Protein AF-0000000066052455 (afdb_homodimer)

Radius of gyration: 35.92 Å; Cα contacts (8 Å, |Δi|>4): 1579; chains: 2; bounding box: 99×124×115 Å

pLDDT: mean 79.37, std 21.45, range [21.72, 98.75]

Foldseek 3Di:
DDDPPPPDDPPPPPPPPPFAFPVCVVVVHDFPNDPQATPVCVVVVHTGHTDPPPPPVPVPPCPVPPPPCLPDFDWFFLQPPDWDWDDALVDIDTQASQALVSLLRLFLLSLLLVVVLVVLVVVLQVPQDCVVQPPQQLDDPLVSSQVSLFPDPPPCVAPLVVLRNLVRCLVPDDQDDQAADDPVCLVPPQVVCCVPFPCQLQVLDDSVVLVVLLVVLVVVCVVPPPDADPVSPNVLNSLLSLLSNLLRCCQPPQSDSSNSNSVSVVVVVVVVDPLVVDDDSSNLSSLLSVLLSQLLHQPNHCASLNPSCVVSLLSSVVNCVVVVLEPCCVPPNPDPSSVSSNVSSLVSQLLSCLNRLDDGPDLDDDPDPVCNLSVLSSVLSCQCNVRVRTHRLSSNLVSLVPDADVPGDPLVRLLSQLSSLLSQLSSQSSVCSRVVDRVQSNLVSVLSNLVSLQCCVVPNDPPNSNSVSSNLSSLVSCLSNLLSVLVQDDPPLSVVSLVVSVQSLQCNCQVSVNNPNSSSCLVSSLSSSVLSVDPCSVLVSQVCCVLPPVVSCVVVVLDDPPDDDDSVSSVVSCCVVNRRPDDDHDNPDDHDHDDDVVGNNVSGSPSSVVVSVVVVVVCVPPDPSPPVNVVVVPPPPVVRDDDPPPPPPPDPPPSPD/DDDPPPPDDPDPPDPPPPFAFPVCVVVVHDFPNDPQATPVCVVVVHTGHTDPPPPPPPVPPCPVPCPPPPPDFDWFFLQPPDWDWFDDLVDIDTQASQALVSLLRLFLLSLLLVVVLVVLVVVLQVPQPCVVQPPQQLDDPLVSSQVSLFPVPPDCPAPLVVLRNLVRCLVPDDQDDQAADDPVCLVPPQVVCCVPFPCQLQVLDDPVVLVVLLVVLVVVCVVPPPDADPVSPSVLNSLLSLLSNLLRCCQVPQSDSSNSNSVSVVVVVVVVDPLVPDDDSSNLSSLLSVLLSQLLHQPNHCASLNPSCVVSLLSSVVNCVVVVLEPCCVPPNPDPSSVSSNVSSLVSQLLSCLNRLDDGPDLDDDCDPVCNLSVLSSVLSCQCNVRVRTHRLSSNLVSLVPDADPPGDPLVRLLSLLSSLLSQLSSQSSVCSRVVDRVLSNLVSVLSNLVSLQCCVVPNDPPNSNSVSSNLSSLVSCLSNLLSVLVQDDPPLSVVSLVVSVQSLQCNCQVSVNNPNSSSCLVSSLSSSVQSVDPCSVLVSQVCCVLQPVVSCVVVVLDDPPDDDDSVSSVVSCCVVNRHPDDRHDNPDDHDHDDDVVGNNVSGSPSSVVVSCVVVVVCVPPDPSPPVSVPVVVPPPVVRDDTPPVPPPPDVPPSPD

Secondary structure (DSSP, 8-state):
--------------------BHHHHHTT------SSS-HHHHHTT----B-----TT--------------S--EE-S-TT---EEE-SS-EEE--TTSHHHHHHH-HHHHHHHHHHHHHHHHHHHTS-TTS--TT----HHHHHHHHHT--TT-TTSHHHHHHHHHHHHHTPPPPPP-PPPHHHIIIIIHHHIIIIIGGGS--S-HHHHHHHHHHHHHHHHHSTT---GGGTHHHHHHHHHHHHHHHHHHH-TT-HHHHHHHHHHHHHHHHS-TTT---HHHHHHHHHHHHHHHH-SSSS-TTTT-TTHHHHHHHHHHHHHTT-SGGGGTT---HHHHHHHHHHHHHHHHHHHHH-PPPS-------TT-TTHHHHHHHHHHHHS-TTSEEHHHHHHHHHH---TTS-HHHHHHHHHHHHHHHHHHHHHHHHHHS--HHHHHHHHHHHHHHHHHHHHSPPSPHHHHHHHHHHHHHHHHHHHHHHHHH--TTHHHHHHHHHHHHHHHHHHHSTTSHHHHHHHHHHHHHHHHHTSTTHHHHHHHHHHHH-HHHHHHTTS--TT----HHHHHHHHHHHH-----------PPP----SS-HHHHSSHHHHHHHHHHHHHHHHH--HHHHHHHHHHH--TTTTS---SSS---TTTT--/--------------------BHHHHHTT------SSS-HHHHHTT----B-----TT----------S---S--EE-S-TT---EEE-SS-EEE--TTSHHHHHHH-HHHHHHHHHHHHHHHHHHHTS-GGG--SS----HHHHHHHHHTTTSS-TT-HHHHHHHHHHHHHTPPPPPP-PPPHHHIIIIIHHHIIIIIGGGS--S-HHHHHHHHHHHHHHHHHSTT---GGGTHHHHHHHHHHHHHHHHHHH-TT-HHHHHHHHHHHHHHHHS-TTT---HHHHHHHHHHHHHHHH-SSSS-TTTT-TTHHHHHHHHHHHHHTT-SGGGGTT---HHHHHHHHHHHHHHHHHHHHH-PPPS-------TT-TTHHHHHHHHHHHHS-TTSEEHHHHHHHHHH---TTS-HHHHHHHHHHHHHHHHHHHHHHHHHHS--HHHHHHHHHHHHHHHHHHHHSPPSPHHHHHHHHHHHHHHHHHHHHHHHHH--TTHHHHHHHHHHHHHHHHHHHSTTSHHHHHHHHHHHHHHHHHTSTTHHHHHHHHHHHH-HHHHHHTTSS-TT----HHHHHHHHHHHH-----------PPP----SS-HHHHSSHHHHHHHHHHHHHHHHH--HHHHHHHHHHH--TTTTS---TTS---TTTT--

Nearest PDB structures (foldseek):
  6hcl-assembly2_B  TM=1.679E-01  e=6.441E-01  Syntrophobacter fumaroxidans MPOB
  6hcl-assembly2_B  TM=1.680E-01  e=6.287E-01  Syntrophobacter fumaroxidans MPOB

Solvent-accessible surface area (backbone atoms only — not comparable to full-atom values): 73962 Å² total; per-residue (Å²): 131,84,78,77,75,74,74,73,73,79,70,75,75,73,80,69,77,82,72,48,26,50,57,33,60,72,64,72,45,90,59,74,59,37,81,74,33,16,65,69,30,49,75,71,71,40,76,38,44,57,66,73,76,71,67,75,76,69,70,53,73,70,62,75,61,81,54,70,78,63,58,80,80,42,68,29,39,50,30,78,75,45,51,50,60,47,71,54,86,78,29,39,37,35,43,24,67,52,23,73,64,31,53,32,63,46,30,70,59,35,41,55,49,52,51,48,48,50,52,51,50,52,56,56,53,71,69,49,65,67,87,69,52,72,85,80,53,69,47,58,70,73,51,48,57,55,53,57,41,51,62,52,97,80,54,76,82,34,68,65,50,51,54,50,50,52,54,17,51,61,68,68,54,76,72,59,79,91,79,81,76,61,63,68,56,40,64,70,52,24,48,53,48,32,61,70,55,44,33,78,78,58,58,55,67,60,64,69,32,50,48,53,46,50,53,52,47,54,50,47,41,69,76,42,66,93,64,72,49,65,81,65,42,37,57,60,50,50,47,45,50,45,50,38,44,33,56,47,32,47,64,79,39,67,80,46,65,62,49,56,42,43,48,46,40,42,53,54,50,57,47,74,45,65,56,40,43,47,47,33,68,67,53,52,44,46,51,54,50,48,54,52,45,23,54,37,42,54,81,69,27,35,67,86,70,60,42,28,46,28,20,48,49,13,29,53,51,16,43,26,40,41,37,50,40,48,81,40,36,83,69,49,31,80,45,70,64,49,48,36,44,35,52,53,54,46,47,53,40,52,53,47,20,66,58,24,30,40,68,54,64,62,62,65,75,68,95,39,86,93,41,73,49,53,56,52,54,50,49,42,45,51,42,42,52,59,36,37,56,58,18,39,50,58,59,45,55,50,47,56,69,63,62,70,50,77,90,51,57,67,68,58,29,52,50,49,51,52,52,46,30,48,47,47,27,52,53,31,46,29,39,21,59,54,70,67,48,49,64,66,56,28,49,51,25,46,40,52,43,40,54,52,49,41,45,45,75,75,60,55,62,79,53,50,36,55,54,47,44,59,50,54,51,46,51,48,55,48,62,69,48,44,61,42,52,41,74,51,43,54,82,68,41,24,54,55,50,49,52,48,51,51,42,51,48,43,45,52,43,60,75,40,49,67,29,60,63,52,51,67,40,47,63,60,52,50,53,48,52,60,47,62,69,38,90,58,26,67,60,48,50,51,48,50,31,60,75,74,43,43,63,64,39,34,76,69,65,57,45,50,96,85,53,91,69,54,66,67,51,46,50,51,46,43,44,72,71,62,62,51,81,76,76,92,65,82,84,88,64,81,73,81,62,81,88,60,88,81,41,51,53,80,68,47,42,55,65,42,50,51,52,52,49,52,52,52,53,50,39,70,76,66,50,62,72,67,68,61,57,58,61,55,62,70,69,53,75,62,82,74,76,71,77,69,62,57,75,68,59,77,56,55,57,71,68,47,128,134,84,78,80,72,74,73,74,72,78,71,76,74,76,79,70,77,82,70,48,25,50,58,33,60,73,63,72,44,89,60,74,59,36,79,75,34,16,67,69,30,50,77,71,71,40,75,40,44,58,67,72,77,72,70,79,76,67,71,58,74,70,62,75,60,80,56,67,80,61,57,80,82,42,68,30,40,52,31,78,75,46,52,52,59,45,67,55,88,79,31,39,37,36,44,25,69,52,23,73,64,31,51,32,62,46,30,70,59,36,42,54,51,50,53,49,49,51,52,51,51,51,56,56,54,71,69,50,68,67,86,68,54,73,83,77,58,67,49,60,70,72,52,48,56,55,51,56,41,46,51,82,52,85,55,81,78,36,66,64,53,51,53,51,49,49,52,18,51,62,67,67,51,75,74,57,78,90,77,82,76,63,63,67,56,40,64,71,52,26,49,52,48,34,60,71,52,45,33,78,79,58,59,55,68,59,64,69,34,49,50,53,45,51,51,52,48,54,51,47,40,69,75,40,66,91,63,73,50,64,80,66,44,37,58,60,49,50,48,48,50,44,51,39,43,33,56,46,33,46,66,77,39,65,81,46,65,62,48,56,41,43,49,45,40,44,52,53,49,57,47,73,45,64,54,42,44,48,46,32,68,67,54,53,45,46,50,54,52,48,54,52,47,22,53,36,42,54,80,67,29,33,66,87,69,60,43,28,46,26,19,49,50,13,28,51,52,16,42,26,40,42,36,50,37,49,81,40,36,83,67,48,30,80,45,70,64,49,47,36,43,35,52,54,54,47,49,53,40,52,54,48,21,67,57,23,30,42,68,54,63,62,63,66,75,67,94,37,87,93,41,74,50,52,55,53,54,50,51,42,46,50,42,41,51,60,37,36,58,57,18,39,49,58,58,46,55,50,46,56,70,63,60,70,50,76,90,50,56,68,68,59,30,53,51,48,52,51,53,46,32,47,47,47,28,51,53,31,44,29,39,22,59,55,71,65,49,48,64,65,55,28,51,52,26,47,42,52,43,40,53,52,49,41,44,45,75,74,62,56,62,79,53,50,35,55,55,47,44,60,50,52,53,46,52,48,54,48,62,69,48,45,62,41,52,40,73,52,43,54,84,67,42,22,56,54,49,49,50,49,51,51,43,49,48,44,45,51,44,60,76,40,49,67,30,61,60,52,51,67,40,47,63,62,52,51,53,47,53,60,48,62,69,39,90,58,28,67,62,49,50,52,47,51,30,61,74,75,43,44,63,63,40,36,75,70,66,57,44,50,99,84,55,89,70,53,66,68,52,47,51,50,46,44,45,73,71,63,62,50,86,74,76,90,66,80,82,88,63,80,72,79,62,82,89,63,86,80,40,52,53,78,69,47,44,54,65,43,51,51,52,50,48,50,55,52,53,52,40,65,75,70,48,61,74,68,67,61,56,55,61,55,61,69,70,54,74,59,79,74,72,68,70,67,62,56,76,69,59,75,55,56,57,69,69,46,130

Structure (mmCIF, N/CA/C/O backbone):
data_AF-0000000066052455-model_v1
#
loop_
_entity.id
_entity.type
_entity.pdbx_description
1 polymer 'Oleate activated transcription factor 3'
#
loop_
_atom_site.group_PDB
_atom_site.id
_atom_site.type_symbol
_atom_site.label_atom_id
_atom_site.label_alt_id
_atom_site.label_comp_id
_atom_site.label_asym_id
_atom_site.label_entity_id
_atom_site.label_seq_id
_atom_site.pdbx_PDB_ins_code
_atom_site.Cartn_x
_atom_site.Cartn_y
_atom_site.Cartn_z
_atom_site.occupancy
_atom_site.B_iso_or_equiv
_atom_site.auth_seq_id
_atom_site.auth_comp_id
_atom_site.auth_asym_id
_atom_site.auth_atom_id
_atom_site.pdbx_PDB_model_num
ATOM 1 N N . MET A 1 1 ? -17.438 26.766 73.875 1 21.72 1 MET A N 1
ATOM 2 C CA . MET A 1 1 ? -17.453 25.312 74 1 21.72 1 MET A CA 1
ATOM 3 C C . MET A 1 1 ? -18.031 24.625 72.812 1 21.72 1 MET A C 1
ATOM 5 O O . MET A 1 1 ? -18.5 23.484 72.875 1 21.72 1 MET A O 1
ATOM 9 N N . VAL A 1 2 ? -18.141 25.266 71.688 1 26.22 2 VAL A N 1
ATOM 10 C CA . VAL A 1 2 ? -19 25.031 70.562 1 26.22 2 VAL A CA 1
ATOM 11 C C . VAL A 1 2 ? -18.688 23.672 69.938 1 26.22 2 VAL A C 1
ATOM 13 O O . VAL A 1 2 ? -17.531 23.328 69.688 1 26.22 2 VAL A O 1
ATOM 16 N N . TYR A 1 3 ? -19.625 22.75 70 1 24.22 3 TYR A N 1
ATOM 17 C CA . TYR A 1 3 ? -19.766 21.312 69.812 1 24.22 3 TYR A CA 1
ATOM 18 C C . TYR A 1 3 ? -19.406 20.938 68.375 1 24.22 3 TYR A C 1
ATOM 20 O O . TYR A 1 3 ? -19.781 21.625 67.438 1 24.22 3 TYR A O 1
ATOM 28 N N . GLU A 1 4 ? -18.328 20.25 68.062 1 24.47 4 GLU A N 1
ATOM 29 C CA . GLU A 1 4 ? -17.453 19.734 67 1 24.47 4 GLU A CA 1
ATOM 30 C C . GLU A 1 4 ? -18.188 18.75 66.125 1 24.47 4 GLU A C 1
ATOM 32 O O . GLU A 1 4 ? -18.266 17.562 66.438 1 24.47 4 GLU A O 1
ATOM 37 N N . MET A 1 5 ? -19.422 19.125 65.688 1 26.66 5 MET A N 1
ATOM 38 C CA . MET A 1 5 ? -20.359 18.078 65.312 1 26.66 5 MET A CA 1
ATOM 39 C C . MET A 1 5 ? -19.766 17.234 64.188 1 26.66 5 MET A C 1
ATOM 41 O O . MET A 1 5 ? -19.172 17.781 63.25 1 26.66 5 MET A O 1
ATOM 45 N N . LEU A 1 6 ? -19.516 16 64.438 1 28.81 6 LEU A N 1
ATOM 46 C CA . LEU A 1 6 ? -18.828 14.883 63.781 1 28.81 6 LEU A CA 1
ATOM 47 C C . LEU A 1 6 ? -19.469 14.523 62.438 1 28.81 6 LEU A C 1
ATOM 49 O O . LEU A 1 6 ? -20.656 14.211 62.375 1 28.81 6 LEU A O 1
ATOM 53 N N . SER A 1 7 ? -19.219 15.297 61.469 1 28.56 7 SER A N 1
ATOM 54 C CA . SER A 1 7 ? -19.984 15.219 60.219 1 28.56 7 SER A CA 1
ATOM 55 C C . SER A 1 7 ? -20.109 13.773 59.75 1 28.56 7 SER A C 1
ATOM 57 O O . SER A 1 7 ? -19.141 13.008 59.812 1 28.56 7 SER A O 1
ATOM 59 N N . PRO A 1 8 ? -21.266 13.25 59.781 1 29.72 8 PRO A N 1
ATOM 60 C CA . PRO A 1 8 ? -21.562 11.82 59.625 1 29.72 8 PRO A CA 1
ATOM 61 C C . PRO A 1 8 ? -20.906 11.203 58.406 1 29.72 8 PRO A C 1
ATOM 63 O O . PRO A 1 8 ? -20.594 11.914 57.438 1 29.72 8 PRO A O 1
ATOM 66 N N . VAL A 1 9 ? -20.297 10.102 58.562 1 30.98 9 VAL A N 1
ATOM 67 C CA . VAL A 1 9 ? -19.5 9.25 57.719 1 30.98 9 VAL A CA 1
ATOM 68 C C . VAL A 1 9 ? -20.312 8.828 56.5 1 30.98 9 VAL A C 1
ATOM 70 O O . VAL A 1 9 ? -21.406 8.273 56.625 1 30.98 9 VAL A O 1
ATOM 73 N N . PRO A 1 10 ? -20.328 9.656 55.469 1 30.3 10 PRO A N 1
ATOM 74 C CA . PRO A 1 10 ? -21.328 9.258 54.469 1 30.3 10 PRO A CA 1
ATOM 75 C C . PRO A 1 10 ? -21.297 7.766 54.156 1 30.3 10 PRO A C 1
ATOM 77 O O . PRO A 1 10 ? -20.203 7.184 54.031 1 30.3 10 PRO A O 1
ATOM 80 N N . VAL A 1 11 ? -22.156 7.062 54.594 1 28.7 11 VAL A N 1
ATOM 81 C CA . VAL A 1 11 ? -22.359 5.625 54.438 1 28.7 11 VAL A CA 1
ATOM 82 C C . VAL A 1 11 ? -22.219 5.23 52.969 1 28.7 11 VAL A C 1
ATOM 84 O O . VAL A 1 11 ? -22.672 5.957 52.094 1 28.7 11 VAL A O 1
ATOM 87 N N . LYS A 1 12 ? -21.375 4.305 52.75 1 30.28 12 LYS A N 1
ATOM 88 C CA . LYS A 1 12 ? -20.969 3.652 51.5 1 30.28 12 LYS A CA 1
ATOM 89 C C . LYS A 1 12 ? -22.188 3.16 50.75 1 30.28 12 LYS A C 1
ATOM 91 O O . LYS A 1 12 ? -22.922 2.285 51.219 1 30.28 12 LYS A O 1
ATOM 96 N N . LYS A 1 13 ? -22.922 3.986 50.188 1 27.28 13 LYS A N 1
ATOM 97 C CA . LYS A 1 13 ? -24.109 3.396 49.594 1 27.28 13 LYS A CA 1
ATOM 98 C C . LYS A 1 13 ? -23.781 2.119 48.812 1 27.28 13 LYS A C 1
ATOM 100 O O . LYS A 1 13 ? -22.875 2.109 48 1 27.28 13 LYS A O 1
ATOM 105 N N . ARG A 1 14 ? -24.109 0.976 49.344 1 29.7 14 ARG A N 1
ATOM 106 C CA . ARG A 1 14 ? -24 -0.375 48.812 1 29.7 14 ARG A CA 1
ATOM 107 C C . ARG A 1 14 ? -24.547 -0.442 47.406 1 29.7 14 ARG A C 1
ATOM 109 O O . ARG A 1 14 ? -25.688 -0.021 47.125 1 29.7 14 ARG A O 1
ATOM 116 N N . HIS A 1 15 ? -23.859 -0.205 46.5 1 30.75 15 HIS A N 1
ATOM 117 C CA . HIS A 1 15 ? -24.297 -0.359 45.125 1 30.75 15 HIS A CA 1
ATOM 118 C C . HIS A 1 15 ? -24.891 -1.738 44.875 1 30.75 15 HIS A C 1
ATOM 120 O O . HIS A 1 15 ? -24.188 -2.744 44.875 1 30.75 15 HIS A O 1
ATOM 126 N N . ARG A 1 16 ? -26.156 -2.006 45.375 1 33.91 16 ARG A N 1
ATOM 127 C CA . ARG A 1 16 ? -26.875 -3.252 45.125 1 33.91 16 ARG A CA 1
ATOM 128 C C . ARG A 1 16 ? -26.938 -3.582 43.656 1 33.91 16 ARG A C 1
ATOM 130 O O . ARG A 1 16 ? -27.234 -2.713 42.812 1 33.91 16 ARG A O 1
ATOM 137 N N . PRO A 1 17 ? -26.391 -4.598 43.312 1 40.69 17 PRO A N 1
ATOM 138 C CA . PRO A 1 17 ? -26.469 -5.133 41.969 1 40.69 17 PRO A CA 1
ATOM 139 C C . PRO A 1 17 ? -27.891 -5.184 41.406 1 40.69 17 PRO A C 1
ATOM 141 O O . PRO A 1 17 ? -28.781 -5.754 42.062 1 40.69 17 PRO A O 1
ATOM 144 N N . THR A 1 18 ? -28.625 -4.234 41.031 1 45.81 18 THR A N 1
ATOM 145 C CA . THR A 1 18 ? -30.047 -4.273 40.656 1 45.81 18 THR A CA 1
ATOM 146 C C . THR A 1 18 ? -30.328 -5.453 39.719 1 45.81 18 THR A C 1
ATOM 148 O O . THR A 1 18 ? -29.828 -5.504 38.594 1 45.81 18 THR A O 1
ATOM 151 N N . LEU A 1 19 ? -30.672 -6.676 40.25 1 53.91 19 LEU A N 1
ATOM 152 C CA . LEU A 1 19 ? -31.188 -7.875 39.594 1 53.91 19 LEU A CA 1
ATOM 153 C C . LEU A 1 19 ? -32.562 -7.617 38.969 1 53.91 19 LEU A C 1
ATOM 155 O O . LEU A 1 19 ? -33.562 -7.66 39.688 1 53.91 19 LEU A O 1
ATOM 159 N N . VAL A 1 20 ? -32.75 -6.902 38 1 66.06 20 VAL A N 1
ATOM 160 C CA . VAL A 1 20 ? -34 -6.734 37.281 1 66.06 20 VAL A CA 1
ATOM 161 C C . VAL A 1 20 ? -34.094 -7.781 36.156 1 66.06 20 VAL A C 1
ATOM 163 O O . VAL A 1 20 ? -33.125 -8.07 35.469 1 66.06 20 VAL A O 1
ATOM 166 N N . CYS A 1 21 ? -35.062 -8.547 36.094 1 66.25 21 CYS A N 1
ATOM 167 C CA . CYS A 1 21 ? -35.219 -9.562 35.062 1 66.25 21 CYS A CA 1
ATOM 168 C C . CYS A 1 21 ? -35.156 -8.945 33.688 1 66.25 21 CYS A C 1
ATOM 170 O O . CYS A 1 21 ? -35.594 -7.805 33.5 1 66.25 21 CYS A O 1
ATOM 172 N N . LEU A 1 22 ? -34.594 -9.516 32.75 1 68.94 22 LEU A N 1
ATOM 173 C CA . LEU A 1 22 ? -34.344 -9.008 31.422 1 68.94 22 LEU A CA 1
ATOM 174 C C . LEU A 1 22 ? -35.625 -8.609 30.734 1 68.94 22 LEU A C 1
ATOM 176 O O . LEU A 1 22 ? -35.656 -7.68 29.922 1 68.94 22 LEU A O 1
ATOM 180 N N . ASN A 1 23 ? -36.625 -9.148 31.125 1 72.88 23 ASN A N 1
ATOM 181 C CA . ASN A 1 23 ? -37.938 -8.867 30.531 1 72.88 23 ASN A CA 1
ATOM 182 C C . ASN A 1 23 ? -38.5 -7.535 31.031 1 72.88 23 ASN A C 1
ATOM 184 O O . ASN A 1 23 ? -39 -6.734 30.234 1 72.88 23 ASN A O 1
ATOM 188 N N . CYS A 1 24 ? -38.5 -7.387 32.25 1 71.19 24 CYS A N 1
ATOM 189 C CA . CYS A 1 24 ? -39 -6.137 32.812 1 71.19 24 CYS A CA 1
ATOM 190 C C . CYS A 1 24 ? -38.094 -4.973 32.438 1 71.19 24 CYS A C 1
ATOM 192 O O . CYS A 1 24 ? -38.562 -3.848 32.25 1 71.19 24 CYS A O 1
ATOM 194 N N . ARG A 1 25 ? -36.781 -5.254 32.281 1 68.62 25 ARG A N 1
ATOM 195 C CA . ARG A 1 25 ? -35.812 -4.27 31.844 1 68.62 25 ARG A CA 1
ATOM 196 C C . ARG A 1 25 ? -36.094 -3.799 30.422 1 68.62 25 ARG A C 1
ATOM 198 O O . ARG A 1 25 ? -36.031 -2.604 30.125 1 68.62 25 ARG A O 1
ATOM 205 N N . ARG A 1 26 ? -36.562 -4.652 29.625 1 67.5 26 ARG A N 1
ATOM 206 C CA . ARG A 1 26 ? -36.938 -4.355 28.25 1 67.5 26 ARG A CA 1
ATOM 207 C C . ARG A 1 26 ? -38.219 -3.518 28.203 1 67.5 26 ARG A C 1
ATOM 209 O O . ARG A 1 26 ? -38.344 -2.605 27.391 1 67.5 26 ARG A O 1
ATOM 216 N N . ARG A 1 27 ? -38.906 -3.736 29.094 1 69.75 27 ARG A N 1
ATOM 217 C CA . ARG A 1 27 ? -40.219 -3.074 29.078 1 69.75 27 ARG A CA 1
ATOM 218 C C . ARG A 1 27 ? -40.188 -1.822 29.953 1 69.75 27 ARG A C 1
ATOM 220 O O . ARG A 1 27 ? -41.188 -1.108 30.047 1 69.75 27 ARG A O 1
ATOM 227 N N . LYS A 1 28 ? -39.094 -1.609 30.547 1 64.31 28 LYS A N 1
ATOM 228 C CA . LYS A 1 28 ? -38.906 -0.471 31.438 1 64.31 28 LYS A CA 1
ATOM 229 C C . LYS A 1 28 ? -40 -0.4 32.5 1 64.31 28 LYS A C 1
ATOM 231 O O . LYS A 1 28 ? -40.5 0.685 32.812 1 64.31 28 LYS A O 1
ATOM 236 N N . THR A 1 29 ? -40.438 -1.577 32.812 1 75 29 THR A N 1
ATOM 237 C CA . THR A 1 29 ? -41.406 -1.618 33.906 1 75 29 THR A CA 1
ATOM 238 C C . THR A 1 29 ? -40.719 -1.985 35.219 1 75 29 THR A C 1
ATOM 240 O O . THR A 1 29 ? -39.719 -2.67 35.219 1 75 29 THR A O 1
ATOM 243 N N . LYS A 1 30 ? -41.312 -1.58 36.281 1 72.19 30 LYS A N 1
ATOM 244 C CA . LYS A 1 30 ? -40.75 -1.789 37.594 1 72.19 30 LYS A CA 1
ATOM 245 C C . LYS A 1 30 ? -40.844 -3.256 38.031 1 72.19 30 LYS A C 1
ATOM 247 O O . LYS A 1 30 ? -41.938 -3.779 38.219 1 72.19 30 LYS A O 1
ATOM 252 N N . CYS A 1 31 ? -39.625 -3.938 37.969 1 68.38 31 CYS A N 1
ATOM 253 C CA . CYS A 1 31 ? -39.594 -5.363 38.281 1 68.38 31 CYS A CA 1
ATOM 254 C C . CYS A 1 31 ? -39.594 -5.598 39.781 1 68.38 31 CYS A C 1
ATOM 256 O O . CYS A 1 31 ? -38.875 -4.926 40.531 1 68.38 31 CYS A O 1
ATOM 258 N N . ASP A 1 32 ? -40.344 -6.34 40.344 1 74.44 32 ASP A N 1
ATOM 259 C CA . ASP A 1 32 ? -40.438 -6.586 41.75 1 74.44 32 ASP A CA 1
ATOM 260 C C . ASP A 1 32 ? -39.5 -7.727 42.188 1 74.44 32 ASP A C 1
ATOM 262 O O . ASP A 1 32 ? -39.5 -8.156 43.344 1 74.44 32 ASP A O 1
ATOM 266 N N . ARG A 1 33 ? -38.625 -8.328 41.281 1 67.62 33 ARG A N 1
ATOM 267 C CA . ARG A 1 33 ? -37.531 -9.297 41.469 1 67.62 33 ARG A CA 1
ATOM 268 C C . ARG A 1 33 ? -38.062 -10.602 42.062 1 67.62 33 ARG A C 1
ATOM 270 O O . ARG A 1 33 ? -37.312 -11.344 42.688 1 67.62 33 ARG A O 1
ATOM 277 N N . GLY A 1 34 ? -39.312 -10.836 41.844 1 71.81 34 GLY A N 1
ATOM 278 C CA . GLY A 1 34 ? -39.844 -12.094 42.344 1 71.81 34 GLY A CA 1
ATOM 279 C C . GLY A 1 34 ? -39.25 -13.305 41.625 1 71.81 34 GLY A C 1
ATOM 280 O O . GLY A 1 34 ? -38.906 -13.227 40.438 1 71.81 34 GLY A O 1
ATOM 281 N N . LYS A 1 35 ? -38.75 -14.398 42.281 1 69.56 35 LYS A N 1
ATOM 282 C CA . LYS A 1 35 ? -38.344 -15.672 41.719 1 69.56 35 LYS A CA 1
ATOM 283 C C . LYS A 1 35 ? -39.438 -16.719 41.844 1 69.56 35 LYS A C 1
ATOM 285 O O . LYS A 1 35 ? -40.188 -16.734 42.812 1 69.56 35 LYS A O 1
ATOM 290 N N . PRO A 1 36 ? -39.5 -17.359 40.875 1 69.94 36 PRO A N 1
ATOM 291 C CA . PRO A 1 36 ? -38.719 -17.453 39.656 1 69.94 36 PRO A CA 1
ATOM 292 C C . PRO A 1 36 ? -39.094 -16.391 38.625 1 69.94 36 PRO A C 1
ATOM 294 O O . PRO A 1 36 ? -38.312 -16.156 37.688 1 69.94 36 PRO A O 1
ATOM 297 N N . SER A 1 37 ? -40.219 -15.906 38.812 1 74.94 37 SER A N 1
ATOM 298 C CA . SER A 1 37 ? -40.688 -14.852 37.906 1 74.94 37 SER A CA 1
ATOM 299 C C . SER A 1 37 ? -41.25 -13.672 38.688 1 74.94 37 SER A C 1
ATOM 301 O O . SER A 1 37 ? -41.875 -13.852 39.75 1 74.94 37 SER A O 1
ATOM 303 N N . CYS A 1 38 ? -40.938 -12.5 38.219 1 75.12 38 CYS A N 1
ATOM 304 C CA . CYS A 1 38 ? -41.5 -11.312 38.906 1 75.12 38 CYS A CA 1
ATOM 305 C C . CYS A 1 38 ? -42.969 -11.164 38.625 1 75.12 38 CYS A C 1
ATOM 307 O O . CYS A 1 38 ? -43.5 -11.789 37.719 1 75.12 38 CYS A O 1
ATOM 309 N N . SER A 1 39 ? -43.688 -10.461 39.469 1 79.62 39 SER A N 1
ATOM 310 C CA . SER A 1 39 ? -45.125 -10.328 39.375 1 79.62 39 SER A CA 1
ATOM 311 C C . SER A 1 39 ? -45.562 -9.828 38 1 79.62 39 SER A C 1
ATOM 313 O O . SER A 1 39 ? -46.625 -10.234 37.5 1 79.62 39 SER A O 1
ATOM 315 N N . ASN A 1 40 ? -44.75 -8.953 37.438 1 76.62 40 ASN A N 1
ATOM 316 C CA . ASN A 1 40 ? -45.094 -8.43 36.094 1 76.62 40 ASN A CA 1
ATOM 317 C C . ASN A 1 40 ? -44.969 -9.516 35.031 1 76.62 40 ASN A C 1
ATOM 319 O O . ASN A 1 40 ? -45.844 -9.617 34.156 1 76.62 40 ASN A O 1
ATOM 323 N N . CYS A 1 41 ? -44 -10.266 35.125 1 74.81 41 CYS A N 1
ATOM 324 C CA . CYS A 1 41 ? -43.812 -11.344 34.156 1 74.81 41 CYS A CA 1
ATOM 325 C C . CYS A 1 41 ? -44.844 -12.453 34.375 1 74.81 41 CYS A C 1
ATOM 327 O O . CYS A 1 41 ? -45.312 -13.047 33.406 1 74.81 41 CYS A O 1
ATOM 329 N N . LEU A 1 42 ? -45.125 -12.695 35.562 1 77.38 42 LEU A N 1
ATOM 330 C CA . LEU A 1 42 ? -46.156 -13.695 35.875 1 77.38 42 LEU A CA 1
ATOM 331 C C . LEU A 1 42 ? -47.5 -13.305 35.25 1 77.38 42 LEU A C 1
ATOM 333 O O . LEU A 1 42 ? -48.188 -14.156 34.688 1 77.38 42 LEU A O 1
ATOM 337 N N . LYS A 1 43 ? -47.875 -12.086 35.406 1 77.31 43 LYS A N 1
ATOM 338 C CA . LYS A 1 43 ? -49.156 -11.625 34.844 1 77.31 43 LYS A CA 1
ATOM 339 C C . LYS A 1 43 ? -49.188 -11.789 33.344 1 77.31 43 LYS A C 1
ATOM 341 O O . LYS A 1 43 ? -50.25 -12.016 32.75 1 77.31 43 LYS A O 1
ATOM 346 N N . LEU A 1 44 ? -48.062 -11.641 32.781 1 73.56 44 LEU A N 1
ATOM 347 C CA . LEU A 1 44 ? -48 -11.695 31.328 1 73.56 44 LEU A CA 1
ATOM 348 C C . LEU A 1 44 ? -47.625 -13.094 30.844 1 73.56 44 LEU A C 1
ATOM 350 O O . LEU A 1 44 ? -47.5 -13.328 29.641 1 73.56 44 LEU A O 1
ATOM 354 N N . GLY A 1 45 ? -47.438 -14.039 31.766 1 75 45 GLY A N 1
ATOM 355 C CA . GLY A 1 45 ? -47.156 -15.438 31.484 1 75 45 GLY A CA 1
ATOM 356 C C . GLY A 1 45 ? -45.719 -15.672 31.062 1 75 45 GLY A C 1
ATOM 357 O O . GLY A 1 45 ? -45.438 -16.625 30.328 1 75 45 GLY A O 1
ATOM 358 N N . GLU A 1 46 ? -44.906 -14.773 31.344 1 69.69 46 GLU A N 1
ATOM 359 C CA . GLU A 1 46 ? -43.5 -14.914 30.953 1 69.69 46 GLU A CA 1
ATOM 360 C C . GLU A 1 46 ? -42.625 -15.281 32.156 1 69.69 46 GLU A C 1
ATOM 362 O O . GLU A 1 46 ? -43 -15.008 33.312 1 69.69 46 GLU A O 1
ATOM 367 N N . THR A 1 47 ? -41.562 -16.031 31.984 1 72.75 47 THR A N 1
ATOM 368 C CA . THR A 1 47 ? -40.594 -16.359 33.031 1 72.75 47 THR A CA 1
ATOM 369 C C . THR A 1 47 ? -39.469 -15.305 33.062 1 72.75 47 THR A C 1
ATOM 371 O O . THR A 1 47 ? -38.969 -14.875 32 1 72.75 47 THR A O 1
ATOM 374 N N . CYS A 1 48 ? -39.219 -14.82 34.219 1 63.59 48 CYS A N 1
ATOM 375 C CA . CYS A 1 48 ? -38.188 -13.805 34.344 1 63.59 48 CYS A CA 1
ATOM 376 C C . CYS A 1 48 ? -36.844 -14.352 33.906 1 63.59 48 CYS A C 1
ATOM 378 O O . CYS A 1 48 ? -36.5 -15.5 34.219 1 63.59 48 CYS A O 1
ATOM 380 N N . VAL A 1 49 ? -36.219 -13.93 33.031 1 66.56 49 VAL A N 1
ATOM 381 C CA . VAL A 1 49 ? -34.812 -14.242 32.75 1 66.56 49 VAL A CA 1
ATOM 382 C C . VAL A 1 49 ? -33.906 -13.172 33.344 1 66.56 49 VAL A C 1
ATOM 384 O O . VAL A 1 49 ? -34.125 -11.977 33.156 1 66.56 49 VAL A O 1
ATOM 387 N N . TYR A 1 50 ? -33.312 -13.484 34.281 1 57.41 50 TYR A N 1
ATOM 388 C CA . TYR A 1 50 ? -32.438 -12.547 34.938 1 57.41 50 TYR A CA 1
ATOM 389 C C . TYR A 1 50 ? -31.031 -12.602 34.344 1 57.41 50 TYR A C 1
ATOM 391 O O . TYR A 1 50 ? -30.578 -13.656 33.875 1 57.41 50 TYR A O 1
ATOM 399 N N . SER A 1 51 ? -30.531 -11.445 34.094 1 46.31 51 SER A N 1
ATOM 400 C CA . SER A 1 51 ? -29.141 -11.445 33.688 1 46.31 51 SER A CA 1
ATOM 401 C C . SER A 1 51 ? -28.234 -12.07 34.75 1 46.31 51 SER A C 1
ATOM 403 O O . SER A 1 51 ? -28.359 -11.75 35.938 1 46.31 51 SER A O 1
ATOM 405 N N . GLU A 1 52 ? -27.812 -13.234 34.562 1 39.16 52 GLU A N 1
ATOM 406 C CA . GLU A 1 52 ? -26.812 -13.758 35.5 1 39.16 52 GLU A CA 1
ATOM 407 C C . GLU A 1 52 ? -25.859 -12.656 35.938 1 39.16 52 GLU A C 1
ATOM 409 O O . GLU A 1 52 ? -25.469 -11.789 35.156 1 39.16 52 GLU A O 1
ATOM 414 N N . ASP A 1 53 ? -25.828 -12.266 37.125 1 35.47 53 ASP A N 1
ATOM 415 C CA . ASP A 1 53 ? -24.75 -11.5 37.719 1 35.47 53 ASP A CA 1
ATOM 416 C C . ASP A 1 53 ? -23.391 -11.914 37.125 1 35.47 53 ASP A C 1
ATOM 418 O O . ASP A 1 53 ? -22.906 -13.016 37.406 1 35.47 53 ASP A O 1
ATOM 422 N N . THR A 1 54 ? -23.094 -11.773 36 1 31.8 54 THR A N 1
ATOM 423 C CA . THR A 1 54 ? -21.719 -12.156 35.688 1 31.8 54 THR A CA 1
ATOM 424 C C . THR A 1 54 ? -20.75 -11.539 36.688 1 31.8 54 THR A C 1
ATOM 426 O O . THR A 1 54 ? -20.797 -10.328 36.938 1 31.8 54 THR A O 1
ATOM 429 N N . ASP A 1 55 ? -20.422 -12.156 37.719 1 28.69 55 ASP A N 1
ATOM 430 C CA . ASP A 1 55 ? -19.344 -11.852 38.656 1 28.69 55 ASP A CA 1
ATOM 431 C C . ASP A 1 55 ? -18.25 -11.023 38 1 28.69 55 ASP A C 1
ATOM 433 O O . ASP A 1 55 ? -17.797 -11.359 36.906 1 28.69 55 ASP A O 1
ATOM 437 N N . GLU A 1 56 ? -18.125 -9.805 38.219 1 29.72 56 GLU A N 1
ATOM 438 C CA . GLU A 1 56 ? -17.172 -8.742 37.875 1 29.72 56 GLU A CA 1
ATOM 439 C C . GLU A 1 56 ? -15.734 -9.242 37.938 1 29.72 56 GLU A C 1
ATOM 441 O O . GLU A 1 56 ? -14.805 -8.539 37.562 1 29.72 56 GLU A O 1
ATOM 446 N N . ASN A 1 57 ? -15.43 -10.039 38.906 1 26.62 57 ASN A N 1
ATOM 447 C CA . ASN A 1 57 ? -14.109 -10.609 39.156 1 26.62 57 ASN A CA 1
ATOM 448 C C . ASN A 1 57 ? -13.539 -11.266 37.906 1 26.62 57 ASN A C 1
ATOM 450 O O . ASN A 1 57 ? -12.336 -11.516 37.812 1 26.62 57 ASN A O 1
ATOM 454 N N . ALA A 1 58 ? -14.383 -11.961 37.25 1 26.33 58 ALA A N 1
ATOM 455 C CA . ALA A 1 58 ? -13.758 -12.781 36.219 1 26.33 58 ALA A CA 1
ATOM 456 C C . ALA A 1 58 ? -13.352 -11.938 35.031 1 26.33 58 ALA A C 1
ATOM 458 O O . ALA A 1 58 ? -13.867 -12.125 33.906 1 26.33 58 ALA A O 1
ATOM 459 N N . SER A 1 59 ? -13.492 -10.688 35.062 1 25.78 59 SER A N 1
ATOM 460 C CA . SER A 1 59 ? -12.742 -9.961 34.031 1 25.78 59 SER A CA 1
ATOM 461 C C . SER A 1 59 ? -11.305 -10.469 33.938 1 25.78 59 SER A C 1
ATOM 463 O O . SER A 1 59 ? -10.375 -9.781 34.375 1 25.78 59 SER A O 1
ATOM 465 N N . LYS A 1 60 ? -11.211 -11.539 34.344 1 26 60 LYS A N 1
ATOM 466 C CA . LYS A 1 60 ? -9.969 -12.289 34.219 1 26 60 LYS A CA 1
ATOM 467 C C . LYS A 1 60 ? -9.312 -12.023 32.844 1 26 60 LYS A C 1
ATOM 469 O O . LYS A 1 60 ? -9.969 -12.078 31.812 1 26 60 LYS A O 1
ATOM 474 N N . LYS A 1 61 ? -8.336 -11.305 32.875 1 27.17 61 LYS A N 1
ATOM 475 C CA . LYS A 1 61 ? -7.254 -11.273 31.906 1 27.17 61 LYS A CA 1
ATOM 476 C C . LYS A 1 61 ? -7.219 -12.562 31.094 1 27.17 61 LYS A C 1
ATOM 478 O O . LYS A 1 61 ? -6.84 -13.617 31.609 1 27.17 61 LYS A O 1
ATOM 483 N N . VAL A 1 62 ? -8.258 -12.82 30.531 1 22.8 62 VAL A N 1
ATOM 484 C CA . VAL A 1 62 ? -8.148 -14.016 29.703 1 22.8 62 VAL A CA 1
ATOM 485 C C . VAL A 1 62 ? -6.758 -14.078 29.062 1 22.8 62 VAL A C 1
ATOM 487 O O . VAL A 1 62 ? -6.434 -13.281 28.188 1 22.8 62 VAL A O 1
ATOM 490 N N . ARG A 1 63 ? -5.824 -14.102 29.891 1 25.31 63 ARG A N 1
ATOM 491 C CA . ARG A 1 63 ? -4.578 -14.703 29.422 1 25.31 63 ARG A CA 1
ATOM 492 C C . ARG A 1 63 ? -4.852 -15.797 28.391 1 25.31 63 ARG A C 1
ATOM 494 O O . ARG A 1 63 ? -5.379 -16.859 28.734 1 25.31 63 ARG A O 1
ATOM 501 N N . TYR A 1 64 ? -5.355 -15.359 27.344 1 24.67 64 TYR A N 1
ATOM 502 C CA . TYR A 1 64 ? -5.422 -16.391 26.312 1 24.67 64 TYR A CA 1
ATOM 503 C C . TYR A 1 64 ? -4.289 -17.406 26.469 1 24.67 64 TYR A C 1
ATOM 505 O O . TYR A 1 64 ? -3.115 -17.047 26.344 1 24.67 64 TYR A O 1
ATOM 513 N N . GLU A 1 65 ? -4.309 -18.016 27.594 1 28.62 65 GLU A N 1
ATOM 514 C CA . GLU A 1 65 ? -3.594 -19.281 27.734 1 28.62 65 GLU A CA 1
ATOM 515 C C . GLU A 1 65 ? -3.826 -20.172 26.516 1 28.62 65 GLU A C 1
ATOM 517 O O . GLU A 1 65 ? -4.961 -20.562 26.234 1 28.62 65 GLU A O 1
ATOM 522 N N . TYR A 1 66 ? -3.361 -19.859 25.484 1 27.66 66 TYR A N 1
ATOM 523 C CA . TYR A 1 66 ? -3.232 -20.906 24.469 1 27.66 66 TYR A CA 1
ATOM 524 C C . TYR A 1 66 ? -2.986 -22.25 25.125 1 27.66 66 TYR A C 1
ATOM 526 O O . TYR A 1 66 ? -1.853 -22.578 25.484 1 27.66 66 TYR A O 1
ATOM 534 N N . MET A 1 67 ? -3.631 -22.469 26.266 1 32.06 67 MET A N 1
ATOM 535 C CA . MET A 1 67 ? -3.488 -23.797 26.875 1 32.06 67 MET A CA 1
ATOM 536 C C . MET A 1 67 ? -4.047 -24.875 25.953 1 32.06 67 MET A C 1
ATOM 538 O O . MET A 1 67 ? -4.277 -26 26.391 1 32.06 67 MET A O 1
ATOM 542 N N . ASP A 1 68 ? -4.836 -24.594 24.875 1 34.72 68 ASP A N 1
ATOM 543 C CA . ASP A 1 68 ? -5.363 -25.891 24.453 1 34.72 68 ASP A CA 1
ATOM 544 C C . ASP A 1 68 ? -4.27 -26.953 24.469 1 34.72 68 ASP A C 1
ATOM 546 O O . ASP A 1 68 ? -3.1 -26.656 24.234 1 34.72 68 ASP A O 1
ATOM 550 N N . ASP A 1 69 ? -4.547 -27.891 25.25 1 33.31 69 ASP A N 1
ATOM 551 C CA . ASP A 1 69 ? -3.855 -29.172 25.297 1 33.31 69 ASP A CA 1
ATOM 552 C C . ASP A 1 69 ? -3.363 -29.578 23.922 1 33.31 69 ASP A C 1
ATOM 554 O O . ASP A 1 69 ? -3.965 -30.438 23.266 1 33.31 69 ASP A O 1
ATOM 558 N N . LEU A 1 70 ? -3.197 -28.578 23.109 1 42.16 70 LEU A N 1
ATOM 559 C CA . LEU A 1 70 ? -2.561 -29.078 21.891 1 42.16 70 LEU A CA 1
ATOM 560 C C . LEU A 1 70 ? -1.305 -29.875 22.234 1 42.16 70 LEU A C 1
ATOM 562 O O . LEU A 1 70 ? -0.409 -29.375 22.906 1 42.16 70 LEU A O 1
ATOM 566 N N . GLY A 1 71 ? -1.655 -31.156 22.703 1 49.66 71 GLY A N 1
ATOM 567 C CA . GLY A 1 71 ? -0.496 -32.031 22.875 1 49.66 71 GLY A CA 1
ATOM 568 C C . GLY A 1 71 ? 0.818 -31.312 22.625 1 49.66 71 GLY A C 1
ATOM 569 O O . GLY A 1 71 ? 0.844 -30.094 22.406 1 49.66 71 GLY A O 1
ATOM 570 N N . LEU A 1 72 ? 1.882 -31.875 22.766 1 61.78 72 LEU A N 1
ATOM 571 C CA . LEU A 1 72 ? 3.219 -31.344 22.516 1 61.78 72 LEU A CA 1
ATOM 572 C C . LEU A 1 72 ? 3.336 -30.797 21.109 1 61.78 72 LEU A C 1
ATOM 574 O O . LEU A 1 72 ? 2.883 -31.422 20.156 1 61.78 72 LEU A O 1
ATOM 578 N N . PRO A 1 73 ? 3.523 -29.422 20.969 1 79.44 73 PRO A N 1
ATOM 579 C CA . PRO A 1 73 ? 3.727 -28.875 19.609 1 79.44 73 PRO A CA 1
ATOM 580 C C . PRO A 1 73 ? 4.602 -29.781 18.75 1 79.44 73 PRO A C 1
ATOM 582 O O . PRO A 1 73 ? 5.504 -30.438 19.25 1 79.44 73 PRO A O 1
ATOM 585 N N . GLU A 1 74 ? 4.062 -30.094 17.562 1 89.75 74 GLU A N 1
ATOM 586 C CA . GLU A 1 74 ? 4.871 -30.75 16.547 1 89.75 74 GLU A CA 1
ATOM 587 C C . GLU A 1 74 ? 5.426 -29.75 15.547 1 89.75 74 GLU A C 1
ATOM 589 O O . GLU A 1 74 ? 4.707 -29.281 14.656 1 89.75 74 GLU A O 1
ATOM 594 N N . PHE A 1 75 ? 6.68 -29.469 15.719 1 92.81 75 PHE A N 1
ATOM 595 C CA . PHE A 1 75 ? 7.289 -28.484 14.836 1 92.81 75 PHE A CA 1
ATOM 596 C C . PHE A 1 75 ? 7.863 -29.156 13.594 1 92.81 75 PHE A C 1
ATOM 598 O O . PHE A 1 75 ? 8.484 -30.219 13.68 1 92.81 75 PHE A O 1
ATOM 605 N N . ILE A 1 76 ? 7.504 -28.594 12.453 1 95.12 76 ILE A N 1
ATOM 606 C CA . ILE A 1 76 ? 8.039 -29.094 11.195 1 95.12 76 ILE A CA 1
ATOM 607 C C . ILE A 1 76 ? 8.789 -27.984 10.469 1 95.12 76 ILE A C 1
ATOM 609 O O . ILE A 1 76 ? 8.492 -26.797 10.648 1 95.12 76 ILE A O 1
ATOM 613 N N . ASN A 1 77 ? 9.758 -28.391 9.711 1 93.94 77 ASN A N 1
ATOM 614 C CA . ASN A 1 77 ? 10.5 -27.469 8.859 1 93.94 77 ASN A CA 1
ATOM 615 C C . ASN A 1 77 ? 9.922 -27.422 7.449 1 93.94 77 ASN A C 1
ATOM 617 O O . ASN A 1 77 ? 10.148 -28.344 6.656 1 93.94 77 ASN A O 1
ATOM 621 N N . MET A 1 78 ? 9.273 -26.359 7.113 1 94.56 78 MET A N 1
ATOM 622 C CA . MET A 1 78 ? 8.625 -26.234 5.816 1 94.56 78 MET A CA 1
ATOM 623 C C . MET A 1 78 ? 9.539 -25.547 4.812 1 94.56 78 MET A C 1
ATOM 625 O O . MET A 1 78 ? 9.242 -25.516 3.615 1 94.56 78 MET A O 1
ATOM 629 N N . ALA A 1 79 ? 10.609 -25.047 5.258 1 91.94 79 ALA A N 1
ATOM 630 C CA . ALA A 1 79 ? 11.555 -24.344 4.391 1 91.94 79 ALA A CA 1
ATOM 631 C C . ALA A 1 79 ? 12.992 -24.75 4.715 1 91.94 79 ALA A C 1
ATOM 633 O O . ALA A 1 79 ? 13.812 -23.906 5.094 1 91.94 79 ALA A O 1
ATOM 634 N N . PRO A 1 80 ? 13.266 -25.969 4.453 1 87.81 80 PRO A N 1
ATOM 635 C CA . PRO A 1 80 ? 14.594 -26.453 4.816 1 87.81 80 PRO A CA 1
ATOM 636 C C . PRO A 1 80 ? 15.711 -25.734 4.059 1 87.81 80 PRO A C 1
ATOM 638 O O . PRO A 1 80 ? 16.844 -25.641 4.551 1 87.81 80 PRO A O 1
ATOM 641 N N . LYS A 1 81 ? 15.422 -25.188 2.943 1 83.25 81 LYS A N 1
ATOM 642 C CA . LYS A 1 81 ? 16.422 -24.484 2.154 1 83.25 81 LYS A CA 1
ATOM 643 C C . LYS A 1 81 ? 16.25 -22.969 2.262 1 83.25 81 LYS A C 1
ATOM 645 O O . LYS A 1 81 ? 16.875 -22.203 1.525 1 83.25 81 LYS A O 1
ATOM 650 N N . GLY A 1 82 ? 15.398 -22.641 3.154 1 81.69 82 GLY A N 1
ATOM 651 C CA . GLY A 1 82 ? 15.062 -21.219 3.229 1 81.69 82 GLY A CA 1
ATOM 652 C C . GLY A 1 82 ? 14.172 -20.766 2.092 1 81.69 82 GLY A C 1
ATOM 653 O O . GLY A 1 82 ? 13.836 -21.547 1.202 1 81.69 82 GLY A O 1
ATOM 654 N N . LEU A 1 83 ? 13.734 -19.578 2.197 1 85.31 83 LEU A N 1
ATOM 655 C CA . LEU A 1 83 ? 12.953 -18.953 1.138 1 85.31 83 LEU A CA 1
ATOM 656 C C . LEU A 1 83 ? 13.805 -17.953 0.355 1 85.31 83 LEU A C 1
ATOM 658 O O . LEU A 1 83 ? 14.773 -17.406 0.885 1 85.31 83 LEU A O 1
ATOM 662 N N . HIS A 1 84 ? 13.406 -17.734 -0.84 1 80.88 84 HIS A N 1
ATOM 663 C CA . HIS A 1 84 ? 14.32 -17 -1.709 1 80.88 84 HIS A CA 1
ATOM 664 C C . HIS A 1 84 ? 13.633 -15.797 -2.35 1 80.88 84 HIS A C 1
ATOM 666 O O . HIS A 1 84 ? 12.445 -15.859 -2.682 1 80.88 84 HIS A O 1
ATOM 672 N N . LEU A 1 85 ? 14.422 -14.781 -2.432 1 84.44 85 LEU A N 1
ATOM 673 C CA . LEU A 1 85 ? 14.102 -13.648 -3.293 1 84.44 85 LEU A CA 1
ATOM 674 C C . LEU A 1 85 ? 14.789 -13.781 -4.645 1 84.44 85 LEU A C 1
ATOM 676 O O . LEU A 1 85 ? 16 -14.016 -4.711 1 84.44 85 LEU A O 1
ATOM 680 N N . LEU A 1 86 ? 13.992 -13.758 -5.645 1 83.44 86 LEU A N 1
ATOM 681 C CA . LEU A 1 86 ? 14.523 -13.93 -6.992 1 83.44 86 LEU A CA 1
ATOM 682 C C . LEU A 1 86 ? 14.391 -12.641 -7.797 1 83.44 86 LEU A C 1
ATOM 684 O O . LEU A 1 86 ? 13.531 -11.812 -7.504 1 83.44 86 LEU A O 1
ATOM 688 N N . SER A 1 87 ? 15.289 -12.453 -8.711 1 82.75 87 SER A N 1
ATOM 689 C CA . SER A 1 87 ? 15.273 -11.25 -9.531 1 82.75 87 SER A CA 1
ATOM 690 C C . SER A 1 87 ? 15.602 -11.57 -10.992 1 82.75 87 SER A C 1
ATOM 692 O O . SER A 1 87 ? 16.438 -12.422 -11.266 1 82.75 87 SER A O 1
ATOM 694 N N . LYS A 1 88 ? 14.828 -11.078 -11.812 1 78.31 88 LYS A N 1
ATOM 695 C CA . LYS A 1 88 ? 15.156 -10.969 -13.227 1 78.31 88 LYS A CA 1
ATOM 696 C C . LYS A 1 88 ? 15.312 -9.516 -13.648 1 78.31 88 LYS A C 1
ATOM 698 O O . LYS A 1 88 ? 15.219 -8.609 -12.812 1 78.31 88 LYS A O 1
ATOM 703 N N . ARG A 1 89 ? 15.609 -9.359 -14.789 1 75.88 89 ARG A N 1
ATOM 704 C CA . ARG A 1 89 ? 15.836 -8 -15.281 1 75.88 89 ARG A CA 1
ATOM 705 C C . ARG A 1 89 ? 14.602 -7.133 -15.078 1 75.88 89 ARG A C 1
ATOM 707 O O . ARG A 1 89 ? 14.711 -5.965 -14.695 1 75.88 89 ARG A O 1
ATOM 714 N N . SER A 1 90 ? 13.477 -7.738 -15.312 1 77 90 SER A N 1
ATOM 715 C CA . SER A 1 90 ? 12.266 -6.926 -15.383 1 77 90 SER A CA 1
ATOM 716 C C . SER A 1 90 ? 11.492 -6.973 -14.062 1 77 90 SER A C 1
ATOM 718 O O . SER A 1 90 ? 10.562 -6.188 -13.859 1 77 90 SER A O 1
ATOM 720 N N . ALA A 1 91 ? 11.898 -7.922 -13.195 1 84.06 91 ALA A N 1
ATOM 721 C CA . ALA A 1 91 ? 11.078 -8.039 -11.992 1 84.06 91 ALA A CA 1
ATOM 722 C C . ALA A 1 91 ? 11.82 -8.789 -10.891 1 84.06 91 ALA A C 1
ATOM 724 O O . ALA A 1 91 ? 12.688 -9.617 -11.172 1 84.06 91 ALA A O 1
ATOM 725 N N . SER A 1 92 ? 11.531 -8.375 -9.703 1 84.56 92 SER A N 1
ATOM 726 C CA . SER A 1 92 ? 11.922 -9.133 -8.516 1 84.56 92 SER A CA 1
ATOM 727 C C . SER A 1 92 ? 10.711 -9.664 -7.77 1 84.56 92 SER A C 1
ATOM 729 O O . SER A 1 92 ? 9.633 -9.062 -7.816 1 84.56 92 SER A O 1
ATOM 731 N N . TRP A 1 93 ? 10.891 -10.852 -7.215 1 84.25 93 TRP A N 1
ATOM 732 C CA . TRP A 1 93 ? 9.766 -11.422 -6.48 1 84.25 93 TRP A CA 1
ATOM 733 C C . TRP A 1 93 ? 10.25 -12.352 -5.375 1 84.25 93 TRP A C 1
ATOM 735 O O . TRP A 1 93 ? 11.438 -12.672 -5.305 1 84.25 93 TRP A O 1
ATOM 745 N N . PHE A 1 94 ? 9.352 -12.609 -4.473 1 86.75 94 PHE A N 1
ATOM 746 C CA . PHE A 1 94 ? 9.562 -13.508 -3.35 1 86.75 94 PHE A CA 1
ATOM 747 C C . PHE A 1 94 ? 8.734 -14.781 -3.516 1 86.75 94 PHE A C 1
ATOM 749 O O . PHE A 1 94 ? 7.578 -14.719 -3.943 1 86.75 94 PHE A O 1
ATOM 756 N N . ASN A 1 95 ? 9.383 -15.836 -3.328 1 88.56 95 ASN A N 1
ATOM 757 C CA . ASN A 1 95 ? 8.648 -17.094 -3.291 1 88.56 95 ASN A CA 1
ATOM 758 C C . ASN A 1 95 ? 8.227 -17.453 -1.871 1 88.56 95 ASN A C 1
ATOM 760 O O . ASN A 1 95 ? 8.969 -18.109 -1.146 1 88.56 95 ASN A O 1
ATOM 764 N N . GLY A 1 96 ? 7.016 -17.109 -1.604 1 89.75 96 GLY A N 1
ATOM 765 C CA . GLY A 1 96 ? 6.469 -17.375 -0.281 1 89.75 96 GLY A CA 1
ATOM 766 C C . GLY A 1 96 ? 6.348 -18.859 0.029 1 89.75 96 GLY A C 1
ATOM 767 O O . GLY A 1 96 ? 6.574 -19.703 -0.841 1 89.75 96 GLY A O 1
ATOM 768 N N . LEU A 1 97 ? 6.008 -19.156 1.174 1 92.06 97 LEU A N 1
ATOM 769 C CA . LEU A 1 97 ? 6.016 -20.5 1.743 1 92.06 97 LEU A CA 1
ATOM 770 C C . LEU A 1 97 ? 5.18 -21.453 0.896 1 92.06 97 LEU A C 1
ATOM 772 O O . LEU A 1 97 ? 5.512 -22.625 0.775 1 92.06 97 LEU A O 1
ATOM 776 N N . PHE A 1 98 ? 4.129 -20.906 0.292 1 95.19 98 PHE A N 1
ATOM 777 C CA . PHE A 1 98 ? 3.191 -21.781 -0.407 1 95.19 98 PHE A CA 1
ATOM 778 C C . PHE A 1 98 ? 3.297 -21.578 -1.915 1 95.19 98 PHE A C 1
ATOM 780 O O . PHE A 1 98 ? 2.387 -21.953 -2.658 1 95.19 98 PHE A O 1
ATOM 787 N N . SER A 1 99 ? 4.387 -21.016 -2.359 1 93.56 99 SER A N 1
ATOM 788 C CA . SER A 1 99 ? 4.621 -20.875 -3.793 1 93.56 99 SER A CA 1
ATOM 789 C C . SER A 1 99 ? 5.043 -22.203 -4.414 1 93.56 99 SER A C 1
ATOM 791 O O . SER A 1 99 ? 5.469 -23.125 -3.703 1 93.56 99 SER A O 1
ATOM 793 N N . ASP A 1 100 ? 4.902 -22.328 -5.684 1 94.38 100 ASP A N 1
ATOM 794 C CA . ASP A 1 100 ? 5.316 -23.531 -6.391 1 94.38 100 ASP A CA 1
ATOM 795 C C . ASP A 1 100 ? 6.797 -23.812 -6.168 1 94.38 100 ASP A C 1
ATOM 797 O O . ASP A 1 100 ? 7.188 -24.969 -5.953 1 94.38 100 ASP A O 1
ATOM 801 N N . ILE A 1 101 ? 7.527 -22.812 -6.164 1 92.75 101 ILE A N 1
ATOM 802 C CA . ILE A 1 101 ? 8.977 -22.953 -6.035 1 92.75 101 ILE A CA 1
ATOM 803 C C . ILE A 1 101 ? 9.32 -23.422 -4.621 1 92.75 101 ILE A C 1
ATOM 805 O O . ILE A 1 101 ? 10.203 -24.266 -4.438 1 92.75 101 ILE A O 1
ATOM 809 N N . ALA A 1 102 ? 8.656 -22.875 -3.688 1 92.31 102 ALA A N 1
ATOM 810 C CA . ALA A 1 102 ? 8.906 -23.297 -2.309 1 92.31 102 ALA A CA 1
ATOM 811 C C . ALA A 1 102 ? 8.555 -24.766 -2.105 1 92.31 102 ALA A C 1
ATOM 813 O O . ALA A 1 102 ? 9.242 -25.484 -1.375 1 92.31 102 ALA A O 1
ATOM 814 N N . ILE A 1 103 ? 7.539 -25.188 -2.746 1 94.88 103 ILE A N 1
ATOM 815 C CA . ILE A 1 103 ? 7.133 -26.578 -2.686 1 94.88 103 ILE A CA 1
ATOM 816 C C . ILE A 1 103 ? 8.227 -27.469 -3.285 1 94.88 103 ILE A C 1
ATOM 818 O O . ILE A 1 103 ? 8.609 -28.469 -2.695 1 94.88 103 ILE A O 1
ATOM 822 N N . CYS A 1 104 ? 8.703 -27.062 -4.371 1 94.94 104 CYS A N 1
ATOM 823 C CA . CYS A 1 104 ? 9.742 -27.812 -5.062 1 94.94 104 CYS A CA 1
ATOM 824 C C . CYS A 1 104 ? 11.031 -27.828 -4.262 1 94.94 104 CYS A C 1
ATOM 826 O O . CYS A 1 104 ? 11.727 -28.859 -4.215 1 94.94 104 CYS A O 1
ATOM 828 N N . ASP A 1 105 ? 11.312 -26.781 -3.625 1 91.5 105 ASP A N 1
ATOM 829 C CA . ASP A 1 105 ? 12.562 -26.656 -2.875 1 91.5 105 ASP A CA 1
ATOM 830 C C . ASP A 1 105 ? 12.531 -27.516 -1.616 1 91.5 105 ASP A C 1
ATOM 832 O O . ASP A 1 105 ? 13.57 -28.016 -1.17 1 91.5 105 ASP A O 1
ATOM 836 N N . ARG A 1 106 ? 11.422 -27.703 -1.073 1 92.69 106 ARG A N 1
ATOM 837 C CA . ARG A 1 106 ? 11.328 -28.391 0.205 1 92.69 106 ARG A CA 1
ATOM 838 C C . ARG A 1 106 ? 11.438 -29.906 0.013 1 92.69 106 ARG A C 1
ATOM 840 O O . ARG A 1 106 ? 11.852 -30.625 0.922 1 92.69 106 ARG A O 1
ATOM 847 N N . ASP A 1 107 ? 11.094 -30.406 -1.16 1 94.38 107 ASP A N 1
ATOM 848 C CA . ASP A 1 107 ? 11.031 -31.844 -1.421 1 94.38 107 ASP A CA 1
ATOM 849 C C . ASP A 1 107 ? 12.188 -32.281 -2.314 1 94.38 107 ASP A C 1
ATOM 851 O O . ASP A 1 107 ? 12.266 -31.891 -3.48 1 94.38 107 ASP A O 1
ATOM 855 N N . PRO A 1 108 ? 13.031 -33.156 -1.812 1 92.81 108 PRO A N 1
ATOM 856 C CA . PRO A 1 108 ? 14.18 -33.594 -2.609 1 92.81 108 PRO A CA 1
ATOM 857 C C . PRO A 1 108 ? 13.766 -34.281 -3.916 1 92.81 108 PRO A C 1
ATOM 859 O O . PRO A 1 108 ? 14.477 -34.156 -4.918 1 92.81 108 PRO A O 1
ATOM 862 N N . TYR A 1 109 ? 12.641 -34.969 -3.914 1 93.44 109 TYR A N 1
ATOM 863 C CA . TYR A 1 109 ? 12.172 -35.625 -5.129 1 93.44 109 TYR A CA 1
ATOM 864 C C . TYR A 1 109 ? 11.781 -34.594 -6.188 1 93.44 109 TYR A C 1
ATOM 866 O O . TYR A 1 109 ? 12.023 -34.812 -7.379 1 93.44 109 TYR A O 1
ATOM 874 N N . LEU A 1 110 ? 11.227 -33.562 -5.742 1 96.12 110 LEU A N 1
ATOM 875 C CA . LEU A 1 110 ? 10.844 -32.5 -6.676 1 96.12 110 LEU A CA 1
ATOM 876 C C . LEU A 1 110 ? 12.07 -31.734 -7.148 1 96.12 110 LEU A C 1
ATOM 878 O O . LEU A 1 110 ? 12.117 -31.281 -8.297 1 96.12 110 LEU A O 1
ATOM 882 N N . ARG A 1 111 ? 13.016 -31.609 -6.316 1 94.06 111 ARG A N 1
ATOM 883 C CA . ARG A 1 111 ? 14.242 -30.906 -6.695 1 94.06 111 ARG A CA 1
ATOM 884 C C . ARG A 1 111 ? 14.953 -31.625 -7.84 1 94.06 111 ARG A C 1
ATOM 886 O O . ARG A 1 111 ? 15.367 -31 -8.812 1 94.06 111 ARG A O 1
ATOM 893 N N . ILE A 1 112 ? 15.086 -32.906 -7.695 1 94.06 112 ILE A N 1
ATOM 894 C CA . ILE A 1 112 ? 15.781 -33.656 -8.734 1 94.06 112 ILE A CA 1
ATOM 895 C C . ILE A 1 112 ? 14.938 -33.688 -10.008 1 94.06 112 ILE A C 1
ATOM 897 O O . ILE A 1 112 ? 15.477 -33.594 -11.117 1 94.06 112 ILE A O 1
ATOM 901 N N . THR A 1 113 ? 13.586 -33.781 -9.836 1 94.88 113 THR A N 1
ATOM 902 C CA . THR A 1 113 ? 12.695 -33.812 -10.984 1 94.88 113 THR A CA 1
ATOM 903 C C . THR A 1 113 ? 12.812 -32.5 -11.766 1 94.88 113 THR A C 1
ATOM 905 O O . THR A 1 113 ? 12.984 -32.5 -12.992 1 94.88 113 THR A O 1
ATOM 908 N N . ASN A 1 114 ? 12.758 -31.438 -11.086 1 94.12 114 ASN A N 1
ATOM 909 C CA . ASN A 1 114 ? 12.828 -30.125 -11.719 1 94.12 114 ASN A CA 1
ATOM 910 C C . ASN A 1 114 ? 14.18 -29.891 -12.391 1 94.12 114 ASN A C 1
ATOM 912 O O . ASN A 1 114 ? 14.258 -29.281 -13.453 1 94.12 114 ASN A O 1
ATOM 916 N N . ALA A 1 115 ? 15.195 -30.359 -11.734 1 93.38 115 ALA A N 1
ATOM 917 C CA . ALA A 1 115 ? 16.531 -30.219 -12.305 1 93.38 115 ALA A CA 1
ATOM 918 C C . ALA A 1 115 ? 16.641 -30.969 -13.633 1 93.38 115 ALA A C 1
ATOM 920 O O . ALA A 1 115 ? 17.219 -30.453 -14.594 1 93.38 115 ALA A O 1
ATOM 921 N N . VAL A 1 116 ? 16.141 -32.125 -13.656 1 92.44 116 VAL A N 1
ATOM 922 C CA . VAL A 1 116 ? 16.188 -32.938 -14.875 1 92.44 116 VAL A CA 1
ATOM 923 C C . VAL A 1 116 ? 15.336 -32.281 -15.953 1 92.44 116 VAL A C 1
ATOM 925 O O . VAL A 1 116 ? 15.734 -32.25 -17.125 1 92.44 116 VAL A O 1
ATOM 928 N N . ILE A 1 117 ? 14.18 -31.797 -15.57 1 91.12 117 ILE A N 1
ATOM 929 C CA . ILE A 1 117 ? 13.289 -31.125 -16.516 1 91.12 117 ILE A CA 1
ATOM 930 C C . ILE A 1 117 ? 13.992 -29.906 -17.125 1 91.12 117 ILE A C 1
ATOM 932 O O . ILE A 1 117 ? 13.852 -29.641 -18.312 1 91.12 117 ILE A O 1
ATOM 936 N N . ASP A 1 118 ? 14.664 -29.234 -16.312 1 88 118 ASP A N 1
ATOM 937 C CA . ASP A 1 118 ? 15.406 -28.078 -16.812 1 88 118 ASP A CA 1
ATOM 938 C C . ASP A 1 118 ? 16.453 -28.5 -17.844 1 88 118 ASP A C 1
ATOM 940 O O . ASP A 1 118 ? 16.656 -27.797 -18.844 1 88 118 ASP A O 1
ATOM 944 N N . ILE A 1 119 ? 17.109 -29.562 -17.547 1 86.12 119 ILE A N 1
ATOM 945 C CA . ILE A 1 119 ? 18.109 -30.094 -18.469 1 86.12 119 ILE A CA 1
ATOM 946 C C . ILE A 1 119 ? 17.438 -30.484 -19.797 1 86.12 119 ILE A C 1
ATOM 948 O O . ILE A 1 119 ? 17.938 -30.172 -20.875 1 86.12 119 ILE A O 1
ATOM 952 N N . LEU A 1 120 ? 16.328 -31.125 -19.672 1 83 120 LEU A N 1
ATOM 953 C CA . LEU A 1 120 ? 15.602 -31.578 -20.859 1 83 120 LEU A CA 1
ATOM 954 C C . LEU A 1 120 ? 15.094 -30.391 -21.672 1 83 120 LEU A C 1
ATOM 956 O O . LEU A 1 120 ? 15.141 -30.406 -22.906 1 83 120 LEU A O 1
ATOM 960 N N . ARG A 1 121 ? 14.609 -29.438 -21.031 1 81.38 121 ARG A N 1
ATOM 961 C CA . ARG A 1 121 ? 14.117 -28.25 -21.703 1 81.38 121 ARG A CA 1
ATOM 962 C C . ARG A 1 121 ? 15.234 -27.531 -22.453 1 81.38 121 ARG A C 1
ATOM 964 O O . ARG A 1 121 ? 15.039 -27.078 -23.578 1 81.38 121 ARG A O 1
ATOM 971 N N . LYS A 1 122 ? 16.328 -27.422 -21.812 1 77.19 122 LYS A N 1
ATOM 972 C CA . LYS A 1 122 ? 17.469 -26.781 -22.438 1 77.19 122 LYS A CA 1
ATOM 973 C C . LYS A 1 122 ? 17.938 -27.562 -23.672 1 77.19 122 LYS A C 1
ATOM 975 O O . LYS A 1 122 ? 18.281 -26.969 -24.688 1 77.19 122 LYS A O 1
ATOM 980 N N . SER A 1 123 ? 17.906 -28.781 -23.469 1 74.25 123 SER A N 1
ATOM 981 C CA . SER A 1 123 ? 18.266 -29.656 -24.594 1 74.25 123 SER A CA 1
ATOM 982 C C . SER A 1 123 ? 17.297 -29.5 -25.766 1 74.25 123 SER A C 1
ATOM 984 O O . SER A 1 123 ? 17.719 -29.516 -26.922 1 74.25 123 SER A O 1
ATOM 986 N N . ALA A 1 124 ? 16.109 -29.359 -25.438 1 72.38 124 ALA A N 1
ATOM 987 C CA . ALA A 1 124 ? 15.086 -29.172 -26.469 1 72.38 124 ALA A CA 1
ATOM 988 C C . ALA A 1 124 ? 15.25 -27.828 -27.172 1 72.38 124 ALA A C 1
ATOM 990 O O . ALA A 1 124 ? 15.023 -27.719 -28.375 1 72.38 124 ALA A O 1
ATOM 991 N N . SER A 1 125 ? 15.617 -26.844 -26.484 1 72 125 SER A N 1
ATOM 992 C CA . SER A 1 125 ? 15.758 -25.5 -27.031 1 72 125 SER A CA 1
ATOM 993 C C . SER A 1 125 ? 16.953 -25.391 -27.969 1 72 125 SER A C 1
ATOM 995 O O . SER A 1 125 ? 16.922 -24.641 -28.938 1 72 125 SER A O 1
ATOM 997 N N . LYS A 1 126 ? 18.016 -26 -27.625 1 67.12 126 LYS A N 1
ATOM 998 C CA . LYS A 1 126 ? 19.219 -25.969 -28.438 1 67.12 126 LYS A CA 1
ATOM 999 C C . LYS A 1 126 ? 18.984 -26.594 -29.812 1 67.12 126 LYS A C 1
ATOM 1001 O O . LYS A 1 126 ? 19.625 -26.234 -30.797 1 67.12 126 LYS A O 1
ATOM 1006 N N . GLY A 1 127 ? 18.062 -27.422 -29.828 1 61.78 127 GLY A N 1
ATOM 1007 C CA . GLY A 1 127 ? 17.797 -28.109 -31.094 1 61.78 127 GLY A CA 1
ATOM 1008 C C . GLY A 1 127 ? 16.891 -27.312 -32 1 61.78 127 GLY A C 1
ATOM 1009 O O . GLY A 1 127 ? 16.688 -27.703 -33.156 1 61.78 127 GLY A O 1
ATOM 1010 N N . ILE A 1 128 ? 16.469 -26.25 -31.469 1 61.28 128 ILE A N 1
ATOM 1011 C CA . ILE A 1 128 ? 15.523 -25.484 -32.281 1 61.28 128 ILE A CA 1
ATOM 1012 C C . ILE A 1 128 ? 16.281 -24.469 -33.125 1 61.28 128 ILE A C 1
ATOM 1014 O O . ILE A 1 128 ? 17.125 -23.734 -32.625 1 61.28 128 ILE A O 1
ATOM 1018 N N . ASP A 1 129 ? 16.141 -24.531 -34.406 1 55.22 129 ASP A N 1
ATOM 1019 C CA . ASP A 1 129 ? 16.656 -23.531 -35.344 1 55.22 129 ASP A CA 1
ATOM 1020 C C . ASP A 1 129 ? 15.969 -22.188 -35.125 1 55.22 129 ASP A C 1
ATOM 1022 O O . ASP A 1 129 ? 14.789 -22.031 -35.438 1 55.22 129 ASP A O 1
ATOM 1026 N N . ARG A 1 130 ? 16.531 -21.453 -34.438 1 55.19 130 ARG A N 1
ATOM 1027 C CA . ARG A 1 130 ? 16.031 -20.125 -34.094 1 55.19 130 ARG A CA 1
ATOM 1028 C C . ARG A 1 130 ? 15.695 -19.328 -35.344 1 55.19 130 ARG A C 1
ATOM 1030 O O . ARG A 1 130 ? 15.023 -18.297 -35.281 1 55.19 130 ARG A O 1
ATOM 1037 N N . SER A 1 131 ? 16.469 -19.578 -36.531 1 52.47 131 SER A N 1
ATOM 1038 C CA . SER A 1 131 ? 16.219 -18.875 -37.781 1 52.47 131 SER A CA 1
ATOM 1039 C C . SER A 1 131 ? 14.773 -19.031 -38.219 1 52.47 131 SER A C 1
ATOM 1041 O O . SER A 1 131 ? 14.273 -18.234 -39.031 1 52.47 131 SER A O 1
ATOM 1043 N N . GLU A 1 132 ? 14.211 -20.094 -37.875 1 52.97 132 GLU A N 1
ATOM 1044 C CA . GLU A 1 132 ? 12.828 -20.312 -38.281 1 52.97 132 GLU A CA 1
ATOM 1045 C C . GLU A 1 132 ? 11.852 -19.547 -37.406 1 52.97 132 GLU A C 1
ATOM 1047 O O . GLU A 1 132 ? 10.961 -20.141 -36.781 1 52.97 132 GLU A O 1
ATOM 1052 N N . ARG A 1 133 ? 12.367 -18.547 -36.906 1 50.66 133 ARG A N 1
ATOM 1053 C CA . ARG A 1 133 ? 11.625 -17.703 -35.969 1 50.66 133 ARG A CA 1
ATOM 1054 C C . ARG A 1 133 ? 10.234 -17.406 -36.5 1 50.66 133 ARG A C 1
ATOM 1056 O O . ARG A 1 133 ? 10.078 -16.953 -37.656 1 50.66 133 ARG A O 1
ATOM 1063 N N . ASP A 1 134 ? 9.359 -18.047 -36.062 1 50.94 134 ASP A N 1
ATOM 1064 C CA . ASP A 1 134 ? 7.984 -17.688 -36.406 1 50.94 134 ASP A CA 1
ATOM 1065 C C . ASP A 1 134 ? 7.742 -16.188 -36.219 1 50.94 134 ASP A C 1
ATOM 1067 O O . ASP A 1 134 ? 7.914 -15.664 -35.125 1 50.94 134 ASP A O 1
ATOM 1071 N N . THR A 1 135 ? 8.039 -15.391 -37.188 1 48.81 135 THR A N 1
ATOM 1072 C CA . THR A 1 135 ? 7.801 -13.969 -37.406 1 48.81 135 THR A CA 1
ATOM 1073 C C . THR A 1 135 ? 6.539 -13.523 -36.656 1 48.81 135 THR A C 1
ATOM 1075 O O . THR A 1 135 ? 6.359 -12.336 -36.375 1 48.81 135 THR A O 1
ATOM 1078 N N . VAL A 1 136 ? 5.488 -14.359 -36.562 1 48.41 136 VAL A N 1
ATOM 1079 C CA . VAL A 1 136 ? 4.125 -13.852 -36.406 1 48.41 136 VAL A CA 1
ATOM 1080 C C . VAL A 1 136 ? 3.791 -13.656 -34.938 1 48.41 136 VAL A C 1
ATOM 1082 O O . VAL A 1 136 ? 2.777 -13.039 -34.594 1 48.41 136 VAL A O 1
ATOM 1085 N N . LEU A 1 137 ? 4.535 -14.188 -33.906 1 61.72 137 LEU A N 1
ATOM 1086 C CA . LEU A 1 137 ? 3.846 -14.148 -32.594 1 61.72 137 LEU A CA 1
ATOM 1087 C C . LEU A 1 137 ? 4.496 -13.133 -31.672 1 61.72 137 LEU A C 1
ATOM 1089 O O . LEU A 1 137 ? 5.719 -13.102 -31.531 1 61.72 137 LEU A O 1
ATOM 1093 N N . GLN A 1 138 ? 4 -12 -31.641 1 69.75 138 GLN A N 1
ATOM 1094 C CA . GLN A 1 138 ? 4.395 -11.008 -30.641 1 69.75 138 GLN A CA 1
ATOM 1095 C C . GLN A 1 138 ? 4.301 -11.578 -29.234 1 69.75 138 GLN A C 1
ATOM 1097 O O . GLN A 1 138 ? 3.68 -10.977 -28.359 1 69.75 138 GLN A O 1
ATOM 1102 N N . LEU A 1 139 ? 4.867 -12.797 -29.109 1 72.75 139 LEU A N 1
ATOM 1103 C CA . LEU A 1 139 ? 4.914 -13.445 -27.812 1 72.75 139 LEU A CA 1
ATOM 1104 C C . LEU A 1 139 ? 6.258 -13.203 -27.125 1 72.75 139 LEU A C 1
ATOM 1106 O O . LEU A 1 139 ? 7.254 -12.93 -27.797 1 72.75 139 LEU A O 1
ATOM 1110 N N . PRO A 1 140 ? 6.199 -13.258 -25.812 1 70.25 140 PRO A N 1
ATOM 1111 C CA . PRO A 1 140 ? 7.492 -13.234 -25.125 1 70.25 140 PRO A CA 1
ATOM 1112 C C . PRO A 1 140 ? 8.438 -14.336 -25.609 1 70.25 140 PRO A C 1
ATOM 1114 O O . PRO A 1 140 ? 7.98 -15.406 -26.016 1 70.25 140 PRO A O 1
ATOM 1117 N N . ASN A 1 141 ? 9.695 -14.062 -25.578 1 64.31 141 ASN A N 1
ATOM 1118 C CA . ASN A 1 141 ? 10.711 -14.961 -26.125 1 64.31 141 ASN A CA 1
ATOM 1119 C C . ASN A 1 141 ? 10.578 -16.375 -25.547 1 64.31 141 ASN A C 1
ATOM 1121 O O . ASN A 1 141 ? 10.789 -17.359 -26.266 1 64.31 141 ASN A O 1
ATOM 1125 N N . SER A 1 142 ? 10.164 -16.422 -24.406 1 63.72 142 SER A N 1
ATOM 1126 C CA . SER A 1 142 ? 10.047 -17.734 -23.766 1 63.72 142 SER A CA 1
ATOM 1127 C C . SER A 1 142 ? 8.938 -18.562 -24.391 1 63.72 142 SER A C 1
ATOM 1129 O O . SER A 1 142 ? 9.047 -19.781 -24.469 1 63.72 142 SER A O 1
ATOM 1131 N N . LEU A 1 143 ? 7.977 -17.938 -24.844 1 66.19 143 LEU A N 1
ATOM 1132 C CA . LEU A 1 143 ? 6.844 -18.656 -25.422 1 66.19 143 LEU A CA 1
ATOM 1133 C C . LEU A 1 143 ? 7.098 -18.953 -26.891 1 66.19 143 LEU A C 1
ATOM 1135 O O . LEU A 1 143 ? 6.594 -19.953 -27.422 1 66.19 143 LEU A O 1
ATOM 1139 N N . LYS A 1 144 ? 7.844 -18.031 -27.375 1 65.44 144 LYS A N 1
ATOM 1140 C CA . LYS A 1 144 ? 8.164 -18.281 -28.781 1 65.44 144 LYS A CA 1
ATOM 1141 C C . LYS A 1 144 ? 8.898 -19.609 -28.953 1 65.44 144 LYS A C 1
ATOM 1143 O O . LYS A 1 144 ? 8.578 -20.391 -29.859 1 65.44 144 LYS A O 1
ATOM 1148 N N . THR A 1 145 ? 9.734 -19.828 -27.984 1 64.88 145 THR A N 1
ATOM 1149 C CA . THR A 1 145 ? 10.539 -21.047 -28.047 1 64.88 145 THR A CA 1
ATOM 1150 C C . THR A 1 145 ? 9.664 -22.281 -27.875 1 64.88 145 THR A C 1
ATOM 1152 O O . THR A 1 145 ? 9.828 -23.266 -28.594 1 64.88 145 THR A O 1
ATOM 1155 N N . VAL A 1 146 ? 8.742 -22.156 -27.062 1 65.5 146 VAL A N 1
ATOM 1156 C CA . VAL A 1 146 ? 7.91 -23.312 -26.734 1 65.5 146 VAL A CA 1
ATOM 1157 C C . VAL A 1 146 ? 6.934 -23.578 -27.875 1 65.5 146 VAL A C 1
ATOM 1159 O O . VAL A 1 146 ? 6.629 -24.734 -28.188 1 65.5 146 VAL A O 1
ATOM 1162 N N . THR A 1 147 ? 6.551 -22.531 -28.484 1 66.06 147 THR A N 1
ATOM 1163 C CA . THR A 1 147 ? 5.605 -22.688 -29.578 1 66.06 147 THR A CA 1
ATOM 1164 C C . THR A 1 147 ? 6.285 -23.328 -30.797 1 66.06 147 THR A C 1
ATOM 1166 O O . THR A 1 147 ? 5.637 -24.031 -31.562 1 66.06 147 THR A O 1
ATOM 1169 N N . MET A 1 148 ? 7.5 -23.156 -30.828 1 67.56 148 MET A N 1
ATOM 1170 C CA . MET A 1 148 ? 8.25 -23.688 -31.953 1 67.56 148 MET A CA 1
ATOM 1171 C C . MET A 1 148 ? 8.383 -25.203 -31.844 1 67.56 148 MET A C 1
ATOM 1173 O O . MET A 1 148 ? 8.484 -25.906 -32.844 1 67.56 148 MET A O 1
ATOM 1177 N N . TYR A 1 149 ? 8.211 -25.609 -30.562 1 64.5 149 TYR A N 1
ATOM 1178 C CA . TYR A 1 149 ? 8.312 -27.047 -30.328 1 64.5 149 TYR A CA 1
ATOM 1179 C C . TYR A 1 149 ? 7.121 -27.781 -30.922 1 64.5 149 TYR A C 1
ATOM 1181 O O . TYR A 1 149 ? 7.207 -28.984 -31.219 1 64.5 149 TYR A O 1
ATOM 1189 N N . ASN A 1 150 ? 6.066 -27.094 -30.984 1 62.41 150 ASN A N 1
ATOM 1190 C CA . ASN A 1 150 ? 4.809 -27.719 -31.391 1 62.41 150 ASN A CA 1
ATOM 1191 C C . ASN A 1 150 ? 4.59 -27.625 -32.906 1 62.41 150 ASN A C 1
ATOM 1193 O O . ASN A 1 150 ? 3.586 -28.109 -33.406 1 62.41 150 ASN A O 1
ATOM 1197 N N . ARG A 1 151 ? 5.484 -26.906 -33.656 1 57.56 151 ARG A N 1
ATOM 1198 C CA . ARG A 1 151 ? 5.266 -26.656 -35.062 1 57.56 151 ARG A CA 1
ATOM 1199 C C . ARG A 1 151 ? 5.398 -27.953 -35.875 1 57.56 151 ARG A C 1
ATOM 1201 O O . ARG A 1 151 ? 6.5 -28.484 -36.031 1 57.56 151 ARG A O 1
ATOM 1208 N N . SER A 1 152 ? 4.695 -28.875 -35.594 1 51.59 152 SER A N 1
ATOM 1209 C CA . SER A 1 152 ? 4.719 -29.891 -36.656 1 51.59 152 SER A CA 1
ATOM 1210 C C . SER A 1 152 ? 4.238 -29.328 -37.969 1 51.59 152 SER A C 1
ATOM 1212 O O . SER A 1 152 ? 3.5 -28.344 -38 1 51.59 152 SER A O 1
ATOM 1214 N N . GLU A 1 153 ? 4.902 -29.625 -39.156 1 46.88 153 GLU A N 1
ATOM 1215 C CA . GLU A 1 153 ? 4.594 -29.266 -40.531 1 46.88 153 GLU A CA 1
ATOM 1216 C C . GLU A 1 153 ? 3.109 -28.969 -40.719 1 46.88 153 GLU A C 1
ATOM 1218 O O . GLU A 1 153 ? 2.736 -28.078 -41.5 1 46.88 153 GLU A O 1
ATOM 1223 N N . LYS A 1 154 ? 2.205 -29.766 -40.312 1 47.75 154 LYS A N 1
ATOM 1224 C CA . LYS A 1 154 ? 0.842 -29.75 -40.812 1 47.75 154 LYS A CA 1
ATOM 1225 C C . LYS A 1 154 ? -0.049 -28.828 -40 1 47.75 154 LYS A C 1
ATOM 1227 O O . LYS A 1 154 ? -1.14 -28.453 -40.438 1 47.75 154 LYS A O 1
ATOM 1232 N N . SER A 1 155 ? -0.133 -28.578 -38.562 1 48.81 155 SER A N 1
ATOM 1233 C CA . SER A 1 155 ? -1.427 -28.25 -37.969 1 48.81 155 SER A CA 1
ATOM 1234 C C . SER A 1 155 ? -1.431 -26.844 -37.375 1 48.81 155 SER A C 1
ATOM 1236 O O . SER A 1 155 ? -1.155 -26.656 -36.188 1 48.81 155 SER A O 1
ATOM 1238 N N . GLU A 1 156 ? -0.962 -25.875 -38.125 1 49.34 156 GLU A N 1
ATOM 1239 C CA . GLU A 1 156 ? -1.355 -24.5 -37.781 1 49.34 156 GLU A CA 1
ATOM 1240 C C . GLU A 1 156 ? -2.691 -24.484 -37.031 1 49.34 156 GLU A C 1
ATOM 1242 O O . GLU A 1 156 ? -2.971 -23.547 -36.281 1 49.34 156 GLU A O 1
ATOM 1247 N N . ASP A 1 157 ? -3.557 -25.453 -37.406 1 54 157 ASP A N 1
ATOM 1248 C CA . ASP A 1 157 ? -4.945 -25.453 -36.969 1 54 157 ASP A CA 1
ATOM 1249 C C . ASP A 1 157 ? -5.07 -26.062 -35.562 1 54 157 ASP A C 1
ATOM 1251 O O . ASP A 1 157 ? -6.176 -26.203 -35.062 1 54 157 ASP A O 1
ATOM 1255 N N . GLN A 1 158 ? -3.875 -26.25 -34.906 1 70.19 158 GLN A N 1
ATOM 1256 C CA . GLN A 1 158 ? -3.943 -26.891 -33.625 1 70.19 158 GLN A CA 1
ATOM 1257 C C . GLN A 1 158 ? -4.281 -25.891 -32.531 1 70.19 158 GLN A C 1
ATOM 1259 O O . GLN A 1 158 ? -3.982 -24.688 -32.656 1 70.19 158 GLN A O 1
ATOM 1264 N N . LEU A 1 159 ? -5.141 -26.328 -31.625 1 78.31 159 LEU A N 1
ATOM 1265 C CA . LEU A 1 159 ? -5.664 -25.547 -30.516 1 78.31 159 LEU A CA 1
ATOM 1266 C C . LEU A 1 159 ? -4.555 -24.75 -29.844 1 78.31 159 LEU A C 1
ATOM 1268 O O . LEU A 1 159 ? -4.758 -23.578 -29.484 1 78.31 159 LEU A O 1
ATOM 1272 N N . TYR A 1 160 ? -3.428 -25.234 -29.875 1 80.56 160 TYR A N 1
ATOM 1273 C CA . TYR A 1 160 ? -2.289 -24.578 -29.25 1 80.56 160 TYR A CA 1
ATOM 1274 C C . TYR A 1 160 ? -1.921 -23.297 -29.984 1 80.56 160 TYR A C 1
ATOM 1276 O O . TYR A 1 160 ? -1.688 -22.266 -29.375 1 80.56 160 TYR A O 1
ATOM 1284 N N . HIS A 1 161 ? -1.898 -23.344 -31.234 1 78.81 161 HIS A N 1
ATOM 1285 C CA . HIS A 1 161 ? -1.515 -22.188 -32.062 1 78.81 161 HIS A CA 1
ATOM 1286 C C . HIS A 1 161 ? -2.598 -21.125 -32.031 1 78.81 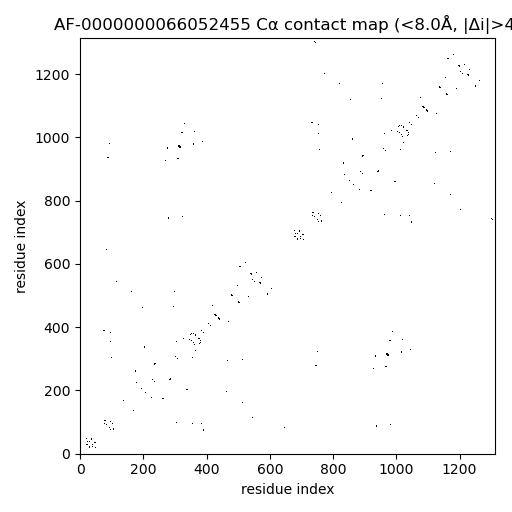161 HIS A C 1
ATOM 1288 O O . HIS A 1 161 ? -2.295 -19.922 -32.094 1 78.81 161 HIS A O 1
ATOM 1294 N N . GLN A 1 162 ? -3.746 -21.641 -32 1 81.12 162 GLN A N 1
ATOM 1295 C CA . GLN A 1 162 ? -4.848 -20.688 -31.906 1 81.12 162 GLN A CA 1
ATOM 1296 C C . GLN A 1 162 ? -4.758 -19.859 -30.641 1 81.12 162 GLN A C 1
ATOM 1298 O O . GLN A 1 162 ? -4.93 -18.641 -30.672 1 81.12 162 GLN A O 1
ATOM 1303 N N . ILE A 1 163 ? -4.508 -20.484 -29.578 1 84.56 163 ILE A N 1
ATOM 1304 C CA . ILE A 1 163 ? -4.395 -19.797 -28.297 1 84.56 163 ILE A CA 1
ATOM 1305 C C . ILE A 1 163 ? -3.186 -18.875 -28.312 1 84.56 163 ILE A C 1
ATOM 1307 O O . ILE A 1 163 ? -3.262 -17.734 -27.828 1 84.56 163 ILE A O 1
ATOM 1311 N N . ALA A 1 164 ? -2.098 -19.25 -28.891 1 82.12 164 ALA A N 1
ATOM 1312 C CA . ALA A 1 164 ? -0.893 -18.438 -29 1 82.12 164 ALA A CA 1
ATOM 1313 C C . ALA A 1 164 ? -1.162 -17.172 -29.812 1 82.12 164 ALA A C 1
ATOM 1315 O O . ALA A 1 164 ? -0.664 -16.094 -29.484 1 82.12 164 ALA A O 1
ATOM 1316 N N . ARG A 1 165 ? -1.88 -17.312 -30.812 1 81.19 165 ARG A N 1
ATOM 1317 C CA . ARG A 1 165 ? -2.229 -16.172 -31.672 1 81.19 165 ARG A CA 1
ATOM 1318 C C . ARG A 1 165 ? -3.105 -15.18 -30.906 1 81.19 165 ARG A C 1
ATOM 1320 O O . ARG A 1 165 ? -2.986 -13.969 -31.109 1 81.19 165 ARG A O 1
ATOM 1327 N N . GLU A 1 166 ? -3.941 -15.742 -30.172 1 81.88 166 GLU A N 1
ATOM 1328 C CA . GLU A 1 166 ? -4.805 -14.875 -29.375 1 81.88 166 GLU A CA 1
ATOM 1329 C C . GLU A 1 166 ? -3.994 -14.055 -28.375 1 81.88 166 GLU A C 1
ATOM 1331 O O . GLU A 1 166 ? -4.246 -12.859 -28.188 1 81.88 166 GLU A O 1
ATOM 1336 N N . PHE A 1 167 ? -3.084 -14.656 -27.734 1 81.25 167 PHE A N 1
ATOM 1337 C CA . PHE A 1 167 ? -2.213 -13.938 -26.812 1 81.25 167 PHE A CA 1
ATOM 1338 C C . PHE A 1 167 ? -1.434 -12.844 -27.531 1 81.25 167 PHE A C 1
ATOM 1340 O O . PHE A 1 167 ? -1.275 -11.742 -27.016 1 81.25 167 PHE A O 1
ATOM 1347 N N . SER A 1 168 ? -0.972 -13.156 -28.688 1 79.88 168 SER A N 1
ATOM 1348 C CA . SER A 1 168 ? -0.206 -12.211 -29.5 1 79.88 168 SER A CA 1
ATOM 1349 C C . SER A 1 168 ? -1.052 -11 -29.875 1 79.88 168 SER A C 1
ATOM 1351 O O . SER A 1 168 ? -0.577 -9.867 -29.828 1 79.88 168 SER A O 1
ATOM 1353 N N . ALA A 1 169 ? -2.215 -11.258 -30.219 1 79.62 169 ALA A N 1
ATOM 1354 C CA . ALA A 1 169 ? -3.131 -10.195 -30.625 1 79.62 169 ALA A CA 1
ATOM 1355 C C . ALA A 1 169 ? -3.447 -9.273 -29.438 1 79.62 169 ALA A C 1
ATOM 1357 O O . ALA A 1 169 ? -3.557 -8.055 -29.609 1 79.62 169 ALA A O 1
ATOM 1358 N N . LEU A 1 170 ? -3.602 -9.812 -28.359 1 78.69 170 LEU A N 1
ATOM 1359 C CA . LEU A 1 170 ? -3.924 -9.031 -27.172 1 78.69 170 LEU A CA 1
ATOM 1360 C C . LEU A 1 170 ? -2.752 -8.141 -26.766 1 78.69 170 LEU A C 1
ATOM 1362 O O . LEU A 1 170 ? -2.951 -7.008 -26.328 1 78.69 170 LEU A O 1
ATOM 1366 N N . ARG A 1 171 ? -1.64 -8.594 -26.875 1 74.75 171 ARG A N 1
ATOM 1367 C CA . ARG A 1 171 ? -0.443 -7.867 -26.453 1 74.75 171 ARG A CA 1
ATOM 1368 C C . ARG A 1 171 ? -0.183 -6.676 -27.375 1 74.75 171 ARG A C 1
ATOM 1370 O O . ARG A 1 171 ? 0.321 -5.641 -26.938 1 74.75 171 ARG A O 1
ATOM 1377 N N . SER A 1 172 ? -0.559 -6.75 -28.594 1 75.06 172 SER A N 1
ATOM 1378 C CA . SER A 1 172 ? -0.249 -5.715 -29.578 1 75.06 172 SER A CA 1
ATOM 1379 C C . SER A 1 172 ? -1.445 -4.801 -29.812 1 75.06 172 SER A C 1
ATOM 1381 O O . SER A 1 172 ? -1.389 -3.898 -30.656 1 75.06 172 SER A O 1
ATOM 1383 N N . ALA A 1 173 ? -2.402 -5.016 -29.047 1 77.19 173 ALA A N 1
ATOM 1384 C CA . ALA A 1 173 ? -3.619 -4.254 -29.312 1 77.19 173 ALA A CA 1
ATOM 1385 C C . ALA A 1 173 ? -3.441 -2.789 -28.922 1 77.19 173 ALA A C 1
ATOM 1387 O O . ALA A 1 173 ? -2.857 -2.486 -27.875 1 77.19 173 ALA A O 1
ATOM 1388 N N . PRO A 1 174 ? -3.807 -1.895 -29.75 1 82.81 174 PRO A N 1
ATOM 1389 C CA . PRO A 1 174 ? -3.77 -0.478 -29.391 1 82.81 174 PRO A CA 1
ATOM 1390 C C . PRO A 1 174 ? -4.793 -0.122 -28.312 1 82.81 174 PRO A C 1
ATOM 1392 O O . PRO A 1 174 ? -5.809 -0.809 -28.172 1 82.81 174 PRO A O 1
ATOM 1395 N N . ILE A 1 175 ? -4.551 0.903 -27.594 1 84.62 175 ILE A N 1
ATOM 1396 C CA . ILE A 1 175 ? -5.508 1.379 -26.594 1 84.62 175 ILE A CA 1
ATOM 1397 C C . ILE A 1 175 ? -6.617 2.172 -27.281 1 84.62 175 ILE A C 1
ATOM 1399 O O . ILE A 1 175 ? -6.355 3.207 -27.891 1 84.62 175 ILE A O 1
ATOM 1403 N N . PRO A 1 176 ? -7.734 1.722 -27.141 1 87.44 176 PRO A N 1
ATOM 1404 C CA . PRO A 1 176 ? -8.836 2.439 -27.797 1 87.44 176 PRO A CA 1
ATOM 1405 C C . PRO A 1 176 ? -9.195 3.736 -27.078 1 87.44 176 PRO A C 1
ATOM 1407 O O . PRO A 1 176 ? -8.773 3.955 -25.938 1 87.44 176 PRO A O 1
ATOM 1410 N N . GLU A 1 177 ? -9.961 4.535 -27.719 1 88.69 177 GLU A N 1
ATOM 1411 C CA . GLU A 1 177 ? -10.477 5.758 -27.109 1 88.69 177 GLU A CA 1
ATOM 1412 C C . GLU A 1 177 ? -11.641 5.457 -26.172 1 88.69 177 GLU A C 1
ATOM 1414 O O . GLU A 1 177 ? -12.312 4.434 -26.312 1 88.69 177 GLU A O 1
ATOM 1419 N N . THR A 1 178 ? -11.789 6.352 -25.297 1 90.62 178 THR A N 1
ATOM 1420 C CA . THR A 1 178 ? -12.906 6.23 -24.359 1 90.62 178 THR A CA 1
ATOM 1421 C C . THR A 1 178 ? -14.234 6.422 -25.078 1 90.62 178 THR A C 1
ATOM 1423 O O . THR A 1 178 ? -14.328 7.211 -26.016 1 90.62 178 THR A O 1
ATOM 1426 N N . TYR A 1 179 ? -15.219 5.672 -24.688 1 93.19 179 TYR A N 1
ATOM 1427 C CA . TYR A 1 179 ? -16.562 5.793 -25.234 1 93.19 179 TYR A CA 1
ATOM 1428 C C . TYR A 1 179 ? -17.609 5.59 -24.141 1 93.19 179 TYR A C 1
ATOM 1430 O O . TYR A 1 179 ? -17.328 5 -23.094 1 93.19 179 TYR A O 1
ATOM 1438 N N . VAL A 1 180 ? -18.766 6.098 -24.391 1 95.12 180 VAL A N 1
ATOM 1439 C CA . VAL A 1 180 ? -19.875 5.879 -23.469 1 95.12 180 VAL A CA 1
ATOM 1440 C C . VAL A 1 180 ? -20.734 4.719 -23.953 1 95.12 180 VAL A C 1
ATOM 1442 O O . VAL A 1 180 ? -21.25 4.746 -25.078 1 95.12 180 VAL A O 1
ATOM 1445 N N . PRO A 1 181 ? -20.922 3.736 -23.141 1 95.12 181 PRO A N 1
ATOM 1446 C CA . PRO A 1 181 ? -21.719 2.586 -23.562 1 95.12 181 PRO A CA 1
ATOM 1447 C C . PRO A 1 181 ? -23.188 2.947 -23.797 1 95.12 181 PRO A C 1
ATOM 1449 O O . PRO A 1 181 ? -23.688 3.926 -23.219 1 95.12 181 PRO A O 1
ATOM 1452 N N . TYR A 1 182 ? -23.844 2.082 -24.578 1 94.75 182 TYR A N 1
ATOM 1453 C CA . TYR A 1 182 ? -25.266 2.273 -24.844 1 94.75 182 TYR A CA 1
ATOM 1454 C C . TYR A 1 182 ? -26.094 2.078 -23.578 1 94.75 182 TYR A C 1
ATOM 1456 O O . TYR A 1 182 ? -26.094 0.998 -22.984 1 94.75 182 TYR A O 1
ATOM 1464 N N . GLU A 1 183 ? -26.844 3.086 -23.219 1 96.56 183 GLU A N 1
ATOM 1465 C CA . GLU A 1 183 ? -27.531 3.152 -21.938 1 96.56 183 GLU A CA 1
ATOM 1466 C C . GLU A 1 183 ? -28.547 2.025 -21.797 1 96.56 183 GLU A C 1
ATOM 1468 O O . GLU A 1 183 ? -28.641 1.385 -20.75 1 96.56 183 GLU A O 1
ATOM 1473 N N . TYR A 1 184 ? -29.344 1.814 -22.797 1 96.25 184 TYR A N 1
ATOM 1474 C CA . TYR A 1 184 ? -30.391 0.803 -22.719 1 96.25 184 TYR A CA 1
ATOM 1475 C C . TYR A 1 184 ? -29.797 -0.576 -22.453 1 96.25 184 TYR A C 1
ATOM 1477 O O . TYR A 1 184 ? -30.312 -1.313 -21.594 1 96.25 184 TYR A O 1
ATOM 1485 N N . GLU A 1 185 ? -28.797 -0.924 -23.125 1 96.94 185 GLU A N 1
ATOM 1486 C CA . GLU A 1 185 ? -28.156 -2.221 -22.938 1 96.94 185 GLU A CA 1
ATOM 1487 C C . GLU A 1 185 ? -27.547 -2.338 -21.547 1 96.94 185 GLU A C 1
ATOM 1489 O O . GLU A 1 185 ? -27.578 -3.41 -20.938 1 96.94 185 GLU A O 1
ATOM 1494 N N . PHE A 1 186 ? -26.938 -1.25 -21.141 1 98.12 186 PHE A N 1
ATOM 1495 C CA . PHE A 1 186 ? -26.328 -1.236 -19.812 1 98.12 186 PHE A CA 1
ATOM 1496 C C . PHE A 1 186 ? -27.344 -1.59 -18.734 1 98.12 186 PHE A C 1
ATOM 1498 O O . PHE A 1 186 ? -27.094 -2.465 -17.906 1 98.12 186 PHE A O 1
ATOM 1505 N N . TRP A 1 187 ? -28.531 -0.967 -18.797 1 98 187 TRP A N 1
ATOM 1506 C CA . TRP A 1 187 ? -29.531 -1.129 -17.75 1 98 187 TRP A CA 1
ATOM 1507 C C . TRP A 1 187 ? -30.281 -2.453 -17.906 1 98 187 TRP A C 1
ATOM 1509 O O . TRP A 1 187 ? -30.734 -3.039 -16.922 1 98 187 TRP A O 1
ATOM 1519 N N . SER A 1 188 ? -30.328 -2.961 -19.094 1 97.62 188 SER A N 1
ATOM 1520 C CA . SER A 1 188 ? -31.141 -4.148 -19.344 1 97.62 188 SER A CA 1
ATOM 1521 C C . SER A 1 188 ? -30.328 -5.426 -19.141 1 97.62 188 SER A C 1
ATOM 1523 O O . SER A 1 188 ? -30.875 -6.465 -18.766 1 97.62 188 SER A O 1
ATOM 1525 N N . LYS A 1 189 ? -29.078 -5.316 -19.375 1 96.94 189 LYS A N 1
ATOM 1526 C CA . LYS A 1 189 ? -28.281 -6.547 -19.438 1 96.94 189 LYS A CA 1
ATOM 1527 C C . LYS A 1 189 ? -27.156 -6.523 -18.406 1 96.94 189 LYS A C 1
ATOM 1529 O O . LYS A 1 189 ? -27.047 -7.438 -17.578 1 96.94 189 LYS A O 1
ATOM 1534 N N . TYR A 1 190 ? -26.359 -5.566 -18.375 1 98.19 190 TYR A N 1
ATOM 1535 C CA . TYR A 1 190 ? -25.094 -5.582 -17.656 1 98.19 190 TYR A CA 1
ATOM 1536 C C . TYR A 1 190 ? -25.297 -5.266 -16.188 1 98.19 190 TYR A C 1
ATOM 1538 O O . TYR A 1 190 ? -24.781 -5.969 -15.312 1 98.19 190 TYR A O 1
ATOM 1546 N N . TYR A 1 191 ? -26.031 -4.219 -15.867 1 98.56 191 TYR A N 1
ATOM 1547 C CA . TYR A 1 191 ? -26.219 -3.764 -14.492 1 98.56 191 TYR A CA 1
ATOM 1548 C C . TYR A 1 191 ? -26.984 -4.805 -13.672 1 98.56 191 TYR A C 1
ATOM 1550 O O . TYR A 1 191 ? -26.625 -5.082 -12.531 1 98.56 191 TYR A O 1
ATOM 1558 N N . PRO A 1 192 ? -28.016 -5.449 -14.203 1 98.25 192 PRO A N 1
ATOM 1559 C CA . PRO A 1 192 ? -28.703 -6.477 -13.422 1 98.25 192 PRO A CA 1
ATOM 1560 C C . PRO A 1 192 ? -27.797 -7.641 -13.039 1 98.25 192 PRO A C 1
ATOM 1562 O O . PRO A 1 192 ? -27.891 -8.172 -11.93 1 98.25 192 PRO A O 1
ATOM 1565 N N . TYR A 1 193 ? -26.984 -8.039 -13.953 1 98.06 193 TYR A N 1
ATOM 1566 C CA . TYR A 1 193 ? -26.047 -9.117 -13.656 1 98.06 193 TYR A CA 1
ATOM 1567 C C . TYR A 1 193 ? -25.094 -8.711 -12.531 1 98.06 193 TYR A C 1
ATOM 1569 O O . TYR A 1 193 ? -24.781 -9.516 -11.648 1 98.06 193 TYR A O 1
ATOM 1577 N N . PHE A 1 194 ? -24.641 -7.492 -12.57 1 98.38 194 PHE A N 1
ATOM 1578 C CA . PHE A 1 194 ? -23.75 -6.969 -11.539 1 98.38 194 PHE A CA 1
ATOM 1579 C C . PHE A 1 194 ? -24.422 -7.004 -10.172 1 98.38 194 PHE A C 1
ATOM 1581 O O . PHE A 1 194 ? -23.828 -7.449 -9.195 1 98.38 194 PHE A O 1
ATOM 1588 N N . VAL A 1 195 ? -25.594 -6.555 -10.133 1 98.06 195 VAL A N 1
ATOM 1589 C CA . VAL A 1 195 ? -26.328 -6.441 -8.883 1 98.06 195 VAL A CA 1
ATOM 1590 C C . VAL A 1 195 ? -26.609 -7.828 -8.312 1 98.06 195 VAL A C 1
ATOM 1592 O O . VAL A 1 195 ? -26.453 -8.055 -7.105 1 98.06 195 VAL A O 1
ATOM 1595 N N . ASP A 1 196 ? -26.875 -8.75 -9.156 1 96.5 196 ASP A N 1
ATOM 1596 C CA . ASP A 1 196 ? -27.344 -10.062 -8.711 1 96.5 196 ASP A CA 1
ATOM 1597 C C . ASP A 1 196 ? -26.172 -10.984 -8.383 1 96.5 196 ASP A C 1
ATOM 1599 O O . ASP A 1 196 ? -26.203 -11.719 -7.398 1 96.5 196 ASP A O 1
ATOM 1603 N N . LYS A 1 197 ? -25.141 -10.93 -9.195 1 96.75 197 LYS A N 1
ATOM 1604 C CA . LYS A 1 197 ? -24.141 -11.984 -9.102 1 96.75 197 LYS A CA 1
ATOM 1605 C C . LYS A 1 197 ? -22.797 -11.438 -8.617 1 96.75 197 LYS A C 1
ATOM 1607 O O . LYS A 1 197 ? -22.016 -12.164 -8.016 1 96.75 197 LYS A O 1
ATOM 1612 N N . ILE A 1 198 ? -22.531 -10.211 -8.883 1 97.81 198 ILE A N 1
ATOM 1613 C CA . ILE A 1 198 ? -21.188 -9.703 -8.641 1 97.81 198 ILE A CA 1
ATOM 1614 C C . ILE A 1 198 ? -21.156 -8.906 -7.336 1 97.81 198 ILE A C 1
ATOM 1616 O O . ILE A 1 198 ? -20.328 -9.172 -6.461 1 97.81 198 ILE A O 1
ATOM 1620 N N . HIS A 1 199 ? -22.078 -7.984 -7.137 1 97 199 HIS A N 1
ATOM 1621 C CA . HIS A 1 199 ? -22.078 -7.055 -6.012 1 97 199 HIS A CA 1
ATOM 1622 C C . HIS A 1 199 ? -22.094 -7.801 -4.684 1 97 199 HIS A C 1
ATOM 1624 O O . HIS A 1 199 ? -21.438 -7.387 -3.727 1 97 199 HIS A O 1
ATOM 1630 N N . PRO A 1 200 ? -22.75 -8.953 -4.562 1 94.88 200 PRO A N 1
ATOM 1631 C CA . PRO A 1 200 ? -22.719 -9.672 -3.289 1 94.88 200 PRO A CA 1
ATOM 1632 C C . PRO A 1 200 ? -21.328 -10.156 -2.914 1 94.88 200 PRO A C 1
ATOM 1634 O O . PRO A 1 200 ? -21.047 -10.391 -1.735 1 94.88 200 PRO A O 1
ATOM 1637 N N . LEU A 1 201 ? -20.484 -10.312 -3.9 1 95.62 201 LEU A N 1
ATOM 1638 C CA . LEU A 1 201 ? -19.125 -10.789 -3.648 1 95.62 201 LEU A CA 1
ATOM 1639 C C . LEU A 1 201 ? -18.188 -9.625 -3.381 1 95.62 201 LEU A C 1
ATOM 1641 O O . LEU A 1 201 ? -17.094 -9.82 -2.82 1 95.62 201 LEU A O 1
ATOM 1645 N N . VAL A 1 202 ? -18.516 -8.469 -3.805 1 96.12 202 VAL A N 1
ATOM 1646 C CA . VAL A 1 202 ? -17.766 -7.238 -3.559 1 96.12 202 VAL A CA 1
ATOM 1647 C C . VAL A 1 202 ? -18.734 -6.117 -3.164 1 96.12 202 VAL A C 1
ATOM 1649 O O . VAL A 1 202 ? -18.875 -5.133 -3.895 1 96.12 202 VAL A O 1
ATOM 1652 N N . PRO A 1 203 ? -19.312 -6.211 -2.029 1 94.94 203 PRO A N 1
ATOM 1653 C CA . PRO A 1 203 ? -20.375 -5.297 -1.617 1 94.94 203 PRO A CA 1
ATOM 1654 C C . PRO A 1 203 ? -19.844 -3.955 -1.12 1 94.94 203 PRO A C 1
ATOM 1656 O O . PRO A 1 203 ? -20.078 -3.584 0.033 1 94.94 203 PRO A O 1
ATOM 1659 N N . VAL A 1 204 ? -19.391 -3.131 -1.973 1 96.06 204 VAL A N 1
ATOM 1660 C CA . VAL A 1 204 ? -18.734 -1.898 -1.548 1 96.06 204 VAL A CA 1
ATOM 1661 C C . VAL A 1 204 ? -19.625 -0.702 -1.861 1 96.06 204 VAL A C 1
ATOM 1663 O O . VAL A 1 204 ? -19.297 0.435 -1.514 1 96.06 204 VAL A O 1
ATOM 1666 N N . PHE A 1 205 ? -20.797 -0.982 -2.555 1 96.12 205 PHE A N 1
ATOM 1667 C CA . PHE A 1 205 ? -21.703 0.104 -2.912 1 96.12 205 PHE A CA 1
ATOM 1668 C C . PHE A 1 205 ? -23.062 -0.081 -2.248 1 96.12 205 PHE A C 1
ATOM 1670 O O . PHE A 1 205 ? -23.516 -1.211 -2.053 1 96.12 205 PHE A O 1
ATOM 1677 N N . ASN A 1 206 ? -23.625 1.068 -1.859 1 94.44 206 ASN A N 1
ATOM 1678 C CA . ASN A 1 206 ? -25.078 1.104 -1.73 1 94.44 206 ASN A CA 1
ATOM 1679 C C . ASN A 1 206 ? -25.75 1.14 -3.096 1 94.44 206 ASN A C 1
ATOM 1681 O O . ASN A 1 206 ? -25.625 2.115 -3.836 1 94.44 206 ASN A O 1
ATOM 1685 N N . LEU A 1 207 ? -26.547 0.221 -3.393 1 96.06 207 LEU A N 1
ATOM 1686 C CA . LEU A 1 207 ? -27.016 0.008 -4.758 1 96.06 207 LEU A CA 1
ATOM 1687 C C . LEU A 1 207 ? -28 1.098 -5.168 1 96.06 207 LEU A C 1
ATOM 1689 O O . LEU A 1 207 ? -28.078 1.458 -6.348 1 96.06 207 LEU A O 1
ATOM 1693 N N . ILE A 1 208 ? -28.734 1.568 -4.219 1 95.75 208 ILE A N 1
ATOM 1694 C CA . ILE A 1 208 ? -29.672 2.643 -4.531 1 95.75 208 ILE A CA 1
ATOM 1695 C C . ILE A 1 208 ? -28.906 3.902 -4.918 1 95.75 208 ILE A C 1
ATOM 1697 O O . ILE A 1 208 ? -29.203 4.531 -5.934 1 95.75 208 ILE A O 1
ATOM 1701 N N . GLU A 1 209 ? -27.953 4.16 -4.164 1 93.81 209 GLU A N 1
ATOM 1702 C CA . GLU A 1 209 ? -27.125 5.336 -4.426 1 93.81 209 GLU A CA 1
ATOM 1703 C C . GLU A 1 209 ? -26.328 5.176 -5.727 1 93.81 209 GLU A C 1
ATOM 1705 O O . GLU A 1 209 ? -26.188 6.137 -6.484 1 93.81 209 GLU A O 1
ATOM 1710 N N . LEU A 1 210 ? -25.812 4.047 -5.918 1 96.62 210 LEU A N 1
ATOM 1711 C CA . LEU A 1 210 ? -25.047 3.791 -7.129 1 96.62 210 LEU A CA 1
ATOM 1712 C C . LEU A 1 210 ? -25.906 3.959 -8.375 1 96.62 210 LEU A C 1
ATOM 1714 O O . LEU A 1 210 ? -25.469 4.566 -9.359 1 96.62 210 LEU A O 1
ATOM 1718 N N . LYS A 1 211 ? -27.062 3.389 -8.312 1 97.44 211 LYS A N 1
ATOM 1719 C CA . LYS A 1 211 ? -27.984 3.508 -9.445 1 97.44 211 LYS A CA 1
ATOM 1720 C C . LYS A 1 211 ? -28.281 4.973 -9.758 1 97.44 211 LYS A C 1
ATOM 1722 O O . LYS A 1 211 ? -28.297 5.379 -10.922 1 97.44 211 LYS A O 1
ATOM 1727 N N . ASP A 1 212 ? -28.516 5.695 -8.727 1 96.5 212 ASP A N 1
ATOM 1728 C CA . ASP A 1 212 ? -28.812 7.117 -8.891 1 96.5 212 ASP A CA 1
ATOM 1729 C C . ASP A 1 212 ? -27.641 7.84 -9.562 1 96.5 212 ASP A C 1
ATOM 1731 O O . ASP A 1 212 ? -27.844 8.633 -10.484 1 96.5 212 ASP A O 1
ATOM 1735 N N . LEU A 1 213 ? -26.469 7.562 -9.148 1 95.88 213 LEU A N 1
ATOM 1736 C CA . LEU A 1 213 ? -25.266 8.18 -9.703 1 95.88 213 LEU A CA 1
ATOM 1737 C C . LEU A 1 213 ? -25.109 7.82 -11.18 1 95.88 213 LEU A C 1
ATOM 1739 O O . LEU A 1 213 ? -24.766 8.68 -12 1 95.88 213 LEU A O 1
ATOM 1743 N N . LEU A 1 214 ? -25.297 6.621 -11.477 1 97.5 214 LEU A N 1
ATOM 1744 C CA . LEU A 1 214 ? -25.125 6.156 -12.852 1 97.5 214 LEU A CA 1
ATOM 1745 C C . LEU A 1 214 ? -26.219 6.73 -13.758 1 97.5 214 LEU A C 1
ATOM 1747 O O . LEU A 1 214 ? -25.953 7.051 -14.914 1 97.5 214 LEU A O 1
ATOM 1751 N N . GLU A 1 215 ? -27.422 6.82 -13.227 1 97.25 215 GLU A N 1
ATOM 1752 C CA . GLU A 1 215 ? -28.484 7.441 -14 1 97.25 215 GLU A CA 1
ATOM 1753 C C . GLU A 1 215 ? -28.172 8.898 -14.328 1 97.25 215 GLU A C 1
ATOM 1755 O O . GLU A 1 215 ? -28.359 9.344 -15.461 1 97.25 215 GLU A O 1
ATOM 1760 N N . LYS A 1 216 ? -27.703 9.586 -13.359 1 95.88 216 LYS A N 1
ATOM 1761 C CA . LYS A 1 216 ? -27.297 10.977 -13.578 1 95.88 216 LYS A CA 1
ATOM 1762 C C . LYS A 1 216 ? -26.172 11.062 -14.602 1 95.88 216 LYS A C 1
ATOM 1764 O O . LYS A 1 216 ? -26.125 11.984 -15.414 1 95.88 216 LYS A O 1
ATOM 1769 N N . PHE A 1 217 ? -25.281 10.148 -14.516 1 96.38 217 PHE A N 1
ATOM 1770 C CA . PHE A 1 217 ? -24.172 10.094 -15.461 1 96.38 217 PHE A CA 1
ATOM 1771 C C . PHE A 1 217 ? -24.688 9.938 -16.891 1 96.38 217 PHE A C 1
ATOM 1773 O O . PHE A 1 217 ? -24.297 10.703 -17.781 1 96.38 217 PHE A O 1
ATOM 1780 N N . PHE A 1 218 ? -25.531 8.977 -17.078 1 96.56 218 PHE A N 1
ATOM 1781 C CA . PHE A 1 218 ? -26.047 8.734 -18.422 1 96.56 218 PHE A CA 1
ATOM 1782 C C . PHE A 1 218 ? -26.875 9.93 -18.906 1 96.56 218 PHE A C 1
ATOM 1784 O O . PHE A 1 218 ? -26.812 10.289 -20.078 1 96.56 218 PHE A O 1
ATOM 1791 N N . GLN A 1 219 ? -27.609 10.5 -18 1 95.81 219 GLN A N 1
ATOM 1792 C CA . GLN A 1 219 ? -28.391 11.672 -18.375 1 95.81 219 GLN A CA 1
ATOM 1793 C C . GLN A 1 219 ? -27.5 12.812 -18.828 1 95.81 219 GLN A C 1
ATOM 1795 O O . GLN A 1 219 ? -27.766 13.461 -19.828 1 95.81 219 GLN A O 1
ATOM 1800 N N . ARG A 1 220 ? -26.469 13.062 -18.125 1 94.19 220 ARG A N 1
ATOM 1801 C CA . ARG A 1 220 ? -25.531 14.133 -18.469 1 94.19 220 ARG A CA 1
ATOM 1802 C C . ARG A 1 220 ? -24.859 13.852 -19.797 1 94.19 220 ARG A C 1
ATOM 1804 O O . ARG A 1 220 ? -24.547 14.773 -20.562 1 94.19 220 ARG A O 1
ATOM 1811 N N . GLN A 1 221 ? -24.578 12.625 -20.047 1 92.75 221 GLN A N 1
ATOM 1812 C CA . GLN A 1 221 ? -23.906 12.242 -21.281 1 92.75 221 GLN A CA 1
ATOM 1813 C C . GLN A 1 221 ? -24.859 12.359 -22.469 1 92.75 221 GLN A C 1
ATOM 1815 O O . GLN A 1 221 ? -24.422 12.5 -23.609 1 92.75 221 GLN A O 1
ATOM 1820 N N . LYS A 1 222 ? -26.141 12.305 -22.188 1 92 222 LYS A N 1
ATOM 1821 C CA . LYS A 1 222 ? -27.109 12.594 -23.234 1 92 222 LYS A CA 1
ATOM 1822 C C . LYS A 1 222 ? -27.172 14.086 -23.547 1 92 222 LYS A C 1
ATOM 1824 O O . LYS A 1 222 ? -27.25 14.484 -24.703 1 92 222 LYS A O 1
ATOM 1829 N N . ASP A 1 223 ? -27.047 14.844 -22.469 1 92.06 223 ASP A N 1
ATOM 1830 C CA . ASP A 1 223 ? -27.109 16.297 -22.609 1 92.06 223 ASP A CA 1
ATOM 1831 C C . ASP A 1 223 ? -25.812 16.844 -23.219 1 92.06 223 ASP A C 1
ATOM 1833 O O . ASP A 1 223 ? -25.844 17.812 -23.984 1 92.06 223 ASP A O 1
ATOM 1837 N N . HIS A 1 224 ? -24.656 16.281 -22.797 1 91.25 224 HIS A N 1
ATOM 1838 C CA . HIS A 1 224 ? -23.328 16.703 -23.266 1 91.25 224 HIS A CA 1
ATOM 1839 C C . HIS A 1 224 ? -22.484 15.5 -23.672 1 91.25 224 HIS A C 1
ATOM 1841 O O . HIS A 1 224 ? -21.562 15.109 -22.953 1 91.25 224 HIS A O 1
ATOM 1847 N N . PRO A 1 225 ? -22.719 15.055 -24.859 1 86.75 225 PRO A N 1
ATOM 1848 C CA . PRO A 1 225 ? -22.031 13.82 -25.266 1 86.75 225 PRO A CA 1
ATOM 1849 C C . PRO A 1 225 ? -20.516 13.992 -25.375 1 86.75 225 PRO A C 1
ATOM 1851 O O . PRO A 1 225 ? -20.047 15.008 -25.891 1 86.75 225 PRO A O 1
ATOM 1854 N N . GLY A 1 226 ? -19.781 13.023 -24.922 1 81.5 226 GLY A N 1
ATOM 1855 C CA . GLY A 1 226 ? -18.344 12.906 -25.125 1 81.5 226 GLY A CA 1
ATOM 1856 C C . GLY A 1 226 ? -17.531 13.719 -24.125 1 81.5 226 GLY A C 1
ATOM 1857 O O . GLY A 1 226 ? -16.312 13.539 -24.016 1 81.5 226 GLY A O 1
ATOM 1858 N N . LYS A 1 227 ? -18.016 14.594 -23.422 1 85.56 227 LYS A N 1
ATOM 1859 C CA . LYS A 1 227 ? -17.281 15.438 -22.484 1 85.56 227 LYS A CA 1
ATOM 1860 C C . LYS A 1 227 ? -17.453 14.922 -21.047 1 85.56 227 LYS A C 1
ATOM 1862 O O . LYS A 1 227 ? -18.562 14.867 -20.531 1 85.56 227 LYS A O 1
ATOM 1867 N N . LEU A 1 228 ? -16.359 14.469 -20.484 1 90.12 228 LEU A N 1
ATOM 1868 C CA . LEU A 1 228 ? -16.422 13.969 -19.109 1 90.12 228 LEU A CA 1
ATOM 1869 C C . LEU A 1 228 ? -16.141 15.086 -18.109 1 90.12 228 LEU A C 1
ATOM 1871 O O . LEU A 1 228 ? -15.141 15.797 -18.234 1 90.12 228 LEU A O 1
ATOM 1875 N N . ASN A 1 229 ? -17.016 15.297 -17.25 1 88.44 229 ASN A N 1
ATOM 1876 C CA . ASN A 1 229 ? -16.875 16.281 -16.172 1 88.44 229 ASN A CA 1
ATOM 1877 C C . ASN A 1 229 ? -16.359 15.641 -14.891 1 88.44 229 ASN A C 1
ATOM 1879 O O . ASN A 1 229 ? -17.125 15.055 -14.133 1 88.44 229 ASN A O 1
ATOM 1883 N N . ASP A 1 230 ? -15.203 15.891 -14.5 1 84.38 230 ASP A N 1
ATOM 1884 C CA . ASP A 1 230 ? -14.578 15.234 -13.359 1 84.38 230 ASP A CA 1
ATOM 1885 C C . ASP A 1 230 ? -14.984 15.914 -12.047 1 84.38 230 ASP A C 1
ATOM 1887 O O . ASP A 1 230 ? -14.773 15.359 -10.969 1 84.38 230 ASP A O 1
ATOM 1891 N N . LYS A 1 231 ? -15.586 17.031 -12.141 1 82 231 LYS A N 1
ATOM 1892 C CA . LYS A 1 231 ? -16.094 17.656 -10.93 1 82 231 LYS A CA 1
ATOM 1893 C C . LYS A 1 231 ? -17.219 16.828 -10.312 1 82 231 LYS A C 1
ATOM 1895 O O . LYS A 1 231 ? -17.469 16.906 -9.109 1 82 231 LYS A O 1
ATOM 1900 N N . VAL A 1 232 ? -17.828 16.094 -11.219 1 87 232 VAL A N 1
ATOM 1901 C CA . VAL A 1 232 ? -18.906 15.242 -10.719 1 87 232 VAL A CA 1
ATOM 1902 C C . VAL A 1 232 ? -18.516 13.773 -10.891 1 87 232 VAL A C 1
ATOM 1904 O O . VAL A 1 232 ? -19.391 12.906 -10.969 1 87 232 VAL A O 1
ATOM 1907 N N . HIS A 1 233 ? -17.312 13.391 -11.117 1 90.12 233 HIS A N 1
ATOM 1908 C CA . HIS A 1 233 ? -16.703 12.07 -11.078 1 90.12 233 HIS A CA 1
ATOM 1909 C C . HIS A 1 233 ? -17.125 11.234 -12.281 1 90.12 233 HIS A C 1
ATOM 1911 O O . HIS A 1 233 ? -17.281 10.016 -12.172 1 90.12 233 HIS A O 1
ATOM 1917 N N . GLU A 1 234 ? -17.312 11.867 -13.352 1 92.62 234 GLU A N 1
ATOM 1918 C CA . GLU A 1 234 ? -17.812 11.141 -14.516 1 92.62 234 GLU A CA 1
ATOM 1919 C C . GLU A 1 234 ? -16.781 10.156 -15.047 1 92.62 234 GLU A C 1
ATOM 1921 O O . GLU A 1 234 ? -17.141 9.078 -15.523 1 92.62 234 GLU A O 1
ATOM 1926 N N . SER A 1 235 ? -15.523 10.523 -15.031 1 92.19 235 SER A N 1
ATOM 1927 C CA . SER A 1 235 ? -14.5 9.586 -15.477 1 92.19 235 SER A CA 1
ATOM 1928 C C . SER A 1 235 ? -14.508 8.32 -14.625 1 92.19 235 SER A C 1
ATOM 1930 O O . SER A 1 235 ? -14.422 7.211 -15.156 1 92.19 235 SER A O 1
ATOM 1932 N N . THR A 1 236 ? -14.609 8.484 -13.328 1 93.31 236 THR A N 1
ATOM 1933 C CA . THR A 1 236 ? -14.641 7.355 -12.406 1 93.31 236 THR A CA 1
ATOM 1934 C C . THR A 1 236 ? -15.867 6.484 -12.656 1 93.31 236 THR A C 1
ATOM 1936 O O . THR A 1 236 ? -15.773 5.258 -12.664 1 93.31 236 THR A O 1
ATOM 1939 N N . LEU A 1 237 ? -16.938 7.113 -12.914 1 96.25 237 LEU A N 1
ATOM 1940 C CA . LEU A 1 237 ? -18.188 6.391 -13.172 1 96.25 237 LEU A CA 1
ATOM 1941 C C . LEU A 1 237 ? -18.109 5.637 -14.492 1 96.25 237 LEU A C 1
ATOM 1943 O O . LEU A 1 237 ? -18.641 4.527 -14.609 1 96.25 237 LEU A O 1
ATOM 1947 N N . LEU A 1 238 ? -17.531 6.27 -15.438 1 96.88 238 LEU A N 1
ATOM 1948 C CA . LEU A 1 238 ? -17.359 5.594 -16.719 1 96.88 238 LEU A CA 1
ATOM 1949 C C . LEU A 1 238 ? -16.5 4.348 -16.562 1 96.88 238 LEU A C 1
ATOM 1951 O O . LEU A 1 238 ? -16.797 3.299 -17.125 1 96.88 238 LEU A O 1
ATOM 1955 N N . MET A 1 239 ? -15.414 4.402 -15.828 1 96.5 239 MET A N 1
ATOM 1956 C CA . MET A 1 239 ? -14.562 3.238 -15.586 1 96.5 239 MET A CA 1
ATOM 1957 C C . MET A 1 239 ? -15.352 2.129 -14.891 1 96.5 239 MET A C 1
ATOM 1959 O O . MET A 1 239 ? -15.188 0.953 -15.219 1 96.5 239 MET A O 1
ATOM 1963 N N . LEU A 1 240 ? -16.141 2.545 -13.945 1 98 240 LEU A N 1
ATOM 1964 C CA . LEU A 1 240 ? -16.984 1.57 -13.258 1 98 240 LEU A CA 1
ATOM 1965 C C . LEU A 1 240 ? -17.938 0.888 -14.242 1 98 240 LEU A C 1
ATOM 1967 O O . LEU A 1 240 ? -18.141 -0.324 -14.164 1 98 240 LEU A O 1
ATOM 1971 N N . THR A 1 241 ? -18.5 1.66 -15.148 1 98.44 241 THR A N 1
ATOM 1972 C CA . THR A 1 241 ? -19.391 1.099 -16.156 1 98.44 241 THR A CA 1
ATOM 1973 C C . THR A 1 241 ? -18.672 0.063 -17.016 1 98.44 241 THR A C 1
ATOM 1975 O O . THR A 1 241 ? -19.234 -0.987 -17.328 1 98.44 241 THR A O 1
ATOM 1978 N N . TYR A 1 242 ? -17.438 0.35 -17.375 1 98.19 242 TYR A N 1
ATOM 1979 C CA . TYR A 1 242 ? -16.641 -0.603 -18.141 1 98.19 242 TYR A CA 1
ATOM 1980 C C . TYR A 1 242 ? -16.438 -1.895 -17.344 1 98.19 242 TYR A C 1
ATOM 1982 O O . TYR A 1 242 ? -16.531 -2.988 -17.906 1 98.19 242 TYR A O 1
ATOM 1990 N N . LEU A 1 243 ? -16.188 -1.796 -16.094 1 98.31 243 LEU A N 1
ATOM 1991 C CA . LEU A 1 243 ? -15.969 -2.973 -15.258 1 98.31 243 LEU A CA 1
ATOM 1992 C C . LEU A 1 243 ? -17.25 -3.803 -15.156 1 98.31 243 LEU A C 1
ATOM 1994 O O . LEU A 1 243 ? -17.203 -5.031 -15.234 1 98.31 243 LEU A O 1
ATOM 1998 N N . ILE A 1 244 ? -18.312 -3.107 -14.992 1 98.75 244 ILE A N 1
ATOM 1999 C CA . ILE A 1 244 ? -19.609 -3.785 -14.891 1 98.75 244 ILE A CA 1
ATOM 2000 C C . ILE A 1 244 ? -19.891 -4.559 -16.172 1 98.75 244 ILE A C 1
ATOM 2002 O O . ILE A 1 244 ? -20.297 -5.719 -16.141 1 98.75 244 ILE A O 1
ATOM 2006 N N . ILE A 1 245 ? -19.625 -3.949 -17.266 1 98.62 245 ILE A N 1
ATOM 2007 C CA . ILE A 1 245 ? -19.797 -4.609 -18.547 1 98.62 245 ILE A CA 1
ATOM 2008 C C . ILE A 1 245 ? -18.875 -5.816 -18.641 1 98.62 245 ILE A C 1
ATOM 2010 O O . ILE A 1 245 ? -19.281 -6.898 -19.078 1 98.62 245 ILE A O 1
ATOM 2014 N N . ASN A 1 246 ? -17.672 -5.68 -18.234 1 98.12 246 ASN A N 1
ATOM 2015 C CA . ASN A 1 246 ? -16.688 -6.746 -18.312 1 98.12 246 ASN A CA 1
ATOM 2016 C C . ASN A 1 246 ? -17.125 -7.98 -17.516 1 98.12 246 ASN A C 1
ATOM 2018 O O . ASN A 1 246 ? -16.859 -9.109 -17.938 1 98.12 246 ASN A O 1
ATOM 2022 N N . PHE A 1 247 ? -17.766 -7.773 -16.406 1 98.19 247 PHE A N 1
ATOM 2023 C CA . PHE A 1 247 ? -18.172 -8.914 -15.602 1 98.19 247 PHE A CA 1
ATOM 2024 C C . PHE A 1 247 ? -19.172 -9.781 -16.359 1 98.19 247 PHE A C 1
ATOM 2026 O O . PHE A 1 247 ? -19.125 -11.008 -16.266 1 98.19 247 PHE A O 1
ATOM 2033 N N . PHE A 1 248 ? -20.062 -9.086 -17.016 1 98.12 248 PHE A N 1
ATOM 2034 C CA . PHE A 1 248 ? -21.016 -9.82 -17.844 1 98.12 248 PHE A CA 1
ATOM 2035 C C . PHE A 1 248 ? -20.297 -10.562 -18.969 1 98.12 248 PHE A C 1
ATOM 2037 O O . PHE A 1 248 ? -20.562 -11.742 -19.203 1 98.12 248 PHE A O 1
ATOM 2044 N N . LEU A 1 249 ? -19.391 -9.914 -19.625 1 97.12 249 LEU A N 1
ATOM 2045 C CA . LEU A 1 249 ? -18.672 -10.508 -20.734 1 97.12 249 LEU A CA 1
ATOM 2046 C C . LEU A 1 249 ? -17.797 -11.672 -20.266 1 97.12 249 LEU A C 1
ATOM 2048 O O . LEU A 1 249 ? -17.672 -12.68 -20.969 1 97.12 249 LEU A O 1
ATOM 2052 N N . LEU A 1 250 ? -17.219 -11.594 -19.141 1 96.31 250 LEU A N 1
ATOM 2053 C CA . LEU A 1 250 ? -16.391 -12.656 -18.594 1 96.31 250 LEU A CA 1
ATOM 2054 C C . LEU A 1 250 ? -17.188 -13.93 -18.391 1 96.31 250 LEU A C 1
ATOM 2056 O O . LEU A 1 250 ? -16.656 -15.039 -18.516 1 96.31 250 LEU A O 1
ATOM 2060 N N . GLU A 1 251 ? -18.438 -13.734 -18.078 1 95.75 251 GLU A N 1
ATOM 2061 C CA . GLU A 1 251 ? -19.297 -14.883 -17.797 1 95.75 251 GLU A CA 1
ATOM 2062 C C . GLU A 1 251 ? -19.844 -15.492 -19.078 1 95.75 251 GLU A C 1
ATOM 2064 O O . GLU A 1 251 ? -19.906 -16.719 -19.219 1 95.75 251 GLU A O 1
ATOM 2069 N N . PHE A 1 252 ? -20.141 -14.672 -20.047 1 95.56 252 PHE A N 1
ATOM 2070 C CA . PHE A 1 252 ? -20.922 -15.18 -21.172 1 95.56 252 PHE A CA 1
ATOM 2071 C C . PHE A 1 252 ? -20.125 -15.125 -22.469 1 95.56 252 PHE A C 1
ATOM 2073 O O . PHE A 1 252 ? -20.484 -15.773 -23.453 1 95.56 252 PHE A O 1
ATOM 2080 N N . ASP A 1 253 ? -19.062 -14.328 -22.484 1 93.19 253 ASP A N 1
ATOM 2081 C CA . ASP A 1 253 ? -18.203 -14.18 -23.641 1 93.19 253 ASP A CA 1
ATOM 2082 C C . ASP A 1 253 ? -16.766 -13.828 -23.219 1 93.19 253 ASP A C 1
ATOM 2084 O O . ASP A 1 253 ? -16.266 -12.758 -23.562 1 93.19 253 ASP A O 1
ATOM 2088 N N . SER A 1 254 ? -16.141 -14.75 -22.625 1 88.25 254 SER A N 1
ATOM 2089 C CA . SER A 1 254 ? -14.891 -14.508 -21.906 1 88.25 254 SER A CA 1
ATOM 2090 C C . SER A 1 254 ? -13.766 -14.141 -22.875 1 88.25 254 SER A C 1
ATOM 2092 O O . SER A 1 254 ? -12.742 -13.594 -22.453 1 88.25 254 SER A O 1
ATOM 2094 N N . HIS A 1 255 ? -13.906 -14.281 -24.188 1 83.44 255 HIS A N 1
ATOM 2095 C CA . HIS A 1 255 ? -12.852 -13.977 -25.156 1 83.44 255 HIS A CA 1
ATOM 2096 C C . HIS A 1 255 ? -13.148 -12.688 -25.906 1 83.44 255 HIS A C 1
ATOM 2098 O O . HIS A 1 255 ? -12.453 -12.352 -26.875 1 83.44 255 HIS A O 1
ATOM 2104 N N . ASN A 1 256 ? -14.086 -12.055 -25.359 1 88.5 256 ASN A N 1
ATOM 2105 C CA . ASN A 1 256 ? -14.438 -10.797 -26.016 1 88.5 256 ASN A CA 1
ATOM 2106 C C . ASN A 1 256 ? -13.312 -9.766 -25.891 1 88.5 256 ASN A C 1
ATOM 2108 O O . ASN A 1 256 ? -12.852 -9.477 -24.781 1 88.5 256 ASN A O 1
ATOM 2112 N N . ARG A 1 257 ? -12.977 -9.172 -26.938 1 86.56 257 ARG A N 1
ATOM 2113 C CA . ARG A 1 257 ? -11.867 -8.219 -26.984 1 86.56 257 ARG A CA 1
ATOM 2114 C C . ARG A 1 257 ? -12.18 -6.977 -26.172 1 86.56 257 ARG A C 1
ATOM 2116 O O . ARG A 1 257 ? -11.266 -6.289 -25.703 1 86.56 257 ARG A O 1
ATOM 2123 N N . LEU A 1 258 ? -13.375 -6.711 -25.984 1 91.56 258 LEU A N 1
ATOM 2124 C CA . LEU A 1 258 ? -13.805 -5.527 -25.25 1 91.56 258 LEU A CA 1
ATOM 2125 C C . LEU A 1 258 ? -13.297 -5.566 -23.812 1 91.56 258 LEU A C 1
ATOM 2127 O O . LEU A 1 258 ? -13.062 -4.52 -23.203 1 91.56 258 LEU A O 1
ATOM 2131 N N . ILE A 1 259 ? -13.141 -6.723 -23.312 1 93 259 ILE A N 1
ATOM 2132 C CA . ILE A 1 259 ? -12.688 -6.867 -21.938 1 93 259 ILE A CA 1
ATOM 2133 C C . ILE A 1 259 ? -11.312 -6.227 -21.766 1 93 259 ILE A C 1
ATOM 2135 O O . ILE A 1 259 ? -11.109 -5.395 -20.875 1 93 259 ILE A O 1
ATOM 2139 N N . GLN A 1 260 ? -10.453 -6.539 -22.688 1 89.69 260 GLN A N 1
ATOM 2140 C CA . GLN A 1 260 ? -9.094 -6 -22.609 1 89.69 260 GLN A CA 1
ATOM 2141 C C . GLN A 1 260 ? -9.078 -4.52 -23 1 89.69 260 GLN A C 1
ATOM 2143 O O . GLN A 1 260 ? -8.297 -3.742 -22.438 1 89.69 260 GLN A O 1
ATOM 2148 N N . ASP A 1 261 ? -9.836 -4.188 -23.906 1 91.69 261 ASP A N 1
ATOM 2149 C CA . ASP A 1 261 ? -9.93 -2.781 -24.281 1 91.69 261 ASP A CA 1
ATOM 2150 C C . ASP A 1 261 ? -10.312 -1.914 -23.094 1 91.69 261 ASP A C 1
ATOM 2152 O O . ASP A 1 261 ? -9.695 -0.871 -22.844 1 91.69 261 ASP A O 1
ATOM 2156 N N . HIS A 1 262 ? -11.336 -2.373 -22.422 1 94.25 262 HIS A N 1
ATOM 2157 C CA . HIS A 1 262 ? -11.789 -1.646 -21.234 1 94.25 262 HIS A CA 1
ATOM 2158 C C . HIS A 1 262 ? -10.672 -1.517 -20.203 1 94.25 262 HIS A C 1
ATOM 2160 O O . HIS A 1 262 ? -10.477 -0.444 -19.641 1 94.25 262 HIS A O 1
ATOM 2166 N N . ILE A 1 263 ? -9.953 -2.557 -20 1 90.06 263 ILE A N 1
ATOM 2167 C CA . ILE A 1 263 ? -8.898 -2.553 -19 1 90.06 263 ILE A CA 1
ATOM 2168 C C . ILE A 1 263 ? -7.781 -1.604 -19.422 1 90.06 263 ILE A C 1
ATOM 2170 O O . ILE A 1 263 ? -7.211 -0.887 -18.609 1 90.06 263 ILE A O 1
ATOM 2174 N N . ASN A 1 264 ? -7.504 -1.629 -20.688 1 87.56 264 ASN A N 1
ATOM 2175 C CA . ASN A 1 264 ? -6.488 -0.712 -21.188 1 87.56 264 ASN A CA 1
ATOM 2176 C C . ASN A 1 264 ? -6.898 0.744 -20.984 1 87.56 264 ASN A C 1
ATOM 2178 O O . ASN A 1 264 ? -6.066 1.583 -20.641 1 87.56 264 ASN A O 1
ATOM 2182 N N . ILE A 1 265 ? -8.125 1.034 -21.203 1 90.94 265 ILE A N 1
ATOM 2183 C CA . ILE A 1 265 ? -8.633 2.383 -20.984 1 90.94 265 ILE A CA 1
ATOM 2184 C C . ILE A 1 265 ? -8.547 2.742 -19.5 1 90.94 265 ILE A C 1
ATOM 2186 O O . ILE A 1 265 ? -8.141 3.848 -19.156 1 90.94 265 ILE A O 1
ATOM 2190 N N . ILE A 1 266 ? -8.961 1.815 -18.688 1 89.94 266 ILE A N 1
ATOM 2191 C CA . ILE A 1 266 ? -8.953 2.035 -17.234 1 89.94 266 ILE A CA 1
ATOM 2192 C C . ILE A 1 266 ? -7.523 2.275 -16.766 1 89.94 266 ILE A C 1
ATOM 2194 O O . ILE A 1 266 ? -7.273 3.18 -15.969 1 89.94 266 ILE A O 1
ATOM 2198 N N . LYS A 1 267 ? -6.641 1.496 -17.234 1 81.44 267 LYS A N 1
ATOM 2199 C CA . LYS A 1 267 ? -5.242 1.669 -16.859 1 81.44 267 LYS A CA 1
ATOM 2200 C C . LYS A 1 267 ? -4.719 3.039 -17.281 1 81.44 267 LYS A C 1
ATOM 2202 O O . LYS A 1 267 ? -3.984 3.689 -16.547 1 81.44 267 LYS A O 1
ATOM 2207 N N . LYS A 1 268 ? -5.074 3.418 -18.453 1 80.38 268 LYS A N 1
ATOM 2208 C CA . LYS A 1 268 ? -4.699 4.746 -18.922 1 80.38 268 LYS A CA 1
ATOM 2209 C C . LYS A 1 268 ? -5.266 5.836 -18.016 1 80.38 268 LYS A C 1
ATOM 2211 O O . LYS A 1 268 ? -4.57 6.797 -17.688 1 80.38 268 LYS A O 1
ATOM 2216 N N . TRP A 1 269 ? -6.473 5.664 -17.625 1 82.25 269 TRP A N 1
ATOM 2217 C CA . TRP A 1 269 ? -7.133 6.609 -16.734 1 82.25 269 TRP A CA 1
ATOM 2218 C C . TRP A 1 269 ? -6.449 6.641 -15.367 1 82.25 269 TRP A C 1
ATOM 2220 O O . TRP A 1 269 ? -6.285 7.707 -14.766 1 82.25 269 TRP A O 1
ATOM 2230 N N . LEU A 1 270 ? -6.125 5.574 -14.828 1 75.75 270 LEU A N 1
ATOM 2231 C CA . LEU A 1 270 ? -5.461 5.48 -13.531 1 75.75 270 LEU A CA 1
ATOM 2232 C C . LEU A 1 270 ? -4.145 6.25 -13.539 1 75.75 270 LEU A C 1
ATOM 2234 O O . LEU A 1 270 ? -3.807 6.922 -12.562 1 75.75 270 LEU A O 1
ATOM 2238 N N . VAL A 1 271 ? -3.523 6.246 -14.633 1 67.25 271 VAL A N 1
ATOM 2239 C CA . VAL A 1 271 ? -2.219 6.891 -14.766 1 67.25 271 VAL A CA 1
ATOM 2240 C C . VAL A 1 271 ? -2.393 8.406 -14.805 1 67.25 271 VAL A C 1
ATOM 2242 O O . VAL A 1 271 ? -1.545 9.148 -14.312 1 67.25 271 VAL A O 1
ATOM 2245 N N . GLN A 1 272 ? -3.482 8.828 -15.266 1 68.62 272 GLN A N 1
ATOM 2246 C CA . GLN A 1 272 ? -3.719 10.258 -15.422 1 68.62 272 GLN A CA 1
ATOM 2247 C C . GLN A 1 272 ? -4.273 10.867 -14.141 1 68.62 272 GLN A C 1
ATOM 2249 O O . GLN A 1 272 ? -4.25 12.094 -13.969 1 68.62 272 GLN A O 1
ATOM 2254 N N . SER A 1 273 ? -4.578 10.055 -13.258 1 71.06 273 SER A N 1
ATOM 2255 C CA . SER A 1 273 ? -5.16 10.539 -12.016 1 71.06 273 SER A CA 1
ATOM 2256 C C . SER A 1 273 ? -4.09 10.734 -10.945 1 71.06 273 SER A C 1
ATOM 2258 O O . SER A 1 273 ? -2.986 10.195 -11.055 1 71.06 273 SER A O 1
ATOM 2260 N N . LYS A 1 274 ? -4.242 11.633 -9.945 1 71.88 274 LYS A N 1
ATOM 2261 C CA . LYS A 1 274 ? -3.312 11.961 -8.859 1 71.88 274 LYS A CA 1
ATOM 2262 C C . LYS A 1 274 ? -3.441 10.969 -7.711 1 71.88 274 LYS A C 1
ATOM 2264 O O . LYS A 1 274 ? -3.494 11.367 -6.543 1 71.88 274 LYS A O 1
ATOM 2269 N N . TRP A 1 275 ? -3.359 9.773 -8.039 1 70.38 275 TRP A N 1
ATOM 2270 C CA . TRP A 1 275 ? -3.754 8.773 -7.055 1 70.38 275 TRP A CA 1
ATOM 2271 C C . TRP A 1 275 ? -2.645 8.547 -6.031 1 70.38 275 TRP A C 1
ATOM 2273 O O . TRP A 1 275 ? -2.855 7.895 -5.008 1 70.38 275 TRP A O 1
ATOM 2283 N N . PHE A 1 276 ? -1.505 9.102 -6.246 1 74.62 276 PHE A N 1
ATOM 2284 C CA . PHE A 1 276 ? -0.478 8.977 -5.219 1 74.62 276 PHE A CA 1
ATOM 2285 C C . PHE A 1 276 ? -0.743 9.938 -4.066 1 74.62 276 PHE A C 1
ATOM 2287 O O . PHE A 1 276 ? -0.31 9.695 -2.938 1 74.62 276 PHE A O 1
ATOM 2294 N N . GLN A 1 277 ? -1.515 10.93 -4.414 1 75.31 277 GLN A N 1
ATOM 2295 C CA . GLN A 1 277 ? -1.625 11.992 -3.424 1 75.31 277 GLN A CA 1
ATOM 2296 C C . GLN A 1 277 ? -3.006 12 -2.773 1 75.31 277 GLN A C 1
ATOM 2298 O O . GLN A 1 277 ? -3.137 12.312 -1.587 1 75.31 277 GLN A O 1
ATOM 2303 N N . LYS A 1 278 ? -4 11.758 -3.543 1 81.19 278 LYS A N 1
ATOM 2304 C CA . LYS A 1 278 ? -5.344 11.836 -2.977 1 81.19 278 LYS A CA 1
ATOM 2305 C C . LYS A 1 278 ? -6.285 10.852 -3.658 1 81.19 278 LYS A C 1
ATOM 2307 O O . LYS A 1 278 ? -6.012 10.383 -4.766 1 81.19 278 LYS A O 1
ATOM 2312 N N . THR A 1 279 ? -7.34 10.516 -2.918 1 87.56 279 THR A N 1
ATOM 2313 C CA . THR A 1 279 ? -8.367 9.609 -3.432 1 87.56 279 THR A CA 1
ATOM 2314 C C . THR A 1 279 ? -9.734 9.961 -2.854 1 87.56 279 THR A C 1
ATOM 2316 O O . THR A 1 279 ? -9.828 10.648 -1.835 1 87.56 279 THR A O 1
ATOM 2319 N N . THR A 1 280 ? -10.727 9.695 -3.592 1 89.12 280 THR A N 1
ATOM 2320 C CA . THR A 1 280 ? -12.086 9.789 -3.08 1 89.12 280 THR A CA 1
ATOM 2321 C C . THR A 1 280 ? -12.609 8.414 -2.676 1 89.12 280 THR A C 1
ATOM 2323 O O . THR A 1 280 ? -12.055 7.391 -3.074 1 89.12 280 THR A O 1
ATOM 2326 N N . LEU A 1 281 ? -13.672 8.43 -1.956 1 90.81 281 LEU A N 1
ATOM 2327 C CA . LEU A 1 281 ? -14.289 7.168 -1.56 1 90.81 281 LEU A CA 1
ATOM 2328 C C . LEU A 1 281 ? -14.781 6.398 -2.779 1 90.81 281 LEU A C 1
ATOM 2330 O O . LEU A 1 281 ? -14.672 5.172 -2.832 1 90.81 281 LEU A O 1
ATOM 2334 N N . LEU A 1 282 ? -15.344 7.141 -3.709 1 93 282 LEU A N 1
ATOM 2335 C CA . LEU A 1 282 ? -15.836 6.504 -4.926 1 93 282 LEU A CA 1
ATOM 2336 C C . LEU A 1 282 ? -14.695 5.828 -5.684 1 93 282 LEU A C 1
ATOM 2338 O O . LEU A 1 282 ? -14.836 4.695 -6.145 1 93 282 LEU A O 1
ATOM 2342 N N . GLN A 1 283 ? -13.648 6.531 -5.812 1 92.25 283 GLN A N 1
ATOM 2343 C CA . GLN A 1 283 ? -12.492 5.973 -6.5 1 92.25 283 GLN A CA 1
ATOM 2344 C C . GLN A 1 283 ? -11.977 4.723 -5.797 1 92.25 283 GLN A C 1
ATOM 2346 O O . GLN A 1 283 ? -11.641 3.73 -6.445 1 92.25 283 GLN A O 1
ATOM 2351 N N . LEU A 1 284 ? -11.852 4.793 -4.516 1 93.88 284 LEU A N 1
ATOM 2352 C CA . LEU A 1 284 ? -11.391 3.645 -3.744 1 93.88 284 LEU A CA 1
ATOM 2353 C C . LEU A 1 284 ? -12.297 2.438 -3.965 1 93.88 284 LEU A C 1
ATOM 2355 O O . LEU A 1 284 ? -11.812 1.312 -4.113 1 93.88 284 LEU A O 1
ATOM 2359 N N . ARG A 1 285 ? -13.57 2.645 -3.98 1 96.06 285 ARG A N 1
ATOM 2360 C CA . ARG A 1 285 ? -14.523 1.575 -4.246 1 96.06 285 ARG A CA 1
ATOM 2361 C C . ARG A 1 285 ? -14.32 0.985 -5.637 1 96.06 285 ARG A C 1
ATOM 2363 O O . ARG A 1 285 ? -14.352 -0.235 -5.812 1 96.06 285 ARG A O 1
ATOM 2370 N N . VAL A 1 286 ? -14.117 1.825 -6.547 1 95.56 286 VAL A N 1
ATOM 2371 C CA . VAL A 1 286 ? -13.914 1.376 -7.918 1 95.56 286 VAL A CA 1
ATOM 2372 C C . VAL A 1 286 ? -12.617 0.575 -8.016 1 95.56 286 VAL A C 1
ATOM 2374 O O . VAL A 1 286 ? -12.539 -0.4 -8.766 1 95.56 286 VAL A O 1
ATOM 2377 N N . TRP A 1 287 ? -11.602 0.948 -7.277 1 93.81 287 TRP A N 1
ATOM 2378 C CA . TRP A 1 287 ? -10.359 0.191 -7.258 1 93.81 287 TRP A CA 1
ATOM 2379 C C . TRP A 1 287 ? -10.57 -1.201 -6.676 1 93.81 287 TRP A C 1
ATOM 2381 O O . TRP A 1 287 ? -9.953 -2.17 -7.121 1 93.81 287 TRP A O 1
ATOM 2391 N N . LEU A 1 288 ? -11.391 -1.314 -5.715 1 96.94 288 LEU A N 1
ATOM 2392 C CA . LEU A 1 288 ? -11.703 -2.621 -5.148 1 96.94 288 LEU A CA 1
ATOM 2393 C C . LEU A 1 288 ? -12.445 -3.486 -6.164 1 96.94 288 LEU A C 1
ATOM 2395 O O . LEU A 1 288 ? -12.219 -4.695 -6.238 1 96.94 288 LEU A O 1
ATOM 2399 N N . VAL A 1 289 ? -13.312 -2.84 -6.922 1 97.88 289 VAL A N 1
ATOM 2400 C CA . VAL A 1 289 ? -14.008 -3.564 -7.98 1 97.88 289 VAL A CA 1
ATOM 2401 C C . VAL A 1 289 ? -13.016 -3.996 -9.055 1 97.88 289 VAL A C 1
ATOM 2403 O O . VAL A 1 289 ? -13.117 -5.098 -9.602 1 97.88 289 VAL A O 1
ATOM 2406 N N . LEU A 1 290 ? -12.109 -3.123 -9.367 1 96 290 LEU A N 1
ATOM 2407 C CA . LEU A 1 290 ? -11.055 -3.477 -10.305 1 96 290 LEU A CA 1
ATOM 2408 C C . LEU A 1 290 ? -10.242 -4.664 -9.797 1 96 290 LEU A C 1
ATOM 2410 O O . LEU A 1 290 ? -9.922 -5.578 -10.562 1 96 290 LEU A O 1
ATOM 2414 N N . ARG A 1 291 ? -9.883 -4.648 -8.539 1 95.38 291 ARG A N 1
ATOM 2415 C CA . ARG A 1 291 ? -9.164 -5.762 -7.934 1 95.38 291 ARG A CA 1
ATOM 2416 C C . ARG A 1 291 ? -9.945 -7.062 -8.078 1 95.38 291 ARG A C 1
ATOM 2418 O O . ARG A 1 291 ? -9.359 -8.117 -8.352 1 95.38 291 ARG A O 1
ATOM 2425 N N . PHE A 1 292 ? -11.211 -7 -7.855 1 97.31 292 PHE A N 1
ATOM 2426 C CA . PHE A 1 292 ? -12.086 -8.148 -8.039 1 97.31 292 PHE A CA 1
ATOM 2427 C C . PHE A 1 292 ? -12.062 -8.617 -9.492 1 97.31 292 PHE A C 1
ATOM 2429 O O . PHE A 1 292 ? -11.969 -9.82 -9.758 1 97.31 292 PHE A O 1
ATOM 2436 N N . HIS A 1 293 ? -12.141 -7.648 -10.336 1 97.31 293 HIS A N 1
ATOM 2437 C CA . HIS A 1 293 ? -12.086 -7.957 -11.758 1 97.31 293 HIS A CA 1
ATOM 2438 C C . HIS A 1 293 ? -10.797 -8.688 -12.117 1 97.31 293 HIS A C 1
ATOM 2440 O O . HIS A 1 293 ? -10.82 -9.641 -12.898 1 97.31 293 HIS A O 1
ATOM 2446 N N . ASN A 1 294 ? -9.719 -8.289 -11.586 1 94.12 294 ASN A N 1
ATOM 2447 C CA . ASN A 1 294 ? -8.422 -8.891 -11.891 1 94.12 294 ASN A CA 1
ATOM 2448 C C . ASN A 1 294 ? -8.359 -10.344 -11.438 1 94.12 294 ASN A C 1
ATOM 2450 O O . ASN A 1 294 ? -7.613 -11.141 -12.008 1 94.12 294 ASN A O 1
ATOM 2454 N N . TRP A 1 295 ? -9.102 -10.695 -10.484 1 95.88 295 TRP A N 1
ATOM 2455 C CA . TRP A 1 295 ? -9.195 -12.086 -10.047 1 95.88 295 TRP A CA 1
ATOM 2456 C C . TRP A 1 295 ? -9.984 -12.922 -11.047 1 95.88 295 TRP A C 1
ATOM 2458 O O . TRP A 1 295 ? -9.648 -14.086 -11.297 1 95.88 295 TRP A O 1
ATOM 2468 N N . CYS A 1 296 ? -10.953 -12.297 -11.656 1 96.19 296 CYS A N 1
ATOM 2469 C CA . CYS A 1 296 ? -11.906 -13.023 -12.492 1 96.19 296 CYS A CA 1
ATOM 2470 C C . CYS A 1 296 ? -11.367 -13.195 -13.906 1 96.19 296 CYS A C 1
ATOM 2472 O O . CYS A 1 296 ? -11.797 -14.086 -14.633 1 96.19 296 CYS A O 1
ATOM 2474 N N . THR A 1 297 ? -10.453 -12.352 -14.289 1 93.81 297 THR A N 1
ATOM 2475 C CA . THR A 1 297 ? -10.086 -12.289 -15.703 1 93.81 297 THR A CA 1
ATOM 2476 C C . THR A 1 297 ? -8.914 -13.219 -16 1 93.81 297 THR A C 1
ATOM 2478 O O . THR A 1 297 ? -8.18 -13.617 -15.086 1 93.81 297 THR A O 1
ATOM 2481 N N . TYR A 1 298 ? -8.656 -13.555 -17.266 1 89 298 TYR A N 1
ATOM 2482 C CA . TYR A 1 298 ? -7.555 -14.398 -17.719 1 89 298 TYR A CA 1
ATOM 2483 C C . TYR A 1 298 ? -6.289 -13.57 -17.922 1 89 298 TYR A C 1
ATOM 2485 O O . TYR A 1 298 ? -5.176 -14.094 -17.812 1 89 298 TYR A O 1
ATOM 2493 N N . HIS A 1 299 ? -6.34 -12.344 -18.25 1 78.44 299 HIS A N 1
ATOM 2494 C CA . HIS A 1 299 ? -5.172 -11.586 -18.688 1 78.44 299 HIS A CA 1
ATOM 2495 C C . HIS A 1 299 ? -4.594 -10.758 -17.547 1 78.44 299 HIS A C 1
ATOM 2497 O O . HIS A 1 299 ? -3.383 -10.781 -17.297 1 78.44 299 HIS A O 1
ATOM 2503 N N . ASP A 1 300 ? -5.184 -9.883 -16.797 1 79.5 300 ASP A N 1
ATOM 2504 C CA . ASP A 1 300 ? -4.703 -9 -15.742 1 79.5 300 ASP A CA 1
ATOM 2505 C C . ASP A 1 300 ? -4.953 -9.602 -14.367 1 79.5 300 ASP A C 1
ATOM 2507 O O . ASP A 1 300 ? -5.285 -8.891 -13.414 1 79.5 300 ASP A O 1
ATOM 2511 N N . ASN A 1 301 ? -4.68 -10.82 -14.375 1 86.25 301 ASN A N 1
ATOM 2512 C CA . ASN A 1 301 ? -4.902 -11.508 -13.109 1 86.25 301 ASN A CA 1
ATOM 2513 C C . ASN A 1 301 ? -3.656 -11.477 -12.227 1 86.25 301 ASN A C 1
ATOM 2515 O O . ASN A 1 301 ? -2.766 -10.656 -12.438 1 86.25 301 ASN A O 1
ATOM 2519 N N . ASP A 1 302 ? -3.568 -12.305 -11.172 1 87.94 302 ASP A N 1
ATOM 2520 C CA . ASP A 1 302 ? -2.486 -12.266 -10.195 1 87.94 302 ASP A CA 1
ATOM 2521 C C . ASP A 1 302 ? -1.292 -13.094 -10.672 1 87.94 302 ASP A C 1
ATOM 2523 O O . ASP A 1 302 ? -0.313 -13.258 -9.938 1 87.94 302 ASP A O 1
ATOM 2527 N N . GLY A 1 303 ? -1.36 -13.695 -11.797 1 87.56 303 GLY A N 1
ATOM 2528 C CA . GLY A 1 303 ? -0.246 -14.438 -12.367 1 87.56 303 GLY A CA 1
ATOM 2529 C C . GLY A 1 303 ? 0.021 -15.75 -11.664 1 87.56 303 GLY A C 1
ATOM 2530 O O . GLY A 1 303 ? -0.828 -16.25 -10.922 1 87.56 303 GLY A O 1
ATOM 2531 N N . ASN A 1 304 ? 1.212 -16.297 -11.969 1 84.62 304 ASN A N 1
ATOM 2532 C CA . ASN A 1 304 ? 1.591 -17.625 -11.477 1 84.62 304 ASN A CA 1
ATOM 2533 C C . ASN A 1 304 ? 1.916 -17.594 -9.992 1 84.62 304 ASN A C 1
ATOM 2535 O O . ASN A 1 304 ? 1.718 -18.594 -9.289 1 84.62 304 ASN A O 1
ATOM 2539 N N . ARG A 1 305 ? 2.316 -16.531 -9.531 1 86.31 305 ARG A N 1
ATOM 2540 C CA . ARG A 1 305 ? 2.773 -16.438 -8.148 1 86.31 305 ARG A CA 1
ATOM 2541 C C . ARG A 1 305 ? 1.757 -15.688 -7.289 1 86.31 305 ARG A C 1
ATOM 2543 O O . ARG A 1 305 ? 1.951 -15.539 -6.078 1 86.31 305 ARG A O 1
ATOM 2550 N N . MET A 1 306 ? 0.7 -15.258 -7.902 1 88.81 306 MET A N 1
ATOM 2551 C CA . MET A 1 306 ? -0.411 -14.578 -7.242 1 88.81 306 MET A CA 1
ATOM 2552 C C . MET A 1 306 ? 0.053 -13.273 -6.602 1 88.81 306 MET A C 1
ATOM 2554 O O . MET A 1 306 ? -0.385 -12.93 -5.504 1 88.81 306 MET A O 1
ATOM 2558 N N . ASN A 1 307 ? 1.022 -12.625 -7.168 1 85.25 307 ASN A N 1
ATOM 2559 C CA . ASN A 1 307 ? 1.531 -11.383 -6.594 1 85.25 307 ASN A CA 1
ATOM 2560 C C . ASN A 1 307 ? 1.491 -10.242 -7.605 1 85.25 307 ASN A C 1
ATOM 2562 O O . ASN A 1 307 ? 1.913 -9.125 -7.305 1 85.25 307 ASN A O 1
ATOM 2566 N N . ALA A 1 308 ? 1 -10.492 -8.797 1 86.62 308 ALA A N 1
ATOM 2567 C CA . ALA A 1 308 ? 1.055 -9.516 -9.883 1 86.62 308 ALA A CA 1
ATOM 2568 C C . ALA A 1 308 ? 0.226 -8.281 -9.539 1 86.62 308 ALA A C 1
ATOM 2570 O O . ALA A 1 308 ? 0.437 -7.207 -10.109 1 86.62 308 ALA A O 1
ATOM 2571 N N . ASN A 1 309 ? -0.715 -8.305 -8.672 1 89.81 309 ASN A N 1
ATOM 2572 C CA . ASN A 1 309 ? -1.557 -7.16 -8.344 1 89.81 309 ASN A CA 1
ATOM 2573 C C . ASN A 1 309 ? -1.262 -6.633 -6.945 1 89.81 309 ASN A C 1
ATOM 2575 O O . ASN A 1 309 ? -2.074 -5.91 -6.367 1 89.81 309 ASN A O 1
ATOM 2579 N N . ASP A 1 310 ? -0.087 -6.949 -6.426 1 90 310 ASP A N 1
ATOM 2580 C CA . ASP A 1 310 ? 0.267 -6.523 -5.074 1 90 310 ASP A CA 1
ATOM 2581 C C . ASP A 1 310 ? 0.464 -5.012 -5.008 1 90 310 ASP A C 1
ATOM 2583 O O . ASP A 1 310 ? 0.187 -4.387 -3.982 1 90 310 ASP A O 1
ATOM 2587 N N . GLY A 1 311 ? 1.007 -4.48 -6.137 1 88.5 311 GLY A N 1
ATOM 2588 C CA . GLY A 1 311 ? 1.114 -3.031 -6.188 1 88.5 311 GLY A CA 1
ATOM 2589 C C . GLY A 1 311 ? -0.222 -2.328 -6.047 1 88.5 311 GLY A C 1
ATOM 2590 O O . GLY A 1 311 ? -0.344 -1.364 -5.285 1 88.5 311 GLY A O 1
ATOM 2591 N N . LEU A 1 312 ? -1.239 -2.797 -6.773 1 90.31 312 LEU A N 1
ATOM 2592 C CA . LEU A 1 312 ? -2.588 -2.252 -6.672 1 90.31 312 LEU A CA 1
ATOM 2593 C C . LEU A 1 312 ? -3.146 -2.436 -5.266 1 90.31 312 LEU A C 1
ATOM 2595 O O . LEU A 1 312 ? -3.75 -1.516 -4.707 1 90.31 312 LEU A O 1
ATOM 2599 N N . MET A 1 313 ? -2.916 -3.609 -4.715 1 93.25 313 MET A N 1
ATOM 2600 C CA . MET A 1 313 ? -3.391 -3.867 -3.359 1 93.25 313 MET A CA 1
ATOM 2601 C C . MET A 1 313 ? -2.719 -2.93 -2.361 1 93.25 313 MET A C 1
ATOM 2603 O O . MET A 1 313 ? -3.359 -2.453 -1.424 1 93.25 313 MET A O 1
ATOM 2607 N N . GLY A 1 314 ? -1.433 -2.754 -2.541 1 92.44 314 GLY A N 1
ATOM 2608 C CA . GLY A 1 314 ? -0.73 -1.803 -1.693 1 92.44 314 GLY A CA 1
ATOM 2609 C C . GLY A 1 314 ? -1.302 -0.4 -1.77 1 92.44 314 GLY A C 1
ATOM 2610 O O . GLY A 1 314 ? -1.464 0.267 -0.746 1 92.44 314 GLY A O 1
ATOM 2611 N N . LEU A 1 315 ? -1.575 0.041 -2.955 1 91.62 315 LEU A N 1
ATOM 2612 C CA . LEU A 1 315 ? -2.184 1.352 -3.16 1 91.62 315 LEU A CA 1
ATOM 2613 C C . LEU A 1 315 ? -3.529 1.443 -2.451 1 91.62 315 LEU A C 1
ATOM 2615 O O . LEU A 1 315 ? -3.818 2.441 -1.787 1 91.62 315 LEU A O 1
ATOM 2619 N N . ILE A 1 316 ? -4.34 0.407 -2.602 1 94.12 316 ILE A N 1
ATOM 2620 C CA . ILE A 1 316 ? -5.648 0.354 -1.962 1 94.12 316 ILE A CA 1
ATOM 2621 C C . ILE A 1 316 ? -5.488 0.426 -0.446 1 94.12 316 ILE A C 1
ATOM 2623 O O . ILE A 1 316 ? -6.148 1.23 0.218 1 94.12 316 ILE A O 1
ATOM 2627 N N . MET A 1 317 ? -4.613 -0.334 0.073 1 93.81 317 MET A N 1
ATOM 2628 C CA . MET A 1 317 ? -4.383 -0.353 1.516 1 93.81 317 MET A CA 1
ATOM 2629 C C . MET A 1 317 ? -3.855 0.992 2 1 93.81 317 MET A C 1
ATOM 2631 O O . MET A 1 317 ? -4.188 1.435 3.102 1 93.81 317 MET A O 1
ATOM 2635 N N . GLY A 1 318 ? -2.986 1.546 1.209 1 91.62 318 GLY A N 1
ATOM 2636 C CA . GLY A 1 318 ? -2.477 2.865 1.543 1 91.62 318 GLY A CA 1
ATOM 2637 C C . GLY A 1 318 ? -3.566 3.916 1.653 1 91.62 318 GLY A C 1
ATOM 2638 O O . GLY A 1 318 ? -3.568 4.719 2.588 1 91.62 318 GLY A O 1
ATOM 2639 N N . HIS A 1 319 ? -4.461 3.891 0.745 1 92.62 319 HIS A N 1
ATOM 2640 C CA . HIS A 1 319 ? -5.559 4.852 0.773 1 92.62 319 HIS A CA 1
ATOM 2641 C C . HIS A 1 319 ? -6.543 4.531 1.893 1 92.62 319 HIS A C 1
ATOM 2643 O O . HIS A 1 319 ? -7.141 5.438 2.479 1 92.62 319 HIS A O 1
ATOM 2649 N N . CYS A 1 320 ? -6.73 3.246 2.178 1 93.19 320 CYS A N 1
ATOM 2650 C CA . CYS A 1 320 ? -7.531 2.902 3.348 1 93.19 320 CYS A CA 1
ATOM 2651 C C . CYS A 1 320 ? -6.953 3.531 4.609 1 93.19 320 CYS A C 1
ATOM 2653 O O . CYS A 1 320 ? -7.684 4.141 5.395 1 93.19 320 CYS A O 1
ATOM 2655 N N . ALA A 1 321 ? -5.703 3.439 4.742 1 88.75 321 ALA A N 1
ATOM 2656 C CA . ALA A 1 321 ? -5.043 4.02 5.91 1 88.75 321 ALA A CA 1
ATOM 2657 C C . ALA A 1 321 ? -5.199 5.539 5.926 1 88.75 321 ALA A C 1
ATOM 2659 O O . ALA A 1 321 ? -5.465 6.129 6.973 1 88.75 321 ALA A O 1
ATOM 2660 N N . SER A 1 322 ? -5.047 6.102 4.77 1 88.44 322 SER A N 1
ATOM 2661 C CA . SER A 1 322 ? -5.137 7.551 4.637 1 88.44 322 SER A CA 1
ATOM 2662 C C . SER A 1 322 ? -6.527 8.055 5.004 1 88.44 322 SER A C 1
ATOM 2664 O O . SER A 1 322 ? -6.676 9.156 5.535 1 88.44 322 SER A O 1
ATOM 2666 N N . LEU A 1 323 ? -7.492 7.215 4.754 1 90 323 LEU A N 1
ATOM 2667 C CA . LEU A 1 323 ? -8.883 7.605 4.961 1 90 323 LEU A CA 1
ATOM 2668 C C . LEU A 1 323 ? -9.391 7.121 6.316 1 90 323 LEU A C 1
ATOM 2670 O O . LEU A 1 323 ? -10.562 7.312 6.652 1 90 323 LEU A O 1
ATOM 2674 N N . GLY A 1 324 ? -8.531 6.543 7.047 1 87.81 324 GLY A N 1
ATOM 2675 C CA . GLY A 1 324 ? -8.938 6.02 8.336 1 87.81 324 GLY A CA 1
ATOM 2676 C C . GLY A 1 324 ? -9.828 4.797 8.234 1 87.81 324 GLY A C 1
ATOM 2677 O O . GLY A 1 324 ? -10.547 4.461 9.18 1 87.81 324 GLY A O 1
ATOM 2678 N N . ILE A 1 325 ? -9.875 4.23 7.047 1 91.38 325 ILE A N 1
ATOM 2679 C CA . ILE A 1 325 ? -10.641 3.008 6.828 1 91.38 325 ILE A CA 1
ATOM 2680 C C . ILE A 1 325 ? -9.828 1.801 7.293 1 91.38 325 ILE A C 1
ATOM 2682 O O . ILE A 1 325 ? -9.266 1.069 6.477 1 91.38 325 ILE A O 1
ATOM 2686 N N . THR A 1 326 ? -9.758 1.645 8.5 1 89.88 326 THR A N 1
ATOM 2687 C CA . THR A 1 326 ? -9.016 0.6 9.188 1 89.88 326 THR A CA 1
ATOM 2688 C C . THR A 1 326 ? -9.82 0.042 10.359 1 89.88 326 THR A C 1
ATOM 2690 O O . THR A 1 326 ? -11.047 0.205 10.406 1 89.88 326 THR A O 1
ATOM 2693 N N . TRP A 1 327 ? -9.188 -0.575 11.266 1 84.06 327 TRP A N 1
ATOM 2694 C CA . TRP A 1 327 ? -9.859 -1.195 12.398 1 84.06 327 TRP A CA 1
ATOM 2695 C C . TRP A 1 327 ? -10.484 -0.14 13.305 1 84.06 327 TRP A C 1
ATOM 2697 O O . TRP A 1 327 ? -11.375 -0.442 14.102 1 84.06 327 TRP A O 1
ATOM 2707 N N . GLN A 1 328 ? -10.125 1.13 13.164 1 80 328 GLN A N 1
ATOM 2708 C CA . GLN A 1 328 ? -10.641 2.219 13.984 1 80 328 GLN A CA 1
ATOM 2709 C C . GLN A 1 328 ? -12.125 2.451 13.711 1 80 328 GLN A C 1
ATOM 2711 O O . GLN A 1 328 ? -12.812 3.107 14.5 1 80 328 GLN A O 1
ATOM 2716 N N . LEU A 1 329 ? -12.586 1.909 12.656 1 84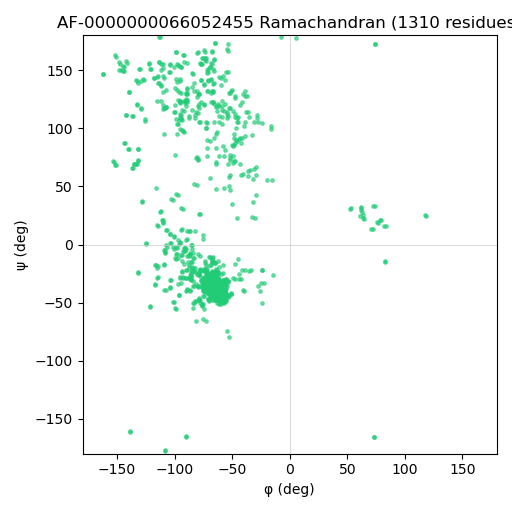.5 329 LEU A N 1
ATOM 2717 C CA . LEU A 1 329 ? -13.984 2.068 12.266 1 84.5 329 LEU A CA 1
ATOM 2718 C C . LEU A 1 329 ? -14.906 1.441 13.305 1 84.5 329 LEU A C 1
ATOM 2720 O O . LEU A 1 329 ? -16.078 1.801 13.391 1 84.5 329 LEU A O 1
ATOM 2724 N N . TRP A 1 330 ? -14.508 0.521 14.055 1 80.75 330 TRP A N 1
ATOM 2725 C CA . TRP A 1 330 ? -15.336 -0.152 15.047 1 80.75 330 TRP A CA 1
ATOM 2726 C C . TRP A 1 330 ? -15.203 0.52 16.406 1 80.75 330 TRP A C 1
ATOM 2728 O O . TRP A 1 330 ? -15.953 0.205 17.344 1 80.75 330 TRP A O 1
ATOM 2738 N N . THR A 1 331 ? -14.344 1.482 16.547 1 73.19 331 THR A N 1
ATOM 2739 C CA . THR A 1 331 ? -14.141 2.111 17.844 1 73.19 331 THR A CA 1
ATOM 2740 C C . THR A 1 331 ? -14.516 3.592 17.797 1 73.19 331 THR A C 1
ATOM 2742 O O . THR A 1 331 ? -15.047 4.137 18.766 1 73.19 331 THR A O 1
ATOM 2745 N N . ASN A 1 332 ? -14.25 4.176 16.656 1 69.94 332 ASN A N 1
ATOM 2746 C CA . ASN A 1 332 ? -14.273 5.637 16.703 1 69.94 332 ASN A CA 1
ATOM 2747 C C . ASN A 1 332 ? -15.102 6.219 15.562 1 69.94 332 ASN A C 1
ATOM 2749 O O . ASN A 1 332 ? -15.516 7.379 15.617 1 69.94 332 ASN A O 1
ATOM 2753 N N . VAL A 1 333 ? -15.227 5.5 14.555 1 68.19 333 VAL A N 1
ATOM 2754 C CA . VAL A 1 333 ? -15.898 6.023 13.367 1 68.19 333 VAL A CA 1
ATOM 2755 C C . VAL A 1 333 ? -17.031 5.082 12.953 1 68.19 333 VAL A C 1
ATOM 2757 O O . VAL A 1 333 ? -16.797 3.898 12.703 1 68.19 333 VAL A O 1
ATOM 2760 N N . ASP A 1 334 ? -18.125 5.473 13.18 1 66.44 334 ASP A N 1
ATOM 2761 C CA . ASP A 1 334 ? -19.203 4.543 12.82 1 66.44 334 ASP A CA 1
ATOM 2762 C C . ASP A 1 334 ? -19.734 4.832 11.422 1 66.44 334 ASP A C 1
ATOM 2764 O O . ASP A 1 334 ? -20.516 5.77 11.227 1 66.44 334 ASP A O 1
ATOM 2768 N N . SER A 1 335 ? -19.25 4.043 10.438 1 82.25 335 SER A N 1
ATOM 2769 C CA . SER A 1 335 ? -19.703 4.102 9.055 1 82.25 335 SER A CA 1
ATOM 2770 C C . SER A 1 335 ? -19.766 2.707 8.438 1 82.25 335 SER A C 1
ATOM 2772 O O . SER A 1 335 ? -18.734 2.141 8.062 1 82.25 335 SER A O 1
ATOM 2774 N N . ASP A 1 336 ? -20.922 2.27 8.188 1 82.88 336 ASP A N 1
ATOM 2775 C CA . ASP A 1 336 ? -21.109 0.941 7.613 1 82.88 336 ASP A CA 1
ATOM 2776 C C . ASP A 1 336 ? -20.5 0.856 6.215 1 82.88 336 ASP A C 1
ATOM 2778 O O . ASP A 1 336 ? -19.953 -0.181 5.832 1 82.88 336 ASP A O 1
ATOM 2782 N N . GLU A 1 337 ? -20.594 1.912 5.59 1 85.81 337 GLU A N 1
ATOM 2783 C CA . GLU A 1 337 ? -20.047 1.946 4.238 1 85.81 337 GLU A CA 1
ATOM 2784 C C . GLU A 1 337 ? -18.531 1.773 4.254 1 85.81 337 GLU A C 1
ATOM 2786 O O . GLU A 1 337 ? -17.969 1.048 3.426 1 85.81 337 GLU A O 1
ATOM 2791 N N . CYS A 1 338 ? -17.906 2.426 5.156 1 91.19 338 CYS A N 1
ATOM 2792 C CA . CYS A 1 338 ? -16.453 2.336 5.262 1 91.19 338 CYS A CA 1
ATOM 2793 C C . CYS A 1 338 ? -16.031 0.982 5.816 1 91.19 338 CYS A C 1
ATOM 2795 O O . CYS A 1 338 ? -14.992 0.451 5.434 1 91.19 338 CYS A O 1
ATOM 2797 N N . LYS A 1 339 ? -16.891 0.454 6.656 1 92.06 339 LYS A N 1
ATOM 2798 C CA . LYS A 1 339 ? -16.609 -0.883 7.172 1 92.06 339 LYS A CA 1
ATOM 2799 C C . LYS A 1 339 ? -16.594 -1.913 6.047 1 92.06 339 LYS A C 1
ATOM 2801 O O . LYS A 1 339 ? -15.727 -2.781 6 1 92.06 339 LYS A O 1
ATOM 2806 N N . ASN A 1 340 ? -17.531 -1.779 5.145 1 93.5 340 ASN A N 1
ATOM 2807 C CA . ASN A 1 340 ? -17.594 -2.709 4.023 1 93.5 340 ASN A CA 1
ATOM 2808 C C . ASN A 1 340 ? -16.359 -2.613 3.137 1 93.5 340 ASN A C 1
ATOM 2810 O O . ASN A 1 340 ? -15.883 -3.627 2.625 1 93.5 340 ASN A O 1
ATOM 2814 N N . ILE A 1 341 ? -15.891 -1.448 3.002 1 95.31 341 ILE A N 1
ATOM 2815 C CA . ILE A 1 341 ? -14.68 -1.239 2.219 1 95.31 341 ILE A CA 1
ATOM 2816 C C . ILE A 1 341 ? -13.5 -1.946 2.891 1 95.31 341 ILE A C 1
ATOM 2818 O O . ILE A 1 341 ? -12.75 -2.676 2.236 1 95.31 341 ILE A O 1
ATOM 2822 N N . TRP A 1 342 ? -13.391 -1.751 4.152 1 95 342 TRP A N 1
ATOM 2823 C CA . TRP A 1 342 ? -12.281 -2.34 4.891 1 95 342 TRP A CA 1
ATOM 2824 C C . TRP A 1 342 ? -12.367 -3.861 4.887 1 95 342 TRP A C 1
ATOM 2826 O O . TRP A 1 342 ? -11.367 -4.547 4.672 1 95 342 TRP A O 1
ATOM 2836 N N . ILE A 1 343 ? -13.531 -4.352 5.055 1 94.81 343 ILE A N 1
ATOM 2837 C CA . ILE A 1 343 ? -13.766 -5.789 5.078 1 94.81 343 ILE A CA 1
ATOM 2838 C C . ILE A 1 343 ? -13.367 -6.398 3.734 1 94.81 343 ILE A C 1
ATOM 2840 O O . ILE A 1 343 ? -12.711 -7.445 3.689 1 94.81 343 ILE A O 1
ATOM 2844 N N . ASN A 1 344 ? -13.742 -5.742 2.705 1 95.75 344 ASN A N 1
ATOM 2845 C CA . ASN A 1 344 ? -13.383 -6.234 1.377 1 95.75 344 ASN A CA 1
ATOM 2846 C C . ASN A 1 344 ? -11.875 -6.195 1.148 1 95.75 344 ASN A C 1
ATOM 2848 O O . ASN A 1 344 ? -11.312 -7.125 0.574 1 95.75 344 ASN A O 1
ATOM 2852 N N . ALA A 1 345 ? -11.25 -5.129 1.553 1 96.31 345 ALA A N 1
ATOM 2853 C CA . ALA A 1 345 ? -9.797 -5.027 1.423 1 96.31 345 ALA A CA 1
ATOM 2854 C C . ALA A 1 345 ? -9.102 -6.129 2.217 1 96.31 345 ALA A C 1
ATOM 2856 O O . ALA A 1 345 ? -8.156 -6.758 1.725 1 96.31 345 ALA A O 1
ATOM 2857 N N . LEU A 1 346 ? -9.578 -6.398 3.4 1 95 346 LEU A N 1
ATOM 2858 C CA . LEU A 1 346 ? -8.984 -7.414 4.262 1 95 346 LEU A CA 1
ATOM 2859 C C . LEU A 1 346 ? -9.18 -8.805 3.678 1 95 346 LEU A C 1
ATOM 2861 O O . LEU A 1 346 ? -8.312 -9.672 3.811 1 95 346 LEU A O 1
ATOM 2865 N N . HIS A 1 347 ? -10.297 -8.969 3.107 1 94.19 347 HIS A N 1
ATOM 2866 C CA . HIS A 1 347 ? -10.562 -10.266 2.484 1 94.19 347 HIS A CA 1
ATOM 2867 C C . HIS A 1 347 ? -9.516 -10.602 1.435 1 94.19 347 HIS A C 1
ATOM 2869 O O . HIS A 1 347 ? -9.016 -11.727 1.384 1 94.19 347 HIS A O 1
ATOM 2875 N N . TRP A 1 348 ? -9.227 -9.68 0.635 1 94.69 348 TRP A N 1
ATOM 2876 C CA . TRP A 1 348 ? -8.203 -9.898 -0.387 1 94.69 348 TRP A CA 1
ATOM 2877 C C . TRP A 1 348 ? -6.84 -10.133 0.249 1 94.69 348 TRP A C 1
ATOM 2879 O O . TRP A 1 348 ? -6.098 -11.023 -0.171 1 94.69 348 TRP A O 1
ATOM 2889 N N . ASP A 1 349 ? -6.531 -9.328 1.21 1 94.38 349 ASP A N 1
ATOM 2890 C CA . ASP A 1 349 ? -5.254 -9.43 1.907 1 94.38 349 ASP A CA 1
ATOM 2891 C C . ASP A 1 349 ? -5.066 -10.82 2.506 1 94.38 349 ASP A C 1
ATOM 2893 O O . ASP A 1 349 ? -4.031 -11.461 2.303 1 94.38 349 ASP A O 1
ATOM 2897 N N . ARG A 1 350 ? -6.074 -11.328 3.193 1 95.19 350 ARG A N 1
ATOM 2898 C CA . ARG A 1 350 ? -6.012 -12.609 3.889 1 95.19 350 ARG A CA 1
ATOM 2899 C C . ARG A 1 350 ? -5.984 -13.773 2.898 1 95.19 350 ARG A C 1
ATOM 2901 O O . ARG A 1 350 ? -5.164 -14.688 3.025 1 95.19 350 ARG A O 1
ATOM 2908 N N . LYS A 1 351 ? -6.867 -13.688 1.963 1 95.19 351 LYS A N 1
ATOM 2909 C CA . LYS A 1 351 ? -7 -14.758 0.977 1 95.19 351 LYS A CA 1
ATOM 2910 C C . LYS A 1 351 ? -5.688 -14.984 0.234 1 95.19 351 LYS A C 1
ATOM 2912 O O . LYS A 1 351 ? -5.207 -16.125 0.143 1 95.19 351 LYS A O 1
ATOM 2917 N N . LEU A 1 352 ? -5.105 -13.984 -0.179 1 94.94 352 LEU A N 1
ATOM 2918 C CA . LEU A 1 352 ? -3.879 -14.117 -0.96 1 94.94 352 LEU A CA 1
ATOM 2919 C C . LEU A 1 352 ? -2.717 -14.555 -0.079 1 94.94 352 LEU A C 1
ATOM 2921 O O . LEU A 1 352 ? -1.873 -15.352 -0.508 1 94.94 352 LEU A O 1
ATOM 2925 N N . ALA A 1 353 ? -2.682 -14.047 1.116 1 93.75 353 ALA A N 1
ATOM 2926 C CA . ALA A 1 353 ? -1.612 -14.438 2.031 1 93.75 353 ALA A CA 1
ATOM 2927 C C . ALA A 1 353 ? -1.661 -15.938 2.328 1 93.75 353 ALA A C 1
ATOM 2929 O O . ALA A 1 353 ? -0.62 -16.594 2.414 1 93.75 353 ALA A O 1
ATOM 2930 N N . VAL A 1 354 ? -2.83 -16.469 2.455 1 95.88 354 VAL A N 1
ATOM 2931 C CA . VAL A 1 354 ? -2.977 -17.891 2.75 1 95.88 354 VAL A CA 1
ATOM 2932 C C . VAL A 1 354 ? -2.594 -18.719 1.522 1 95.88 354 VAL A C 1
ATOM 2934 O O . VAL A 1 354 ? -2.041 -19.812 1.65 1 95.88 354 VAL A O 1
ATOM 2937 N N . LEU A 1 355 ? -2.846 -18.172 0.392 1 96.12 355 LEU A N 1
ATOM 2938 C CA . LEU A 1 355 ? -2.613 -18.922 -0.841 1 96.12 355 LEU A CA 1
ATOM 2939 C C . LEU A 1 355 ? -1.136 -18.906 -1.22 1 96.12 355 LEU A C 1
ATOM 2941 O O . LEU A 1 355 ? -0.607 -19.891 -1.74 1 96.12 355 LEU A O 1
ATOM 2945 N N . ASN A 1 356 ? -0.466 -17.828 -0.975 1 92.69 356 ASN A N 1
ATOM 2946 C CA . ASN A 1 356 ? 0.904 -17.734 -1.467 1 92.69 356 ASN A CA 1
ATOM 2947 C C . ASN A 1 356 ? 1.916 -17.812 -0.327 1 92.69 356 ASN A C 1
ATOM 2949 O O . ASN A 1 356 ? 3.096 -18.078 -0.555 1 92.69 356 ASN A O 1
ATOM 2953 N N . GLY A 1 357 ? 1.46 -17.594 0.871 1 91.81 357 GLY A N 1
ATOM 2954 C CA . GLY A 1 357 ? 2.355 -17.703 2.01 1 91.81 357 GLY A CA 1
ATOM 2955 C C . GLY A 1 357 ? 3.162 -16.438 2.258 1 91.81 357 GLY A C 1
ATOM 2956 O O . GLY A 1 357 ? 4.195 -16.484 2.93 1 91.81 357 GLY A O 1
ATOM 2957 N N . ASN A 1 358 ? 2.787 -15.289 1.673 1 89.06 358 ASN A N 1
ATOM 2958 C CA . ASN A 1 358 ? 3.402 -14 1.951 1 89.06 358 ASN A CA 1
ATOM 2959 C C . ASN A 1 358 ? 2.871 -13.391 3.246 1 89.06 358 ASN A C 1
ATOM 2961 O O . ASN A 1 358 ? 1.855 -13.844 3.777 1 89.06 358 ASN A O 1
ATOM 2965 N N . ASP A 1 359 ? 3.604 -12.398 3.688 1 87.44 359 ASP A N 1
ATOM 2966 C CA . ASP A 1 359 ? 3.092 -11.633 4.82 1 87.44 359 ASP A CA 1
ATOM 2967 C C . ASP A 1 359 ? 1.871 -10.812 4.422 1 87.44 359 ASP A C 1
ATOM 2969 O O . ASP A 1 359 ? 1.72 -10.438 3.256 1 87.44 359 ASP A O 1
ATOM 2973 N N . THR A 1 360 ? 1.048 -10.562 5.391 1 90.38 360 THR A N 1
ATOM 2974 C CA . THR A 1 360 ? -0.134 -9.75 5.125 1 90.38 360 THR A CA 1
ATOM 2975 C C . THR A 1 360 ? 0.233 -8.273 5.039 1 90.38 360 THR A C 1
ATOM 2977 O O . THR A 1 360 ? 1.237 -7.844 5.609 1 90.38 360 THR A O 1
ATOM 2980 N N . PHE A 1 361 ? -0.583 -7.531 4.34 1 89.19 361 PHE A N 1
ATOM 2981 C CA . PHE A 1 361 ? -0.436 -6.082 4.316 1 89.19 361 PHE A CA 1
ATOM 2982 C C . PHE A 1 361 ? -0.766 -5.484 5.68 1 89.19 361 PHE A C 1
ATOM 2984 O O . PHE A 1 361 ? -0.075 -4.574 6.148 1 89.19 361 PHE A O 1
ATOM 2991 N N . ASN A 1 362 ? -1.822 -5.953 6.203 1 88.38 362 ASN A N 1
ATOM 2992 C CA . ASN A 1 362 ? -2.205 -5.551 7.551 1 88.38 362 ASN A CA 1
ATOM 2993 C C . ASN A 1 362 ? -2.041 -6.699 8.547 1 88.38 362 ASN A C 1
ATOM 2995 O O . ASN A 1 362 ? -2.748 -7.703 8.461 1 88.38 362 ASN A O 1
ATOM 2999 N N . GLY A 1 363 ? -1.195 -6.523 9.477 1 83.75 363 GLY A N 1
ATOM 3000 C CA . GLY A 1 363 ? -0.848 -7.594 10.406 1 83.75 363 GLY A CA 1
ATOM 3001 C C . GLY A 1 363 ? -1.667 -7.57 11.68 1 83.75 363 GLY A C 1
ATOM 3002 O O . GLY A 1 363 ? -1.359 -8.289 12.633 1 83.75 363 GLY A O 1
ATOM 3003 N N . ARG A 1 364 ? -2.715 -6.82 11.688 1 82.94 364 ARG A N 1
ATOM 3004 C CA . ARG A 1 364 ? -3.543 -6.707 12.883 1 82.94 364 ARG A CA 1
ATOM 3005 C C . ARG A 1 364 ? -4.926 -7.305 12.648 1 82.94 364 ARG A C 1
ATOM 3007 O O . ARG A 1 364 ? -5.332 -7.516 11.5 1 82.94 364 ARG A O 1
ATOM 3014 N N . THR A 1 365 ? -5.527 -7.656 13.742 1 87.19 365 THR A N 1
ATOM 3015 C CA . THR A 1 365 ? -6.895 -8.156 13.695 1 87.19 365 THR A CA 1
ATOM 3016 C C . THR A 1 365 ? -7.68 -7.699 14.93 1 87.19 365 THR A C 1
ATOM 3018 O O . THR A 1 365 ? -7.09 -7.262 15.914 1 87.19 365 THR A O 1
ATOM 3021 N N . MET A 1 366 ? -8.93 -7.621 14.703 1 83.31 366 MET A N 1
ATOM 3022 C CA . MET A 1 366 ? -9.883 -7.348 15.773 1 83.31 366 MET A CA 1
ATOM 3023 C C . MET A 1 366 ? -11.07 -8.305 15.703 1 83.31 366 MET A C 1
ATOM 3025 O O . MET A 1 366 ? -11.547 -8.625 14.609 1 83.31 366 MET A O 1
ATOM 3029 N N . ARG A 1 367 ? -11.523 -8.719 16.844 1 85.19 367 ARG A N 1
ATOM 3030 C CA . ARG A 1 367 ? -12.688 -9.602 16.859 1 85.19 367 ARG A CA 1
ATOM 3031 C C . ARG A 1 367 ? -13.977 -8.812 16.656 1 85.19 367 ARG A C 1
ATOM 3033 O O . ARG A 1 367 ? -14.43 -8.109 17.562 1 85.19 367 ARG A O 1
ATOM 3040 N N . VAL A 1 368 ? -14.461 -8.953 15.531 1 85.62 368 VAL A N 1
ATOM 3041 C CA . VAL A 1 368 ? -15.703 -8.266 15.203 1 85.62 368 VAL A CA 1
ATOM 3042 C C . VAL A 1 368 ? -16.688 -9.25 14.578 1 85.62 368 VAL A C 1
ATOM 3044 O O . VAL A 1 368 ? -16.281 -10.227 13.945 1 85.62 368 VAL A O 1
ATOM 3047 N N . PRO A 1 369 ? -17.922 -9.039 14.742 1 84 369 PRO A N 1
ATOM 3048 C CA . PRO A 1 369 ? -18.922 -9.992 14.25 1 84 369 PRO A CA 1
ATOM 3049 C C . PRO A 1 369 ? -18.906 -10.117 12.727 1 84 369 PRO A C 1
ATOM 3051 O O . PRO A 1 369 ? -19.203 -11.188 12.188 1 84 369 PRO A O 1
ATOM 3054 N N . GLU A 1 370 ? -18.531 -9.086 12.039 1 86.81 370 GLU A N 1
ATOM 3055 C CA . GLU A 1 370 ? -18.547 -9.094 10.578 1 86.81 370 GLU A CA 1
ATOM 3056 C C . GLU A 1 370 ? -17.406 -9.938 10.016 1 86.81 370 GLU A C 1
ATOM 3058 O O . GLU A 1 370 ? -17.469 -10.359 8.852 1 86.81 370 GLU A O 1
ATOM 3063 N N . LEU A 1 371 ? -16.375 -10.133 10.867 1 89.88 371 LEU A N 1
ATOM 3064 C CA . LEU A 1 371 ? -15.227 -10.922 10.453 1 89.88 371 LEU A CA 1
ATOM 3065 C C . LEU A 1 371 ? -14.859 -11.953 11.523 1 89.88 371 LEU A C 1
ATOM 3067 O O . LEU A 1 371 ? -13.781 -11.891 12.109 1 89.88 371 LEU A O 1
ATOM 3071 N N . PRO A 1 372 ? -15.625 -12.922 11.648 1 87.69 372 PRO A N 1
ATOM 3072 C CA . PRO A 1 372 ? -15.453 -13.844 12.766 1 87.69 372 PRO A CA 1
ATOM 3073 C C . PRO A 1 372 ? -14.203 -14.719 12.633 1 87.69 372 PRO A C 1
ATOM 3075 O O . PRO A 1 372 ? -13.648 -15.172 13.633 1 87.69 372 PRO A O 1
ATOM 3078 N N . ASN A 1 373 ? -13.742 -14.945 11.414 1 93.06 373 ASN A N 1
ATOM 3079 C CA . ASN A 1 373 ? -12.641 -15.883 11.195 1 93.06 373 ASN A CA 1
ATOM 3080 C C . ASN A 1 373 ? -11.312 -15.156 11.008 1 93.06 373 ASN A C 1
ATOM 3082 O O . ASN A 1 373 ? -10.266 -15.789 10.891 1 93.06 373 ASN A O 1
ATOM 3086 N N . ASP A 1 374 ? -11.312 -13.859 10.992 1 92.94 374 ASP A N 1
ATOM 3087 C CA . ASP A 1 374 ? -10.117 -13.102 10.633 1 92.94 374 ASP A CA 1
ATOM 3088 C C . ASP A 1 374 ? -8.977 -13.375 11.602 1 92.94 374 ASP A C 1
ATOM 3090 O O . ASP A 1 374 ? -7.82 -13.531 11.188 1 92.94 374 ASP A O 1
ATOM 3094 N N . HIS A 1 375 ? -9.289 -13.422 12.891 1 90.5 375 HIS A N 1
ATOM 3095 C CA . HIS A 1 375 ? -8.25 -13.656 13.883 1 90.5 375 HIS A CA 1
ATOM 3096 C C . HIS A 1 375 ? -7.641 -15.047 13.727 1 90.5 375 HIS A C 1
ATOM 3098 O O . HIS A 1 375 ? -6.445 -15.234 13.969 1 90.5 375 HIS A O 1
ATOM 3104 N N . LEU A 1 376 ? -8.398 -16.016 13.312 1 94.38 376 LEU A N 1
ATOM 3105 C CA . LEU A 1 376 ? -7.902 -17.359 13.086 1 94.38 376 LEU A CA 1
ATOM 3106 C C . LEU A 1 376 ? -6.996 -17.406 11.859 1 94.38 376 LEU A C 1
ATOM 3108 O O . LEU A 1 376 ? -5.949 -18.062 11.883 1 94.38 376 LEU A O 1
ATOM 3112 N N . VAL A 1 377 ? -7.426 -16.719 10.828 1 96.12 377 VAL A N 1
ATOM 3113 C CA . VAL A 1 377 ? -6.621 -16.672 9.617 1 96.12 377 VAL A CA 1
ATOM 3114 C C . VAL A 1 377 ? -5.258 -16.047 9.922 1 96.12 377 VAL A C 1
ATOM 3116 O O . VAL A 1 377 ? -4.223 -16.562 9.492 1 96.12 377 VAL A O 1
ATOM 3119 N N . LEU A 1 378 ? -5.277 -14.953 10.656 1 92.81 378 LEU A N 1
ATOM 3120 C CA . LEU A 1 378 ? -4.02 -14.297 10.992 1 92.81 378 LEU A CA 1
ATOM 3121 C C . LEU A 1 378 ? -3.164 -15.188 11.891 1 92.81 378 LEU A C 1
ATOM 3123 O O . LEU A 1 378 ? -1.938 -15.211 11.758 1 92.81 378 LEU A O 1
ATOM 3127 N N . LYS A 1 379 ? -3.779 -15.859 12.789 1 91.81 379 LYS A N 1
ATOM 3128 C CA . LYS A 1 379 ? -3.059 -16.781 13.656 1 91.81 379 LYS A CA 1
ATOM 3129 C C . LYS A 1 379 ? -2.387 -17.891 12.844 1 91.81 379 LYS A C 1
ATOM 3131 O O . LYS A 1 379 ? -1.245 -18.266 13.125 1 91.81 379 LYS A O 1
ATOM 3136 N N . PHE A 1 380 ? -3.102 -18.406 11.891 1 95.06 380 PHE A N 1
ATOM 3137 C CA . PHE A 1 380 ? -2.543 -19.422 11 1 95.06 380 PHE A CA 1
ATOM 3138 C C . PHE A 1 380 ? -1.321 -18.875 10.266 1 95.06 380 PHE A C 1
ATOM 3140 O O . PHE A 1 380 ? -0.283 -19.531 10.203 1 95.06 380 PHE A O 1
ATOM 3147 N N . LEU A 1 381 ? -1.486 -17.719 9.75 1 92.5 381 LEU A N 1
ATOM 3148 C CA . LEU A 1 381 ? -0.403 -17.109 8.984 1 92.5 381 LEU A CA 1
ATOM 3149 C C . LEU A 1 381 ? 0.806 -16.828 9.875 1 92.5 381 LEU A C 1
ATOM 3151 O O . LEU A 1 381 ? 1.947 -17.062 9.461 1 92.5 381 LEU A O 1
ATOM 3155 N N . LYS A 1 382 ? 0.569 -16.406 11.031 1 85.69 382 LYS A N 1
ATOM 3156 C CA . LYS A 1 382 ? 1.665 -16.172 11.969 1 85.69 382 LYS A CA 1
ATOM 3157 C C . LYS A 1 382 ? 2.385 -17.484 12.305 1 85.69 382 LYS A C 1
ATOM 3159 O O . LYS A 1 382 ? 3.611 -17.5 12.43 1 85.69 382 LYS A O 1
ATOM 3164 N N . CYS A 1 383 ? 1.646 -18.438 12.383 1 89.94 383 CYS A N 1
ATOM 3165 C CA . CYS A 1 383 ? 2.176 -19.766 12.695 1 89.94 383 CYS A CA 1
ATOM 3166 C C . CYS A 1 383 ? 3.082 -20.266 11.578 1 89.94 383 CYS A C 1
ATOM 3168 O O . CYS A 1 383 ? 4.098 -20.922 11.836 1 89.94 383 CYS A O 1
ATOM 3170 N N . CYS A 1 384 ? 2.775 -19.906 10.383 1 91.75 384 CYS A N 1
ATOM 3171 C CA . CYS A 1 384 ? 3.449 -20.516 9.242 1 91.75 384 CYS A CA 1
ATOM 3172 C C . CYS A 1 384 ? 4.48 -19.562 8.648 1 91.75 384 CYS A C 1
ATOM 3174 O O . CYS A 1 384 ? 5.578 -19.984 8.273 1 91.75 384 CYS A O 1
ATOM 3176 N N . VAL A 1 385 ? 4.195 -18.312 8.625 1 85.69 385 VAL A N 1
ATOM 3177 C CA . VAL A 1 385 ? 4.957 -17.375 7.812 1 85.69 385 VAL A CA 1
ATOM 3178 C C . VAL A 1 385 ? 6.039 -16.719 8.664 1 85.69 385 VAL A C 1
ATOM 3180 O O . VAL A 1 385 ? 7.105 -16.359 8.156 1 85.69 385 VAL A O 1
ATOM 3183 N N . ASP A 1 386 ? 5.82 -16.594 9.938 1 76.81 386 ASP A N 1
ATOM 3184 C CA . ASP A 1 386 ? 6.777 -15.898 10.797 1 76.81 386 ASP A CA 1
ATOM 3185 C C . ASP A 1 386 ? 8.094 -16.672 10.891 1 76.81 386 ASP A C 1
ATOM 3187 O O . ASP A 1 386 ? 9.172 -16.062 10.891 1 76.81 386 ASP A O 1
ATOM 3191 N N . ASP A 1 387 ? 7.945 -17.984 10.984 1 82.69 387 ASP A N 1
ATOM 3192 C CA . ASP A 1 387 ? 9.109 -18.859 10.992 1 82.69 387 ASP A CA 1
ATOM 3193 C C . ASP A 1 387 ? 8.82 -20.156 10.242 1 82.69 387 ASP A C 1
ATOM 3195 O O . ASP A 1 387 ? 8.508 -21.188 10.859 1 82.69 387 ASP A O 1
ATOM 3199 N N . PRO A 1 388 ? 9.016 -20.156 9.008 1 89.5 388 PRO A N 1
ATOM 3200 C CA . PRO A 1 388 ? 8.688 -21.328 8.195 1 89.5 388 PRO A CA 1
ATOM 3201 C C . PRO A 1 388 ? 9.539 -22.547 8.547 1 89.5 388 PRO A C 1
ATOM 3203 O O . PRO A 1 388 ? 9.211 -23.672 8.141 1 89.5 388 PRO A O 1
ATOM 3206 N N . THR A 1 389 ? 10.625 -22.359 9.258 1 89.06 389 THR A N 1
ATOM 3207 C CA . THR A 1 389 ? 11.484 -23.484 9.617 1 89.06 389 THR A CA 1
ATOM 3208 C C . THR A 1 389 ? 10.977 -24.156 10.883 1 89.06 389 THR A C 1
ATOM 3210 O O . THR A 1 389 ? 11.398 -25.266 11.211 1 89.06 389 THR A O 1
ATOM 3213 N N . HIS A 1 390 ? 10.07 -23.469 11.625 1 90.06 390 HIS A N 1
ATOM 3214 C CA . HIS A 1 390 ? 9.484 -24.016 12.844 1 90.06 390 HIS A CA 1
ATOM 3215 C C . HIS A 1 390 ? 7.969 -23.844 12.859 1 90.06 390 HIS A C 1
ATOM 3217 O O . HIS A 1 390 ? 7.422 -23.188 13.75 1 90.06 390 HIS A O 1
ATOM 3223 N N . VAL A 1 391 ? 7.332 -24.562 12.016 1 93.88 391 VAL A N 1
ATOM 3224 C CA . VAL A 1 391 ? 5.879 -24.484 11.914 1 93.88 391 VAL A CA 1
ATOM 3225 C C . VAL A 1 391 ? 5.23 -25.484 12.859 1 93.88 391 VAL A C 1
ATOM 3227 O O . VAL A 1 391 ? 5.539 -26.672 12.82 1 93.88 391 VAL A O 1
ATOM 3230 N N . ASN A 1 392 ? 4.383 -24.984 13.742 1 94.44 392 ASN A N 1
ATOM 3231 C CA . ASN A 1 392 ? 3.6 -25.891 14.578 1 94.44 392 ASN A CA 1
ATOM 3232 C C . ASN A 1 392 ? 2.504 -26.578 13.773 1 94.44 392 ASN A C 1
ATOM 3234 O O . ASN A 1 392 ? 1.401 -26.047 13.633 1 94.44 392 ASN A O 1
ATOM 3238 N N . TYR A 1 393 ? 2.777 -27.812 13.398 1 96.12 393 TYR A N 1
ATOM 3239 C CA . TYR A 1 393 ? 1.907 -28.578 12.508 1 96.12 393 TYR A CA 1
ATOM 3240 C C . TYR A 1 393 ? 0.533 -28.781 13.133 1 96.12 393 TYR A C 1
ATOM 3242 O O . TYR A 1 393 ? -0.491 -28.547 12.484 1 96.12 393 TYR A O 1
ATOM 3250 N N . LYS A 1 394 ? 0.468 -29.156 14.328 1 94.81 394 LYS A N 1
ATOM 3251 C CA . LYS A 1 394 ? -0.795 -29.453 15 1 94.81 394 LYS A CA 1
ATOM 3252 C C . LYS A 1 394 ? -1.657 -28.203 15.117 1 94.81 394 LYS A C 1
ATOM 3254 O O . LYS A 1 394 ? -2.863 -28.25 14.867 1 94.81 394 LYS A O 1
ATOM 3259 N N . LEU A 1 395 ? -1 -27.156 15.469 1 94.69 395 LEU A N 1
ATOM 3260 C CA . LEU A 1 395 ? -1.718 -25.891 15.586 1 94.69 395 LEU A CA 1
ATOM 3261 C C . LEU A 1 395 ? -2.268 -25.453 14.234 1 94.69 395 LEU A C 1
ATOM 3263 O O . LEU A 1 395 ? -3.41 -25 14.148 1 94.69 395 LEU A O 1
ATOM 3267 N N . ALA A 1 396 ? -1.463 -25.531 13.219 1 96.62 396 ALA A N 1
ATOM 3268 C CA . ALA A 1 396 ? -1.87 -25.109 11.875 1 96.62 396 ALA A CA 1
ATOM 3269 C C . ALA A 1 396 ? -3.094 -25.891 11.406 1 96.62 396 ALA A C 1
ATOM 3271 O O . ALA A 1 396 ? -4.07 -25.297 10.938 1 96.62 396 ALA A O 1
ATOM 3272 N N . ILE A 1 397 ? -3.047 -27.188 11.586 1 96.5 397 ILE A N 1
ATOM 3273 C CA . ILE A 1 397 ? -4.137 -28.047 11.133 1 96.5 397 ILE A CA 1
ATOM 3274 C C . ILE A 1 397 ? -5.387 -27.781 11.969 1 96.5 397 ILE A C 1
ATOM 3276 O O . ILE A 1 397 ? -6.496 -27.734 11.438 1 96.5 397 ILE A O 1
ATOM 3280 N N . GLU A 1 398 ? -5.184 -27.562 13.203 1 95.06 398 GLU A N 1
ATOM 3281 C CA . GLU A 1 398 ? -6.312 -27.266 14.078 1 95.06 398 GLU A CA 1
ATOM 3282 C C . GLU A 1 398 ? -7.02 -25.984 13.672 1 95.06 398 GLU A C 1
ATOM 3284 O O . GLU A 1 398 ? -8.25 -25.938 13.625 1 95.06 398 GLU A O 1
ATOM 3289 N N . ILE A 1 399 ? -6.258 -24.984 13.461 1 96.12 399 ILE A N 1
ATOM 3290 C CA . ILE A 1 399 ? -6.828 -23.688 13.07 1 96.12 399 ILE A CA 1
ATOM 3291 C C . ILE A 1 399 ? -7.602 -23.844 11.766 1 96.12 399 ILE A C 1
ATOM 3293 O O . ILE A 1 399 ? -8.719 -23.344 11.633 1 96.12 399 ILE A O 1
ATOM 3297 N N . LEU A 1 400 ? -7.023 -24.547 10.789 1 96.81 400 LEU A N 1
ATOM 3298 C CA . LEU A 1 400 ? -7.672 -24.734 9.492 1 96.81 400 LEU A CA 1
ATOM 3299 C C . LEU A 1 400 ? -8.992 -25.484 9.656 1 96.81 400 LEU A C 1
ATOM 3301 O O . LEU A 1 400 ? -9.961 -25.188 8.953 1 96.81 400 LEU A O 1
ATOM 3305 N N . ASN A 1 401 ? -9.016 -26.359 10.562 1 95.25 401 ASN A N 1
ATOM 3306 C CA . ASN A 1 401 ? -10.234 -27.125 10.812 1 95.25 401 ASN A CA 1
ATOM 3307 C C . ASN A 1 401 ? -11.312 -26.266 11.477 1 95.25 401 ASN A C 1
ATOM 3309 O O . ASN A 1 401 ? -12.5 -26.531 11.336 1 95.25 401 ASN A O 1
ATOM 3313 N N . LYS A 1 402 ? -10.883 -25.234 12.125 1 93.5 402 LYS A N 1
ATOM 3314 C CA . LYS A 1 402 ? -11.812 -24.391 12.859 1 93.5 402 LYS A CA 1
ATOM 3315 C C . LYS A 1 402 ? -12.398 -23.297 11.969 1 93.5 402 LYS A C 1
ATOM 3317 O O . LYS A 1 402 ? -13.406 -22.688 12.312 1 93.5 402 LYS A O 1
ATOM 3322 N N . LEU A 1 403 ? -11.734 -23.062 10.867 1 92.38 403 LEU A N 1
ATOM 3323 C CA . LEU A 1 403 ? -12.227 -22.016 9.977 1 92.38 403 LEU A CA 1
ATOM 3324 C C . LEU A 1 403 ? -13.602 -22.375 9.43 1 92.38 403 LEU A C 1
ATOM 3326 O O . LEU A 1 403 ? -13.789 -23.469 8.867 1 92.38 403 LEU A O 1
ATOM 3330 N N . ASN A 1 404 ? -14.594 -21.531 9.75 1 82.88 404 ASN A N 1
ATOM 3331 C CA . ASN A 1 404 ? -15.969 -21.719 9.32 1 82.88 404 ASN A CA 1
ATOM 3332 C C . ASN A 1 404 ? -16.547 -20.469 8.664 1 82.88 404 ASN A C 1
ATOM 3334 O O . ASN A 1 404 ? -16.75 -19.453 9.328 1 82.88 404 ASN A O 1
ATOM 3338 N N . PHE A 1 405 ? -16.906 -20.578 7.406 1 77.25 405 PHE A N 1
ATOM 3339 C CA . PHE A 1 405 ? -17.406 -19.422 6.68 1 77.25 405 PHE A CA 1
ATOM 3340 C C . PHE A 1 405 ? -18.875 -19.594 6.324 1 77.25 405 PHE A C 1
ATOM 3342 O O . PHE A 1 405 ? -19.359 -19 5.359 1 77.25 405 PHE A O 1
ATOM 3349 N N . GLU A 1 406 ? -19.641 -20.312 7.039 1 72.31 406 GLU A N 1
ATOM 3350 C CA . GLU A 1 406 ? -21.016 -20.703 6.707 1 72.31 406 GLU A CA 1
ATOM 3351 C C . GLU A 1 406 ? -21.953 -19.5 6.727 1 72.31 406 GLU A C 1
ATOM 3353 O O . GLU A 1 406 ? -22.922 -19.453 5.977 1 72.31 406 GLU A O 1
ATOM 3358 N N . GLU A 1 407 ? -21.719 -18.531 7.398 1 69.06 407 GLU A N 1
ATOM 3359 C CA . GLU A 1 407 ? -22.625 -17.406 7.492 1 69.06 407 GLU A CA 1
ATOM 3360 C C . GLU A 1 407 ? -22.344 -16.375 6.402 1 69.06 407 GLU A C 1
ATOM 3362 O O . GLU A 1 407 ? -23.078 -15.383 6.27 1 69.06 407 GLU A O 1
ATOM 3367 N N . GLN A 1 408 ? -21.594 -16.75 5.539 1 75.94 408 GLN A N 1
ATOM 3368 C CA . GLN A 1 408 ? -21.25 -15.805 4.48 1 75.94 408 GLN A CA 1
ATOM 3369 C C . GLN A 1 408 ? -21.906 -16.188 3.16 1 75.94 408 GLN A C 1
ATOM 3371 O O . GLN A 1 408 ? -22.781 -17.047 3.131 1 75.94 408 GLN A O 1
ATOM 3376 N N . ASN A 1 409 ? -21.656 -15.516 2.135 1 86.31 409 ASN A N 1
ATOM 3377 C CA . ASN A 1 409 ? -22.062 -15.828 0.767 1 86.31 409 ASN A CA 1
ATOM 3378 C C . ASN A 1 409 ? -21.641 -17.25 0.373 1 86.31 409 ASN A C 1
ATOM 3380 O O . ASN A 1 409 ? -20.531 -17.688 0.694 1 86.31 409 ASN A O 1
ATOM 3384 N N . PRO A 1 410 ? -22.562 -18.031 -0.176 1 90.94 410 PRO A N 1
ATOM 3385 C CA . PRO A 1 410 ? -22.266 -19.422 -0.533 1 90.94 410 PRO A CA 1
ATOM 3386 C C . PRO A 1 410 ? -21 -19.547 -1.379 1 90.94 410 PRO A C 1
ATOM 3388 O O . PRO A 1 410 ? -20.219 -20.5 -1.202 1 90.94 410 PRO A O 1
ATOM 3391 N N . MET A 1 411 ? -20.875 -18.672 -2.293 1 94.12 411 MET A N 1
ATOM 3392 C CA . MET A 1 411 ? -19.672 -18.688 -3.127 1 94.12 411 MET A CA 1
ATOM 3393 C C . MET A 1 411 ? -18.422 -18.5 -2.283 1 94.12 411 MET A C 1
ATOM 3395 O O . MET A 1 411 ? -17.422 -19.203 -2.473 1 94.12 411 MET A O 1
ATOM 3399 N N . VAL A 1 412 ? -18.406 -17.594 -1.389 1 92.25 412 VAL A N 1
ATOM 3400 C CA . VAL A 1 412 ? -17.266 -17.312 -0.525 1 92.25 412 VAL A CA 1
ATOM 3401 C C . VAL A 1 412 ? -17 -18.5 0.396 1 92.25 412 VAL A C 1
ATOM 3403 O O . VAL A 1 412 ? -15.852 -18.875 0.612 1 92.25 412 VAL A O 1
ATOM 3406 N N . THR A 1 413 ? -18.062 -19.062 0.907 1 93.62 413 THR A N 1
ATOM 3407 C CA . THR A 1 413 ? -17.938 -20.234 1.759 1 93.62 413 THR A CA 1
ATOM 3408 C C . THR A 1 413 ? -17.281 -21.391 1.003 1 93.62 413 THR A C 1
ATOM 3410 O O . THR A 1 413 ? -16.359 -22.031 1.517 1 93.62 413 THR A O 1
ATOM 3413 N N . TRP A 1 414 ? -17.781 -21.609 -0.135 1 95.12 414 TRP A N 1
ATOM 3414 C CA . TRP A 1 414 ? -17.234 -22.672 -0.967 1 95.12 414 TRP A CA 1
ATOM 3415 C C . TRP A 1 414 ? -15.773 -22.406 -1.318 1 95.12 414 TRP A C 1
ATOM 3417 O O . TRP A 1 414 ? -14.945 -23.312 -1.272 1 95.12 414 TRP A O 1
ATOM 3427 N N . GLU A 1 415 ? -15.438 -21.219 -1.709 1 96 415 GLU A N 1
ATOM 3428 C CA . GLU A 1 415 ? -14.07 -20.859 -2.051 1 96 415 GLU A CA 1
ATOM 3429 C C . GLU A 1 415 ? -13.117 -21.141 -0.892 1 96 415 GLU A C 1
ATOM 3431 O O . GLU A 1 415 ? -12.023 -21.656 -1.094 1 96 415 GLU A O 1
ATOM 3436 N N . TRP A 1 416 ? -13.516 -20.812 0.293 1 95.69 416 TRP A N 1
ATOM 3437 C CA . TRP A 1 416 ? -12.656 -21 1.457 1 95.69 416 TRP A CA 1
ATOM 3438 C C . TRP A 1 416 ? -12.492 -22.484 1.78 1 95.69 416 TRP A C 1
ATOM 3440 O O . TRP A 1 416 ? -11.469 -22.891 2.326 1 95.69 416 TRP A O 1
ATOM 3450 N N . LYS A 1 417 ? -13.477 -23.281 1.419 1 96.38 417 LYS A N 1
ATOM 3451 C CA . LYS A 1 417 ? -13.273 -24.719 1.538 1 96.38 417 LYS A CA 1
ATOM 3452 C C . LYS A 1 417 ? -12.125 -25.188 0.646 1 96.38 417 LYS A C 1
ATOM 3454 O O . LYS A 1 417 ? -11.312 -26.031 1.057 1 96.38 417 LYS A O 1
ATOM 3459 N N . VAL A 1 418 ? -12.109 -24.641 -0.528 1 97.75 418 VAL A N 1
ATOM 3460 C CA . VAL A 1 418 ? -11.031 -25 -1.451 1 97.75 418 VAL A CA 1
ATOM 3461 C C . VAL A 1 418 ? -9.695 -24.484 -0.909 1 97.75 418 VAL A C 1
ATOM 3463 O O . VAL A 1 418 ? -8.703 -25.219 -0.929 1 97.75 418 VAL A O 1
ATOM 3466 N N . ILE A 1 419 ? -9.68 -23.266 -0.396 1 97.5 419 ILE A N 1
ATOM 3467 C CA . ILE A 1 419 ? -8.461 -22.656 0.13 1 97.5 419 ILE A CA 1
ATOM 3468 C C . ILE A 1 419 ? -7.934 -23.484 1.298 1 97.5 419 ILE A C 1
ATOM 3470 O O . ILE A 1 419 ? -6.738 -23.781 1.367 1 97.5 419 ILE A O 1
ATOM 3474 N N . VAL A 1 420 ? -8.805 -23.875 2.152 1 97.31 420 VAL A N 1
ATOM 3475 C CA . VAL A 1 420 ? -8.422 -24.672 3.316 1 97.31 420 VAL A CA 1
ATOM 3476 C C . VAL A 1 420 ? -7.879 -26.016 2.863 1 97.31 420 VAL A C 1
ATOM 3478 O O . VAL A 1 420 ? -6.848 -26.484 3.361 1 97.31 420 VAL A O 1
ATOM 3481 N N . ALA A 1 421 ? -8.555 -26.625 1.928 1 97.69 421 ALA A N 1
ATOM 3482 C CA . ALA A 1 421 ? -8.141 -27.938 1.443 1 97.69 421 ALA A CA 1
ATOM 3483 C C . ALA A 1 421 ? -6.754 -27.859 0.805 1 97.69 421 ALA A C 1
ATOM 3485 O O . ALA A 1 421 ? -5.91 -28.734 1.048 1 97.69 421 ALA A O 1
ATOM 3486 N N . VAL A 1 422 ? -6.543 -26.906 -0.001 1 98.12 422 VAL A N 1
ATOM 3487 C CA . VAL A 1 422 ? -5.258 -26.797 -0.684 1 98.12 422 VAL A CA 1
ATOM 3488 C C . VAL A 1 422 ? -4.164 -26.453 0.322 1 98.12 422 VAL A C 1
ATOM 3490 O O . VAL A 1 422 ? -3.025 -26.906 0.194 1 98.12 422 VAL A O 1
ATOM 3493 N N . THR A 1 423 ? -4.484 -25.625 1.301 1 98 423 THR A N 1
ATOM 3494 C CA . THR A 1 423 ? -3.523 -25.281 2.344 1 98 423 THR A CA 1
ATOM 3495 C C . THR A 1 423 ? -3.164 -26.516 3.174 1 98 423 THR A C 1
ATOM 3497 O O . THR A 1 423 ? -1.993 -26.734 3.49 1 98 423 THR A O 1
ATOM 3500 N N . LYS A 1 424 ? -4.113 -27.312 3.457 1 97.88 424 LYS A N 1
ATOM 3501 C CA . LYS A 1 424 ? -3.863 -28.562 4.176 1 97.88 424 LYS A CA 1
ATOM 3502 C C . LYS A 1 424 ? -2.953 -29.484 3.369 1 97.88 424 LYS A C 1
ATOM 3504 O O . LYS A 1 424 ? -2.074 -30.141 3.93 1 97.88 424 LYS A O 1
ATOM 3509 N N . LEU A 1 425 ? -3.227 -29.531 2.115 1 98 425 LEU A N 1
ATOM 3510 C CA . LEU A 1 425 ? -2.387 -30.344 1.235 1 98 425 LEU A CA 1
ATOM 3511 C C . LEU A 1 425 ? -0.921 -29.938 1.366 1 98 425 LEU A C 1
ATOM 3513 O O . LEU A 1 425 ? -0.048 -30.797 1.499 1 98 425 LEU A O 1
ATOM 3517 N N . GLN A 1 426 ? -0.677 -28.719 1.42 1 97.31 426 GLN A N 1
ATOM 3518 C CA . GLN A 1 426 ? 0.688 -28.203 1.455 1 97.31 426 GLN A CA 1
ATOM 3519 C C . GLN A 1 426 ? 1.317 -28.406 2.83 1 97.31 426 GLN A C 1
ATOM 3521 O O . GLN A 1 426 ? 2.504 -28.734 2.936 1 97.31 426 GLN A O 1
ATOM 3526 N N . ILE A 1 427 ? 0.526 -28.219 3.867 1 97.38 427 ILE A N 1
ATOM 3527 C CA . ILE A 1 427 ? 1.021 -28.422 5.227 1 97.38 427 ILE A CA 1
ATOM 3528 C C . ILE A 1 427 ? 1.34 -29.906 5.445 1 97.38 427 ILE A C 1
ATOM 3530 O O . ILE A 1 427 ? 2.379 -30.234 6.02 1 97.38 427 ILE A O 1
ATOM 3534 N N . ASN A 1 428 ? 0.508 -30.766 4.973 1 96.62 428 ASN A N 1
ATOM 3535 C CA . ASN A 1 428 ? 0.749 -32.188 5.07 1 96.62 428 ASN A CA 1
ATOM 3536 C C . ASN A 1 428 ? 1.966 -32.625 4.25 1 96.62 428 ASN A C 1
ATOM 3538 O O . ASN A 1 428 ? 2.727 -33.5 4.668 1 96.62 428 ASN A O 1
ATOM 3542 N N . HIS A 1 429 ? 2.07 -32.031 3.133 1 96.69 429 HIS A N 1
ATOM 3543 C CA . HIS A 1 429 ? 3.27 -32.281 2.342 1 96.69 429 HIS A CA 1
ATOM 3544 C C . HIS A 1 429 ? 4.523 -31.844 3.088 1 96.69 429 HIS A C 1
ATOM 3546 O O . HIS A 1 429 ? 5.551 -32.531 3.041 1 96.69 429 HIS A O 1
ATOM 3552 N N . GLY A 1 430 ? 4.434 -30.656 3.719 1 95.56 430 GLY A N 1
ATOM 3553 C CA . GLY A 1 430 ? 5.547 -30.219 4.543 1 95.56 430 GLY A CA 1
ATOM 3554 C C . GLY A 1 430 ? 5.91 -31.203 5.637 1 95.56 430 GLY A C 1
ATOM 3555 O O . GLY A 1 430 ? 7.09 -31.453 5.879 1 95.56 430 GLY A O 1
ATOM 3556 N N . ARG A 1 431 ? 4.934 -31.766 6.238 1 94.81 431 ARG A N 1
ATOM 3557 C CA . ARG A 1 431 ? 5.164 -32.75 7.285 1 94.81 431 ARG A CA 1
ATOM 3558 C C . ARG A 1 431 ? 5.793 -34.031 6.719 1 94.81 431 ARG A C 1
ATOM 3560 O O . ARG A 1 431 ? 6.727 -34.562 7.309 1 94.81 431 ARG A O 1
ATOM 3567 N N . LEU A 1 432 ? 5.254 -34.438 5.605 1 92.19 432 LEU A N 1
ATOM 3568 C CA . LEU A 1 432 ? 5.805 -35.625 4.926 1 92.19 432 LEU A CA 1
ATOM 3569 C C . LEU A 1 432 ? 7.297 -35.438 4.676 1 92.19 432 LEU A C 1
ATOM 3571 O O . LEU A 1 432 ? 8.086 -36.375 4.934 1 92.19 432 LEU A O 1
ATOM 3575 N N . ASN A 1 433 ? 7.637 -34.312 4.254 1 91.69 433 ASN A N 1
ATOM 3576 C CA . ASN A 1 433 ? 9.039 -34.062 3.936 1 91.69 433 ASN A CA 1
ATOM 3577 C C . ASN A 1 433 ? 9.891 -33.969 5.195 1 91.69 433 ASN A C 1
ATOM 3579 O O . ASN A 1 433 ? 11.07 -34.344 5.18 1 91.69 433 ASN A O 1
ATOM 3583 N N . HIS A 1 434 ? 9.281 -33.469 6.18 1 91 434 HIS A N 1
ATOM 3584 C CA . HIS A 1 434 ? 10.031 -33.281 7.414 1 91 434 HIS A CA 1
ATOM 3585 C C . HIS A 1 434 ? 10.258 -34.594 8.148 1 91 434 HIS A C 1
ATOM 3587 O O . HIS A 1 434 ? 11.352 -34.844 8.656 1 91 434 HIS A O 1
ATOM 3593 N N . ILE A 1 435 ? 9.258 -35.438 8.258 1 86.38 435 ILE A N 1
ATOM 3594 C CA . ILE A 1 435 ? 9.375 -36.656 9.086 1 86.38 435 ILE A CA 1
ATOM 3595 C C . ILE A 1 435 ? 9.461 -37.875 8.195 1 86.38 435 ILE A C 1
ATOM 3597 O O . ILE A 1 435 ? 9.664 -39 8.688 1 86.38 435 ILE A O 1
ATOM 3601 N N . ASN A 1 436 ? 9.305 -37.75 6.895 1 81.88 436 ASN A N 1
ATOM 3602 C CA . ASN A 1 436 ? 9.359 -38.812 5.91 1 81.88 436 ASN A CA 1
ATOM 3603 C C . ASN A 1 436 ? 8.258 -39.844 6.152 1 81.88 436 ASN A C 1
ATOM 3605 O O . ASN A 1 436 ? 8.5 -41.062 6.047 1 81.88 436 ASN A O 1
ATOM 3609 N N . GLU A 1 437 ? 7.145 -39.312 6.73 1 80.94 437 GLU A N 1
ATOM 3610 C CA . GLU A 1 437 ? 5.938 -40.125 6.93 1 80.94 437 GLU A CA 1
ATOM 3611 C C . GLU A 1 437 ? 4.68 -39.281 6.738 1 80.94 437 GLU A C 1
ATOM 3613 O O . GLU A 1 437 ? 4.723 -38.031 6.867 1 80.94 437 GLU A O 1
ATOM 3618 N N . GLY A 1 438 ? 3.648 -39.906 6.289 1 85.44 438 GLY A N 1
ATOM 3619 C CA . GLY A 1 438 ? 2.387 -39.188 6.277 1 85.44 438 GLY A CA 1
ATOM 3620 C C . GLY A 1 438 ? 1.822 -39 4.883 1 85.44 438 GLY A C 1
ATOM 3621 O O . GLY A 1 438 ? 1.129 -38.031 4.617 1 85.44 438 GLY A O 1
ATOM 3622 N N . ILE A 1 439 ? 2.129 -39.812 3.936 1 88.06 439 ILE A N 1
ATOM 3623 C CA . ILE A 1 439 ? 1.604 -39.75 2.576 1 88.06 439 ILE A CA 1
ATOM 3624 C C . ILE A 1 439 ? 0.083 -39.844 2.602 1 88.06 439 ILE A C 1
ATOM 3626 O O . ILE A 1 439 ? -0.607 -39.25 1.784 1 88.06 439 ILE A O 1
ATOM 3630 N N . SER A 1 440 ? -0.435 -40.625 3.6 1 87.25 440 SER A N 1
ATOM 3631 C CA . SER A 1 440 ? -1.875 -40.812 3.723 1 87.25 440 SER A CA 1
ATOM 3632 C C . SER A 1 440 ? -2.598 -39.5 3.949 1 87.25 440 SER A C 1
ATOM 3634 O O . SER A 1 440 ? -3.686 -39.281 3.416 1 87.25 440 SER A O 1
ATOM 3636 N N . ALA A 1 441 ? -1.949 -38.656 4.746 1 91.19 441 ALA A N 1
ATOM 3637 C CA . ALA A 1 441 ? -2.551 -37.344 5.012 1 91.19 441 ALA A CA 1
ATOM 3638 C C . ALA A 1 441 ? -2.557 -36.5 3.756 1 91.19 441 ALA A C 1
ATOM 3640 O O . ALA A 1 441 ? -3.496 -35.719 3.525 1 91.19 441 ALA A O 1
ATOM 3641 N N . VAL A 1 442 ? -1.549 -36.594 2.955 1 93.69 442 VAL A N 1
ATOM 3642 C CA . VAL A 1 442 ? -1.457 -35.844 1.694 1 93.69 442 VAL A CA 1
ATOM 3643 C C . VAL A 1 442 ? -2.549 -36.312 0.74 1 93.69 442 VAL A C 1
ATOM 3645 O O . VAL A 1 442 ? -3.254 -35.5 0.136 1 93.69 442 VAL A O 1
ATOM 3648 N N . ILE A 1 443 ? -2.738 -37.625 0.678 1 91.94 443 ILE A N 1
ATOM 3649 C CA . ILE A 1 443 ? -3.729 -38.219 -0.215 1 91.94 443 ILE A CA 1
ATOM 3650 C C . ILE A 1 443 ? -5.133 -37.812 0.249 1 91.94 443 ILE A C 1
ATOM 3652 O O . ILE A 1 443 ? -6.008 -37.531 -0.57 1 91.94 443 ILE A O 1
ATOM 3656 N N . ALA A 1 444 ? -5.316 -37.812 1.52 1 93.19 444 ALA A N 1
ATOM 3657 C CA . ALA A 1 444 ? 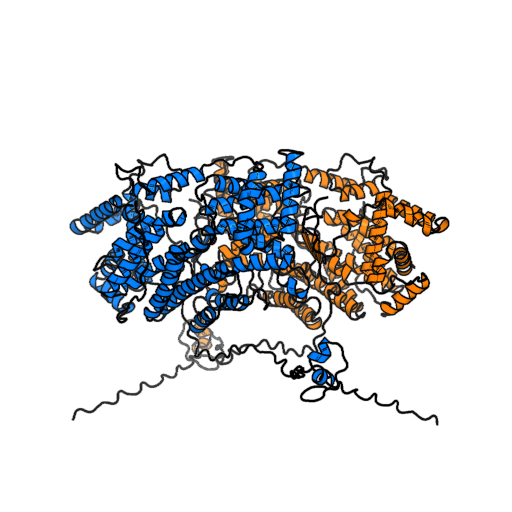-6.617 -37.438 2.057 1 93.19 444 ALA A CA 1
ATOM 3658 C C . ALA A 1 444 ? -6.957 -36 1.665 1 93.19 444 ALA A C 1
ATOM 3660 O O . ALA A 1 444 ? -8.102 -35.688 1.325 1 93.19 444 ALA A O 1
ATOM 3661 N N . SER A 1 445 ? -5.977 -35.125 1.765 1 95.19 445 SER A N 1
ATOM 3662 C CA . SER A 1 445 ? -6.18 -33.75 1.366 1 95.19 445 SER A CA 1
ATOM 3663 C C . SER A 1 445 ? -6.461 -33.625 -0.128 1 95.19 445 SER A C 1
ATOM 3665 O O . SER A 1 445 ? -7.258 -32.812 -0.554 1 95.19 445 SER A O 1
ATOM 3667 N N . LEU A 1 446 ? -5.832 -34.438 -0.899 1 95.5 446 LEU A N 1
ATOM 3668 C CA . LEU A 1 446 ? -6.066 -34.469 -2.338 1 95.5 446 LEU A CA 1
ATOM 3669 C C . LEU A 1 446 ? -7.484 -34.938 -2.646 1 95.5 446 LEU A C 1
ATOM 3671 O O . LEU A 1 446 ? -8.133 -34.406 -3.549 1 95.5 446 LEU A O 1
ATOM 3675 N N . GLU A 1 447 ? -7.906 -35.906 -1.919 1 96.19 447 GLU A N 1
ATOM 3676 C CA . GLU A 1 447 ? -9.266 -36.406 -2.092 1 96.19 447 GLU A CA 1
ATOM 3677 C C . GLU A 1 447 ? -10.289 -35.312 -1.796 1 96.19 447 GLU A C 1
ATOM 3679 O O . GLU A 1 447 ? -11.297 -35.188 -2.496 1 96.19 447 GLU A O 1
ATOM 3684 N N . ASP A 1 448 ? -10 -34.531 -0.764 1 96.69 448 ASP A N 1
ATOM 3685 C CA . ASP A 1 448 ? -10.867 -33.406 -0.458 1 96.69 448 ASP A CA 1
ATOM 3686 C C . ASP A 1 448 ? -10.938 -32.438 -1.636 1 96.69 448 ASP A C 1
ATOM 3688 O O . ASP A 1 448 ? -12.016 -31.938 -1.982 1 96.69 448 ASP A O 1
ATOM 3692 N N . LEU A 1 449 ? -9.828 -32.188 -2.248 1 97.88 449 LEU A N 1
ATOM 3693 C CA . LEU A 1 449 ? -9.758 -31.25 -3.375 1 97.88 449 LEU A CA 1
ATOM 3694 C C . LEU A 1 449 ? -10.5 -31.812 -4.582 1 97.88 449 LEU A C 1
ATOM 3696 O O . LEU A 1 449 ? -11.234 -31.094 -5.262 1 97.88 449 LEU A O 1
ATOM 3700 N N . ILE A 1 450 ? -10.305 -33.094 -4.812 1 97.56 450 ILE A N 1
ATOM 3701 C CA . ILE A 1 450 ? -10.961 -33.75 -5.949 1 97.56 450 ILE A CA 1
ATOM 3702 C C . ILE A 1 450 ? -12.477 -33.625 -5.793 1 97.56 450 ILE A C 1
ATOM 3704 O O . ILE A 1 450 ? -13.195 -33.344 -6.758 1 97.56 450 ILE A O 1
ATOM 3708 N N . THR A 1 451 ? -12.922 -33.812 -4.586 1 97.38 451 THR A N 1
ATOM 3709 C CA . THR A 1 451 ? -14.344 -33.688 -4.309 1 97.38 451 THR A CA 1
ATOM 3710 C C . THR A 1 451 ? -14.836 -32.281 -4.645 1 97.38 451 THR A C 1
ATOM 3712 O O . THR A 1 451 ? -15.875 -32.125 -5.285 1 97.38 451 THR A O 1
ATOM 3715 N N . LEU A 1 452 ? -14.109 -31.328 -4.285 1 97.12 452 LEU A N 1
ATOM 3716 C CA . LEU A 1 452 ? -14.477 -29.938 -4.52 1 97.12 452 LEU A CA 1
ATOM 3717 C C . LEU A 1 452 ? -14.375 -29.578 -6 1 97.12 452 LEU A C 1
ATOM 3719 O O . LEU A 1 452 ? -15.188 -28.828 -6.52 1 97.12 452 LEU A O 1
ATOM 3723 N N . TRP A 1 453 ? -13.359 -30.156 -6.684 1 97.81 453 TRP A N 1
ATOM 3724 C CA . TRP A 1 453 ? -13.25 -29.953 -8.125 1 97.81 453 TRP A CA 1
ATOM 3725 C C . TRP A 1 453 ? -14.453 -30.516 -8.852 1 97.81 453 TRP A C 1
ATOM 3727 O O . TRP A 1 453 ? -15.023 -29.875 -9.734 1 97.81 453 TRP A O 1
ATOM 3737 N N . ASN A 1 454 ? -14.773 -31.719 -8.469 1 96.81 454 ASN A N 1
ATOM 3738 C CA . ASN A 1 454 ? -15.938 -32.344 -9.078 1 96.81 454 ASN A CA 1
ATOM 3739 C C . ASN A 1 454 ? -17.203 -31.531 -8.891 1 96.81 454 ASN A C 1
ATOM 3741 O O . ASN A 1 454 ? -18 -31.391 -9.812 1 96.81 454 ASN A O 1
ATOM 3745 N N . GLU A 1 455 ? -17.375 -30.969 -7.727 1 95.5 455 GLU A N 1
ATOM 3746 C CA . GLU A 1 455 ? -18.516 -30.094 -7.461 1 95.5 455 GLU A CA 1
ATOM 3747 C C . GLU A 1 455 ? -18.531 -28.906 -8.422 1 95.5 455 GLU A C 1
ATOM 3749 O O . GLU A 1 455 ? -19.594 -28.547 -8.938 1 95.5 455 GLU A O 1
ATOM 3754 N N . HIS A 1 456 ? -17.422 -28.312 -8.656 1 95.88 456 HIS A N 1
ATOM 3755 C CA . HIS A 1 456 ? -17.297 -27.141 -9.516 1 95.88 456 HIS A CA 1
ATOM 3756 C C . HIS A 1 456 ? -17.578 -27.5 -10.969 1 95.88 456 HIS A C 1
ATOM 3758 O O . HIS A 1 456 ? -18.25 -26.734 -11.68 1 95.88 456 HIS A O 1
ATOM 3764 N N . PHE A 1 457 ? -17.094 -28.609 -11.453 1 94.69 457 PHE A N 1
ATOM 3765 C CA . PHE A 1 457 ? -17.203 -28.953 -12.867 1 94.69 457 PHE A CA 1
ATOM 3766 C C . PHE A 1 457 ? -18.578 -29.5 -13.188 1 94.69 457 PHE A C 1
ATOM 3768 O O . PHE A 1 457 ? -19.062 -29.375 -14.312 1 94.69 457 PHE A O 1
ATOM 3775 N N . ILE A 1 458 ? -19.297 -30.094 -12.211 1 92.19 458 ILE A N 1
ATOM 3776 C CA . ILE A 1 458 ? -20.625 -30.641 -12.43 1 92.19 458 ILE A CA 1
ATOM 3777 C C . ILE A 1 458 ? -21.672 -29.547 -12.312 1 92.19 458 ILE A C 1
ATOM 3779 O O . ILE A 1 458 ? -22.531 -29.391 -13.195 1 92.19 458 ILE A O 1
ATOM 3783 N N . ARG A 1 459 ? -21.578 -28.812 -11.211 1 91.81 459 ARG A N 1
ATOM 3784 C CA . ARG A 1 459 ? -22.531 -27.734 -10.953 1 91.81 459 ARG A CA 1
ATOM 3785 C C . ARG A 1 459 ? -21.828 -26.516 -10.375 1 91.81 459 ARG A C 1
ATOM 3787 O O . ARG A 1 459 ? -21.984 -26.203 -9.188 1 91.81 459 ARG A O 1
ATOM 3794 N N . PRO A 1 460 ? -21.266 -25.766 -11.305 1 89.75 460 PRO A N 1
ATOM 3795 C CA . PRO A 1 460 ? -20.531 -24.609 -10.797 1 89.75 460 PRO A CA 1
ATOM 3796 C C . PRO A 1 460 ? -21.438 -23.531 -10.234 1 89.75 460 PRO A C 1
ATOM 3798 O O . PRO A 1 460 ? -22.531 -23.297 -10.766 1 89.75 460 PRO A O 1
ATOM 3801 N N . LEU A 1 461 ? -20.969 -22.969 -9.172 1 89.38 461 LEU A N 1
ATOM 3802 C CA . LEU A 1 461 ? -21.641 -21.766 -8.672 1 89.38 461 LEU A CA 1
ATOM 3803 C C . LEU A 1 461 ? -21.312 -20.562 -9.547 1 89.38 461 LEU A C 1
ATOM 3805 O O . LEU A 1 461 ? -20.188 -20.422 -10.016 1 89.38 461 LEU A O 1
ATOM 3809 N N . ALA A 1 462 ? -22.328 -19.797 -9.789 1 87.81 462 ALA A N 1
ATOM 3810 C CA . ALA A 1 462 ? -22.094 -18.562 -10.539 1 87.81 462 ALA A CA 1
ATOM 3811 C C . ALA A 1 462 ? -21.656 -17.438 -9.609 1 87.81 462 ALA A C 1
ATOM 3813 O O . ALA A 1 462 ? -22.141 -17.328 -8.484 1 87.81 462 ALA A O 1
ATOM 3814 N N . PRO A 1 463 ? -20.766 -16.453 -10.062 1 95.19 463 PRO A N 1
ATOM 3815 C CA . PRO A 1 463 ? -20.141 -16.438 -11.391 1 95.19 463 PRO A CA 1
ATOM 3816 C C . PRO A 1 463 ? -18.984 -17.422 -11.5 1 95.19 463 PRO A C 1
ATOM 3818 O O . PRO A 1 463 ? -18.125 -17.484 -10.617 1 95.19 463 PRO A O 1
ATOM 3821 N N . VAL A 1 464 ? -18.859 -18.078 -12.641 1 95.44 464 VAL A N 1
ATOM 3822 C CA . VAL A 1 464 ? -17.844 -19.078 -12.875 1 95.44 464 VAL A CA 1
ATOM 3823 C C . VAL A 1 464 ? -16.484 -18.406 -13.062 1 95.44 464 VAL A C 1
ATOM 3825 O O . VAL A 1 464 ? -15.453 -18.969 -12.68 1 95.44 464 VAL A O 1
ATOM 3828 N N . SER A 1 465 ? -16.531 -17.25 -13.602 1 94.69 465 SER A N 1
ATOM 3829 C CA . SER A 1 465 ? -15.305 -16.484 -13.797 1 94.69 465 SER A CA 1
ATOM 3830 C C . SER A 1 465 ? -14.578 -16.25 -12.477 1 94.69 465 SER A C 1
ATOM 3832 O O . SER A 1 465 ? -13.352 -16.172 -12.445 1 94.69 465 SER A O 1
ATOM 3834 N N . TYR A 1 466 ? -15.312 -16.172 -11.43 1 96.19 466 TYR A N 1
ATOM 3835 C CA . TYR A 1 466 ? -14.727 -15.953 -10.109 1 96.19 466 TYR A CA 1
ATOM 3836 C C . TYR A 1 466 ? -14.156 -17.25 -9.547 1 96.19 466 TYR A C 1
ATOM 3838 O O . TYR A 1 466 ? -13.016 -17.281 -9.086 1 96.19 466 TYR A O 1
ATOM 3846 N N . SER A 1 467 ? -14.891 -18.344 -9.594 1 95.94 467 SER A N 1
ATOM 3847 C CA . SER A 1 467 ? -14.508 -19.609 -8.961 1 95.94 467 SER A CA 1
ATOM 3848 C C . SER A 1 467 ? -13.414 -20.312 -9.758 1 95.94 467 SER A C 1
ATOM 3850 O O . SER A 1 467 ? -12.641 -21.094 -9.195 1 95.94 467 SER A O 1
ATOM 3852 N N . SER A 1 468 ? -13.289 -20.031 -10.992 1 95.56 468 SER A N 1
ATOM 3853 C CA . SER A 1 468 ? -12.336 -20.719 -11.859 1 95.56 468 SER A CA 1
ATOM 3854 C C . SER A 1 468 ? -10.898 -20.484 -11.383 1 95.56 468 SER A C 1
ATOM 3856 O O . SER A 1 468 ? -10.062 -21.391 -11.477 1 95.56 468 SER A O 1
ATOM 3858 N N . ARG A 1 469 ? -10.656 -19.344 -10.883 1 96.31 469 ARG A N 1
ATOM 3859 C CA . ARG A 1 469 ? -9.281 -19.016 -10.516 1 96.31 469 ARG A CA 1
ATOM 3860 C C . ARG A 1 469 ? -8.797 -19.891 -9.352 1 96.31 469 ARG A C 1
ATOM 3862 O O . ARG A 1 469 ? -7.68 -20.406 -9.383 1 96.31 469 ARG A O 1
ATOM 3869 N N . ILE A 1 470 ? -9.617 -20.047 -8.375 1 96.94 470 ILE A N 1
ATOM 3870 C CA . ILE A 1 470 ? -9.195 -20.812 -7.207 1 96.94 470 ILE A CA 1
ATOM 3871 C C . ILE A 1 470 ? -9.055 -22.297 -7.582 1 96.94 470 ILE A C 1
ATOM 3873 O O . ILE A 1 470 ? -8.195 -23 -7.043 1 96.94 470 ILE A O 1
ATOM 3877 N N . ILE A 1 471 ? -9.828 -22.766 -8.523 1 97.44 471 ILE A N 1
ATOM 3878 C CA . ILE A 1 471 ? -9.719 -24.141 -9 1 97.44 471 ILE A CA 1
ATOM 3879 C C . ILE A 1 471 ? -8.406 -24.312 -9.773 1 97.44 471 ILE A C 1
ATOM 3881 O O . ILE A 1 471 ? -7.684 -25.281 -9.555 1 97.44 471 ILE A O 1
ATOM 3885 N N . GLU A 1 472 ? -8.211 -23.375 -10.594 1 97.44 472 GLU A N 1
ATOM 3886 C CA . GLU A 1 472 ? -6.961 -23.406 -11.352 1 97.44 472 GLU A CA 1
ATOM 3887 C C . GLU A 1 472 ? -5.75 -23.453 -10.414 1 97.44 472 GLU A C 1
ATOM 3889 O O . GLU A 1 472 ? -4.836 -24.25 -10.617 1 97.44 472 GLU A O 1
ATOM 3894 N N . ILE A 1 473 ? -5.723 -22.656 -9.391 1 97.56 473 ILE A N 1
ATOM 3895 C CA . ILE A 1 473 ? -4.621 -22.562 -8.438 1 97.56 473 ILE A CA 1
ATOM 3896 C C . ILE A 1 473 ? -4.484 -23.875 -7.676 1 97.56 473 ILE A C 1
ATOM 3898 O O . ILE A 1 473 ? -3.383 -24.406 -7.531 1 97.56 473 ILE A O 1
ATOM 3902 N N . SER A 1 474 ? -5.586 -24.406 -7.211 1 98.19 474 SER A N 1
ATOM 3903 C CA . SER A 1 474 ? -5.555 -25.625 -6.406 1 98.19 474 SER A CA 1
ATOM 3904 C C . SER A 1 474 ? -5.117 -26.828 -7.238 1 98.19 474 SER A C 1
ATOM 3906 O O . SER A 1 474 ? -4.352 -27.672 -6.766 1 98.19 474 SER A O 1
ATOM 3908 N N . MET A 1 475 ? -5.547 -26.891 -8.469 1 98.06 475 MET A N 1
ATOM 3909 C CA . MET A 1 475 ? -5.125 -27.969 -9.352 1 98.06 475 MET A CA 1
ATOM 3910 C C . MET A 1 475 ? -3.629 -27.891 -9.648 1 98.06 475 MET A C 1
ATOM 3912 O O . MET A 1 475 ? -2.932 -28.906 -9.656 1 98.06 475 MET A O 1
ATOM 3916 N N . ASN A 1 476 ? -3.232 -26.703 -9.859 1 97.88 476 ASN A N 1
ATOM 3917 C CA . ASN A 1 476 ? -1.805 -26.531 -10.102 1 97.88 476 ASN A CA 1
ATOM 3918 C C . ASN A 1 476 ? -0.973 -26.984 -8.906 1 97.88 476 ASN A C 1
ATOM 3920 O O . ASN A 1 476 ? 0.062 -27.625 -9.07 1 97.88 476 ASN A O 1
ATOM 3924 N N . LYS A 1 477 ? -1.374 -26.64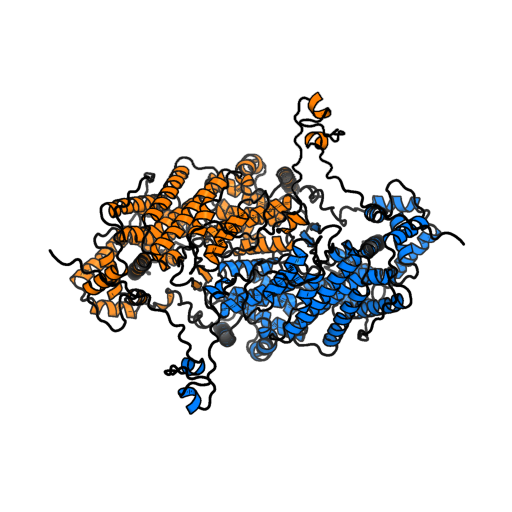1 -7.73 1 97.69 477 LYS A N 1
ATOM 3925 C CA . LYS A 1 477 ? -0.634 -27.047 -6.535 1 97.69 477 LYS A CA 1
ATOM 3926 C C . LYS A 1 477 ? -0.541 -28.562 -6.438 1 97.69 477 LYS A C 1
ATOM 3928 O O . LYS A 1 477 ? 0.512 -29.094 -6.09 1 97.69 477 LYS A O 1
ATOM 3933 N N . ALA A 1 478 ? -1.605 -29.188 -6.758 1 97.88 478 ALA A N 1
ATOM 3934 C CA . ALA A 1 478 ? -1.605 -30.641 -6.77 1 97.88 478 ALA A CA 1
ATOM 3935 C C . ALA A 1 478 ? -0.628 -31.172 -7.812 1 97.88 478 ALA A C 1
ATOM 3937 O O . ALA A 1 478 ? 0.135 -32.094 -7.535 1 97.88 478 ALA A O 1
ATOM 3938 N N . LEU A 1 479 ? -0.684 -30.578 -8.93 1 97.81 479 LEU A N 1
ATOM 3939 C CA . LEU A 1 479 ? 0.164 -31.031 -10.031 1 97.81 479 LEU A CA 1
ATOM 3940 C C . LEU A 1 479 ? 1.639 -30.844 -9.688 1 97.81 479 LEU A C 1
ATOM 3942 O O . LEU A 1 479 ? 2.482 -31.641 -10.109 1 97.81 479 LEU A O 1
ATOM 3946 N N . VAL A 1 480 ? 1.935 -29.844 -8.93 1 97.25 480 VAL A N 1
ATOM 3947 C CA . VAL A 1 480 ? 3.311 -29.578 -8.523 1 97.25 480 VAL A CA 1
ATOM 3948 C C . VAL A 1 480 ? 3.775 -30.641 -7.539 1 97.25 480 VAL A C 1
ATOM 3950 O O . VAL A 1 480 ? 4.934 -31.062 -7.578 1 97.25 480 VAL A O 1
ATOM 3953 N N . LEU A 1 481 ? 2.9 -31.172 -6.773 1 96.81 481 LEU A N 1
ATOM 3954 C CA . LEU A 1 481 ? 3.254 -32.062 -5.66 1 96.81 481 LEU A CA 1
ATOM 3955 C C . LEU A 1 481 ? 3.23 -33.5 -6.094 1 96.81 481 LEU A C 1
ATOM 3957 O O . LEU A 1 481 ? 3.959 -34.344 -5.539 1 96.81 481 LEU A O 1
ATOM 3961 N N . LEU A 1 482 ? 2.449 -33.875 -7.047 1 95.75 482 LEU A N 1
ATOM 3962 C CA . LEU A 1 482 ? 2.104 -35.281 -7.352 1 95.75 482 LEU A CA 1
ATOM 3963 C C . LEU A 1 482 ? 3.334 -36.062 -7.805 1 95.75 482 LEU A C 1
ATOM 3965 O O . LEU A 1 482 ? 3.48 -37.219 -7.473 1 95.75 482 LEU A O 1
ATOM 3969 N N . PRO A 1 483 ? 4.262 -35.438 -8.547 1 95.69 483 PRO A N 1
ATOM 3970 C CA . PRO A 1 483 ? 5.453 -36.188 -8.922 1 95.69 483 PRO A CA 1
ATOM 3971 C C . PRO A 1 483 ? 6.195 -36.75 -7.715 1 95.69 483 PRO A C 1
ATOM 3973 O O . PRO A 1 483 ? 6.684 -37.906 -7.762 1 95.69 483 PRO A O 1
ATOM 3976 N N . ALA A 1 484 ? 6.266 -36 -6.648 1 93.94 484 ALA A N 1
ATOM 3977 C CA . ALA A 1 484 ? 6.953 -36.469 -5.441 1 93.94 484 ALA A CA 1
ATOM 3978 C C . ALA A 1 484 ? 6.234 -37.656 -4.824 1 93.94 484 ALA A C 1
ATOM 3980 O O . ALA A 1 484 ? 6.875 -38.594 -4.32 1 93.94 484 ALA A O 1
ATOM 3981 N N . ILE A 1 485 ? 4.941 -37.625 -4.887 1 91.19 485 ILE A N 1
ATOM 3982 C CA . ILE A 1 485 ? 4.145 -38.719 -4.328 1 91.19 485 ILE A CA 1
ATOM 3983 C C . ILE A 1 485 ? 4.281 -39.969 -5.207 1 91.19 485 ILE A C 1
ATOM 3985 O O . ILE A 1 485 ? 4.426 -41.094 -4.699 1 91.19 485 ILE A O 1
ATOM 3989 N N . ILE A 1 486 ? 4.285 -39.781 -6.477 1 91.12 486 ILE A N 1
ATOM 3990 C CA . ILE A 1 486 ? 4.387 -40.875 -7.438 1 91.12 486 ILE A CA 1
ATOM 3991 C C . ILE A 1 486 ? 5.75 -41.562 -7.301 1 91.12 486 ILE A C 1
ATOM 3993 O O . ILE A 1 486 ? 5.84 -42.781 -7.309 1 91.12 486 ILE A O 1
ATOM 3997 N N . LEU A 1 487 ? 6.766 -40.781 -7.121 1 90.06 487 LEU A N 1
ATOM 3998 C CA . LEU A 1 487 ? 8.125 -41.312 -7.031 1 90.06 487 LEU A CA 1
ATOM 3999 C C . LEU A 1 487 ? 8.336 -42.031 -5.715 1 90.06 487 LEU A C 1
ATOM 4001 O O . LEU A 1 487 ? 9.227 -42.875 -5.605 1 90.06 487 LEU A O 1
ATOM 4005 N N . ARG A 1 488 ? 7.48 -41.781 -4.742 1 86.94 488 ARG A N 1
ATOM 4006 C CA . ARG A 1 488 ? 7.578 -42.438 -3.441 1 86.94 488 ARG A CA 1
ATOM 4007 C C . ARG A 1 488 ? 6.699 -43.688 -3.391 1 86.94 488 ARG A C 1
ATOM 4009 O O . ARG A 1 488 ? 6.852 -44.531 -2.498 1 86.94 488 ARG A O 1
ATOM 4016 N N . ALA A 1 489 ? 5.816 -43.781 -4.363 1 82.31 489 ALA A N 1
ATOM 4017 C CA . ALA A 1 489 ? 4.828 -44.844 -4.332 1 82.31 489 ALA A CA 1
ATOM 4018 C C . ALA A 1 489 ? 5.328 -46.062 -5.09 1 82.31 489 ALA A C 1
ATOM 4020 O O . ALA A 1 489 ? 6.211 -45.969 -5.941 1 82.31 489 ALA A O 1
ATOM 4021 N N . ARG A 1 490 ? 4.73 -47.281 -4.719 1 78.69 490 ARG A N 1
ATOM 4022 C CA . ARG A 1 490 ? 4.977 -48.531 -5.422 1 78.69 490 ARG A CA 1
ATOM 4023 C C . ARG A 1 490 ? 3.73 -49 -6.168 1 78.69 490 ARG A C 1
ATOM 4025 O O . ARG A 1 490 ? 2.621 -48.531 -5.875 1 78.69 490 ARG A O 1
ATOM 4032 N N . ASN A 1 491 ? 3.979 -49.781 -7.176 1 78.38 491 ASN A N 1
ATOM 4033 C CA . ASN A 1 491 ? 2.834 -50.344 -7.883 1 78.38 491 ASN A CA 1
ATOM 4034 C C . ASN A 1 491 ? 1.979 -51.219 -6.965 1 78.38 491 ASN A C 1
ATOM 4036 O O . ASN A 1 491 ? 2.506 -51.938 -6.105 1 78.38 491 ASN A O 1
ATOM 4040 N N . PRO A 1 492 ? 0.729 -51.25 -7.078 1 82.12 492 PRO A N 1
ATOM 4041 C CA . PRO A 1 492 ? -0.114 -50.625 -8.102 1 82.12 492 PRO A CA 1
ATOM 4042 C C . PRO A 1 492 ? -0.488 -49.188 -7.766 1 82.12 492 PRO A C 1
ATOM 4044 O O . PRO A 1 492 ? -1.14 -48.5 -8.57 1 82.12 492 PRO A O 1
ATOM 4047 N N . CYS A 1 493 ? -0.191 -48.75 -6.574 1 81.19 493 CYS A N 1
ATOM 4048 C CA . CYS A 1 493 ? -0.534 -47.406 -6.137 1 81.19 493 CYS A CA 1
ATOM 4049 C C . CYS A 1 493 ? 0.074 -46.375 -7.062 1 81.19 493 CYS A C 1
ATOM 4051 O O . CYS A 1 493 ? -0.571 -45.375 -7.391 1 81.19 493 CYS A O 1
ATOM 4053 N N . LYS A 1 494 ? 1.262 -46.531 -7.445 1 85.19 494 LYS A N 1
ATOM 4054 C CA . LYS A 1 494 ? 1.946 -45.625 -8.359 1 85.19 494 LYS A CA 1
ATOM 4055 C C . LYS A 1 494 ? 1.13 -45.406 -9.625 1 85.19 494 LYS A C 1
ATOM 4057 O O . LYS A 1 494 ? 0.938 -44.25 -10.055 1 85.19 494 LYS A O 1
ATOM 4062 N N . GLN A 1 495 ? 0.599 -46.5 -10.164 1 86.94 495 GLN A N 1
ATOM 4063 C CA . GLN A 1 495 ? -0.151 -46.406 -11.414 1 86.94 495 GLN A CA 1
ATOM 4064 C C . GLN A 1 495 ? -1.461 -45.656 -11.219 1 86.94 495 GLN A C 1
ATOM 4066 O O . GLN A 1 495 ? -1.883 -44.906 -12.094 1 86.94 495 GLN A O 1
ATOM 4071 N N . LYS A 1 496 ? -2.039 -45.875 -10.133 1 87.69 496 LYS A N 1
ATOM 4072 C CA . LYS A 1 496 ? -3.297 -45.188 -9.844 1 87.69 496 LYS A CA 1
ATOM 4073 C C . LYS A 1 496 ? -3.092 -43.688 -9.727 1 87.69 496 LYS A C 1
ATOM 4075 O O . LYS A 1 496 ? -3.908 -42.875 -10.219 1 87.69 496 LYS A O 1
ATOM 4080 N N . ILE A 1 497 ? -2.027 -43.312 -9.07 1 90.88 497 ILE A N 1
ATOM 4081 C CA . ILE A 1 497 ? -1.755 -41.875 -8.891 1 90.88 497 ILE A CA 1
ATOM 4082 C C . ILE A 1 497 ? -1.309 -41.281 -10.211 1 90.88 497 ILE A C 1
ATOM 4084 O O . ILE A 1 497 ? -1.628 -40.125 -10.508 1 90.88 497 ILE A O 1
ATOM 4088 N N . LEU A 1 498 ? -0.629 -42 -10.984 1 92.19 498 LEU A N 1
ATOM 4089 C CA . LEU A 1 498 ? -0.237 -41.562 -12.32 1 92.19 498 LEU A CA 1
ATOM 4090 C C . LEU A 1 498 ? -1.464 -41.281 -13.18 1 92.19 498 LEU A C 1
ATOM 4092 O O . LEU A 1 498 ? -1.507 -40.281 -13.906 1 92.19 498 LEU A O 1
ATOM 4096 N N . GLN A 1 499 ? -2.395 -42.156 -13.125 1 92.44 499 GLN A N 1
ATOM 4097 C CA . GLN A 1 499 ? -3.639 -41.969 -13.859 1 92.44 499 GLN A CA 1
ATOM 4098 C C . GLN A 1 499 ? -4.371 -40.719 -13.375 1 92.44 499 GLN A C 1
ATOM 4100 O O . GLN A 1 499 ? -4.945 -39.969 -14.18 1 92.44 499 GLN A O 1
ATOM 4105 N N . LEU A 1 500 ? -4.375 -40.594 -12.109 1 94.06 500 LEU A N 1
ATOM 4106 C CA . LEU A 1 500 ? -4.977 -39.375 -11.547 1 94.06 500 LEU A CA 1
ATOM 4107 C C . LEU A 1 500 ? -4.281 -38.125 -12.062 1 94.06 500 LEU A C 1
ATOM 4109 O O . LEU A 1 500 ? -4.945 -37.156 -12.453 1 94.06 500 LEU A O 1
ATOM 4113 N N . MET A 1 501 ? -2.959 -38.094 -12.031 1 95.75 501 MET A N 1
ATOM 4114 C CA . MET A 1 501 ? -2.201 -36.938 -12.516 1 95.75 501 MET A CA 1
ATOM 4115 C C . MET A 1 501 ? -2.533 -36.625 -13.977 1 95.75 501 MET A C 1
ATOM 4117 O O . MET A 1 501 ? -2.693 -35.469 -14.352 1 95.75 501 MET A O 1
ATOM 4121 N N . ASP A 1 502 ? -2.656 -37.688 -14.734 1 94.75 502 ASP A N 1
ATOM 4122 C CA . ASP A 1 502 ? -3 -37.531 -16.141 1 94.75 502 ASP A CA 1
ATOM 4123 C C . ASP A 1 502 ? -4.375 -36.875 -16.297 1 94.75 502 ASP A C 1
ATOM 4125 O O . ASP A 1 502 ? -4.562 -36 -17.141 1 94.75 502 ASP A O 1
ATOM 4129 N N . LYS A 1 503 ? -5.289 -37.312 -15.516 1 96.19 503 LYS A N 1
ATOM 4130 C CA . LYS A 1 503 ? -6.633 -36.75 -15.547 1 96.19 503 LYS A CA 1
ATOM 4131 C C . LYS A 1 503 ? -6.617 -35.281 -15.133 1 96.19 503 LYS A C 1
ATOM 4133 O O . LYS A 1 503 ? -7.316 -34.438 -15.727 1 96.19 503 LYS A O 1
ATOM 4138 N N . ILE A 1 504 ? -5.887 -34.969 -14.109 1 97.56 504 ILE A N 1
ATOM 4139 C CA . ILE A 1 504 ? -5.793 -33.594 -13.641 1 97.56 504 ILE A CA 1
ATOM 4140 C C . ILE A 1 504 ? -5.148 -32.719 -14.727 1 97.56 504 ILE A C 1
ATOM 4142 O O . ILE A 1 504 ? -5.617 -31.625 -15 1 97.56 504 ILE A O 1
ATOM 4146 N N . LEU A 1 505 ? -4.074 -33.188 -15.344 1 97.38 505 LEU A N 1
ATOM 4147 C CA . LEU A 1 505 ? -3.395 -32.469 -16.406 1 97.38 505 LEU A CA 1
ATOM 4148 C C . LEU A 1 505 ? -4.336 -32.219 -17.578 1 97.38 505 LEU A C 1
ATOM 4150 O O . LEU A 1 505 ? -4.398 -31.094 -18.094 1 97.38 505 LEU A O 1
ATOM 4154 N N . THR A 1 506 ? -5.055 -33.219 -17.938 1 96.31 506 THR A N 1
ATOM 4155 C CA . THR A 1 506 ? -6 -33.094 -19.047 1 96.31 506 THR A CA 1
ATOM 4156 C C . THR A 1 506 ? -7.055 -32.031 -18.734 1 96.31 506 THR A C 1
ATOM 4158 O O . THR A 1 506 ? -7.32 -31.156 -19.562 1 96.31 506 THR A O 1
ATOM 4161 N N . THR A 1 507 ? -7.598 -32.094 -17.594 1 97.25 507 THR A N 1
ATOM 4162 C CA . THR A 1 507 ? -8.625 -31.125 -17.203 1 97.25 507 THR A CA 1
ATOM 4163 C C . THR A 1 507 ? -8.031 -29.734 -17.062 1 97.25 507 THR A C 1
ATOM 4165 O O . THR A 1 507 ? -8.609 -28.75 -17.547 1 97.25 507 THR A O 1
ATOM 4168 N N . TYR A 1 508 ? -6.91 -29.609 -16.438 1 97.12 508 TYR A N 1
ATOM 4169 C CA . TYR A 1 508 ? -6.242 -28.344 -16.141 1 97.12 508 TYR A CA 1
ATOM 4170 C C . TYR A 1 508 ? -5.961 -27.562 -17.422 1 97.12 508 TYR A C 1
ATOM 4172 O O . TYR A 1 508 ? -6.27 -26.359 -17.5 1 97.12 508 TYR A O 1
ATOM 4180 N N . PHE A 1 509 ? -5.465 -28.172 -18.438 1 95.62 509 PHE A N 1
ATOM 4181 C CA . PHE A 1 509 ? -5.023 -27.469 -19.625 1 95.62 509 PHE A CA 1
ATOM 4182 C C . PHE A 1 509 ? -6.191 -27.234 -20.578 1 95.62 509 PHE A C 1
ATOM 4184 O O . PHE A 1 509 ? -6.172 -26.297 -21.375 1 95.62 509 PHE A O 1
ATOM 4191 N N . ASN A 1 510 ? -7.199 -28.078 -20.484 1 95.12 510 ASN A N 1
ATOM 4192 C CA . ASN A 1 510 ? -8.336 -27.891 -21.375 1 95.12 510 ASN A CA 1
ATOM 4193 C C . ASN A 1 510 ? -9.359 -26.922 -20.797 1 95.12 510 ASN A C 1
ATOM 4195 O O . ASN A 1 510 ? -10.055 -26.219 -21.531 1 95.12 510 ASN A O 1
ATOM 4199 N N . GLU A 1 511 ? -9.477 -26.828 -19.484 1 94.44 511 GLU A N 1
ATOM 4200 C CA . GLU A 1 511 ? -10.445 -25.938 -18.844 1 94.44 511 GLU A CA 1
ATOM 4201 C C . GLU A 1 511 ? -9.883 -24.531 -18.672 1 94.44 511 GLU A C 1
ATOM 4203 O O . GLU A 1 511 ? -10.633 -23.562 -18.656 1 94.44 511 GLU A O 1
ATOM 4208 N N . PHE A 1 512 ? -8.555 -24.422 -18.578 1 94.25 512 PHE A N 1
ATOM 4209 C CA . PHE A 1 512 ? -7.984 -23.125 -18.219 1 94.25 512 PHE A CA 1
ATOM 4210 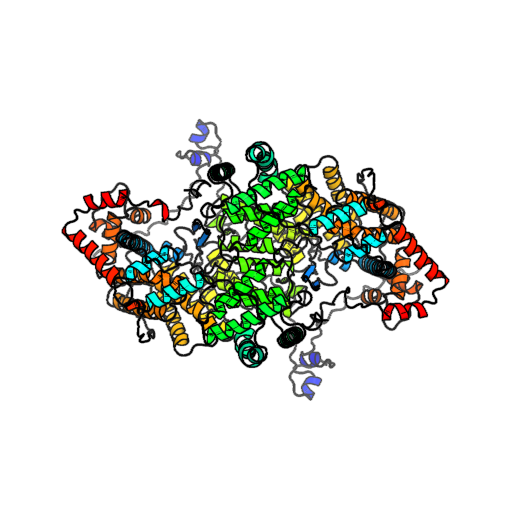C C . PHE A 1 512 ? -6.91 -22.703 -19.219 1 94.25 512 PHE A C 1
ATOM 4212 O O . PHE A 1 512 ? -5.918 -22.078 -18.844 1 94.25 512 PHE A O 1
ATOM 4219 N N . PRO A 1 513 ? -7.004 -22.938 -20.469 1 91.25 513 PRO A N 1
ATOM 4220 C CA . PRO A 1 513 ? -5.922 -22.703 -21.422 1 91.25 513 PRO A CA 1
ATOM 4221 C C . PRO A 1 513 ? -5.613 -21.219 -21.609 1 91.25 513 PRO A C 1
ATOM 4223 O O . PRO A 1 513 ? -4.531 -20.859 -22.078 1 91.25 513 PRO A O 1
ATOM 4226 N N . TYR A 1 514 ? -6.492 -20.344 -21.141 1 89.75 514 TYR A N 1
ATOM 4227 C CA . TYR A 1 514 ? -6.348 -18.938 -21.516 1 89.75 514 TYR A CA 1
ATOM 4228 C C . TYR A 1 514 ? -5.645 -18.156 -20.406 1 89.75 514 TYR A C 1
ATOM 4230 O O . TYR A 1 514 ? -5.34 -16.984 -20.578 1 89.75 514 TYR A O 1
ATOM 4238 N N . TYR A 1 515 ? -5.457 -18.797 -19.312 1 91.12 515 TYR A N 1
ATOM 4239 C CA . TYR A 1 515 ? -4.473 -18.219 -18.406 1 91.12 515 TYR A CA 1
ATOM 4240 C C . TYR A 1 515 ? -3.068 -18.312 -18.984 1 91.12 515 TYR A C 1
ATOM 4242 O O . TYR A 1 515 ? -2.58 -19.406 -19.281 1 91.12 515 TYR A O 1
ATOM 4250 N N . TYR A 1 516 ? -2.475 -17.219 -19.109 1 86.62 516 TYR A N 1
ATOM 4251 C CA . TYR A 1 516 ? -1.165 -17.172 -19.75 1 86.62 516 TYR A CA 1
ATOM 4252 C C . TYR A 1 516 ? -0.186 -18.109 -19.047 1 86.62 516 TYR A C 1
ATOM 4254 O O . TYR A 1 516 ? 0.566 -18.828 -19.719 1 86.62 516 TYR A O 1
ATOM 4262 N N . HIS A 1 517 ? -0.148 -18.125 -17.781 1 89.12 517 HIS A N 1
ATOM 4263 C CA . HIS A 1 517 ? 0.795 -18.953 -17.031 1 89.12 517 HIS A CA 1
ATOM 4264 C C . HIS A 1 517 ? 0.467 -20.438 -17.203 1 89.12 517 HIS A C 1
ATOM 4266 O O . HIS A 1 517 ? 1.357 -21.281 -17.125 1 89.12 517 HIS A O 1
ATOM 4272 N N . VAL A 1 518 ? -0.773 -20.766 -17.422 1 93.06 518 VAL A N 1
ATOM 4273 C CA . VAL A 1 518 ? -1.158 -22.156 -17.672 1 93.06 518 VAL A CA 1
ATOM 4274 C C . VAL A 1 518 ? -0.613 -22.609 -19.031 1 93.06 518 VAL A C 1
ATOM 4276 O O . VAL A 1 518 ? -0.012 -23.672 -19.141 1 93.06 518 VAL A O 1
ATOM 4279 N N . PHE A 1 519 ? -0.805 -21.75 -19.938 1 87.62 519 PHE A N 1
ATOM 4280 C CA . PHE A 1 519 ? -0.322 -22.047 -21.281 1 87.62 519 PHE A CA 1
ATOM 4281 C C . PHE A 1 519 ? 1.192 -22.219 -21.297 1 87.62 519 PHE A C 1
ATOM 4283 O O . PHE A 1 519 ? 1.715 -23.141 -21.938 1 87.62 519 PHE A O 1
ATOM 4290 N N . LYS A 1 520 ? 1.87 -21.516 -20.547 1 85.38 520 LYS A N 1
ATOM 4291 C CA . LYS A 1 520 ? 3.328 -21.531 -20.484 1 85.38 520 LYS A CA 1
ATOM 4292 C C . LYS A 1 520 ? 3.838 -22.812 -19.812 1 85.38 520 LYS A C 1
ATOM 4294 O O . LYS A 1 520 ? 4.93 -23.281 -20.141 1 85.38 520 LYS A O 1
ATOM 4299 N N . ARG A 1 521 ? 3.07 -23.438 -19.016 1 90.69 521 ARG A N 1
ATOM 4300 C CA . ARG A 1 521 ? 3.48 -24.578 -18.219 1 90.69 521 ARG A CA 1
ATOM 4301 C C . ARG A 1 521 ? 3.277 -25.891 -18.984 1 90.69 521 ARG A C 1
ATOM 4303 O O . ARG A 1 521 ? 3.809 -26.922 -18.594 1 90.69 521 ARG A O 1
ATOM 4310 N N . LEU A 1 522 ? 2.639 -25.781 -20.047 1 90.44 522 LEU A N 1
ATOM 4311 C CA . LEU A 1 522 ? 2.184 -26.984 -20.734 1 90.44 522 LEU A CA 1
ATOM 4312 C C . LEU A 1 522 ? 3.357 -27.906 -21.062 1 90.44 522 LEU A C 1
ATOM 4314 O O . LEU A 1 522 ? 3.316 -29.109 -20.766 1 90.44 522 LEU A O 1
ATOM 4318 N N . PHE A 1 523 ? 4.371 -27.391 -21.609 1 86.56 523 PHE A N 1
ATOM 4319 C CA . PHE A 1 523 ? 5.504 -28.203 -22.031 1 86.56 523 PHE A CA 1
ATOM 4320 C C . PHE A 1 523 ? 6.199 -28.812 -20.812 1 86.56 523 PHE A C 1
ATOM 4322 O O . PHE A 1 523 ? 6.582 -29.984 -20.828 1 86.56 523 PHE A O 1
ATOM 4329 N N . LYS A 1 524 ? 6.363 -28.031 -19.828 1 89.81 524 LYS A N 1
ATOM 4330 C CA . LYS A 1 524 ? 7.008 -28.5 -18.609 1 89.81 524 LYS A CA 1
ATOM 4331 C C . LYS A 1 524 ? 6.254 -29.688 -18.016 1 89.81 524 LYS A C 1
ATOM 4333 O O . LYS A 1 524 ? 6.863 -30.688 -17.609 1 89.81 524 LYS A O 1
ATOM 4338 N N . TYR A 1 525 ? 4.965 -29.656 -18 1 93.69 525 TYR A N 1
ATOM 4339 C CA . TYR A 1 525 ? 4.172 -30.719 -17.391 1 93.69 525 TYR A CA 1
ATOM 4340 C C . TYR A 1 525 ? 4.125 -31.953 -18.281 1 93.69 525 TYR A C 1
ATOM 4342 O O . TYR A 1 525 ? 4.059 -33.094 -17.781 1 93.69 525 TYR A O 1
ATOM 4350 N N . LYS A 1 526 ? 4.203 -31.688 -19.516 1 90.31 526 LYS A N 1
ATOM 4351 C CA . LYS A 1 526 ? 4.305 -32.812 -20.422 1 90.31 526 LYS A CA 1
ATOM 4352 C C . LYS A 1 526 ? 5.598 -33.594 -20.203 1 90.31 526 LYS A C 1
ATOM 4354 O O . LYS A 1 526 ? 5.578 -34.812 -20.109 1 90.31 526 LYS A O 1
ATOM 4359 N N . LEU A 1 527 ? 6.695 -32.875 -20.109 1 89.69 527 LEU A N 1
ATOM 4360 C CA . LEU A 1 527 ? 7.988 -33.5 -19.828 1 89.69 527 LEU A CA 1
ATOM 4361 C C . LEU A 1 527 ? 7.965 -34.219 -18.484 1 89.69 527 LEU A C 1
ATOM 4363 O O . LEU A 1 527 ? 8.508 -35.312 -18.359 1 89.69 527 LEU A O 1
ATOM 4367 N N . THR A 1 528 ? 7.332 -33.625 -17.562 1 94.31 528 THR A N 1
ATOM 4368 C CA . THR A 1 528 ? 7.281 -34.188 -16.219 1 94.31 528 THR A CA 1
ATOM 4369 C C . THR A 1 528 ? 6.531 -35.5 -16.219 1 94.31 528 THR A C 1
ATOM 4371 O O . THR A 1 528 ? 7.004 -36.5 -15.648 1 94.31 528 THR A O 1
ATOM 4374 N N . LEU A 1 529 ? 5.359 -35.5 -16.859 1 93.31 529 LEU A N 1
ATOM 4375 C CA . LEU A 1 529 ? 4.559 -36.719 -16.906 1 93.31 529 LEU A CA 1
ATOM 4376 C C . LEU A 1 529 ? 5.309 -37.812 -17.609 1 93.31 529 LEU A C 1
ATOM 4378 O O . LEU A 1 529 ? 5.293 -38.969 -17.172 1 93.31 529 LEU A O 1
ATOM 4382 N N . ASN A 1 530 ? 5.977 -37.5 -18.672 1 88.88 530 ASN A N 1
ATOM 4383 C CA . ASN A 1 530 ? 6.734 -38.5 -19.422 1 88.88 530 ASN A CA 1
ATOM 4384 C C . ASN A 1 530 ? 7.883 -39.062 -18.609 1 88.88 530 ASN A C 1
ATOM 4386 O O . ASN A 1 530 ? 8.188 -40.25 -18.703 1 88.88 530 ASN A O 1
ATOM 4390 N N . LEU A 1 531 ? 8.508 -38.25 -17.891 1 89.81 531 LEU A N 1
ATOM 4391 C CA . LEU A 1 531 ? 9.656 -38.656 -17.078 1 89.81 531 LEU A CA 1
ATOM 4392 C C . LEU A 1 531 ? 9.219 -39.562 -15.945 1 89.81 531 LEU A C 1
ATOM 4394 O O . LEU A 1 531 ? 9.844 -40.594 -15.703 1 89.81 531 LEU A O 1
ATOM 4398 N N . ILE A 1 532 ? 8.172 -39.25 -15.289 1 92.5 532 ILE A N 1
ATOM 4399 C CA . ILE A 1 532 ? 7.781 -39.938 -14.078 1 92.5 532 ILE A CA 1
ATOM 4400 C C . ILE A 1 532 ? 7.031 -41.219 -14.445 1 92.5 532 ILE A C 1
ATOM 4402 O O . ILE A 1 532 ? 6.918 -42.156 -13.625 1 92.5 532 ILE A O 1
ATOM 4406 N N . ASN A 1 533 ? 6.469 -41.219 -15.625 1 88.69 533 ASN A N 1
ATOM 4407 C CA . ASN A 1 533 ? 5.734 -42.406 -16.094 1 88.69 533 ASN A CA 1
ATOM 4408 C C . ASN A 1 533 ? 6.664 -43.562 -16.375 1 88.69 533 ASN A C 1
ATOM 4410 O O . ASN A 1 533 ? 6.219 -44.719 -16.453 1 88.69 533 ASN A O 1
ATOM 4414 N N . ARG A 1 534 ? 7.918 -43.344 -16.391 1 84.25 534 ARG A N 1
ATOM 4415 C CA . ARG A 1 534 ? 8.891 -44.406 -16.625 1 84.25 534 ARG A CA 1
ATOM 4416 C C . ARG A 1 534 ? 8.977 -45.344 -15.414 1 84.25 534 ARG A C 1
ATOM 4418 O O . ARG A 1 534 ? 8.867 -44.906 -14.273 1 84.25 534 ARG A O 1
ATOM 4425 N N . GLU A 1 535 ? 9.25 -46.594 -15.68 1 81.12 535 GLU A N 1
ATOM 4426 C CA . GLU A 1 535 ? 9.367 -47.562 -14.609 1 81.12 535 GLU A CA 1
ATOM 4427 C C . GLU A 1 535 ? 10.594 -47.281 -13.734 1 81.12 535 GLU A C 1
ATOM 4429 O O . GLU A 1 535 ? 10.531 -47.406 -12.508 1 81.12 535 GLU A O 1
ATOM 4434 N N . ASP A 1 536 ? 11.664 -46.938 -14.352 1 84.56 536 ASP A N 1
ATOM 4435 C CA . ASP A 1 536 ? 12.891 -46.656 -13.617 1 84.56 536 ASP A CA 1
ATOM 4436 C C . ASP A 1 536 ? 13.125 -45.156 -13.516 1 84.56 536 ASP A C 1
ATOM 4438 O O . ASP A 1 536 ? 14.266 -44.688 -13.648 1 84.56 536 ASP A O 1
ATOM 4442 N N . SER A 1 537 ? 12.055 -44.438 -13.305 1 88.75 537 SER A N 1
ATOM 4443 C CA . SER A 1 537 ? 12.102 -42.969 -13.398 1 88.75 537 SER A CA 1
ATOM 4444 C C . SER A 1 537 ? 13.125 -42.375 -12.43 1 88.75 537 SER A C 1
ATOM 4446 O O . SER A 1 537 ? 13.969 -41.594 -12.82 1 88.75 537 SER A O 1
ATOM 4448 N N . LEU A 1 538 ? 13.086 -42.781 -11.172 1 89.19 538 LEU A N 1
ATOM 4449 C CA . LEU A 1 538 ? 13.969 -42.25 -10.156 1 89.19 538 LEU A CA 1
ATOM 4450 C C . LEU A 1 538 ? 15.43 -42.531 -10.492 1 89.19 538 LEU A C 1
ATOM 4452 O O . LEU A 1 538 ? 16.266 -41.625 -10.477 1 89.19 538 LEU A O 1
ATOM 4456 N N . ASP A 1 539 ? 15.672 -43.781 -10.789 1 87.94 539 ASP A N 1
ATOM 4457 C CA . ASP A 1 539 ? 17.031 -44.188 -11.125 1 87.94 539 ASP A CA 1
ATOM 4458 C C . ASP A 1 539 ? 17.547 -43.469 -12.359 1 87.94 539 ASP A C 1
ATOM 4460 O O . ASP A 1 539 ? 18.703 -43.031 -12.398 1 87.94 539 ASP A O 1
ATOM 4464 N N . HIS A 1 540 ? 16.641 -43.375 -13.219 1 89.44 540 HIS A N 1
ATOM 4465 C CA . HIS A 1 540 ? 17 -42.688 -14.453 1 89.44 540 HIS A CA 1
ATOM 4466 C C . HIS A 1 540 ? 17.328 -41.219 -14.188 1 89.44 540 HIS A C 1
ATOM 4468 O O . HIS A 1 540 ? 18.312 -40.688 -14.719 1 89.44 540 HIS A O 1
ATOM 4474 N N . MET A 1 541 ? 16.609 -40.562 -13.367 1 92.06 541 MET A N 1
ATOM 4475 C CA . MET A 1 541 ? 16.828 -39.156 -13.047 1 92.06 541 MET A CA 1
ATOM 4476 C C . MET A 1 541 ? 18.141 -38.969 -12.305 1 92.06 541 MET A C 1
ATOM 4478 O O . MET A 1 541 ? 18.891 -38.031 -12.594 1 92.06 541 MET A O 1
ATOM 4482 N N . LEU A 1 542 ? 18.391 -39.812 -11.445 1 91.06 542 LEU A N 1
ATOM 4483 C CA . LEU A 1 542 ? 19.625 -39.75 -10.672 1 91.06 542 LEU A CA 1
ATOM 4484 C C . LEU A 1 542 ? 20.844 -39.938 -11.578 1 91.06 542 LEU A C 1
ATOM 4486 O O . LEU A 1 542 ? 21.844 -39.25 -11.406 1 91.06 542 LEU A O 1
ATOM 4490 N N . THR A 1 543 ? 20.672 -40.781 -12.516 1 87.62 543 THR A N 1
ATOM 4491 C CA . THR A 1 543 ? 21.75 -41.031 -13.461 1 87.62 543 THR A CA 1
ATOM 4492 C C . THR A 1 543 ? 21.984 -39.812 -14.336 1 87.62 543 THR A C 1
ATOM 4494 O O . THR A 1 543 ? 23.141 -39.406 -14.562 1 87.62 543 THR A O 1
ATOM 4497 N N . ILE A 1 544 ? 20.891 -39.219 -14.781 1 87.44 544 ILE A N 1
ATOM 4498 C CA . ILE A 1 544 ? 21 -38.031 -15.594 1 87.44 544 ILE A CA 1
ATOM 4499 C C . ILE A 1 544 ? 21.719 -36.938 -14.805 1 87.44 544 ILE A C 1
ATOM 4501 O O . ILE A 1 544 ? 22.609 -36.281 -15.328 1 87.44 544 ILE A O 1
ATOM 4505 N N . LEU A 1 545 ? 21.422 -36.781 -13.57 1 90.38 545 LEU A N 1
ATOM 4506 C CA . LEU A 1 545 ? 21.969 -35.719 -12.758 1 90.38 545 LEU A CA 1
ATOM 4507 C C . LEU A 1 545 ? 23.438 -35.969 -12.422 1 90.38 545 LEU A C 1
ATOM 4509 O O . LEU A 1 545 ? 24.219 -35.031 -12.336 1 90.38 545 LEU A O 1
ATOM 4513 N N . LYS A 1 546 ? 23.719 -37.125 -12.203 1 88.38 546 LYS A N 1
ATOM 4514 C CA . LYS A 1 546 ? 25.109 -37.469 -11.93 1 88.38 546 LYS A CA 1
ATOM 4515 C C . LYS A 1 546 ? 26.016 -37.031 -13.07 1 88.38 546 LYS A C 1
ATOM 4517 O O . LYS A 1 546 ? 27.109 -36.5 -12.836 1 88.38 546 LYS A O 1
ATOM 4522 N N . HIS A 1 547 ? 25.516 -37.156 -14.211 1 83.19 547 HIS A N 1
ATOM 4523 C CA . HIS A 1 547 ? 26.359 -36.906 -15.375 1 83.19 547 HIS A CA 1
ATOM 4524 C C . HIS A 1 547 ? 26.219 -35.469 -15.875 1 83.19 547 HIS A C 1
ATOM 4526 O O . HIS A 1 547 ? 27.172 -34.906 -16.438 1 83.19 547 HIS A O 1
ATOM 4532 N N . GLU A 1 548 ? 25.047 -34.906 -15.734 1 82.81 548 GLU A N 1
ATOM 4533 C CA . GLU A 1 548 ? 24.766 -33.625 -16.375 1 82.81 548 GLU A CA 1
ATOM 4534 C C . GLU A 1 548 ? 24.797 -32.469 -15.359 1 82.81 548 GLU A C 1
ATOM 4536 O O . GLU A 1 548 ? 25.047 -31.328 -15.711 1 82.81 548 GLU A O 1
ATOM 4541 N N . ASN A 1 549 ? 24.469 -32.719 -14.188 1 86.88 549 ASN A N 1
ATOM 4542 C CA . ASN A 1 549 ? 24.375 -31.688 -13.156 1 86.88 549 ASN A CA 1
ATOM 4543 C C . ASN A 1 549 ? 24.594 -32.281 -11.758 1 86.88 549 ASN A C 1
ATOM 4545 O O . ASN A 1 549 ? 23.719 -32.219 -10.906 1 86.88 549 ASN A O 1
ATOM 4549 N N . HIS A 1 550 ? 25.75 -32.625 -11.469 1 85.44 550 HIS A N 1
ATOM 4550 C CA . HIS A 1 550 ? 26.094 -33.312 -10.234 1 85.44 550 HIS A CA 1
ATOM 4551 C C . HIS A 1 550 ? 25.938 -32.406 -9.023 1 85.44 550 HIS A C 1
ATOM 4553 O O . HIS A 1 550 ? 25.781 -32.875 -7.898 1 85.44 550 HIS A O 1
ATOM 4559 N N . GLN A 1 551 ? 25.891 -31.141 -9.266 1 86.88 551 GLN A N 1
ATOM 4560 C CA . GLN A 1 551 ? 25.812 -30.156 -8.18 1 86.88 551 GLN A CA 1
ATOM 4561 C C . GLN A 1 551 ? 24.516 -30.312 -7.398 1 86.88 551 GLN A C 1
ATOM 4563 O O . GLN A 1 551 ? 24.484 -30.078 -6.188 1 86.88 551 GLN A O 1
ATOM 4568 N N . VAL A 1 552 ? 23.5 -30.656 -8.102 1 89.31 552 VAL A N 1
ATOM 4569 C CA . VAL A 1 552 ? 22.203 -30.844 -7.461 1 89.31 552 VAL A CA 1
ATOM 4570 C C . VAL A 1 552 ? 22.281 -31.969 -6.445 1 89.31 552 VAL A C 1
ATOM 4572 O O . VAL A 1 552 ? 21.766 -31.859 -5.336 1 89.31 552 VAL A O 1
ATOM 4575 N N . LEU A 1 553 ? 22.953 -33.031 -6.812 1 90.88 553 LEU A N 1
ATOM 4576 C CA . LEU A 1 553 ? 23.109 -34.188 -5.941 1 90.88 553 LEU A CA 1
ATOM 4577 C C . LEU A 1 553 ? 24.047 -33.875 -4.781 1 90.88 553 LEU A C 1
ATOM 4579 O O . LEU A 1 553 ? 23.844 -34.375 -3.664 1 90.88 553 LEU A O 1
ATOM 4583 N N . GLU A 1 554 ? 25.016 -33.031 -5.078 1 89.38 554 GLU A N 1
ATOM 4584 C CA . GLU A 1 554 ? 25.938 -32.625 -4.027 1 89.38 554 GLU A CA 1
ATOM 4585 C C . GLU A 1 554 ? 25.219 -31.812 -2.949 1 89.38 554 GLU A C 1
ATOM 4587 O O . GLU A 1 554 ? 25.438 -32.031 -1.756 1 89.38 554 GLU A O 1
ATOM 4592 N N . LYS A 1 555 ? 24.375 -30.984 -3.383 1 86.25 555 LYS A N 1
ATOM 4593 C CA . LYS A 1 555 ? 23.641 -30.141 -2.455 1 86.25 555 LYS A CA 1
ATOM 4594 C C . LYS A 1 555 ? 22.688 -30.953 -1.6 1 86.25 555 LYS A C 1
ATOM 4596 O O . LYS A 1 555 ? 22.328 -30.547 -0.491 1 86.25 555 LYS A O 1
ATOM 4601 N N . LEU A 1 556 ? 22.344 -32.094 -2.152 1 88.12 556 LEU A N 1
ATOM 4602 C CA . LEU A 1 556 ? 21.438 -32.969 -1.422 1 88.12 556 LEU A CA 1
ATOM 4603 C C . LEU A 1 556 ? 22.203 -33.938 -0.558 1 88.12 556 LEU A C 1
ATOM 4605 O O . LEU A 1 556 ? 21.609 -34.75 0.154 1 88.12 556 LEU A O 1
ATOM 4609 N N . GLY A 1 557 ? 23.5 -33.875 -0.654 1 82.81 557 GLY A N 1
ATOM 4610 C CA . GLY A 1 557 ? 24.359 -34.75 0.15 1 82.81 557 GLY A CA 1
ATOM 4611 C C . GLY A 1 557 ? 24.469 -36.156 -0.389 1 82.81 557 GLY A C 1
ATOM 4612 O O . GLY A 1 557 ? 24.797 -37.094 0.353 1 82.81 557 GLY A O 1
ATOM 4613 N N . ILE A 1 558 ? 24.188 -36.312 -1.604 1 87.25 558 ILE A N 1
ATOM 4614 C CA . ILE A 1 558 ? 24.219 -37.625 -2.211 1 87.25 558 ILE A CA 1
ATOM 4615 C C . ILE A 1 558 ? 25.609 -37.938 -2.76 1 87.25 558 ILE A C 1
ATOM 4617 O O . ILE A 1 558 ? 26.094 -39.062 -2.68 1 87.25 558 ILE A O 1
ATOM 4621 N N . THR A 1 559 ? 26.188 -36.875 -3.322 1 83.75 559 THR A N 1
ATOM 4622 C CA . THR A 1 559 ? 27.547 -37 -3.85 1 83.75 559 THR A CA 1
ATOM 4623 C C . THR A 1 559 ? 28.484 -36 -3.189 1 83.75 559 THR A C 1
ATOM 4625 O O . THR A 1 559 ? 28.031 -35.125 -2.449 1 83.75 559 THR A O 1
ATOM 4628 N N . SER A 1 560 ? 29.797 -36.406 -3.213 1 77.62 560 SER A N 1
ATOM 4629 C CA . SER A 1 560 ? 30.812 -35.469 -2.781 1 77.62 560 SER A CA 1
ATOM 4630 C C . SER A 1 560 ? 31.656 -34.969 -3.957 1 77.62 560 SER A C 1
ATOM 4632 O O . SER A 1 560 ? 31.859 -35.719 -4.922 1 77.62 560 SER A O 1
ATOM 4634 N N . LYS A 1 561 ? 32 -33.781 -3.906 1 69.44 561 LYS A N 1
ATOM 4635 C CA . LYS A 1 561 ? 32.812 -33.188 -4.961 1 69.44 561 LYS A CA 1
ATOM 4636 C C . LYS A 1 561 ? 34.031 -34.062 -5.293 1 69.44 561 LYS A C 1
ATOM 4638 O O . LYS A 1 561 ? 34.406 -34.219 -6.457 1 69.44 561 LYS A O 1
ATOM 4643 N N . ASP A 1 562 ? 34.5 -34.781 -4.336 1 67.12 562 ASP A N 1
ATOM 4644 C CA . ASP A 1 562 ? 35.781 -35.469 -4.488 1 67.12 562 ASP A CA 1
ATOM 4645 C C . ASP A 1 562 ? 35.562 -36.969 -4.75 1 67.12 562 ASP A C 1
ATOM 4647 O O . ASP A 1 562 ? 36.531 -37.688 -5.02 1 67.12 562 ASP A O 1
ATOM 4651 N N . ALA A 1 563 ? 34.344 -37.344 -4.809 1 67.12 563 ALA A N 1
ATOM 4652 C CA . ALA A 1 563 ? 34.188 -38.812 -4.871 1 67.12 563 ALA A CA 1
ATOM 4653 C C . ALA A 1 563 ? 33.562 -39.219 -6.203 1 67.12 563 ALA A C 1
ATOM 4655 O O . ALA A 1 563 ? 32.562 -38.656 -6.637 1 67.12 563 ALA A O 1
ATOM 4656 N N . GLU A 1 564 ? 34.281 -40.031 -6.828 1 77.56 564 GLU A N 1
ATOM 4657 C CA . GLU A 1 564 ? 33.688 -40.688 -8 1 77.56 564 GLU A CA 1
ATOM 4658 C C . GLU A 1 564 ? 32.781 -41.844 -7.609 1 77.56 564 GLU A C 1
ATOM 4660 O O . GLU A 1 564 ? 33.219 -42.781 -6.973 1 77.56 564 GLU A O 1
ATOM 4665 N N . MET A 1 565 ? 31.516 -41.719 -7.836 1 88.12 565 MET A N 1
ATOM 4666 C CA . MET A 1 565 ? 30.547 -42.75 -7.469 1 88.12 565 MET A CA 1
ATOM 4667 C C . MET A 1 565 ? 29.906 -43.375 -8.711 1 88.12 565 MET A C 1
ATOM 4669 O O . MET A 1 565 ? 29.641 -42.688 -9.688 1 88.12 565 MET A O 1
ATOM 4673 N N . SER A 1 566 ? 29.75 -44.719 -8.641 1 88.38 566 SER A N 1
ATOM 4674 C CA . SER A 1 566 ? 29 -45.375 -9.711 1 88.38 566 SER A CA 1
ATOM 4675 C C . SER A 1 566 ? 27.531 -44.969 -9.68 1 88.38 566 SER A C 1
ATOM 4677 O O . SER A 1 566 ? 27.047 -44.469 -8.664 1 88.38 566 SER A O 1
ATOM 4679 N N . ASP A 1 567 ? 26.875 -45.281 -10.742 1 87.62 567 ASP A N 1
ATOM 4680 C CA . ASP A 1 567 ? 25.438 -45.031 -10.797 1 87.62 567 ASP A CA 1
ATOM 4681 C C . ASP A 1 567 ? 24.703 -45.812 -9.703 1 87.62 567 ASP A C 1
ATOM 4683 O O . ASP A 1 567 ? 23.812 -45.281 -9.047 1 87.62 567 ASP A O 1
ATOM 4687 N N . ASP A 1 568 ? 25.156 -46.969 -9.562 1 89.81 568 ASP A N 1
ATOM 4688 C CA . ASP A 1 568 ? 24.531 -47.812 -8.562 1 89.81 568 ASP A CA 1
ATOM 4689 C C . ASP A 1 568 ? 24.766 -47.281 -7.152 1 89.81 568 ASP A C 1
ATOM 4691 O O . ASP A 1 568 ? 23.891 -47.375 -6.285 1 89.81 568 ASP A O 1
ATOM 4695 N N . ASP A 1 569 ? 25.844 -46.75 -6.949 1 90.5 569 ASP A N 1
ATOM 4696 C CA . ASP A 1 569 ? 26.172 -46.188 -5.641 1 90.5 569 ASP A CA 1
ATOM 4697 C C . ASP A 1 569 ? 25.328 -44.969 -5.348 1 90.5 569 ASP A C 1
ATOM 4699 O O . ASP A 1 569 ? 24.906 -44.75 -4.211 1 90.5 569 ASP A O 1
ATOM 4703 N N . VAL A 1 570 ? 25.125 -44.188 -6.34 1 91.44 570 VAL A N 1
ATOM 4704 C CA . VAL A 1 570 ? 24.312 -43 -6.199 1 91.44 570 VAL A CA 1
ATOM 4705 C C . VAL A 1 570 ? 22.891 -43.375 -5.805 1 91.44 570 VAL A C 1
ATOM 4707 O O . VAL A 1 570 ? 22.297 -42.75 -4.91 1 91.44 570 VAL A O 1
ATOM 4710 N N . ILE A 1 571 ? 22.422 -44.344 -6.469 1 90.19 571 ILE A N 1
ATOM 4711 C CA . ILE A 1 571 ? 21.062 -44.812 -6.223 1 90.19 571 ILE A CA 1
ATOM 4712 C C . ILE A 1 571 ? 20.953 -45.375 -4.809 1 90.19 571 ILE A C 1
ATOM 4714 O O . ILE A 1 571 ? 19.969 -45.125 -4.109 1 90.19 571 ILE A O 1
ATOM 4718 N N . LYS A 1 572 ? 21.969 -46.062 -4.387 1 89.31 572 LYS A N 1
ATOM 4719 C CA . LYS A 1 572 ? 21.984 -46.656 -3.051 1 89.31 572 LYS A CA 1
ATOM 4720 C C . LYS A 1 572 ? 22 -45.594 -1.974 1 89.31 572 LYS A C 1
ATOM 4722 O O . LYS A 1 572 ? 21.312 -45.688 -0.96 1 89.31 572 LYS A O 1
ATOM 4727 N N . VAL A 1 573 ? 22.766 -44.625 -2.197 1 89.88 573 VAL A N 1
ATOM 4728 C CA . VAL A 1 573 ? 22.875 -43.531 -1.228 1 89.88 573 VAL A CA 1
ATOM 4729 C C . VAL A 1 573 ? 21.547 -42.781 -1.145 1 89.88 573 VAL A C 1
ATOM 4731 O O . VAL A 1 573 ? 21.094 -42.406 -0.054 1 89.88 573 VAL A O 1
ATOM 4734 N N . TRP A 1 574 ? 20.922 -42.5 -2.289 1 91.06 574 TRP A N 1
ATOM 4735 C CA . TRP A 1 574 ? 19.609 -41.844 -2.322 1 91.06 574 TRP A CA 1
ATOM 4736 C C . TRP A 1 574 ? 18.578 -42.656 -1.517 1 91.06 574 TRP A C 1
ATOM 4738 O O . TRP A 1 574 ? 17.859 -42.094 -0.693 1 91.06 574 TRP A O 1
ATOM 4748 N N . ASN A 1 575 ? 18.547 -43.906 -1.804 1 86.62 575 ASN A N 1
ATOM 4749 C CA . ASN A 1 575 ? 17.562 -44.75 -1.152 1 86.62 575 ASN A CA 1
ATOM 4750 C C . ASN A 1 575 ? 17.797 -44.844 0.355 1 86.62 575 ASN A C 1
ATOM 4752 O O . ASN A 1 575 ? 16.844 -44.906 1.128 1 86.62 575 ASN A O 1
ATOM 4756 N N . ALA A 1 576 ? 19.062 -44.812 0.735 1 84.06 576 ALA A N 1
ATOM 4757 C CA . ALA A 1 576 ? 19.391 -44.844 2.158 1 84.06 576 ALA A CA 1
ATOM 4758 C C . ALA A 1 576 ? 18.922 -43.562 2.861 1 84.06 576 ALA A C 1
ATOM 4760 O O . ALA A 1 576 ? 18.516 -43.594 4.027 1 84.06 576 ALA A O 1
ATOM 4761 N N . ARG A 1 577 ? 18.859 -42.594 2.125 1 84.25 577 ARG A N 1
ATOM 4762 C CA . ARG A 1 577 ? 18.578 -41.281 2.736 1 84.25 577 ARG A CA 1
ATOM 4763 C C . ARG A 1 577 ? 17.094 -40.969 2.654 1 84.25 577 ARG A C 1
ATOM 4765 O O . ARG A 1 577 ? 16.547 -40.344 3.576 1 84.25 577 ARG A O 1
ATOM 4772 N N . PHE A 1 578 ? 16.547 -41.25 1.501 1 81.5 578 PHE A N 1
ATOM 4773 C CA . PHE A 1 578 ? 15.211 -40.719 1.256 1 81.5 578 PHE A CA 1
ATOM 4774 C C . PHE A 1 578 ? 14.18 -41.812 1.135 1 81.5 578 PHE A C 1
ATOM 4776 O O . PHE A 1 578 ? 12.977 -41.562 1.122 1 81.5 578 PHE A O 1
ATOM 4783 N N . SER A 1 579 ? 14.664 -43 0.886 1 69.94 579 SER A N 1
ATOM 4784 C CA . SER A 1 579 ? 13.727 -44.062 0.522 1 69.94 579 SER A CA 1
ATOM 4785 C C . SER A 1 579 ? 12.656 -44.25 1.596 1 69.94 579 SER A C 1
ATOM 4787 O O . SER A 1 579 ? 12.961 -44.25 2.789 1 69.94 579 SER A O 1
ATOM 4789 N N . PHE A 1 580 ? 11.422 -44.062 1.135 1 62.75 580 PHE A N 1
ATOM 4790 C CA . PHE A 1 580 ? 10.219 -44.062 1.951 1 62.75 580 PHE A CA 1
ATOM 4791 C C . PHE A 1 580 ? 9.414 -45.344 1.703 1 62.75 580 PHE A C 1
ATOM 4793 O O . PHE A 1 580 ? 9.266 -45.781 0.558 1 62.75 580 PHE A O 1
ATOM 4800 N N . THR A 1 581 ? 9.172 -46.25 2.705 1 56.94 581 THR A N 1
ATOM 4801 C CA . THR A 1 581 ? 8.445 -47.5 2.562 1 56.94 581 THR A CA 1
ATOM 4802 C C . THR A 1 581 ? 6.973 -47.312 2.938 1 56.94 581 THR A C 1
ATOM 4804 O O . THR A 1 581 ? 6.383 -48.188 3.594 1 56.94 581 THR A O 1
ATOM 4807 N N . GLU A 1 582 ? 6.371 -46.156 2.74 1 58.84 582 GLU A N 1
ATOM 4808 C CA . GLU A 1 582 ? 5.039 -46.25 3.336 1 58.84 582 GLU A CA 1
ATOM 4809 C C . GLU A 1 582 ? 4.172 -47.25 2.588 1 58.84 582 GLU A C 1
ATOM 4811 O O . GLU A 1 582 ? 4.387 -47.5 1.4 1 58.84 582 GLU A O 1
ATOM 4816 N N . LYS A 1 583 ? 3.232 -47.875 3.299 1 58.09 583 LYS A N 1
ATOM 4817 C CA . LYS A 1 583 ? 2.188 -48.844 2.971 1 58.09 583 LYS A CA 1
ATOM 4818 C C . LYS A 1 583 ? 1.305 -48.344 1.835 1 58.09 583 LYS A C 1
ATOM 4820 O O . LYS A 1 583 ? 1.282 -47.125 1.551 1 58.09 583 LYS A O 1
ATOM 4825 N N . VAL A 1 584 ? 0.431 -49.188 1.348 1 58.16 584 VAL A N 1
ATOM 4826 C CA . VAL A 1 584 ? -0.509 -49.094 0.235 1 58.16 584 VAL A CA 1
ATOM 4827 C C . VAL A 1 584 ? -1.431 -47.906 0.422 1 58.16 584 VAL A C 1
ATOM 4829 O O . VAL A 1 584 ? -1.991 -47.688 1.503 1 58.16 584 VAL A O 1
ATOM 4832 N N . VAL A 1 585 ? -1.329 -46.875 -0.521 1 64.69 585 VAL A N 1
ATOM 4833 C CA . VAL A 1 585 ? -2.213 -45.719 -0.54 1 64.69 585 VAL A CA 1
ATOM 4834 C C . VAL A 1 585 ? -3.393 -45.969 -1.475 1 64.69 585 VAL A C 1
ATOM 4836 O O . VAL A 1 585 ? -3.203 -46.375 -2.621 1 64.69 585 VAL A O 1
ATOM 4839 N N . ASN A 1 586 ? -4.617 -46 -0.839 1 72 586 ASN A N 1
ATOM 4840 C CA . ASN A 1 586 ? -5.828 -46.156 -1.642 1 72 586 ASN A CA 1
ATOM 4841 C C . ASN A 1 586 ? -6.516 -44.812 -1.869 1 72 586 ASN A C 1
ATOM 4843 O O . ASN A 1 586 ? -6.695 -44.031 -0.929 1 72 586 ASN A O 1
ATOM 4847 N N . LEU A 1 587 ? -6.668 -44.406 -3.141 1 81.88 587 LEU A N 1
ATOM 4848 C CA . LEU A 1 587 ? -7.484 -43.25 -3.523 1 81.88 587 LEU A CA 1
ATOM 4849 C C . LEU A 1 587 ? -8.969 -43.625 -3.52 1 81.88 587 LEU A C 1
ATOM 4851 O O . LEU A 1 587 ? -9.398 -44.5 -4.281 1 81.88 587 LEU A O 1
ATOM 4855 N N . LYS A 1 588 ? -9.742 -42.938 -2.734 1 83.38 588 LYS A N 1
ATOM 4856 C CA . LYS A 1 588 ? -11.148 -43.281 -2.539 1 83.38 588 LYS A CA 1
ATOM 4857 C C . LYS A 1 588 ? -12.047 -42.5 -3.492 1 83.38 588 LYS A C 1
ATOM 4859 O O . LYS A 1 588 ? -13.172 -42.906 -3.779 1 83.38 588 LYS A O 1
ATOM 4864 N N . VAL A 1 589 ? -11.547 -41.406 -3.928 1 87.69 589 VAL A N 1
ATOM 4865 C CA . VAL A 1 589 ? -12.375 -40.531 -4.75 1 87.69 589 VAL A CA 1
ATOM 4866 C C . VAL A 1 589 ? -11.852 -40.5 -6.184 1 87.69 589 VAL A C 1
ATOM 4868 O O . VAL A 1 589 ? -10.641 -40.5 -6.41 1 87.69 589 VAL A O 1
ATOM 4871 N N . GLU A 1 590 ? -12.828 -40.562 -7.121 1 89.5 590 GLU A N 1
ATOM 4872 C CA . GLU A 1 590 ? -12.469 -40.5 -8.531 1 89.5 590 GLU A CA 1
ATOM 4873 C C . GLU A 1 590 ? -12.68 -39.094 -9.086 1 89.5 590 GLU A C 1
ATOM 4875 O O . GLU A 1 590 ? -13.688 -38.438 -8.789 1 89.5 590 GLU A O 1
ATOM 4880 N N . MET A 1 591 ? -11.719 -38.688 -9.789 1 92.75 591 MET A N 1
ATOM 4881 C CA . MET A 1 591 ? -11.836 -37.375 -10.43 1 92.75 591 MET A CA 1
ATOM 4882 C C . MET A 1 591 ? -12.617 -37.5 -11.734 1 92.75 591 MET A C 1
ATOM 4884 O O . MET A 1 591 ? -12.336 -38.344 -12.57 1 92.75 591 MET A O 1
ATOM 4888 N N . MET A 1 592 ? -13.547 -36.594 -11.828 1 89.94 592 MET A N 1
ATOM 4889 C CA . MET A 1 592 ? -14.281 -36.531 -13.086 1 89.94 592 MET A CA 1
ATOM 4890 C C . MET A 1 592 ? -13.469 -35.812 -14.148 1 89.94 592 MET A C 1
ATOM 4892 O O . MET A 1 592 ? -12.844 -34.781 -13.867 1 89.94 592 MET A O 1
ATOM 4896 N N . CYS A 1 593 ? -13.32 -36.375 -15.289 1 89.94 593 CYS A N 1
ATOM 4897 C CA . CYS A 1 593 ? -12.602 -35.781 -16.422 1 89.94 593 CYS A CA 1
ATOM 4898 C C . CYS A 1 593 ? -13.43 -35.906 -17.703 1 89.94 593 CYS A C 1
ATOM 4900 O O . CYS A 1 593 ? -13.82 -37 -18.094 1 89.94 593 CYS A O 1
ATOM 4902 N N . LYS A 1 594 ? -13.719 -34.812 -18.266 1 90.88 594 LYS A N 1
ATOM 4903 C CA . LYS A 1 594 ? -14.469 -34.781 -19.516 1 90.88 594 LYS A CA 1
ATOM 4904 C C . LYS A 1 594 ? -13.617 -35.25 -20.688 1 90.88 594 LYS A C 1
ATOM 4906 O O . LYS A 1 594 ? -12.383 -35.312 -20.594 1 90.88 594 LYS A O 1
ATOM 4911 N N . ASN A 1 595 ? -14.398 -35.625 -21.719 1 90.5 595 ASN A N 1
ATOM 4912 C CA . ASN A 1 595 ? -13.719 -35.875 -22.969 1 90.5 595 ASN A CA 1
ATOM 4913 C C . ASN A 1 595 ? -13.57 -34.625 -23.797 1 90.5 595 ASN A C 1
ATOM 4915 O O . ASN A 1 595 ? -14.57 -34.031 -24.25 1 90.5 595 ASN A O 1
ATOM 4919 N N . TYR A 1 596 ? -12.391 -34.25 -23.859 1 91.62 596 TYR A N 1
ATOM 4920 C CA . TYR A 1 596 ? -12.133 -33 -24.594 1 91.62 596 TYR A CA 1
ATOM 4921 C C . TYR A 1 596 ? -11.719 -33.312 -26.031 1 91.62 596 TYR A C 1
ATOM 4923 O O . TYR A 1 596 ? -10.867 -34.156 -26.281 1 91.62 596 TYR A O 1
ATOM 4931 N N . GLU A 1 597 ? -12.398 -32.594 -27.109 1 87.88 597 GLU A N 1
ATOM 4932 C CA . GLU A 1 597 ? -12.047 -32.688 -28.516 1 87.88 597 GLU A CA 1
ATOM 4933 C C . GLU A 1 597 ? -12.055 -31.297 -29.172 1 87.88 597 GLU A C 1
ATOM 4935 O O . GLU A 1 597 ? -13.117 -30.688 -29.328 1 87.88 597 GLU A O 1
ATOM 4940 N N . PRO A 1 598 ? -10.938 -30.844 -29.5 1 86.5 598 PRO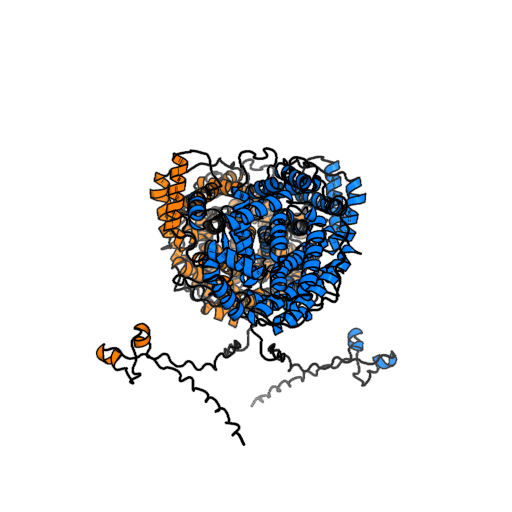 A N 1
ATOM 4941 C CA . PRO A 1 598 ? -9.562 -31.328 -29.344 1 86.5 598 PRO A CA 1
ATOM 4942 C C . PRO A 1 598 ? -9.062 -31.266 -27.906 1 86.5 598 PRO A C 1
ATOM 4944 O O . PRO A 1 598 ? -9.586 -30.484 -27.109 1 86.5 598 PRO A O 1
ATOM 4947 N N . ASN A 1 599 ? -8.203 -32.156 -27.641 1 90.19 599 ASN A N 1
ATOM 4948 C CA . ASN A 1 599 ? -7.543 -32.188 -26.344 1 90.19 599 ASN A CA 1
ATOM 4949 C C . ASN A 1 599 ? -6.195 -31.469 -26.391 1 90.19 599 ASN A C 1
ATOM 4951 O O . ASN A 1 599 ? -5.223 -32 -26.922 1 90.19 599 ASN A O 1
ATOM 4955 N N . LEU A 1 600 ? -6.145 -30.406 -25.734 1 90.75 600 LEU A N 1
ATOM 4956 C CA . LEU A 1 600 ? -4.961 -29.547 -25.797 1 90.75 600 LEU A CA 1
ATOM 4957 C C . LEU A 1 600 ? -3.75 -30.25 -25.203 1 90.75 600 LEU A C 1
ATOM 4959 O O . LEU A 1 600 ? -2.646 -30.172 -25.75 1 90.75 600 LEU A O 1
ATOM 4963 N N . PHE A 1 601 ? -3.896 -30.969 -24.109 1 91.56 601 PHE A N 1
ATOM 4964 C CA . PHE A 1 601 ? -2.773 -31.594 -23.422 1 91.56 601 PHE A CA 1
ATOM 4965 C C . PHE A 1 601 ? -2.211 -32.75 -24.234 1 91.56 601 PHE A C 1
ATOM 4967 O O . PHE A 1 601 ? -1.004 -32.812 -24.469 1 91.56 601 PHE A O 1
ATOM 4974 N N . SER A 1 602 ? -3.055 -33.594 -24.688 1 86.5 602 SER A N 1
ATOM 4975 C CA . SER A 1 602 ? -2.602 -34.781 -25.391 1 86.5 602 SER A CA 1
ATOM 4976 C C . SER A 1 602 ? -2.047 -34.438 -26.766 1 86.5 602 SER A C 1
ATOM 4978 O O . SER A 1 602 ? -1.104 -35.094 -27.25 1 86.5 602 SER A O 1
ATOM 4980 N N . SER A 1 603 ? -2.527 -33.469 -27.375 1 82.38 603 SER A N 1
ATOM 4981 C CA . SER A 1 603 ? -2.18 -33.188 -28.766 1 82.38 603 SER A CA 1
ATOM 4982 C C . SER A 1 603 ? -0.963 -32.25 -28.844 1 82.38 603 SER A C 1
ATOM 4984 O O . SER A 1 603 ? -0.421 -32.031 -29.922 1 82.38 603 SER A O 1
ATOM 4986 N N . SER A 1 604 ? -0.531 -31.844 -27.703 1 83 604 SER A N 1
ATOM 4987 C CA . SER A 1 604 ? 0.531 -30.844 -27.75 1 83 604 SER A CA 1
ATOM 4988 C C . SER A 1 604 ? 1.906 -31.5 -27.625 1 83 604 SER A C 1
ATOM 4990 O O . SER A 1 604 ? 2.07 -32.469 -26.891 1 83 604 SER A O 1
ATOM 4992 N N . TYR A 1 605 ? 2.924 -30.984 -28.375 1 80.12 605 TYR A N 1
ATOM 4993 C CA . TYR A 1 605 ? 4.363 -31.219 -28.266 1 80.12 605 TYR A CA 1
ATOM 4994 C C . TYR A 1 605 ? 4.707 -32.688 -28.547 1 80.12 605 TYR A C 1
ATOM 4996 O O . TYR A 1 605 ? 5.684 -33.188 -28 1 80.12 605 TYR A O 1
ATOM 5004 N N . GLN A 1 606 ? 3.889 -33.344 -29.219 1 72 606 GLN A N 1
ATOM 5005 C CA . GLN A 1 606 ? 4.172 -34.75 -29.516 1 72 606 GLN A CA 1
ATOM 5006 C C . GLN A 1 606 ? 5.453 -34.875 -30.328 1 72 606 GLN A C 1
ATOM 5008 O O . GLN A 1 606 ? 6.297 -35.719 -30.031 1 72 606 GLN A O 1
ATOM 5013 N N . HIS A 1 607 ? 5.605 -34.031 -31.234 1 69.62 607 HIS A N 1
ATOM 5014 C CA . HIS A 1 607 ? 6.781 -34.062 -32.094 1 69.62 607 HIS A CA 1
ATOM 5015 C C . HIS A 1 607 ? 8.047 -33.75 -31.328 1 69.62 607 HIS A C 1
ATOM 5017 O O . HIS A 1 607 ? 9.094 -34.375 -31.516 1 69.62 607 HIS A O 1
ATOM 5023 N N . ALA A 1 608 ? 7.984 -32.75 -30.453 1 72.38 608 ALA A N 1
ATOM 5024 C CA . ALA A 1 608 ? 9.141 -32.344 -29.656 1 72.38 608 ALA A CA 1
ATOM 5025 C C . ALA A 1 608 ? 9.57 -33.438 -28.703 1 72.38 608 ALA A C 1
ATOM 5027 O O . ALA A 1 608 ? 10.766 -33.656 -28.484 1 72.38 608 ALA A O 1
ATOM 5028 N N . LEU A 1 609 ? 8.68 -34.188 -28.219 1 76.12 609 LEU A N 1
ATOM 5029 C CA . LEU A 1 609 ? 8.961 -35.281 -27.297 1 76.12 609 LEU A CA 1
ATOM 5030 C C . LEU A 1 609 ? 9.625 -36.438 -28.031 1 76.12 609 LEU A C 1
ATOM 5032 O O . LEU A 1 609 ? 10.547 -37.062 -27.5 1 76.12 609 LEU A O 1
ATOM 5036 N N . GLU A 1 610 ? 9.141 -36.625 -29.172 1 70.38 610 GLU A N 1
ATOM 5037 C CA . GLU A 1 610 ? 9.719 -37.688 -29.984 1 70.38 610 GLU A CA 1
ATOM 5038 C C . GLU A 1 610 ? 11.172 -37.375 -30.359 1 70.38 610 GLU A C 1
ATOM 5040 O O . GLU A 1 610 ? 12.031 -38.25 -30.297 1 70.38 610 GLU A O 1
ATOM 5045 N N . LYS A 1 611 ? 11.398 -36.156 -30.656 1 70.69 611 LYS A N 1
ATOM 5046 C CA . LYS A 1 611 ? 12.75 -35.75 -31.016 1 70.69 611 LYS A CA 1
ATOM 5047 C C . LYS A 1 611 ? 13.688 -35.812 -29.812 1 70.69 611 LYS A C 1
ATOM 5049 O O . LYS A 1 611 ? 14.867 -36.125 -29.953 1 70.69 611 LYS A O 1
ATOM 5054 N N . LEU A 1 612 ? 13.211 -35.5 -28.656 1 74.5 612 LEU A N 1
ATOM 5055 C CA . LEU A 1 612 ? 14 -35.594 -27.422 1 74.5 612 LEU A CA 1
ATOM 5056 C C . LEU A 1 612 ? 14.352 -37.031 -27.094 1 74.5 612 LEU A C 1
ATOM 5058 O O . LEU A 1 612 ? 15.469 -37.312 -26.641 1 74.5 612 LEU A O 1
ATOM 5062 N N . GLU A 1 613 ? 13.43 -37.844 -27.328 1 69 613 GLU A N 1
ATOM 5063 C CA . GLU A 1 613 ? 13.664 -39.281 -27.094 1 69 613 GLU A CA 1
ATOM 5064 C C . GLU A 1 613 ? 14.711 -39.812 -28.047 1 69 613 GLU A C 1
ATOM 5066 O O . GLU A 1 613 ? 15.555 -40.625 -27.656 1 69 613 GLU A O 1
ATOM 5071 N N . GLU A 1 614 ? 14.609 -39.406 -29.266 1 66 614 GLU A N 1
ATOM 5072 C CA . GLU A 1 614 ? 15.57 -39.812 -30.266 1 66 614 GLU A CA 1
ATOM 5073 C C . GLU A 1 614 ? 16.984 -39.375 -29.922 1 66 614 GLU A C 1
ATOM 5075 O O . GLU A 1 614 ? 17.938 -40.125 -30.078 1 66 614 GLU A O 1
ATOM 5080 N N . ARG A 1 615 ? 17.047 -38.188 -29.422 1 63.41 615 ARG A N 1
ATOM 5081 C CA . ARG A 1 615 ? 18.328 -37.625 -29.062 1 63.41 615 ARG A CA 1
ATOM 5082 C C . ARG A 1 615 ? 18.922 -38.312 -27.844 1 63.41 615 ARG A C 1
ATOM 5084 O O . ARG A 1 615 ? 20.141 -38.562 -27.781 1 63.41 615 ARG A O 1
ATOM 5091 N N . HIS A 1 616 ? 18.141 -38.594 -26.922 1 59.5 616 HIS A N 1
ATOM 5092 C CA . HIS A 1 616 ? 18.609 -39.25 -25.703 1 59.5 616 HIS A CA 1
ATOM 5093 C C . HIS A 1 616 ? 18.875 -40.719 -25.922 1 59.5 616 HIS A C 1
ATOM 5095 O O . HIS A 1 616 ? 19.812 -41.281 -25.328 1 59.5 616 HIS A O 1
ATOM 5101 N N . SER A 1 617 ? 18.047 -41.312 -26.766 1 52.38 617 SER A N 1
ATOM 5102 C CA . SER A 1 617 ? 18.328 -42.719 -27.125 1 52.38 617 SER A CA 1
ATOM 5103 C C . SER A 1 617 ? 19.609 -42.812 -27.938 1 52.38 617 SER A C 1
ATOM 5105 O O . SER A 1 617 ? 20.391 -43.75 -27.766 1 52.38 617 SER A O 1
ATOM 5107 N N . ALA A 1 618 ? 19.812 -41.969 -28.828 1 45.25 618 ALA A N 1
ATOM 5108 C CA . ALA A 1 618 ? 21.031 -41.969 -29.625 1 45.25 618 ALA A CA 1
ATOM 5109 C C . ALA A 1 618 ? 22.25 -41.719 -28.734 1 45.25 618 ALA A C 1
ATOM 5111 O O . ALA A 1 618 ? 23.328 -42.281 -28.984 1 45.25 618 ALA A O 1
ATOM 5112 N N . LYS A 1 619 ? 22.141 -40.875 -27.797 1 42.94 619 LYS A N 1
ATOM 5113 C CA . LYS A 1 619 ? 23.234 -40.594 -26.859 1 42.94 619 LYS A CA 1
ATOM 5114 C C . LYS A 1 619 ? 23.5 -41.781 -25.938 1 42.94 619 LYS A C 1
ATOM 5116 O O . LYS A 1 619 ? 24.609 -41.938 -25.453 1 42.94 619 LYS A O 1
ATOM 5121 N N . ALA A 1 620 ? 22.547 -42.469 -25.562 1 37.47 620 ALA A N 1
ATOM 5122 C CA . ALA A 1 620 ? 22.797 -43.688 -24.766 1 37.47 620 ALA A CA 1
ATOM 5123 C C . ALA A 1 620 ? 23.672 -44.656 -25.531 1 37.47 620 ALA A C 1
ATOM 5125 O O . ALA A 1 620 ? 24.5 -45.344 -24.922 1 37.47 620 ALA A O 1
ATOM 5126 N N . ASP A 1 621 ? 23.531 -44.906 -26.828 1 35.91 621 ASP A N 1
ATOM 5127 C CA . ASP A 1 621 ? 24.406 -45.844 -27.547 1 35.91 621 ASP A CA 1
ATOM 5128 C C . ASP A 1 621 ? 25.781 -45.219 -27.797 1 35.91 621 ASP A C 1
ATOM 5130 O O . ASP A 1 621 ? 26.797 -45.906 -27.797 1 35.91 621 ASP A O 1
ATOM 5134 N N . ALA A 1 622 ? 26.016 -44.094 -28.594 1 32.81 622 ALA A N 1
ATOM 5135 C CA . ALA A 1 622 ? 27.297 -43.562 -29.047 1 32.81 622 ALA A CA 1
ATOM 5136 C C . ALA A 1 622 ? 27.938 -42.656 -27.984 1 32.81 622 ALA A C 1
ATOM 5138 O O . ALA A 1 622 ? 28.969 -42.062 -28.234 1 32.81 622 ALA A O 1
ATOM 5139 N N . ILE A 1 623 ? 27.203 -41.969 -27.188 1 31.17 623 ILE A N 1
ATOM 5140 C CA . ILE A 1 623 ? 27.828 -40.875 -26.469 1 31.17 623 ILE A CA 1
ATOM 5141 C C . ILE A 1 623 ? 28.891 -41.406 -25.531 1 31.17 623 ILE A C 1
ATOM 5143 O O . ILE A 1 623 ? 28.594 -42.125 -24.578 1 31.17 623 ILE A O 1
ATOM 5147 N N . ASP A 1 624 ? 30.031 -41.625 -26.047 1 28.61 624 ASP A N 1
ATOM 5148 C CA . ASP A 1 624 ? 31.172 -41.281 -25.203 1 28.61 624 ASP A CA 1
ATOM 5149 C C . ASP A 1 624 ? 30.953 -39.969 -24.469 1 28.61 624 ASP A C 1
ATOM 5151 O O . ASP A 1 624 ? 30.781 -38.906 -25.109 1 28.61 624 ASP A O 1
ATOM 5155 N N . VAL A 1 625 ? 30.438 -39.812 -23.297 1 29.47 625 VAL A N 1
ATOM 5156 C CA . VAL A 1 625 ? 30.047 -38.812 -22.344 1 29.47 625 VAL A CA 1
ATOM 5157 C C . VAL A 1 625 ? 31.031 -37.625 -22.391 1 29.47 625 VAL A C 1
ATOM 5159 O O . VAL A 1 625 ? 30.703 -36.531 -22 1 29.47 625 VAL A O 1
ATOM 5162 N N . THR A 1 626 ? 32.312 -37.812 -22.875 1 27.75 626 THR A N 1
ATOM 5163 C CA . THR A 1 626 ? 33.375 -36.844 -22.766 1 27.75 626 THR A CA 1
ATOM 5164 C C . THR A 1 626 ? 33.219 -35.688 -23.766 1 27.75 626 THR A C 1
ATOM 5166 O O . THR A 1 626 ? 33.375 -34.531 -23.422 1 27.75 626 THR A O 1
ATOM 5169 N N . GLN A 1 627 ? 33.062 -36.031 -25.078 1 30.06 627 GLN A N 1
ATOM 5170 C CA . GLN A 1 627 ? 33.156 -35.031 -26.109 1 30.06 627 GLN A CA 1
ATOM 5171 C C . GLN A 1 627 ? 31.906 -34.125 -26.125 1 30.06 627 GLN A C 1
ATOM 5173 O O . GLN A 1 627 ? 31.953 -33 -26.609 1 30.06 627 GLN A O 1
ATOM 5178 N N . PHE A 1 628 ? 30.797 -34.656 -25.828 1 29.28 628 PHE A N 1
ATOM 5179 C CA . PHE A 1 628 ? 29.547 -33.906 -25.891 1 29.28 628 PHE A CA 1
ATOM 5180 C C . PHE A 1 628 ? 29.484 -32.844 -24.797 1 29.28 628 PHE A C 1
ATOM 5182 O O . PHE A 1 628 ? 28.984 -31.734 -25.016 1 29.28 628 PHE A O 1
ATOM 5189 N N . LEU A 1 629 ? 30.078 -33.062 -23.656 1 29.08 629 LEU A N 1
ATOM 5190 C CA . LEU A 1 629 ? 30.094 -32.125 -22.531 1 29.08 629 LEU A CA 1
ATOM 5191 C C . LEU A 1 629 ? 30.859 -30.859 -22.891 1 29.08 629 LEU A C 1
ATOM 5193 O O . LEU A 1 629 ? 30.516 -29.766 -22.406 1 29.08 629 LEU A O 1
ATOM 5197 N N . GLN A 1 630 ? 31.891 -30.922 -23.797 1 28.22 630 GLN A N 1
ATOM 5198 C CA . GLN A 1 630 ? 32.719 -29.75 -24.078 1 28.22 630 GLN A CA 1
ATOM 5199 C C . GLN A 1 630 ? 31.953 -28.734 -24.922 1 28.22 630 GLN A C 1
ATOM 5201 O O . GLN A 1 630 ? 32.094 -27.531 -24.688 1 28.22 630 GLN A O 1
ATOM 5206 N N . GLN A 1 631 ? 31.172 -29.141 -25.875 1 28.53 631 GLN A N 1
ATOM 5207 C CA . GLN A 1 631 ? 30.562 -28.172 -26.766 1 28.53 631 GLN A CA 1
ATOM 5208 C C . GLN A 1 631 ? 29.391 -27.453 -26.094 1 28.53 631 GLN A C 1
ATOM 5210 O O . GLN A 1 631 ? 29.031 -26.344 -26.5 1 28.53 631 GLN A O 1
ATOM 5215 N N . VAL A 1 632 ? 28.656 -28.109 -25.281 1 29.77 632 VAL A N 1
ATOM 5216 C CA . VAL A 1 632 ? 27.484 -27.5 -24.656 1 29.77 632 VAL A CA 1
ATOM 5217 C C . VAL A 1 632 ? 27.938 -26.422 -23.672 1 29.77 632 VAL A C 1
ATOM 5219 O O . VAL A 1 632 ? 27.25 -25.406 -23.5 1 29.77 632 VAL A O 1
ATOM 5222 N N . PHE A 1 633 ? 29.062 -26.625 -22.984 1 28.03 633 PHE A N 1
ATOM 5223 C CA . PHE A 1 633 ? 29.547 -25.625 -22.031 1 28.03 633 PHE A CA 1
ATOM 5224 C C . PHE A 1 633 ? 29.906 -24.328 -22.734 1 28.03 633 PHE A C 1
ATOM 5226 O O . PHE A 1 633 ? 29.938 -23.266 -22.125 1 28.03 633 PHE A O 1
ATOM 5233 N N . ASP A 1 634 ? 30.484 -24.422 -23.984 1 27.77 634 ASP A N 1
ATOM 5234 C CA . ASP A 1 634 ? 30.969 -23.172 -24.562 1 27.77 634 ASP A CA 1
ATOM 5235 C C . ASP A 1 634 ? 29.812 -22.25 -24.891 1 27.77 634 ASP A C 1
ATOM 5237 O O . ASP A 1 634 ? 29.984 -21.031 -24.938 1 27.77 634 ASP A O 1
ATOM 5241 N N . SER A 1 635 ? 28.75 -22.797 -25.578 1 27.73 635 SER A N 1
ATOM 5242 C CA . SER A 1 635 ? 27.781 -21.844 -26.109 1 27.73 635 SER A CA 1
ATOM 5243 C C . SER A 1 635 ? 26.75 -21.438 -25.062 1 27.73 635 SER A C 1
ATOM 5245 O O . SER A 1 635 ? 25.797 -20.719 -25.359 1 27.73 635 SER A O 1
ATOM 5247 N N . THR A 1 636 ? 26.578 -22.234 -24 1 25.38 636 THR A N 1
ATOM 5248 C CA . THR A 1 636 ? 25.484 -21.891 -23.094 1 25.38 636 THR A CA 1
ATOM 5249 C C . THR A 1 636 ? 25.797 -20.594 -22.344 1 25.38 636 THR A C 1
ATOM 5251 O O . THR A 1 636 ? 26.781 -20.531 -21.594 1 25.38 636 THR A O 1
ATOM 5254 N N . ASP A 1 637 ? 25.406 -19.516 -22.969 1 24.55 637 ASP A N 1
ATOM 5255 C CA . ASP A 1 637 ? 25.312 -18.281 -22.188 1 24.55 637 ASP A CA 1
ATOM 5256 C C . ASP A 1 637 ? 24.484 -18.484 -20.922 1 24.55 637 ASP A C 1
ATOM 5258 O O . ASP A 1 637 ? 23.25 -18.5 -20.984 1 24.55 637 ASP A O 1
ATOM 5262 N N . PHE A 1 638 ? 24.891 -19.422 -20 1 23.61 638 PHE A N 1
ATOM 5263 C CA . PHE A 1 638 ? 24.328 -19.766 -18.703 1 23.61 638 PHE A CA 1
ATOM 5264 C C . PHE A 1 638 ? 23.859 -18.516 -17.969 1 23.61 638 PHE A C 1
ATOM 5266 O O . PHE A 1 638 ? 23.344 -18.594 -16.859 1 23.61 638 PHE A O 1
ATOM 5273 N N . ASP A 1 639 ? 24.359 -17.359 -18.297 1 25 639 ASP A N 1
ATOM 5274 C CA . ASP A 1 639 ? 24.125 -16.219 -17.406 1 25 639 ASP A CA 1
ATOM 5275 C C . ASP A 1 639 ? 22.641 -15.914 -17.297 1 25 639 ASP A C 1
ATOM 5277 O O . ASP A 1 639 ? 22.234 -15.039 -16.516 1 25 639 ASP A O 1
ATOM 5281 N N . LEU A 1 640 ? 21.859 -16.328 -18.312 1 24.05 640 LEU A N 1
ATOM 5282 C CA . LEU A 1 640 ? 20.516 -15.758 -18.312 1 24.05 640 LEU A CA 1
ATOM 5283 C C . LEU A 1 640 ? 19.625 -16.453 -17.297 1 24.05 640 LEU A C 1
ATOM 5285 O O . LEU A 1 640 ? 18.562 -15.945 -16.938 1 24.05 640 LEU A O 1
ATOM 5289 N N . PHE A 1 641 ? 19.578 -17.781 -17.25 1 22.23 641 PHE A N 1
ATOM 5290 C CA . PHE A 1 641 ? 18.453 -18.422 -16.562 1 22.23 641 PHE A CA 1
ATOM 5291 C C . PHE A 1 641 ? 18.703 -18.453 -15.055 1 22.23 641 PHE A C 1
ATOM 5293 O O . PHE A 1 641 ? 17.766 -18.703 -14.281 1 22.23 641 PHE A O 1
ATOM 5300 N N . TYR A 1 642 ? 19.812 -19.281 -14.594 1 23.59 642 TYR A N 1
ATOM 5301 C CA . TYR A 1 642 ? 19.906 -19.875 -13.266 1 23.59 642 TYR A CA 1
ATOM 5302 C C . TYR A 1 642 ? 19.734 -18.812 -12.188 1 23.59 642 TYR A C 1
ATOM 5304 O O . TYR A 1 642 ? 19.922 -17.625 -12.445 1 23.59 642 TYR A O 1
ATOM 5312 N N . GLY A 1 643 ? 19.516 -19.516 -10.898 1 25 643 GLY A N 1
ATOM 5313 C CA . GLY A 1 643 ? 19.266 -19.234 -9.492 1 25 643 GLY A CA 1
ATOM 5314 C C . GLY A 1 643 ? 20.297 -18.297 -8.891 1 25 643 GLY A C 1
ATOM 5315 O O . GLY A 1 643 ? 21.453 -18.672 -8.695 1 25 643 GLY A O 1
ATOM 5316 N N . MET A 1 644 ? 20.375 -17.125 -9.203 1 23.88 644 MET A N 1
ATOM 5317 C CA . MET A 1 644 ? 21.328 -16.375 -8.398 1 23.88 644 MET A CA 1
ATOM 5318 C C . MET A 1 644 ? 21.188 -16.719 -6.922 1 23.88 644 MET A C 1
ATOM 5320 O O . MET A 1 644 ? 20.078 -16.672 -6.375 1 23.88 644 MET A O 1
ATOM 5324 N N . ASP A 1 645 ? 21.938 -17.703 -6.477 1 23.14 645 ASP A N 1
ATOM 5325 C CA . ASP A 1 645 ? 22.141 -17.812 -5.039 1 23.14 645 ASP A CA 1
ATOM 5326 C C . ASP A 1 645 ? 22.031 -16.453 -4.359 1 23.14 645 ASP A C 1
ATOM 5328 O O . ASP A 1 645 ? 22.656 -15.484 -4.797 1 23.14 645 ASP A O 1
ATOM 5332 N N . VAL A 1 646 ? 21.031 -16.234 -3.734 1 27 646 VAL A N 1
ATOM 5333 C CA . VAL A 1 646 ? 20.781 -15.039 -2.943 1 27 646 VAL A CA 1
ATOM 5334 C C . VAL A 1 646 ? 22 -14.703 -2.105 1 27 646 VAL A C 1
ATOM 5336 O O . VAL A 1 646 ? 21.953 -13.844 -1.227 1 27 646 VAL A O 1
ATOM 5339 N N . GLY A 1 647 ? 23.031 -15.648 -1.976 1 26.97 647 GLY A N 1
ATOM 5340 C CA . GLY A 1 647 ? 24.016 -15.133 -1.05 1 26.97 647 GLY A CA 1
ATOM 5341 C C . GLY A 1 647 ? 24.5 -13.742 -1.41 1 26.97 647 GLY A C 1
ATOM 5342 O O . GLY A 1 647 ? 24.641 -12.883 -0.539 1 26.97 647 GLY A O 1
ATOM 5343 N N . GLU A 1 648 ? 25.484 -13.695 -2.441 1 26.81 648 GLU A N 1
ATOM 5344 C CA . GLU A 1 648 ? 26.031 -12.391 -2.812 1 26.81 648 GLU A CA 1
ATOM 5345 C C . GLU A 1 648 ? 25 -11.562 -3.576 1 26.81 648 GLU A C 1
ATOM 5347 O O . GLU A 1 648 ? 24.484 -12 -4.605 1 26.81 648 GLU A O 1
ATOM 5352 N N . LEU A 1 649 ? 24.156 -10.914 -2.941 1 26.45 649 LEU A N 1
ATOM 5353 C CA . LEU A 1 649 ? 23.297 -9.906 -3.557 1 26.45 649 LEU A CA 1
ATOM 5354 C C . LEU A 1 649 ? 23.844 -9.492 -4.922 1 26.45 649 LEU A C 1
ATOM 5356 O O . LEU A 1 649 ? 25.047 -9.219 -5.062 1 26.45 649 LEU A O 1
ATOM 5360 N N . PRO A 1 650 ? 23.391 -9.906 -6.066 1 29.47 650 PRO A N 1
ATOM 5361 C CA . PRO A 1 650 ? 24.047 -9.359 -7.25 1 29.47 650 PRO A CA 1
ATOM 5362 C C . PRO A 1 650 ? 24.578 -7.945 -7.031 1 29.47 650 PRO A C 1
ATOM 5364 O O . PRO A 1 650 ? 23.891 -7.105 -6.441 1 29.47 650 PRO A O 1
ATOM 5367 N N . LYS A 1 651 ? 25.844 -7.77 -6.891 1 30.52 651 LYS A N 1
ATOM 5368 C CA . LYS A 1 651 ? 26.391 -6.418 -7.004 1 30.52 651 LYS A CA 1
ATOM 5369 C C . LYS A 1 651 ? 25.719 -5.652 -8.141 1 30.52 651 LYS A C 1
ATOM 5371 O O . LYS A 1 651 ? 25.234 -6.25 -9.102 1 30.52 651 LYS A O 1
ATOM 5376 N N . MET A 1 652 ? 25.219 -4.449 -7.965 1 25.58 652 MET A N 1
ATOM 5377 C CA . MET A 1 652 ? 24.703 -3.57 -9.008 1 25.58 652 MET A CA 1
ATOM 5378 C C . MET A 1 652 ? 25.312 -3.906 -10.359 1 25.58 652 MET A C 1
ATOM 5380 O O . MET A 1 652 ? 24.797 -3.484 -11.398 1 25.58 652 MET A O 1
ATOM 5384 N N . ASP A 1 653 ? 26.391 -4.512 -10.477 1 25.72 653 ASP A N 1
ATOM 5385 C CA . ASP A 1 653 ? 27.141 -4.672 -11.711 1 25.72 653 ASP A CA 1
ATOM 5386 C C . ASP A 1 653 ? 26.5 -5.727 -12.609 1 25.72 653 ASP A C 1
ATOM 5388 O O . ASP A 1 653 ? 26.719 -5.734 -13.828 1 25.72 653 ASP A O 1
ATOM 5392 N N . SER A 1 654 ? 26.25 -6.816 -12.078 1 29.55 654 SER A N 1
ATOM 5393 C CA . SER A 1 654 ? 26.016 -7.902 -13.023 1 29.55 654 SER A CA 1
ATOM 5394 C C . SER A 1 654 ? 24.656 -7.766 -13.695 1 29.55 654 SER A C 1
ATOM 5396 O O . SER A 1 654 ? 24.234 -8.656 -14.43 1 29.55 654 SER A O 1
ATOM 5398 N N . ILE A 1 655 ? 23.922 -7.109 -13.258 1 26.8 655 ILE A N 1
ATOM 5399 C CA . ILE A 1 655 ? 22.688 -6.836 -13.977 1 26.8 655 ILE A CA 1
ATOM 5400 C C . ILE A 1 655 ? 23 -6.137 -15.297 1 26.8 655 ILE A C 1
ATOM 5402 O O . ILE A 1 655 ? 22.109 -5.949 -16.141 1 26.8 655 ILE A O 1
ATOM 5406 N N . LEU A 1 656 ? 24.109 -5.344 -15.375 1 22.23 656 LEU A N 1
ATOM 5407 C CA . LEU A 1 656 ? 24.469 -4.809 -16.672 1 22.23 656 LEU A CA 1
ATOM 5408 C C . LEU A 1 656 ? 25.25 -5.84 -17.5 1 22.23 656 LEU A C 1
ATOM 5410 O O . LEU A 1 656 ? 26.219 -6.422 -17.016 1 22.23 656 LEU A O 1
ATOM 5414 N N . PRO A 1 657 ? 24.719 -6.395 -18.5 1 25.14 657 PRO A N 1
ATOM 5415 C CA . PRO A 1 657 ? 25.734 -7.074 -19.328 1 25.14 657 PRO A CA 1
ATOM 5416 C C . PRO A 1 657 ? 26.984 -6.23 -19.531 1 25.14 657 PRO A C 1
ATOM 5418 O O . PRO A 1 657 ? 26.922 -4.996 -19.531 1 25.14 657 PRO A O 1
ATOM 5421 N N . MET B 1 1 ? 20.656 -73.375 26.016 1 22.95 1 MET B N 1
ATOM 5422 C CA . MET B 1 1 ? 20 -72.562 27.031 1 22.95 1 MET B CA 1
ATOM 5423 C C . MET B 1 1 ? 20.422 -71.062 26.875 1 22.95 1 MET B C 1
ATOM 5425 O O . MET B 1 1 ? 21.406 -70.625 27.484 1 22.95 1 MET B O 1
ATOM 5429 N N . VAL B 1 2 ? 20.656 -70.562 25.719 1 25.28 2 VAL B N 1
ATOM 5430 C CA . VAL B 1 2 ? 21.453 -69.5 25.188 1 25.28 2 VAL B CA 1
ATOM 5431 C C . VAL B 1 2 ? 20.891 -68.125 25.719 1 25.28 2 VAL B C 1
ATOM 5433 O O . VAL B 1 2 ? 19.703 -67.875 25.594 1 25.28 2 VAL B O 1
ATOM 5436 N N . TYR B 1 3 ? 21.625 -67.562 26.656 1 24.06 3 TYR B N 1
ATOM 5437 C CA . TYR B 1 3 ? 21.5 -66.5 27.641 1 24.06 3 TYR B CA 1
ATOM 5438 C C . TYR B 1 3 ? 21.188 -65.125 26.953 1 24.06 3 TYR B C 1
ATOM 5440 O O . TYR B 1 3 ? 21.719 -64.875 25.891 1 24.06 3 TYR B O 1
ATOM 5448 N N . GLU B 1 4 ? 19.984 -64.562 27.094 1 24.48 4 GLU B N 1
ATOM 5449 C CA . GLU B 1 4 ? 19.109 -63.5 26.688 1 24.48 4 GLU B CA 1
ATOM 5450 C C . GLU B 1 4 ? 19.766 -62.125 26.953 1 24.48 4 GLU B C 1
ATOM 5452 O O . GLU B 1 4 ? 19.719 -61.625 28.062 1 24.48 4 GLU B O 1
ATOM 5457 N N . MET B 1 5 ? 21.047 -62 26.5 1 25.61 5 MET B N 1
ATOM 5458 C CA . MET B 1 5 ? 21.922 -61 27.094 1 25.61 5 MET B CA 1
ATOM 5459 C C . MET B 1 5 ? 21.297 -59.625 27.031 1 25.61 5 MET B C 1
ATOM 5461 O O . MET B 1 5 ? 20.797 -59.219 25.969 1 25.61 5 MET B O 1
ATOM 5465 N N . LEU B 1 6 ? 20.906 -59.125 28.094 1 28.94 6 LEU B N 1
ATOM 5466 C CA . LEU B 1 6 ? 20.156 -57.969 28.516 1 28.94 6 LEU B CA 1
ATOM 5467 C C . LEU B 1 6 ? 20.812 -56.656 28.016 1 28.94 6 LEU B C 1
ATOM 5469 O O . LEU B 1 6 ? 21.969 -56.406 28.328 1 28.94 6 LEU B O 1
ATOM 5473 N N . SER B 1 7 ? 20.641 -56.375 26.797 1 27.38 7 SER B N 1
ATOM 5474 C CA . SER B 1 7 ? 21.391 -55.344 26.094 1 27.38 7 SER B CA 1
ATOM 5475 C C . SER B 1 7 ? 21.484 -54.062 26.922 1 27.38 7 SER B C 1
ATOM 5477 O O . SER B 1 7 ? 20.484 -53.656 27.5 1 27.38 7 SER B O 1
ATOM 5479 N N . PRO B 1 8 ? 22.578 -53.75 27.406 1 29.02 8 PRO B N 1
ATOM 5480 C CA . PRO B 1 8 ? 22.812 -52.719 28.438 1 29.02 8 PRO B CA 1
ATOM 5481 C C . PRO B 1 8 ? 22.172 -51.375 28.109 1 29.02 8 PRO B C 1
ATOM 5483 O O . PRO B 1 8 ? 21.922 -51.094 26.938 1 29.02 8 PRO B O 1
ATOM 5486 N N . VAL B 1 9 ? 21.531 -50.844 29 1 31.36 9 VAL B N 1
ATOM 5487 C CA . VAL B 1 9 ? 20.719 -49.625 29.094 1 31.36 9 VAL B CA 1
ATOM 5488 C C . VAL B 1 9 ? 21.531 -48.406 28.688 1 31.36 9 VAL B C 1
ATOM 5490 O O . VAL B 1 9 ? 22.594 -48.156 29.266 1 31.36 9 VAL B O 1
ATOM 5493 N N . PRO B 1 10 ? 21.656 -48.156 27.438 1 29.55 10 PRO B N 1
ATOM 5494 C CA . PRO B 1 10 ? 22.688 -47.156 27.188 1 29.55 10 PRO B CA 1
ATOM 5495 C C . PRO B 1 10 ? 22.562 -45.938 28.109 1 29.55 10 PRO B C 1
ATOM 5497 O O . PRO B 1 10 ? 21.453 -45.469 28.406 1 29.55 10 PRO B O 1
ATOM 5500 N N . VAL B 1 11 ? 23.359 -45.75 28.969 1 28.41 11 VAL B N 1
ATOM 5501 C CA . VAL B 1 11 ? 23.5 -44.688 29.969 1 28.41 11 VAL B CA 1
ATOM 5502 C C . VAL B 1 11 ? 23.359 -43.344 29.312 1 28.41 11 VAL B C 1
ATOM 5504 O O . VAL B 1 11 ? 23.828 -43.125 28.188 1 28.41 11 VAL B O 1
ATOM 5507 N N . LYS B 1 12 ? 22.516 -42.562 29.828 1 29 12 LYS B N 1
ATOM 5508 C CA . LYS B 1 12 ? 22.109 -41.188 29.531 1 29 12 LYS B CA 1
ATOM 5509 C C . LYS B 1 12 ? 23.312 -40.281 29.391 1 29 12 LYS B C 1
ATOM 5511 O O . LYS B 1 12 ? 24.047 -40.062 30.344 1 29 12 LYS B O 1
ATOM 5516 N N . LYS B 1 13 ? 24.031 -40.375 28.469 1 26.73 13 LYS B N 1
ATOM 5517 C CA . LYS B 1 13 ? 25.234 -39.531 28.547 1 26.73 13 LYS B CA 1
ATOM 5518 C C . LYS B 1 13 ? 24.906 -38.125 28.984 1 26.73 13 LYS B C 1
ATOM 5520 O O . LYS B 1 13 ? 24 -37.469 28.438 1 26.73 13 LYS B O 1
ATOM 5525 N N . ARG B 1 14 ? 25.266 -37.75 30.156 1 29.66 14 ARG B N 1
ATOM 5526 C CA . ARG B 1 14 ? 25.156 -36.469 30.812 1 29.66 14 ARG B CA 1
ATOM 5527 C C . ARG B 1 14 ? 25.688 -35.344 29.938 1 29.66 14 ARG B C 1
ATOM 5529 O O . ARG B 1 14 ? 26.812 -35.406 29.453 1 29.66 14 ARG B O 1
ATOM 5536 N N . HIS B 1 15 ? 24.984 -34.844 29.141 1 30.03 15 HIS B N 1
ATOM 5537 C CA . HIS B 1 15 ? 25.406 -33.688 28.344 1 30.03 15 HIS B CA 1
ATOM 5538 C C . HIS B 1 15 ? 26 -32.594 29.234 1 30.03 15 HIS B C 1
ATOM 5540 O O . HIS B 1 15 ? 25.281 -31.969 30 1 30.03 15 HIS B O 1
ATOM 5546 N N . ARG B 1 16 ? 27.25 -32.75 29.719 1 33.16 16 ARG B N 1
ATOM 5547 C CA . ARG B 1 16 ? 27.969 -31.766 30.516 1 33.16 16 ARG B CA 1
ATOM 5548 C C . ARG B 1 16 ? 27.984 -30.406 29.812 1 33.16 16 ARG B C 1
ATOM 5550 O O . ARG B 1 16 ? 28.25 -30.344 28.609 1 33.16 16 ARG B O 1
ATOM 5557 N N . PRO B 1 17 ? 27.453 -29.5 30.359 1 40.19 17 PRO B N 1
ATOM 5558 C CA . PRO B 1 17 ? 27.469 -28.109 29.906 1 40.19 17 PRO B CA 1
ATOM 5559 C C . PRO B 1 17 ? 28.875 -27.625 29.547 1 40.19 17 PRO B C 1
ATOM 5561 O O . PRO B 1 17 ? 29.797 -27.719 30.359 1 40.19 17 PRO B O 1
ATOM 5564 N N . THR B 1 18 ? 29.594 -27.922 28.562 1 44.91 18 THR B N 1
ATOM 5565 C CA . THR B 1 18 ? 30.984 -27.578 28.312 1 44.91 18 THR B CA 1
ATOM 5566 C C . THR B 1 18 ? 31.234 -26.094 28.594 1 44.91 18 THR B C 1
ATOM 5568 O O . THR B 1 18 ? 30.688 -25.219 27.906 1 44.91 18 THR B O 1
ATOM 5571 N N . LEU B 1 19 ? 31.609 -25.688 29.828 1 53.41 19 LEU B N 1
ATOM 5572 C CA . LEU B 1 19 ? 32.094 -24.406 30.312 1 53.41 19 LEU B CA 1
ATOM 5573 C C . LEU B 1 19 ? 33.438 -24.047 29.672 1 53.41 19 LEU B C 1
ATOM 5575 O O . LEU B 1 19 ? 34.469 -24.516 30.125 1 53.41 19 LEU B O 1
ATOM 5579 N N . VAL B 1 20 ? 33.562 -23.734 28.5 1 65.5 20 VAL B N 1
ATOM 5580 C CA . VAL B 1 20 ? 34.781 -23.219 27.875 1 65.5 20 VAL B CA 1
ATOM 5581 C C . VAL B 1 20 ? 34.812 -21.703 27.969 1 65.5 20 VAL B C 1
ATOM 5583 O O . VAL B 1 20 ? 33.781 -21.031 27.781 1 65.5 20 VAL B O 1
ATOM 5586 N N . CYS B 1 21 ? 35.781 -21.141 28.484 1 65.25 21 CYS B N 1
ATOM 5587 C CA . CYS B 1 21 ? 35.844 -19.688 28.625 1 65.25 21 CYS B CA 1
ATOM 5588 C C . CYS B 1 21 ? 35.719 -19 27.266 1 65.25 21 CYS B C 1
ATOM 5590 O O . CYS B 1 21 ? 36.156 -19.562 26.25 1 65.25 21 CYS B O 1
ATOM 5592 N N . LEU B 1 22 ? 35.156 -17.969 27.156 1 68.12 22 LEU B N 1
ATOM 5593 C CA . LEU B 1 22 ? 34.844 -17.266 25.922 1 68.12 22 LEU B CA 1
ATOM 5594 C C . LEU B 1 22 ? 36.094 -16.938 25.141 1 68.12 22 LEU B C 1
ATOM 5596 O O . LEU B 1 22 ? 36.094 -16.891 23.922 1 68.12 22 LEU B O 1
ATOM 5600 N N . ASN B 1 23 ? 37.125 -16.844 25.766 1 72.31 23 ASN B N 1
ATOM 5601 C CA . ASN B 1 23 ? 38.406 -16.516 25.156 1 72.31 23 ASN B CA 1
ATOM 5602 C C . ASN B 1 23 ? 39 -17.719 24.406 1 72.31 23 ASN B C 1
ATOM 5604 O O . ASN B 1 23 ? 39.469 -17.578 23.281 1 72.31 23 ASN B O 1
ATOM 5608 N N . CYS B 1 24 ? 39.062 -18.75 25.062 1 70.81 24 CYS B N 1
ATOM 5609 C CA . CYS B 1 24 ? 39.562 -19.953 24.438 1 70.81 24 CYS B CA 1
ATOM 5610 C C . CYS B 1 24 ? 38.656 -20.422 23.312 1 70.81 24 CYS B C 1
ATOM 5612 O O . CYS B 1 24 ? 39.125 -20.969 22.312 1 70.81 24 CYS B O 1
ATOM 5614 N N . ARG B 1 25 ? 37.344 -20.188 23.453 1 68.38 25 ARG B N 1
ATOM 5615 C CA . ARG B 1 25 ? 36.375 -20.5 22.438 1 68.38 25 ARG B CA 1
ATOM 5616 C C . ARG B 1 25 ? 36.625 -19.672 21.172 1 68.38 25 ARG B C 1
ATOM 5618 O O . ARG B 1 25 ? 36.531 -20.203 20.062 1 68.38 25 ARG B O 1
ATOM 5625 N N . ARG B 1 26 ? 37.031 -18.5 21.328 1 66.44 26 ARG B N 1
ATOM 5626 C CA . ARG B 1 26 ? 37.344 -17.594 20.234 1 66.44 26 ARG B CA 1
ATOM 5627 C C . ARG B 1 26 ? 38.625 -18.047 19.531 1 66.44 26 ARG B C 1
ATOM 5629 O O . ARG B 1 26 ? 38.719 -17.969 18.297 1 66.44 26 ARG B O 1
ATOM 5636 N N . ARG B 1 27 ? 39.344 -18.562 20.219 1 69.44 27 ARG B N 1
ATOM 5637 C CA . ARG B 1 27 ? 40.656 -18.922 19.672 1 69.44 27 ARG B CA 1
ATOM 5638 C C . ARG B 1 27 ? 40.688 -20.375 19.25 1 69.44 27 ARG B C 1
ATOM 5640 O O . ARG B 1 27 ? 41.719 -20.859 18.734 1 69.44 27 ARG B O 1
ATOM 5647 N N . LYS B 1 28 ? 39.656 -21.016 19.484 1 63.72 28 LYS B N 1
ATOM 5648 C CA . LYS B 1 28 ? 39.5 -22.438 19.156 1 63.72 28 LYS B CA 1
ATOM 5649 C C . LYS B 1 28 ? 40.656 -23.25 19.75 1 63.72 28 LYS B C 1
ATOM 5651 O O . LYS B 1 28 ? 41.156 -24.156 19.094 1 63.72 28 LYS B O 1
ATOM 5656 N N . THR B 1 29 ? 41.094 -22.75 20.844 1 74.38 29 THR B N 1
ATOM 5657 C CA . THR B 1 29 ? 42.125 -23.516 21.547 1 74.38 29 THR B CA 1
ATOM 5658 C C . THR B 1 29 ? 41.5 -24.359 22.656 1 74.38 29 THR B C 1
ATOM 5660 O O . THR B 1 29 ? 40.469 -23.984 23.219 1 74.38 29 THR B O 1
ATOM 5663 N N . LYS B 1 30 ? 42.094 -25.359 23 1 71.94 30 LYS B N 1
ATOM 5664 C CA . LYS B 1 30 ? 41.625 -26.297 24 1 71.94 30 LYS B CA 1
ATOM 5665 C C . LYS B 1 30 ? 41.719 -25.703 25.406 1 71.94 30 LYS B C 1
ATOM 5667 O O . LYS B 1 30 ? 42.812 -25.453 25.906 1 71.94 30 LYS B O 1
ATOM 5672 N N . CYS B 1 31 ? 40.531 -25.312 25.953 1 68.25 31 CYS B N 1
ATOM 5673 C CA . CYS B 1 31 ? 40.438 -24.672 27.25 1 68.25 31 CYS B CA 1
ATOM 5674 C C . CYS B 1 31 ? 40.5 -25.703 28.375 1 68.25 31 CYS B C 1
ATOM 5676 O O . CYS B 1 31 ? 39.844 -26.719 28.328 1 68.25 31 CYS B O 1
ATOM 5678 N N . ASP B 1 32 ? 41.281 -25.625 29.281 1 74.38 32 ASP B N 1
ATOM 5679 C CA . ASP B 1 32 ? 41.438 -26.594 30.359 1 74.38 32 ASP B CA 1
ATOM 5680 C C . ASP B 1 32 ? 40.531 -26.234 31.531 1 74.38 32 ASP B C 1
ATOM 5682 O O . ASP B 1 32 ? 40.594 -26.859 32.594 1 74.38 32 ASP B O 1
ATOM 5686 N N . ARG B 1 33 ? 39.656 -25.172 31.469 1 67.12 33 ARG B N 1
ATOM 5687 C CA . ARG B 1 33 ? 38.562 -24.766 32.344 1 67.12 33 ARG B CA 1
ATOM 5688 C C . ARG B 1 33 ? 39.094 -24.391 33.75 1 67.12 33 ARG B C 1
ATOM 5690 O O . ARG B 1 33 ? 38.375 -24.453 34.719 1 67.12 33 ARG B O 1
ATOM 5697 N N . GLY B 1 34 ? 40.312 -24 33.75 1 71.75 34 GLY B N 1
ATOM 5698 C CA . GLY B 1 34 ? 40.875 -23.562 35.031 1 71.75 34 GLY B CA 1
ATOM 5699 C C . GLY B 1 34 ? 40.25 -22.266 35.531 1 71.75 34 GLY B C 1
ATOM 5700 O O . GLY B 1 34 ? 39.875 -21.406 34.719 1 71.75 34 GLY B O 1
ATOM 5701 N N . LYS B 1 35 ? 39.781 -22.141 36.812 1 69.12 35 LYS B N 1
ATOM 5702 C CA . LYS B 1 35 ? 39.312 -20.906 37.438 1 69.12 35 LYS B CA 1
ATOM 5703 C C . LYS B 1 35 ? 40.406 -20.297 38.312 1 69.12 35 LYS B C 1
ATOM 5705 O O . LYS B 1 35 ? 41.219 -21.016 38.906 1 69.12 35 LYS B O 1
ATOM 5710 N N . PRO B 1 36 ? 40.375 -19.172 38.219 1 68.75 36 PRO B N 1
ATOM 5711 C CA . PRO B 1 36 ? 39.531 -18.203 37.531 1 68.75 36 PRO B CA 1
ATOM 5712 C C . PRO B 1 36 ? 39.844 -18.062 36.062 1 68.75 36 PRO B C 1
ATOM 5714 O O . PRO B 1 36 ? 39.062 -17.516 35.281 1 68.75 36 PRO B O 1
ATOM 5717 N N . SER B 1 37 ? 41.031 -18.422 35.75 1 74.44 37 SER B N 1
ATOM 5718 C CA . SER B 1 37 ? 41.438 -18.359 34.344 1 74.44 37 SER B CA 1
ATOM 5719 C C . SER B 1 37 ? 42.062 -19.688 33.906 1 74.44 37 SER B C 1
ATOM 5721 O O . SER B 1 37 ? 42.75 -20.344 34.688 1 74.44 37 SER B O 1
ATOM 5723 N N . CYS B 1 38 ? 41.75 -20.078 32.719 1 74.25 38 CYS B N 1
ATOM 5724 C CA . CYS B 1 38 ? 42.344 -21.312 32.219 1 74.25 38 CYS B CA 1
ATOM 5725 C C . CYS B 1 38 ? 43.812 -21.125 31.875 1 74.25 38 CYS B C 1
ATOM 5727 O O . CYS B 1 38 ? 44.281 -20 31.781 1 74.25 38 CYS B O 1
ATOM 5729 N N . SER B 1 39 ? 44.562 -22.219 31.828 1 79.56 39 SER B N 1
ATOM 5730 C CA . SER B 1 39 ? 46 -22.172 31.641 1 79.56 39 SER B CA 1
ATOM 5731 C C . SER B 1 39 ? 46.375 -21.406 30.391 1 79.56 39 SER B C 1
ATOM 5733 O O . SER B 1 39 ? 47.406 -20.703 30.359 1 79.56 39 SER B O 1
ATOM 5735 N N . ASN B 1 40 ? 45.531 -21.531 29.359 1 75.94 40 ASN B N 1
ATOM 5736 C CA . ASN B 1 40 ? 45.812 -20.812 28.109 1 75.94 40 ASN B CA 1
ATOM 5737 C C . ASN B 1 40 ? 45.625 -19.297 28.297 1 75.94 40 ASN B C 1
ATOM 5739 O O . ASN B 1 40 ? 46.438 -18.516 27.812 1 75.94 40 ASN B O 1
ATOM 5743 N N . CYS B 1 41 ? 44.625 -18.922 28.953 1 74.12 41 CYS B N 1
ATOM 5744 C CA . CYS B 1 41 ? 44.406 -17.516 29.203 1 74.12 41 CYS B CA 1
ATOM 5745 C C . CYS B 1 41 ? 45.406 -16.938 30.172 1 74.12 41 CYS B C 1
ATOM 5747 O O . CYS B 1 41 ? 45.844 -15.805 30.031 1 74.12 41 CYS B O 1
ATOM 5749 N N . LEU B 1 42 ? 45.781 -17.719 31.109 1 76.75 42 LEU B N 1
ATOM 5750 C CA . LEU B 1 42 ? 46.812 -17.281 32.062 1 76.75 42 LEU B CA 1
ATOM 5751 C C . LEU B 1 42 ? 48.125 -16.984 31.328 1 76.75 42 LEU B C 1
ATOM 5753 O O . LEU B 1 42 ? 48.812 -16 31.641 1 76.75 42 LEU B O 1
ATOM 5757 N N . LYS B 1 43 ? 48.562 -17.875 30.438 1 76.75 43 LYS B N 1
ATOM 5758 C CA . LYS B 1 43 ? 49.781 -17.672 29.703 1 76.75 43 LYS B CA 1
ATOM 5759 C C . LYS B 1 43 ? 49.75 -16.391 28.875 1 76.75 43 LYS B C 1
ATOM 5761 O O . LYS B 1 43 ? 50.781 -15.75 28.672 1 76.75 43 LYS B O 1
ATOM 5766 N N . LEU B 1 44 ? 48.594 -16.094 28.453 1 72.88 44 LEU B N 1
ATOM 5767 C CA . LEU B 1 44 ? 48.438 -14.93 27.594 1 72.88 44 LEU B CA 1
ATOM 5768 C C . LEU B 1 44 ? 48.031 -13.695 28.391 1 72.88 44 LEU B C 1
ATOM 5770 O O . LEU B 1 44 ? 47.844 -12.617 27.828 1 72.88 44 LEU B O 1
ATOM 5774 N N . GLY B 1 45 ? 47.875 -13.82 29.719 1 74.88 45 GLY B N 1
ATOM 5775 C CA . GLY B 1 45 ? 47.531 -12.742 30.641 1 74.88 45 GLY B CA 1
ATOM 5776 C C . GLY B 1 45 ? 46.094 -12.336 30.594 1 74.88 45 GLY B C 1
ATOM 5777 O O . GLY B 1 45 ? 45.75 -11.188 30.875 1 74.88 45 GLY B O 1
ATOM 5778 N N . GLU B 1 46 ? 45.281 -13.172 30.094 1 69.56 46 GLU B N 1
ATOM 5779 C CA . GLU B 1 46 ? 43.875 -12.852 30 1 69.56 46 GLU B CA 1
ATOM 5780 C C . GLU B 1 46 ? 43.062 -13.602 31.047 1 69.56 46 GLU B C 1
ATOM 5782 O O . GLU B 1 46 ? 43.5 -14.648 31.547 1 69.56 46 GLU B O 1
ATOM 5787 N N . THR B 1 47 ? 41.969 -13.023 31.531 1 72.62 47 THR B N 1
ATOM 5788 C CA . THR B 1 47 ? 41.031 -13.672 32.438 1 72.62 47 THR B CA 1
ATOM 5789 C C . THR B 1 47 ? 39.938 -14.406 31.672 1 72.62 47 THR B C 1
ATOM 5791 O O . THR B 1 47 ? 39.406 -13.883 30.703 1 72.62 47 THR B O 1
ATOM 5794 N N . CYS B 1 48 ? 39.75 -15.602 32.031 1 63.5 48 CYS B N 1
ATOM 5795 C CA . CYS B 1 48 ? 38.719 -16.391 31.344 1 63.5 48 CYS B CA 1
ATOM 5796 C C . CYS B 1 48 ? 37.344 -15.766 31.547 1 63.5 48 CYS B C 1
ATOM 5798 O O . CYS B 1 48 ? 37 -15.297 32.625 1 63.5 48 CYS B O 1
ATOM 5800 N N . VAL B 1 49 ? 36.656 -15.398 30.672 1 66.12 49 VAL B N 1
ATOM 5801 C CA . VAL B 1 49 ? 35.25 -15.016 30.766 1 66.12 49 VAL B CA 1
ATOM 5802 C C . VAL B 1 49 ? 34.375 -16.188 30.312 1 66.12 49 VAL B C 1
ATOM 5804 O O . VAL B 1 49 ? 34.625 -16.766 29.25 1 66.12 49 VAL B O 1
ATOM 5807 N N . TYR B 1 50 ? 33.812 -16.719 31.141 1 57 50 TYR B N 1
ATOM 5808 C CA . TYR B 1 50 ? 32.938 -17.859 30.828 1 57 50 TYR B CA 1
ATOM 5809 C C . TYR B 1 50 ? 31.531 -17.406 30.516 1 57 50 TYR B C 1
ATOM 5811 O O . TYR B 1 50 ? 31.047 -16.422 31.062 1 57 50 TYR B O 1
ATOM 5819 N N . SER B 1 51 ? 31.016 -17.953 29.484 1 45.94 51 SER B N 1
ATOM 5820 C CA . SER B 1 51 ? 29.609 -17.688 29.219 1 45.94 51 SER B CA 1
ATOM 5821 C C . SER B 1 51 ? 28.734 -18.188 30.359 1 45.94 51 SER B C 1
ATOM 5823 O O . SER B 1 51 ? 28.906 -19.312 30.844 1 45.94 51 SER B O 1
ATOM 5825 N N . GLU B 1 52 ? 28.234 -17.391 31.156 1 38.62 52 GLU B N 1
ATOM 5826 C CA . GLU B 1 52 ? 27.234 -17.828 32.125 1 38.62 52 GLU B CA 1
ATOM 5827 C C . GLU B 1 52 ? 26.297 -18.859 31.516 1 38.62 52 GLU B C 1
ATOM 5829 O O . GLU B 1 52 ? 25.922 -18.75 30.344 1 38.62 52 GLU B O 1
ATOM 5834 N N . ASP B 1 53 ? 26.281 -20 31.906 1 35.16 53 ASP B N 1
ATOM 5835 C CA . ASP B 1 53 ? 25.219 -20.984 31.656 1 35.16 53 ASP B CA 1
ATOM 5836 C C . ASP B 1 53 ? 23.844 -20.312 31.656 1 35.16 53 ASP B C 1
ATOM 5838 O O . ASP B 1 53 ? 23.359 -19.859 32.688 1 35.16 53 ASP B O 1
ATOM 5842 N N . THR B 1 54 ? 23.5 -19.484 30.875 1 31.25 54 THR B N 1
ATOM 5843 C CA . THR B 1 54 ? 22.125 -19.016 31 1 31.25 54 THR B CA 1
ATOM 5844 C C . THR B 1 54 ? 21.156 -20.188 31.109 1 31.25 54 THR B C 1
ATOM 5846 O O . THR B 1 54 ? 21.203 -21.109 30.281 1 31.25 54 THR B O 1
ATOM 5849 N N . ASP B 1 55 ? 20.766 -20.625 32.219 1 28.06 55 ASP B N 1
ATOM 5850 C CA . ASP B 1 55 ? 19.688 -21.562 32.531 1 28.06 55 ASP B CA 1
ATOM 5851 C C . ASP B 1 55 ? 18.578 -21.516 31.484 1 28.06 55 ASP B C 1
ATOM 5853 O O . ASP B 1 55 ? 18.172 -20.438 31.047 1 28.06 55 ASP B O 1
ATOM 5857 N N . GLU B 1 56 ? 18.359 -22.484 30.703 1 29.73 56 GLU B N 1
ATOM 5858 C CA . GLU B 1 56 ? 17.375 -22.906 29.688 1 29.73 56 GLU B CA 1
ATOM 5859 C C . GLU B 1 56 ? 15.961 -22.562 30.125 1 29.73 56 GLU B C 1
ATOM 5861 O O . GLU B 1 56 ? 15.016 -22.672 29.344 1 29.73 56 GLU B O 1
ATOM 5866 N N . ASN B 1 57 ? 15.656 -22.719 31.359 1 25.66 57 ASN B N 1
ATOM 5867 C CA . ASN B 1 57 ? 14.32 -22.562 31.922 1 25.66 57 ASN B CA 1
ATOM 5868 C C . ASN B 1 57 ? 13.742 -21.188 31.609 1 25.66 57 ASN B C 1
ATOM 5870 O O . ASN B 1 57 ? 12.539 -20.953 31.797 1 25.66 57 ASN B O 1
ATOM 5874 N N . ALA B 1 58 ? 14.555 -20.219 31.641 1 25.33 58 ALA B N 1
ATOM 5875 C CA . ALA B 1 58 ? 13.93 -18.906 31.719 1 25.33 58 ALA B CA 1
ATOM 5876 C C . ALA B 1 58 ? 13.336 -18.5 30.375 1 25.33 58 ALA B C 1
ATOM 5878 O O . ALA B 1 58 ? 13.75 -17.5 29.781 1 25.33 58 ALA B O 1
ATOM 5879 N N . SER B 1 59 ? 13.289 -19.297 29.438 1 24.58 59 SER B N 1
ATOM 5880 C CA . SER B 1 59 ? 12.391 -18.828 28.391 1 24.58 59 SER B CA 1
ATOM 5881 C C . SER B 1 59 ? 11.039 -18.422 28.953 1 24.58 59 SER B C 1
ATOM 5883 O O . SER B 1 59 ? 10.094 -19.203 28.953 1 24.58 59 SER B O 1
ATOM 5885 N N . LYS B 1 60 ? 11.078 -17.906 30.062 1 25.47 60 LYS B N 1
ATOM 5886 C CA . LYS B 1 60 ? 9.906 -17.219 30.578 1 25.47 60 LYS B CA 1
ATOM 5887 C C . LYS B 1 60 ? 9.195 -16.422 29.484 1 25.47 60 LYS B C 1
ATOM 5889 O O . LYS B 1 60 ? 9.828 -15.641 28.766 1 25.47 60 LYS B O 1
ATOM 5894 N N . LYS B 1 61 ? 8.273 -16.938 28.875 1 26.03 61 LYS B N 1
ATOM 5895 C CA . LYS B 1 61 ? 7.098 -16.281 28.328 1 26.03 61 LYS B CA 1
ATOM 5896 C C . LYS B 1 61 ? 6.926 -14.875 28.906 1 26.03 61 LYS B C 1
ATOM 5898 O O . LYS B 1 61 ? 6.504 -14.727 30.062 1 26.03 61 LYS B O 1
ATOM 5903 N N . VAL B 1 62 ? 7.883 -14.141 28.766 1 22.47 62 VAL B N 1
ATOM 5904 C CA . VAL B 1 62 ? 7.711 -12.789 29.281 1 22.47 62 VAL B CA 1
ATOM 5905 C C . VAL B 1 62 ? 6.301 -12.289 28.953 1 22.47 62 VAL B C 1
ATOM 5907 O O . VAL B 1 62 ? 5.977 -12.039 27.797 1 22.47 62 VAL B O 1
ATOM 5910 N N . ARG B 1 63 ? 5.344 -12.945 29.422 1 25.17 63 ARG B N 1
ATOM 5911 C CA . ARG B 1 63 ? 4.117 -12.195 29.672 1 25.17 63 ARG B CA 1
ATOM 5912 C C . ARG B 1 63 ? 4.43 -10.734 30 1 25.17 63 ARG B C 1
ATOM 5914 O O . ARG B 1 63 ? 4.988 -10.445 31.062 1 25.17 63 ARG B O 1
ATOM 5921 N N . TYR B 1 64 ? 4.898 -10.102 29.062 1 23.95 64 TYR B N 1
ATOM 5922 C CA . TYR B 1 64 ? 4.977 -8.68 29.375 1 23.95 64 TYR B CA 1
ATOM 5923 C C . TYR B 1 64 ? 3.85 -8.266 30.312 1 23.95 64 TYR B C 1
ATOM 5925 O O . TYR B 1 64 ? 2.684 -8.234 29.906 1 23.95 64 TYR B O 1
ATOM 5933 N N . GLU B 1 65 ? 3.811 -8.93 31.391 1 27.41 65 GLU B N 1
ATOM 5934 C CA . GLU B 1 65 ? 3.176 -8.273 32.531 1 27.41 65 GLU B CA 1
ATOM 5935 C C . GLU B 1 65 ? 3.604 -6.816 32.625 1 27.41 65 GLU B C 1
ATOM 5937 O O . GLU B 1 65 ? 4.758 -6.523 32.938 1 27.41 65 GLU B O 1
ATOM 5942 N N . TYR B 1 66 ? 3.354 -6.062 31.672 1 27.38 66 TYR B N 1
ATOM 5943 C CA . TYR B 1 66 ? 3.379 -4.641 32 1 27.38 66 TYR B CA 1
ATOM 5944 C C . TYR B 1 66 ? 2.994 -4.41 33.469 1 27.38 66 TYR B C 1
ATOM 5946 O O . TYR B 1 66 ? 1.808 -4.352 33.781 1 27.38 66 TYR B O 1
ATOM 5954 N N . MET B 1 67 ? 3.518 -5.254 34.344 1 31.08 67 MET B N 1
ATOM 5955 C CA . MET B 1 67 ? 3.373 -4.996 35.75 1 31.08 67 MET B CA 1
ATOM 5956 C C . MET B 1 67 ? 3.967 -3.643 36.125 1 31.08 67 MET B C 1
ATOM 5958 O O . MET B 1 67 ? 4.203 -3.365 37.312 1 31.08 67 MET B O 1
ATOM 5962 N N . ASP B 1 68 ? 4.863 -3.002 35.281 1 34.25 68 ASP B N 1
ATOM 5963 C CA . ASP B 1 68 ? 5.367 -1.882 36.062 1 34.25 68 ASP B CA 1
ATOM 5964 C C . ASP B 1 68 ? 4.242 -1.219 36.844 1 34.25 68 ASP B C 1
ATOM 5966 O O . ASP B 1 68 ? 3.086 -1.221 36.438 1 34.25 68 ASP B O 1
ATOM 5970 N N . ASP B 1 69 ? 4.488 -1.216 38.031 1 32.81 69 ASP B N 1
ATOM 5971 C CA . ASP B 1 69 ? 3.777 -0.403 39.031 1 32.81 69 ASP B CA 1
ATOM 5972 C C . ASP B 1 69 ? 3.271 0.895 38.406 1 32.81 69 ASP B C 1
ATOM 5974 O O . ASP B 1 69 ? 3.824 1.968 38.656 1 32.81 69 ASP B O 1
ATOM 5978 N N . LEU B 1 70 ? 3.15 0.777 37.062 1 42.25 70 LEU B N 1
ATOM 5979 C CA . LEU B 1 70 ? 2.461 1.984 36.625 1 42.25 70 LEU B CA 1
ATOM 5980 C C . LEU B 1 70 ? 1.217 2.238 37.469 1 42.25 70 LEU B C 1
ATOM 5982 O O . LEU B 1 70 ? 0.441 1.315 37.75 1 42.25 70 LEU B O 1
ATOM 5986 N N . GLY B 1 71 ? 1.438 2.84 38.5 1 49.16 71 GLY B N 1
ATOM 5987 C CA . GLY B 1 71 ? 0.257 3.246 39.25 1 49.16 71 GLY B CA 1
ATOM 5988 C C . GLY B 1 71 ? -1.036 2.996 38.5 1 49.16 71 GLY B C 1
ATOM 5989 O O . GLY B 1 71 ? -1.032 2.373 37.438 1 49.16 71 GLY B O 1
ATOM 5990 N N . LEU B 1 72 ? -2.09 3.236 38.938 1 62.75 72 LEU B N 1
ATOM 5991 C CA . LEU B 1 72 ? -3.42 3.1 38.375 1 62.75 72 LEU B CA 1
ATOM 5992 C C . LEU B 1 72 ? -3.5 3.814 37.031 1 62.75 72 LEU B C 1
ATOM 5994 O O . LEU B 1 72 ? -3.035 4.949 36.906 1 62.75 72 LEU B O 1
ATOM 5998 N N . PRO B 1 73 ? -3.633 2.986 35.844 1 80.25 73 PRO B N 1
ATOM 5999 C CA . PRO B 1 73 ? -3.811 3.656 34.562 1 80.25 73 PRO B CA 1
ATOM 6000 C C . PRO B 1 73 ? -4.676 4.91 34.656 1 80.25 73 PRO B C 1
ATOM 6002 O O . PRO B 1 73 ? -5.594 4.965 35.5 1 80.25 73 PRO B O 1
ATOM 6005 N N . GLU B 1 74 ? -4.102 6 34.125 1 89.88 74 GLU B N 1
ATOM 6006 C CA . GLU B 1 74 ? -4.898 7.211 33.969 1 89.88 74 GLU B CA 1
ATOM 6007 C C . GLU B 1 74 ? -5.438 7.32 32.531 1 89.88 74 GLU B C 1
ATOM 6009 O O . GLU B 1 74 ? -4.703 7.684 31.609 1 89.88 74 GLU B O 1
ATOM 6014 N N . PHE B 1 75 ? -6.691 7.023 32.438 1 92.75 75 PHE B N 1
ATOM 6015 C CA . PHE B 1 75 ? -7.285 7.059 31.094 1 92.75 75 PHE B CA 1
ATOM 6016 C C . PHE B 1 75 ? -7.848 8.445 30.781 1 92.75 75 PHE B C 1
ATOM 6018 O O . PHE B 1 75 ? -8.477 9.062 31.641 1 92.75 75 PHE B O 1
ATOM 6025 N N . ILE B 1 76 ? -7.473 8.93 29.625 1 95.19 76 ILE B N 1
ATOM 6026 C CA . ILE B 1 76 ? -8 10.219 29.188 1 95.19 76 ILE B CA 1
ATOM 6027 C C . ILE B 1 76 ? -8.734 10.047 27.859 1 95.19 76 ILE B C 1
ATOM 6029 O O . ILE B 1 76 ? -8.422 9.141 27.078 1 95.19 76 ILE B O 1
ATOM 6033 N N . ASN B 1 77 ? -9.688 10.883 27.656 1 93.88 77 ASN B N 1
ATOM 6034 C CA . ASN B 1 77 ? -10.414 10.93 26.391 1 93.88 77 ASN B CA 1
ATOM 6035 C C . ASN B 1 77 ? -9.828 11.977 25.453 1 93.88 77 ASN B C 1
ATOM 6037 O O . ASN B 1 77 ? -10.039 13.172 25.641 1 93.88 77 ASN B O 1
ATOM 6041 N N . MET B 1 78 ? -9.18 11.531 24.438 1 94.62 78 MET B N 1
ATOM 6042 C CA . MET B 1 78 ? -8.508 12.438 23.5 1 94.62 78 MET B CA 1
ATOM 6043 C C . MET B 1 78 ? -9.414 12.758 22.312 1 94.62 78 MET B C 1
ATOM 6045 O O . MET B 1 78 ? -9.109 13.641 21.516 1 94.62 78 MET B O 1
ATOM 6049 N N . ALA B 1 79 ? -10.492 12.086 22.219 1 91.69 79 ALA B N 1
ATOM 6050 C CA . ALA B 1 79 ? -11.422 12.305 21.109 1 91.69 79 ALA B CA 1
ATOM 6051 C C . ALA B 1 79 ? -12.867 12.336 21.609 1 91.69 79 ALA B C 1
ATOM 6053 O O . ALA B 1 79 ? -13.688 11.508 21.203 1 91.69 79 ALA B O 1
ATOM 6054 N N . PRO B 1 80 ? -13.125 13.32 22.359 1 87.69 80 PRO B N 1
ATOM 6055 C CA . PRO B 1 80 ? -14.461 13.375 22.938 1 87.69 80 PRO B CA 1
ATOM 6056 C C . PRO B 1 80 ? -15.562 13.508 21.891 1 87.69 80 PRO B C 1
ATOM 6058 O O . PRO B 1 80 ? -16.703 13.086 22.125 1 87.69 80 PRO B O 1
ATOM 6061 N N . LYS B 1 81 ? -15.266 13.992 20.766 1 83.12 81 LYS B N 1
ATOM 6062 C CA . LYS B 1 81 ? -16.25 14.141 19.688 1 83.12 81 LYS B CA 1
ATOM 6063 C C . LYS B 1 81 ? -16.062 13.078 18.609 1 83.12 81 LYS B C 1
ATOM 6065 O O . LYS B 1 81 ? -16.688 13.156 17.547 1 83.12 81 LYS B O 1
ATOM 6070 N N . GLY B 1 82 ? -15.227 12.172 18.953 1 81.5 82 GLY B N 1
ATOM 6071 C CA . GLY B 1 82 ? -14.898 11.195 17.938 1 81.5 82 GLY B CA 1
ATOM 6072 C C . GLY B 1 82 ? -13.984 11.742 16.844 1 81.5 82 GLY B C 1
ATOM 6073 O O . GLY B 1 82 ? -13.641 12.922 16.859 1 81.5 82 GLY B O 1
ATOM 6074 N N . LEU B 1 83 ? -13.555 10.898 16.031 1 85.19 83 LEU B N 1
ATOM 6075 C CA . LEU B 1 83 ? -12.75 11.281 14.875 1 85.19 83 LEU B CA 1
ATOM 6076 C C . LEU B 1 83 ? -13.586 11.227 13.594 1 85.19 83 LEU B C 1
ATOM 6078 O O . LEU B 1 83 ? -14.547 10.453 13.508 1 85.19 83 LEU B O 1
ATOM 6082 N N . HIS B 1 84 ? -13.172 12 12.664 1 80.75 84 HIS B N 1
ATOM 6083 C CA . HIS B 1 84 ? -14.07 12.18 11.523 1 80.75 84 HIS B CA 1
ATOM 6084 C C . HIS B 1 84 ? -13.367 11.891 10.211 1 80.75 84 HIS B C 1
ATOM 6086 O O . HIS B 1 84 ? -12.172 12.18 10.062 1 80.75 84 HIS B O 1
ATOM 6092 N N . LEU B 1 85 ? -14.133 11.281 9.367 1 84.44 85 LEU B N 1
ATOM 6093 C CA . LEU B 1 85 ? -13.797 11.195 7.949 1 84.44 85 LEU B CA 1
ATOM 6094 C C . LEU B 1 85 ? -14.477 12.312 7.164 1 84.44 85 LEU B C 1
ATOM 6096 O O . LEU B 1 85 ? -15.688 12.516 7.285 1 84.44 85 LEU B O 1
ATOM 6100 N N . LEU B 1 86 ? -13.664 13.07 6.523 1 83.69 86 LEU B N 1
ATOM 6101 C CA . LEU B 1 86 ? -14.188 14.203 5.77 1 83.69 86 LEU B CA 1
ATOM 6102 C C . LEU B 1 86 ? -14.047 13.969 4.27 1 83.69 86 LEU B C 1
ATOM 6104 O O . LEU B 1 86 ? -13.195 13.188 3.838 1 83.69 86 LEU B O 1
ATOM 6108 N N . SER B 1 87 ? -14.93 14.562 3.514 1 83 87 SER B N 1
ATOM 6109 C CA . SER B 1 87 ? -14.906 14.391 2.062 1 83 87 SER B CA 1
ATOM 6110 C C . SER B 1 87 ? -15.211 15.711 1.351 1 83 87 SER B C 1
ATOM 6112 O O . SER B 1 87 ? -16.047 16.484 1.81 1 83 87 SER B O 1
ATOM 6114 N N . LYS B 1 88 ? -14.422 15.992 0.455 1 78.75 88 LYS B N 1
ATOM 6115 C CA . LYS B 1 88 ? -14.727 17 -0.553 1 78.75 88 LYS B CA 1
ATOM 6116 C C . LYS B 1 88 ? -14.867 16.375 -1.937 1 78.75 88 LYS B C 1
ATOM 6118 O O . LYS B 1 88 ? -14.773 15.156 -2.082 1 78.75 88 LYS B O 1
ATOM 6123 N N . ARG B 1 89 ? -15.148 17.141 -2.793 1 76.25 89 ARG B N 1
ATOM 6124 C CA . ARG B 1 89 ? -15.375 16.641 -4.145 1 76.25 89 ARG B CA 1
ATOM 6125 C C . ARG B 1 89 ? -14.141 15.906 -4.66 1 76.25 89 ARG B C 1
ATOM 6127 O O . ARG B 1 89 ? -14.258 14.852 -5.297 1 76.25 89 ARG B O 1
ATOM 6134 N N . SER B 1 90 ? -13.008 16.453 -4.348 1 77.44 90 SER B N 1
ATOM 6135 C CA . SER B 1 90 ? -11.805 15.969 -4.996 1 77.44 90 SER B CA 1
ATOM 6136 C C . SER B 1 90 ? -11.047 15 -4.09 1 77.44 90 SER B C 1
ATOM 6138 O O . SER B 1 90 ? -10.109 14.328 -4.531 1 77.44 90 SER B O 1
ATOM 6140 N N . ALA B 1 91 ? -11.469 14.961 -2.807 1 84.62 91 ALA B N 1
ATOM 6141 C CA . ALA B 1 91 ? -10.664 14.125 -1.923 1 84.62 91 ALA B CA 1
ATOM 6142 C C . ALA B 1 91 ? -11.422 13.773 -0.647 1 84.62 91 ALA B C 1
ATOM 6144 O O . ALA B 1 91 ? -12.297 14.539 -0.213 1 84.62 91 ALA B O 1
ATOM 6145 N N . SER B 1 92 ? -11.148 12.617 -0.174 1 84.62 92 SER B N 1
ATOM 6146 C CA . SER B 1 92 ? -11.57 12.211 1.167 1 84.62 92 SER B CA 1
ATOM 6147 C C . SER B 1 92 ? -10.359 11.969 2.07 1 84.62 92 SER B C 1
ATOM 6149 O O . SER B 1 92 ? -9.289 11.594 1.595 1 84.62 92 SER B O 1
ATOM 6151 N N . TRP B 1 93 ? -10.555 12.336 3.326 1 84.56 93 TRP B N 1
ATOM 6152 C CA . TRP B 1 93 ? -9.438 12.133 4.242 1 84.56 93 TRP B CA 1
ATOM 6153 C C . TRP B 1 93 ? -9.938 11.906 5.664 1 84.56 93 TRP B C 1
ATOM 6155 O O . TRP B 1 93 ? -11.117 12.109 5.961 1 84.56 93 TRP B O 1
ATOM 6165 N N . PHE B 1 94 ? -9.055 11.344 6.441 1 86.81 94 PHE B N 1
ATOM 6166 C CA . PHE B 1 94 ? -9.273 11.086 7.859 1 86.81 94 PHE B CA 1
ATOM 6167 C C . PHE B 1 94 ? -8.438 12.039 8.711 1 86.81 94 PHE B C 1
ATOM 6169 O O . PHE B 1 94 ? -7.285 12.32 8.391 1 86.81 94 PHE B O 1
ATOM 6176 N N . ASN B 1 95 ? -9.094 12.578 9.648 1 88.62 95 ASN B N 1
ATOM 6177 C CA . ASN B 1 95 ? -8.352 13.367 10.625 1 88.62 95 ASN B CA 1
ATOM 6178 C C . ASN B 1 95 ? -7.934 12.523 11.828 1 88.62 95 ASN B C 1
ATOM 6180 O O . ASN B 1 95 ? -8.688 12.406 12.797 1 88.62 95 ASN B O 1
ATOM 6184 N N . GLY B 1 96 ? -6.73 12.102 11.758 1 89.94 96 GLY B N 1
ATOM 6185 C CA . GLY B 1 96 ? -6.199 11.273 12.82 1 89.94 96 GLY B CA 1
ATOM 6186 C C . GLY B 1 96 ? -6.105 12 14.156 1 89.94 96 GLY B C 1
ATOM 6187 O O . GLY B 1 96 ? -6.344 13.203 14.227 1 89.94 96 GLY B O 1
ATOM 6188 N N . LEU B 1 97 ? -5.789 11.328 15.133 1 92.19 97 LEU B N 1
ATOM 6189 C CA . LEU B 1 97 ? -5.824 11.773 16.516 1 92.19 97 LEU B CA 1
ATOM 6190 C C . LEU B 1 97 ? -4.988 13.031 16.719 1 92.19 97 LEU B C 1
ATOM 6192 O O . LEU B 1 97 ? -5.336 13.898 17.516 1 92.19 97 LEU B O 1
ATOM 6196 N N . PHE B 1 98 ? -3.924 13.141 15.922 1 95.31 98 PHE B N 1
ATOM 6197 C CA . PHE B 1 98 ? -2.986 14.234 16.141 1 95.31 98 PHE B CA 1
ATOM 6198 C C . PHE B 1 98 ? -3.074 15.258 15.008 1 95.31 98 PHE B C 1
ATOM 6200 O O . PHE B 1 98 ? -2.156 16.062 14.812 1 95.31 98 PHE B O 1
ATOM 6207 N N . SER B 1 99 ? -4.152 15.227 14.273 1 93.88 99 SER B N 1
ATOM 6208 C CA . SER B 1 99 ? -4.371 16.219 13.234 1 93.88 99 SER B CA 1
ATOM 6209 C C . SER B 1 99 ? -4.793 17.562 13.828 1 93.88 99 SER B C 1
ATOM 6211 O O . SER B 1 99 ? -5.23 17.625 14.977 1 93.88 99 SER B O 1
ATOM 6213 N N . ASP B 1 100 ? -4.645 18.609 13.094 1 94.56 100 ASP B N 1
ATOM 6214 C CA . ASP B 1 100 ? -5.055 19.922 13.547 1 94.56 100 ASP B CA 1
ATOM 6215 C C . ASP B 1 100 ? -6.543 19.953 13.898 1 94.56 100 ASP B C 1
ATOM 6217 O O . ASP B 1 100 ? -6.938 20.547 14.906 1 94.56 100 ASP B O 1
ATOM 6221 N N . ILE B 1 101 ? -7.281 19.312 13.133 1 92.81 101 ILE B N 1
ATOM 6222 C CA . ILE B 1 101 ? -8.727 19.312 13.312 1 92.81 101 ILE B CA 1
ATOM 6223 C C . ILE B 1 101 ? -9.086 18.531 14.586 1 92.81 101 ILE B C 1
ATOM 6225 O O . ILE B 1 101 ? -9.977 18.938 15.336 1 92.81 101 ILE B O 1
ATOM 6229 N N . ALA B 1 102 ? -8.414 17.469 14.781 1 92.44 102 ALA B N 1
ATOM 6230 C CA . ALA B 1 102 ? -8.68 16.688 15.992 1 92.44 102 ALA B CA 1
ATOM 6231 C C . ALA B 1 102 ? -8.336 17.5 17.234 1 92.44 102 ALA B C 1
ATOM 6233 O O . ALA B 1 102 ? -9.039 17.406 18.25 1 92.44 102 ALA B O 1
ATOM 6234 N N . ILE B 1 103 ? -7.32 18.266 17.156 1 94.88 103 ILE B N 1
ATOM 6235 C CA . ILE B 1 103 ? -6.926 19.125 18.266 1 94.88 103 ILE B CA 1
ATOM 6236 C C . ILE B 1 103 ? -8.023 20.156 18.531 1 94.88 103 ILE B C 1
ATOM 6238 O O . ILE B 1 103 ? -8.422 20.359 19.672 1 94.88 103 ILE B O 1
ATOM 6242 N N . CYS B 1 104 ? -8.484 20.703 17.516 1 94.81 104 CYS B N 1
ATOM 6243 C CA . CYS B 1 104 ? -9.516 21.734 17.625 1 94.81 104 CYS B CA 1
ATOM 6244 C C . CYS B 1 104 ? -10.812 21.141 18.156 1 94.81 104 CYS B C 1
ATOM 6246 O O . CYS B 1 104 ? -11.508 21.766 18.953 1 94.81 104 CYS B O 1
ATOM 6248 N N . ASP B 1 105 ? -11.094 19.969 17.766 1 91.19 105 ASP B N 1
ATOM 6249 C CA . ASP B 1 105 ? -12.352 19.328 18.156 1 91.19 105 ASP B CA 1
ATOM 6250 C C . ASP B 1 105 ? -12.336 18.922 19.625 1 91.19 105 ASP B C 1
ATOM 6252 O O . ASP B 1 105 ? -13.375 18.922 20.281 1 91.19 105 ASP B O 1
ATOM 6256 N N . ARG B 1 106 ? -11.227 18.625 20.109 1 92.5 106 ARG B N 1
ATOM 6257 C CA . ARG B 1 106 ? -11.148 18.109 21.469 1 92.5 106 ARG B CA 1
ATOM 6258 C C . ARG B 1 106 ? -11.258 19.234 22.484 1 92.5 106 ARG B C 1
ATOM 6260 O O . ARG B 1 106 ? -11.688 19.016 23.625 1 92.5 106 ARG B O 1
ATOM 6267 N N . ASP B 1 107 ? -10.914 20.453 22.125 1 94.25 107 ASP B N 1
ATOM 6268 C CA . ASP B 1 107 ? -10.859 21.578 23.047 1 94.25 107 ASP B CA 1
ATOM 6269 C C . ASP B 1 107 ? -12.008 22.562 22.797 1 94.25 107 ASP B C 1
ATOM 6271 O O . ASP B 1 107 ? -12.078 23.188 21.734 1 94.25 107 ASP B O 1
ATOM 6275 N N . PRO B 1 108 ? -12.859 22.734 23.766 1 92.62 108 PRO B N 1
ATOM 6276 C CA . PRO B 1 108 ? -14 23.641 23.562 1 92.62 108 PRO B CA 1
ATOM 6277 C C . PRO B 1 108 ? -13.586 25.062 23.234 1 92.62 108 PRO B C 1
ATOM 6279 O O . PRO B 1 108 ? -14.281 25.766 22.5 1 92.62 108 PRO B O 1
ATOM 6282 N N . TYR B 1 109 ? -12.453 25.531 23.797 1 93.31 109 TYR B N 1
ATOM 6283 C CA . TYR B 1 109 ? -11.984 26.875 23.5 1 93.31 109 TYR B CA 1
ATOM 6284 C C . TYR B 1 109 ? -11.586 27.016 22.031 1 93.31 109 TYR B C 1
ATOM 6286 O O . TYR B 1 109 ? -11.82 28.047 21.406 1 93.31 109 TYR B O 1
ATOM 6294 N N . LEU B 1 110 ? -11.023 25.984 21.531 1 95.94 110 LEU B N 1
ATOM 6295 C CA . LEU B 1 110 ? -10.625 26.016 20.125 1 95.94 110 LEU B CA 1
ATOM 6296 C C . LEU B 1 110 ? -11.844 25.875 19.219 1 95.94 110 LEU B C 1
ATOM 6298 O O . LEU B 1 110 ? -11.875 26.453 18.125 1 95.94 110 LEU B O 1
ATOM 6302 N N . ARG B 1 111 ? -12.789 25.172 19.656 1 93.75 111 ARG B N 1
ATOM 6303 C CA . ARG B 1 111 ? -14.008 25 18.875 1 93.75 111 ARG B CA 1
ATOM 6304 C C . ARG B 1 111 ? -14.703 26.344 18.672 1 93.75 111 ARG B C 1
ATOM 6306 O O . ARG B 1 111 ? -15.117 26.672 17.547 1 93.75 111 ARG B O 1
ATOM 6313 N N . ILE B 1 112 ? -14.844 27.062 19.734 1 93.81 112 ILE B N 1
ATOM 6314 C CA . ILE B 1 112 ? -15.539 28.344 19.625 1 93.81 112 ILE B CA 1
ATOM 6315 C C . ILE B 1 112 ? -14.68 29.328 18.812 1 93.81 112 ILE B C 1
ATOM 6317 O O . ILE B 1 112 ? -15.203 30.109 18.016 1 93.81 112 ILE B O 1
ATOM 6321 N N . THR B 1 113 ? -13.328 29.266 19.031 1 94.81 113 THR B N 1
ATOM 6322 C CA . THR B 1 113 ? -12.422 30.141 18.297 1 94.81 113 THR B CA 1
ATOM 6323 C C . THR B 1 113 ? -12.531 29.891 16.797 1 94.81 113 THR B C 1
ATOM 6325 O O . THR B 1 113 ? -12.688 30.828 16.016 1 94.81 113 THR B O 1
ATOM 6328 N N . ASN B 1 114 ? -12.492 28.672 16.438 1 93.88 114 ASN B N 1
ATOM 6329 C CA . ASN B 1 114 ? -12.547 28.297 15.023 1 93.88 114 ASN B CA 1
ATOM 6330 C C . ASN B 1 114 ? -13.898 28.672 14.406 1 93.88 114 ASN B C 1
ATOM 6332 O O . ASN B 1 114 ? -13.961 29.078 13.242 1 93.88 114 ASN B O 1
ATOM 6336 N N . ALA B 1 115 ? -14.906 28.469 15.164 1 93.12 115 ALA B N 1
ATOM 6337 C CA . ALA B 1 115 ? -16.234 28.812 14.672 1 93.12 115 ALA B CA 1
ATOM 6338 C C . ALA B 1 115 ? -16.344 30.312 14.383 1 93.12 115 ALA B C 1
ATOM 6340 O O . ALA B 1 115 ? -16.906 30.703 13.359 1 93.12 115 ALA B O 1
ATOM 6341 N N . VAL B 1 116 ? -15.844 31.094 15.258 1 92.31 116 VAL B N 1
ATOM 6342 C CA . VAL B 1 116 ? -15.883 32.562 15.078 1 92.31 116 VAL B CA 1
ATOM 6343 C C . VAL B 1 116 ? -15.008 32.938 13.891 1 92.31 116 VAL B C 1
ATOM 6345 O O . VAL B 1 116 ? -15.391 33.812 13.086 1 92.31 116 VAL B O 1
ATOM 6348 N N . ILE B 1 117 ? -13.852 32.312 13.773 1 91.12 117 ILE B N 1
ATOM 6349 C CA . ILE B 1 117 ? -12.953 32.594 12.664 1 91.12 117 ILE B CA 1
ATOM 6350 C C . ILE B 1 117 ? -13.641 32.281 11.336 1 91.12 117 ILE B C 1
ATOM 6352 O O . ILE B 1 117 ? -13.492 33 10.352 1 91.12 117 ILE B O 1
ATOM 6356 N N . ASP B 1 118 ? -14.32 31.219 11.344 1 88.06 118 ASP B N 1
ATOM 6357 C CA . ASP B 1 118 ? -15.055 30.844 10.133 1 88.06 118 ASP B CA 1
ATOM 6358 C C . ASP B 1 118 ? -16.094 31.906 9.773 1 88.06 118 ASP B C 1
ATOM 6360 O O . ASP B 1 118 ? -16.281 32.219 8.594 1 88.06 118 ASP B O 1
ATOM 6364 N N . ILE B 1 119 ? -16.75 32.375 10.758 1 86.06 119 ILE B N 1
ATOM 6365 C CA . ILE B 1 119 ? -17.75 33.438 10.562 1 86.06 119 ILE B CA 1
ATOM 6366 C C . ILE B 1 119 ? -17.062 34.688 10.008 1 86.06 119 ILE B C 1
ATOM 6368 O O . ILE B 1 119 ? -17.562 35.281 9.055 1 86.06 119 ILE B O 1
ATOM 6372 N N . LEU B 1 120 ? -15.961 35 10.586 1 82.88 120 LEU B N 1
ATOM 6373 C CA . LEU B 1 120 ? -15.227 36.188 10.164 1 82.88 120 LEU B CA 1
ATOM 6374 C C . LEU B 1 120 ? -14.703 36.031 8.742 1 82.88 120 LEU B C 1
ATOM 6376 O O . LEU B 1 120 ? -14.742 36.969 7.949 1 82.88 120 LEU B O 1
ATOM 6380 N N . ARG B 1 121 ? -14.211 34.938 8.445 1 81.62 121 ARG B N 1
ATOM 6381 C CA . ARG B 1 121 ? -13.703 34.656 7.105 1 81.62 121 ARG B CA 1
ATOM 6382 C C . ARG B 1 121 ? -14.812 34.781 6.066 1 81.62 121 ARG B C 1
ATOM 6384 O O . ARG B 1 121 ? -14.602 35.312 4.984 1 81.62 121 ARG B O 1
ATOM 6391 N N . LYS B 1 122 ? -15.898 34.219 6.379 1 77.62 122 LYS B N 1
ATOM 6392 C CA . LYS B 1 122 ? -17.047 34.281 5.477 1 77.62 122 LYS B CA 1
ATOM 6393 C C . LYS B 1 122 ? -17.484 35.719 5.266 1 77.62 122 LYS B C 1
ATOM 6395 O O . LYS B 1 122 ? -17.828 36.094 4.148 1 77.62 122 LYS B O 1
ATOM 6400 N N . SER B 1 123 ? -17.469 36.375 6.309 1 74.38 123 SER B N 1
ATOM 6401 C CA . SER B 1 123 ? -17.844 37.781 6.234 1 74.38 123 SER B CA 1
ATOM 6402 C C . SER B 1 123 ? -16.859 38.562 5.367 1 74.38 123 SER B C 1
ATOM 6404 O O . SER B 1 123 ? -17.266 39.469 4.625 1 74.38 123 SER B O 1
ATOM 6406 N N . ALA B 1 124 ? -15.664 38.25 5.488 1 72.75 124 ALA B N 1
ATOM 6407 C CA . ALA B 1 124 ? -14.633 38.906 4.688 1 72.75 124 ALA B CA 1
ATOM 6408 C C . ALA B 1 124 ? -14.781 38.562 3.209 1 72.75 124 ALA B C 1
ATOM 6410 O O . ALA B 1 124 ? -14.555 39.406 2.342 1 72.75 124 ALA B O 1
ATOM 6411 N N . SER B 1 125 ? -15.148 37.406 2.908 1 72.25 125 SER B N 1
ATOM 6412 C CA . SER B 1 125 ? -15.281 36.938 1.531 1 72.25 125 SER B CA 1
ATOM 6413 C C . SER B 1 125 ? -16.469 37.594 0.835 1 72.25 125 SER B C 1
ATOM 6415 O O . SER B 1 125 ? -16.422 37.844 -0.37 1 72.25 125 SER B O 1
ATOM 6417 N N . LYS B 1 126 ? -17.531 37.719 1.497 1 67.75 126 LYS B N 1
ATOM 6418 C CA . LYS B 1 126 ? -18.719 38.312 0.927 1 67.75 126 LYS B CA 1
ATOM 6419 C C . LYS B 1 126 ? -18.469 39.781 0.537 1 67.75 126 LYS B C 1
ATOM 6421 O O . LYS B 1 126 ? -19.109 40.281 -0.384 1 67.75 126 LYS B O 1
ATOM 6426 N N . GLY B 1 127 ? -17.578 40.312 1.138 1 61.88 127 GLY B N 1
ATOM 6427 C CA . GLY B 1 127 ? -17.281 41.719 0.863 1 61.88 127 GLY B CA 1
ATOM 6428 C C . GLY B 1 127 ? -16.375 41.906 -0.332 1 61.88 127 GLY B C 1
ATOM 6429 O O . GLY B 1 127 ? -16.156 43.031 -0.782 1 61.88 127 GLY B O 1
ATOM 6430 N N . ILE B 1 128 ? -15.922 40.844 -0.796 1 61.34 128 ILE B N 1
ATOM 6431 C CA . ILE B 1 128 ? -14.969 40.969 -1.895 1 61.34 128 ILE B CA 1
ATOM 6432 C C . ILE B 1 128 ? -15.711 40.969 -3.227 1 61.34 128 ILE B C 1
ATOM 6434 O O . ILE B 1 128 ? -16.562 40.094 -3.471 1 61.34 128 ILE B O 1
ATOM 6438 N N . ASP B 1 129 ? -15.57 42.062 -3.98 1 56.59 129 ASP B N 1
ATOM 6439 C CA . ASP B 1 129 ? -16.094 42.156 -5.344 1 56.59 129 ASP B CA 1
ATOM 6440 C C . ASP B 1 129 ? -15.414 41.125 -6.258 1 56.59 129 ASP B C 1
ATOM 6442 O O . ASP B 1 129 ? -14.227 41.281 -6.578 1 56.59 129 ASP B O 1
ATOM 6446 N N . ARG B 1 130 ? -15.969 40.094 -6.445 1 54.19 130 ARG B N 1
ATOM 6447 C CA . ARG B 1 130 ? -15.477 38.969 -7.25 1 54.19 130 ARG B CA 1
ATOM 6448 C C . ARG B 1 130 ? -15.148 39.438 -8.672 1 54.19 130 ARG B C 1
ATOM 6450 O O . ARG B 1 130 ? -14.477 38.719 -9.414 1 54.19 130 ARG B O 1
ATOM 6457 N N . SER B 1 131 ? -15.883 40.5 -9.18 1 51.97 131 SER B N 1
ATOM 6458 C CA . SER B 1 131 ? -15.641 41 -10.523 1 51.97 131 SER B CA 1
ATOM 6459 C C . SER B 1 131 ? -14.188 41.406 -10.703 1 51.97 131 SER B C 1
ATOM 6461 O O . SER B 1 131 ? -13.711 41.562 -11.828 1 51.97 131 SER B O 1
ATOM 6463 N N . GLU B 1 132 ? -13.633 41.812 -9.68 1 53.06 132 GLU B N 1
ATOM 6464 C CA . GLU B 1 132 ? -12.25 42.25 -9.766 1 53.06 132 GLU B CA 1
ATOM 6465 C C . GLU B 1 132 ? -11.281 41.062 -9.797 1 53.06 132 GLU B C 1
ATOM 6467 O O . GLU B 1 132 ? -10.273 41.062 -9.086 1 53.06 132 GLU B O 1
ATOM 6472 N N . ARG B 1 133 ? -11.828 40.062 -10.258 1 50.59 133 ARG B N 1
ATOM 6473 C CA . ARG B 1 133 ? -11.125 38.781 -10.344 1 50.59 133 ARG B CA 1
ATOM 6474 C C . ARG B 1 133 ? -9.703 38.969 -10.844 1 50.59 133 ARG B C 1
ATOM 6476 O O . ARG B 1 133 ? -9.484 39.594 -11.891 1 50.59 133 ARG B O 1
ATOM 6483 N N . ASP B 1 134 ? -8.844 39.125 -10.062 1 50.41 134 ASP B N 1
ATOM 6484 C CA . ASP B 1 134 ? -7.449 39.094 -10.492 1 50.41 134 ASP B CA 1
ATOM 6485 C C . ASP B 1 134 ? -7.199 37.969 -11.469 1 50.41 134 ASP B C 1
ATOM 6487 O O . ASP B 1 134 ? -7.484 36.781 -11.172 1 50.41 134 ASP B O 1
ATOM 6491 N N . THR B 1 135 ? -7.395 38.156 -12.719 1 48.72 135 THR B N 1
ATOM 6492 C CA . THR B 1 135 ? -7.109 37.406 -13.945 1 48.72 135 THR B CA 1
ATOM 6493 C C . THR B 1 135 ? -5.918 36.469 -13.75 1 48.72 135 THR B C 1
ATOM 6495 O O . THR B 1 135 ? -5.742 35.531 -14.508 1 48.72 135 THR B O 1
ATOM 6498 N N . VAL B 1 136 ? -4.875 36.906 -13.047 1 48.59 136 VAL B N 1
ATOM 6499 C CA . VAL B 1 136 ? -3.549 36.375 -13.336 1 48.59 136 VAL B CA 1
ATOM 6500 C C . VAL B 1 136 ? -3.381 35.031 -12.648 1 48.59 136 VAL B C 1
ATOM 6502 O O . VAL B 1 136 ? -2.5 34.25 -13.016 1 48.59 136 VAL B O 1
ATOM 6505 N N . LEU B 1 137 ? -3.957 34.688 -11.398 1 61 137 LEU B N 1
ATOM 6506 C CA . LEU B 1 137 ? -3.287 33.688 -10.594 1 61 137 LEU B CA 1
ATOM 6507 C C . LEU B 1 137 ? -3.949 32.312 -10.781 1 61 137 LEU B C 1
ATOM 6509 O O . LEU B 1 137 ? -5.176 32.219 -10.75 1 61 137 LEU B O 1
ATOM 6513 N N . GLN B 1 138 ? -3.463 31.562 -11.594 1 68 138 GLN B N 1
ATOM 6514 C CA . GLN B 1 138 ? -3.854 30.172 -11.688 1 68 138 GLN B CA 1
ATOM 6515 C C . GLN B 1 138 ? -3.754 29.484 -10.328 1 68 138 GLN B C 1
ATOM 6517 O O . GLN B 1 138 ? -3.029 28.5 -10.18 1 68 138 GLN B O 1
ATOM 6522 N N . LEU B 1 139 ? -4.367 30.141 -9.344 1 71.31 139 LEU B N 1
ATOM 6523 C CA . LEU B 1 139 ? -4.422 29.578 -7.992 1 71.31 139 LEU B CA 1
ATOM 6524 C C . LEU B 1 139 ? -5.777 28.922 -7.73 1 71.31 139 LEU B C 1
ATOM 6526 O O . LEU B 1 139 ? -6.77 29.266 -8.375 1 71.31 139 LEU B O 1
ATOM 6530 N N . PRO B 1 140 ? -5.727 27.969 -6.867 1 69.88 140 PRO B N 1
ATOM 6531 C CA . PRO B 1 140 ? -7.027 27.453 -6.43 1 69.88 140 PRO B CA 1
ATOM 6532 C C . PRO B 1 140 ? -7.953 28.562 -5.918 1 69.88 140 PRO B C 1
ATOM 6534 O O . PRO B 1 140 ? -7.484 29.562 -5.387 1 69.88 140 PRO B O 1
ATOM 6537 N N . ASN B 1 141 ? -9.203 28.375 -6.109 1 64.25 141 ASN B N 1
ATOM 6538 C CA . ASN B 1 141 ? -10.203 29.391 -5.789 1 64.25 141 ASN B CA 1
ATOM 6539 C C . ASN B 1 141 ? -10.07 29.875 -4.352 1 64.25 141 ASN B C 1
ATOM 6541 O O . ASN B 1 141 ? -10.273 31.062 -4.07 1 64.25 141 ASN B O 1
ATOM 6545 N N . SER B 1 142 ? -9.664 29.047 -3.568 1 63.5 142 SER B N 1
ATOM 6546 C CA . SER B 1 142 ? -9.555 29.406 -2.16 1 63.5 142 SER B CA 1
ATOM 6547 C C . SER B 1 142 ? -8.43 30.422 -1.937 1 63.5 142 SER B C 1
ATOM 6549 O O . SER B 1 142 ? -8.531 31.297 -1.074 1 63.5 142 SER B O 1
ATOM 6551 N N . LEU B 1 143 ? -7.473 30.328 -2.699 1 65.31 143 LEU B N 1
ATOM 6552 C CA . LEU B 1 143 ? -6.332 31.234 -2.541 1 65.31 143 LEU B CA 1
ATOM 6553 C C . LEU B 1 143 ? -6.57 32.531 -3.273 1 65.31 143 LEU B C 1
ATOM 6555 O O . LEU B 1 143 ? -6.07 33.594 -2.859 1 65.31 143 LEU B O 1
ATOM 6559 N N . LYS B 1 144 ? -7.305 32.312 -4.293 1 65.44 144 LYS B N 1
ATOM 6560 C CA . LYS B 1 144 ? -7.621 33.531 -5.023 1 65.44 144 LYS B CA 1
ATOM 6561 C C . LYS B 1 144 ? -8.352 34.531 -4.133 1 65.44 144 LYS B C 1
ATOM 6563 O O . LYS B 1 144 ? -8.039 35.75 -4.137 1 65.44 144 LYS B O 1
ATOM 6568 N N . THR B 1 145 ? -9.188 33.938 -3.34 1 65.19 145 THR B N 1
ATOM 6569 C CA . THR B 1 145 ? -9.992 34.781 -2.457 1 65.19 145 THR B CA 1
ATOM 6570 C C . THR B 1 145 ? -9.117 35.469 -1.406 1 65.19 145 THR B C 1
ATOM 6572 O O . THR B 1 145 ? -9.289 36.656 -1.131 1 65.19 145 THR B O 1
ATOM 6575 N N . VAL B 1 146 ? -8.188 34.75 -1 1 65.62 146 VAL B N 1
ATOM 6576 C CA . VAL B 1 146 ? -7.355 35.281 0.084 1 65.62 146 VAL B CA 1
ATOM 6577 C C . VAL B 1 146 ? -6.379 36.312 -0.459 1 65.62 146 VAL B C 1
ATOM 6579 O O . VAL B 1 146 ? -6.078 37.312 0.215 1 65.62 146 VAL B O 1
ATOM 6582 N N . THR B 1 147 ? -6.012 36.094 -1.654 1 67.38 147 THR B N 1
ATOM 6583 C CA . THR B 1 147 ? -5.07 37.031 -2.254 1 67.38 147 THR B CA 1
ATOM 6584 C C . THR B 1 147 ? -5.746 38.375 -2.555 1 67.38 147 THR B C 1
ATOM 6586 O O . THR B 1 147 ? -5.102 39.406 -2.529 1 67.38 147 THR B O 1
ATOM 6589 N N . MET B 1 148 ? -6.969 38.281 -2.725 1 68.38 148 MET B N 1
ATOM 6590 C CA . MET B 1 148 ? -7.719 39.5 -3.049 1 68.38 148 MET B CA 1
ATOM 6591 C C . MET B 1 148 ? -7.836 40.406 -1.83 1 68.38 148 MET B C 1
ATOM 6593 O O . MET B 1 148 ? -7.93 41.625 -1.97 1 68.38 148 MET B O 1
ATOM 6597 N N . TYR B 1 149 ? -7.703 39.719 -0.703 1 65.81 149 TYR B N 1
ATOM 6598 C CA . TYR B 1 149 ? -7.785 40.469 0.542 1 65.81 149 TYR B CA 1
ATOM 6599 C C . TYR B 1 149 ? -6.578 41.406 0.698 1 65.81 149 TYR B C 1
ATOM 6601 O O . TYR B 1 149 ? -6.648 42.406 1.401 1 65.81 149 TYR B O 1
ATOM 6609 N N . ASN B 1 150 ? -5.566 41.031 0.042 1 62.84 150 ASN B N 1
ATOM 6610 C CA . ASN B 1 150 ? -4.301 41.719 0.238 1 62.84 150 ASN B CA 1
ATOM 6611 C C . ASN B 1 150 ? -4.07 42.781 -0.843 1 62.84 150 ASN B C 1
ATOM 6613 O O . ASN B 1 150 ? -3.111 43.531 -0.77 1 62.84 150 ASN B O 1
ATOM 6617 N N . ARG B 1 151 ? -4.848 42.875 -1.981 1 58.97 151 ARG B N 1
ATOM 6618 C CA . ARG B 1 151 ? -4.609 43.719 -3.158 1 58.97 151 ARG B CA 1
ATOM 6619 C C . ARG B 1 151 ? -4.66 45.188 -2.801 1 58.97 151 ARG B C 1
ATOM 6621 O O . ARG B 1 151 ? -4.051 46 -3.48 1 58.97 151 ARG B O 1
ATOM 6628 N N . SER B 1 152 ? -5.637 45.5 -2.016 1 53 152 SER B N 1
ATOM 6629 C CA . SER B 1 152 ? -5.805 46.938 -1.978 1 53 152 SER B CA 1
ATOM 6630 C C . SER B 1 152 ? -4.461 47.656 -1.851 1 53 152 SER B C 1
ATOM 6632 O O . SER B 1 152 ? -4.395 48.875 -1.937 1 53 152 SER B O 1
ATOM 6634 N N . GLU B 1 153 ? -3.512 46.938 -1.286 1 50.22 153 GLU B N 1
ATOM 6635 C CA . GLU B 1 153 ? -2.334 47.781 -1.019 1 50.22 153 GLU B CA 1
ATOM 6636 C C . GLU B 1 153 ? -1.447 47.875 -2.256 1 50.22 153 GLU B C 1
ATOM 6638 O O . GLU B 1 153 ? -1.323 46.938 -3.025 1 50.22 153 GLU B O 1
ATOM 6643 N N . LYS B 1 154 ? -1.271 49.031 -2.865 1 47.12 154 LYS B N 1
ATOM 6644 C CA . LYS B 1 154 ? -0.546 49.5 -4.031 1 47.12 154 LYS B CA 1
ATOM 6645 C C . LYS B 1 154 ? 0.591 48.562 -4.41 1 47.12 154 LYS B C 1
ATOM 6647 O O . LYS B 1 154 ? 1.243 48.75 -5.441 1 47.12 154 LYS B O 1
ATOM 6652 N N . SER B 1 155 ? 1.367 47.812 -3.541 1 49 155 SER B N 1
ATOM 6653 C CA . SER B 1 155 ? 2.695 47.406 -3.99 1 49 155 SER B CA 1
ATOM 6654 C C . SER B 1 155 ? 2.699 45.969 -4.492 1 49 155 SER B C 1
ATOM 6656 O O . SER B 1 155 ? 2.438 45.031 -3.725 1 49 155 SER B O 1
ATOM 6658 N N . GLU B 1 156 ? 2.193 45.719 -5.711 1 47.97 156 GLU B N 1
ATOM 6659 C CA . GLU B 1 156 ? 2.562 44.5 -6.469 1 47.97 156 GLU B CA 1
ATOM 6660 C C . GLU B 1 156 ? 3.787 43.844 -5.863 1 47.97 156 GLU B C 1
ATOM 6662 O O . GLU B 1 156 ? 4.008 42.625 -6.078 1 47.97 156 GLU B O 1
ATOM 6667 N N . ASP B 1 157 ? 4.617 44.688 -5.195 1 52.75 157 ASP B N 1
ATOM 6668 C CA . ASP B 1 157 ? 5.965 44.312 -4.77 1 52.75 157 ASP B CA 1
ATOM 6669 C C . ASP B 1 157 ? 5.945 43.625 -3.408 1 52.75 157 ASP B C 1
ATOM 6671 O O . ASP B 1 157 ? 6.996 43.312 -2.854 1 52.75 157 ASP B O 1
ATOM 6675 N N . GLN B 1 158 ? 4.68 43.25 -2.926 1 69.38 158 GLN B N 1
ATOM 6676 C CA . GLN B 1 158 ? 4.652 42.656 -1.583 1 69.38 158 GLN B CA 1
ATOM 6677 C C . GLN B 1 158 ? 4.93 41.156 -1.613 1 69.38 158 GLN B C 1
ATOM 6679 O O . GLN B 1 158 ? 4.625 40.5 -2.6 1 69.38 158 GLN B O 1
ATOM 6684 N N . LEU B 1 159 ? 5.77 40.781 -0.684 1 77.69 159 LEU B N 1
ATOM 6685 C CA . LEU B 1 159 ? 6.258 39.406 -0.528 1 77.69 159 LEU B CA 1
ATOM 6686 C C . LEU B 1 159 ? 5.129 38.406 -0.715 1 77.69 159 LEU B C 1
ATOM 6688 O O . LEU B 1 159 ? 5.316 37.375 -1.353 1 77.69 159 LEU B O 1
ATOM 6692 N N . TYR B 1 160 ? 3.998 38.781 -0.405 1 79.56 160 TYR B N 1
ATOM 6693 C CA . TYR B 1 160 ? 2.842 37.906 -0.511 1 79.56 160 TYR B CA 1
ATOM 6694 C C . TYR B 1 160 ? 2.494 37.625 -1.971 1 79.56 160 TYR B C 1
ATOM 6696 O O . TYR B 1 160 ? 2.252 36.5 -2.354 1 79.56 160 TYR B O 1
ATOM 6704 N N . HIS B 1 161 ? 2.482 38.625 -2.754 1 78.25 161 HIS B N 1
ATOM 6705 C CA . HIS B 1 161 ? 2.119 38.5 -4.16 1 78.25 161 HIS B CA 1
ATOM 6706 C C . HIS B 1 161 ? 3.201 37.75 -4.941 1 78.25 161 HIS B C 1
ATOM 6708 O O . HIS B 1 161 ? 2.9 37 -5.887 1 78.25 161 HIS B O 1
ATOM 6714 N N . GLN B 1 162 ? 4.348 38.031 -4.488 1 80.62 162 GLN B N 1
ATOM 6715 C CA . GLN B 1 162 ? 5.445 37.312 -5.137 1 80.62 162 GLN B CA 1
ATOM 6716 C C . GLN B 1 162 ? 5.324 35.812 -4.93 1 80.62 162 GLN B C 1
ATOM 6718 O O . GLN B 1 162 ? 5.5 35.031 -5.871 1 80.62 162 GLN B O 1
ATOM 6723 N N . ILE B 1 163 ? 5.043 35.438 -3.764 1 84.25 163 ILE B N 1
ATOM 6724 C CA . ILE B 1 163 ? 4.902 34 -3.439 1 84.25 163 ILE B CA 1
ATOM 6725 C C . ILE B 1 163 ? 3.693 33.438 -4.172 1 84.25 163 ILE B C 1
ATOM 6727 O O . ILE B 1 163 ? 3.764 32.344 -4.723 1 84.25 163 ILE B O 1
ATOM 6731 N N . ALA B 1 164 ? 2.621 34.125 -4.27 1 81.81 164 ALA B N 1
ATOM 6732 C CA . ALA B 1 164 ? 1.419 33.688 -4.977 1 81.81 164 ALA B CA 1
ATOM 6733 C C . ALA B 1 164 ? 1.702 33.5 -6.461 1 81.81 164 ALA B C 1
ATOM 6735 O O . ALA B 1 164 ? 1.199 32.531 -7.062 1 81.81 164 ALA B O 1
ATOM 6736 N N . ARG B 1 165 ? 2.443 34.344 -7.012 1 80.94 165 ARG B N 1
ATOM 6737 C CA . ARG B 1 165 ? 2.807 34.219 -8.422 1 80.94 165 ARG B CA 1
ATOM 6738 C C . ARG B 1 165 ? 3.676 33 -8.672 1 80.94 165 ARG B C 1
ATOM 6740 O O . ARG B 1 165 ? 3.564 32.344 -9.719 1 80.94 165 ARG B O 1
ATOM 6747 N N . GLU B 1 166 ? 4.48 32.812 -7.734 1 81.88 166 GLU B N 1
ATOM 6748 C CA . GLU B 1 166 ? 5.332 31.625 -7.863 1 81.88 166 GLU B CA 1
ATOM 6749 C C . GLU B 1 166 ? 4.504 30.344 -7.844 1 81.88 166 GLU B C 1
ATOM 6751 O O . GLU B 1 166 ? 4.758 29.422 -8.625 1 81.88 166 GLU B O 1
ATOM 6756 N N . PHE B 1 167 ? 3.59 30.266 -6.988 1 81.19 167 PHE B N 1
ATOM 6757 C CA . PHE B 1 167 ? 2.705 29.109 -6.941 1 81.19 167 PHE B CA 1
ATOM 6758 C C . PHE B 1 167 ? 1.945 28.953 -8.25 1 81.19 167 PHE B C 1
ATOM 6760 O O . PHE B 1 167 ? 1.786 27.844 -8.758 1 81.19 167 PHE B O 1
ATOM 6767 N N . SER B 1 168 ? 1.5 30.047 -8.766 1 79.62 168 SER B N 1
ATOM 6768 C CA . SER B 1 168 ? 0.753 30.031 -10.023 1 79.62 168 SER B CA 1
ATOM 6769 C C . SER B 1 168 ? 1.612 29.531 -11.172 1 79.62 168 SER B C 1
ATOM 6771 O O . SER B 1 168 ? 1.144 28.75 -12.016 1 79.62 168 SER B O 1
ATOM 6773 N N . ALA B 1 169 ? 2.775 29.938 -11.18 1 79.56 169 ALA B N 1
ATOM 6774 C CA . ALA B 1 169 ? 3.703 29.531 -12.234 1 79.56 169 ALA B CA 1
ATOM 6775 C C . ALA B 1 169 ? 4.012 28.047 -12.164 1 79.56 169 ALA B C 1
ATOM 6777 O O . ALA B 1 169 ? 4.125 27.375 -13.195 1 79.56 169 ALA B O 1
ATOM 6778 N N . LEU B 1 170 ? 4.148 27.578 -11.047 1 79.25 170 LEU B N 1
ATOM 6779 C CA . LEU B 1 170 ? 4.461 26.172 -10.852 1 79.25 170 LEU B CA 1
ATOM 6780 C C . LEU B 1 170 ? 3.289 25.297 -11.273 1 79.25 170 LEU B C 1
ATOM 6782 O O . LEU B 1 170 ? 3.488 24.219 -11.844 1 79.25 170 LEU B O 1
ATOM 6786 N N . ARG B 1 171 ? 2.174 25.672 -11.016 1 75.12 171 ARG B N 1
ATOM 6787 C CA . ARG B 1 171 ? 0.978 24.891 -11.312 1 75.12 171 ARG B CA 1
ATOM 6788 C C . ARG B 1 171 ? 0.738 24.812 -12.82 1 75.12 171 ARG B C 1
ATOM 6790 O O . ARG B 1 171 ? 0.239 23.812 -13.32 1 75.12 171 ARG B O 1
ATOM 6797 N N . SER B 1 172 ? 1.139 25.797 -13.539 1 75.5 172 SER B N 1
ATOM 6798 C CA . SER B 1 172 ? 0.848 25.859 -14.969 1 75.5 172 SER B CA 1
ATOM 6799 C C . SER B 1 172 ? 2.053 25.438 -15.805 1 75.5 172 SER B C 1
ATOM 6801 O O . SER B 1 172 ? 2.018 25.5 -17.031 1 75.5 172 SER B O 1
ATOM 6803 N N . ALA B 1 173 ? 2.988 25 -15.133 1 77.06 173 ALA B N 1
ATOM 6804 C CA . ALA B 1 173 ? 4.215 24.688 -15.867 1 77.06 173 ALA B CA 1
ATOM 6805 C C . ALA B 1 173 ? 4.035 23.453 -16.734 1 77.06 173 ALA B C 1
ATOM 6807 O O . ALA B 1 173 ? 3.436 22.453 -16.297 1 77.06 173 ALA B O 1
ATOM 6808 N N . PRO B 1 174 ? 4.422 23.516 -17.953 1 82.75 174 PRO B N 1
ATOM 6809 C CA . PRO B 1 174 ? 4.383 22.312 -18.797 1 82.75 174 PRO B CA 1
ATOM 6810 C C . PRO B 1 174 ? 5.395 21.25 -18.375 1 82.75 174 PRO B C 1
ATOM 6812 O O . PRO B 1 174 ? 6.402 21.578 -17.734 1 82.75 174 PRO B O 1
ATOM 6815 N N . ILE B 1 175 ? 5.148 20.047 -18.703 1 84.56 175 ILE B N 1
ATOM 6816 C CA . ILE B 1 175 ? 6.094 18.969 -18.422 1 84.56 175 ILE B CA 1
ATOM 6817 C C . ILE B 1 175 ? 7.215 18.969 -19.453 1 84.56 175 ILE B C 1
ATOM 6819 O O . ILE B 1 175 ? 6.969 18.781 -20.656 1 84.56 175 ILE B O 1
ATOM 6823 N N . PRO B 1 176 ? 8.336 19.172 -19 1 87.44 176 PRO B N 1
ATOM 6824 C CA . PRO B 1 176 ? 9.445 19.203 -19.953 1 87.44 176 PRO B CA 1
ATOM 6825 C C . PRO B 1 176 ? 9.82 17.812 -20.469 1 87.44 176 PRO B C 1
ATOM 6827 O O . PRO B 1 176 ? 9.383 16.812 -19.922 1 87.44 176 PRO B O 1
ATOM 6830 N N . GLU B 1 177 ? 10.562 17.781 -21.484 1 88.69 177 GLU B N 1
ATOM 6831 C CA . GLU B 1 177 ? 11.094 16.531 -22.016 1 88.69 177 GLU B CA 1
ATOM 6832 C C . GLU B 1 177 ? 12.242 16.016 -21.156 1 88.69 177 GLU B C 1
ATOM 6834 O O . GLU B 1 177 ? 12.914 16.781 -20.469 1 88.69 177 GLU B O 1
ATOM 6839 N N . THR B 1 178 ? 12.383 14.758 -21.266 1 90.5 178 THR B N 1
ATOM 6840 C CA . THR B 1 178 ? 13.484 14.117 -20.547 1 90.5 178 THR B CA 1
ATOM 6841 C C . THR B 1 178 ? 14.828 14.531 -21.141 1 90.5 178 THR B C 1
ATOM 6843 O O . THR B 1 178 ? 14.945 14.734 -22.359 1 90.5 178 THR B O 1
ATOM 6846 N N . TYR B 1 179 ? 15.805 14.727 -20.297 1 93.12 179 TYR B N 1
ATOM 6847 C CA . TYR B 1 179 ? 17.156 15.055 -20.719 1 93.12 179 TYR B CA 1
ATOM 6848 C C . TYR B 1 179 ? 18.188 14.359 -19.844 1 93.12 179 TYR B C 1
ATOM 6850 O O . TYR B 1 179 ? 17.891 13.953 -18.719 1 93.12 179 TYR B O 1
ATOM 6858 N N . VAL B 1 180 ? 19.344 14.188 -20.391 1 95.12 180 VAL B N 1
ATOM 6859 C CA . VAL B 1 180 ? 20.438 13.625 -19.609 1 95.12 180 VAL B CA 1
ATOM 6860 C C . VAL B 1 180 ? 21.297 14.75 -19.031 1 95.12 180 VAL B C 1
ATOM 6862 O O . VAL B 1 180 ? 21.812 15.594 -19.781 1 95.12 180 VAL B O 1
ATOM 6865 N N . PRO B 1 181 ? 21.469 14.781 -17.75 1 95.06 181 PRO B N 1
ATOM 6866 C CA . PRO B 1 181 ? 22.266 15.836 -17.141 1 95.06 181 PRO B CA 1
ATOM 6867 C C . PRO B 1 181 ? 23.734 15.773 -17.547 1 95.06 181 PRO B C 1
ATOM 6869 O O . PRO B 1 181 ? 24.234 14.711 -17.922 1 95.06 181 PRO B O 1
ATOM 6872 N N . TYR B 1 182 ? 24.391 16.938 -17.391 1 94.75 182 TYR B N 1
ATOM 6873 C CA . TYR B 1 182 ? 25.812 17.016 -17.688 1 94.75 182 TYR B CA 1
ATOM 6874 C C . TYR B 1 182 ? 26.641 16.172 -16.719 1 94.75 182 TYR B C 1
ATOM 6876 O O . TYR B 1 182 ? 26.609 16.422 -15.508 1 94.75 182 TYR B O 1
ATOM 6884 N N . GLU B 1 183 ? 27.375 15.227 -17.234 1 96.56 183 GLU B N 1
ATOM 6885 C CA . GLU B 1 183 ? 28.062 14.211 -16.453 1 96.56 183 GLU B CA 1
ATOM 6886 C C . GLU B 1 183 ? 29.078 14.836 -15.492 1 96.56 183 GLU B C 1
ATOM 6888 O O . GLU B 1 183 ? 29.141 14.453 -14.328 1 96.56 183 GLU B O 1
ATOM 6893 N N . TYR B 1 184 ? 29.859 15.734 -15.984 1 96.31 184 TYR B N 1
ATOM 6894 C CA . TYR B 1 184 ? 30.906 16.344 -15.164 1 96.31 184 TYR B CA 1
ATOM 6895 C C . TYR B 1 184 ? 30.312 17.016 -13.938 1 96.31 184 TYR B C 1
ATOM 6897 O O . TYR B 1 184 ? 30.812 16.844 -12.82 1 96.31 184 TYR B O 1
ATOM 6905 N N . GLU B 1 185 ? 29.312 17.781 -14.117 1 96.88 185 GLU B N 1
ATOM 6906 C CA . GLU B 1 185 ? 28.672 18.469 -13.016 1 96.88 185 GLU B CA 1
ATOM 6907 C C . GLU B 1 185 ? 28.047 17.5 -12.031 1 96.88 185 GLU B C 1
ATOM 6909 O O . GLU B 1 185 ? 28.062 17.734 -10.82 1 96.88 185 GLU B O 1
ATOM 6914 N N . PHE B 1 186 ? 27.469 16.484 -12.602 1 98.06 186 PHE B N 1
ATOM 6915 C CA . PHE B 1 186 ? 26.828 15.469 -11.766 1 98.06 186 PHE B CA 1
ATOM 6916 C C . PHE B 1 186 ? 27.828 14.875 -10.781 1 98.06 186 PHE B C 1
ATOM 6918 O O . PHE B 1 186 ? 27.562 14.812 -9.578 1 98.06 186 PHE B O 1
ATOM 6925 N N . TRP B 1 187 ? 29 14.508 -11.273 1 98 187 TRP B N 1
ATOM 6926 C CA . TRP B 1 187 ? 30 13.82 -10.461 1 98 187 TRP B CA 1
ATOM 6927 C C . TRP B 1 187 ? 30.734 14.797 -9.547 1 98 187 TRP B C 1
ATOM 6929 O O . TRP B 1 187 ? 31.156 14.438 -8.445 1 98 187 TRP B O 1
ATOM 6939 N N . SER B 1 188 ? 30.812 16.047 -9.938 1 97.56 188 SER B N 1
ATOM 6940 C CA . SER B 1 188 ? 31.625 16.984 -9.188 1 97.56 188 SER B CA 1
ATOM 6941 C C . SER B 1 188 ? 30.812 17.672 -8.094 1 97.56 188 SER B C 1
ATOM 6943 O O . SER B 1 188 ? 31.344 18.062 -7.059 1 97.56 188 SER B O 1
ATOM 6945 N N . LYS B 1 189 ? 29.531 17.797 -8.352 1 96.94 189 LYS B N 1
ATOM 6946 C CA . LYS B 1 189 ? 28.75 18.641 -7.461 1 96.94 189 LYS B CA 1
ATOM 6947 C C . LYS B 1 189 ? 27.609 17.844 -6.82 1 96.94 189 LYS B C 1
ATOM 6949 O O . LYS B 1 189 ? 27.484 17.812 -5.598 1 96.94 189 LYS B O 1
ATOM 6954 N N . TYR B 1 190 ? 26.812 17.203 -7.551 1 98.19 190 TYR B N 1
ATOM 6955 C CA . TYR B 1 190 ? 25.547 16.672 -7.082 1 98.19 190 TYR B CA 1
ATOM 6956 C C . TYR B 1 190 ? 25.734 15.352 -6.359 1 98.19 190 TYR B C 1
ATOM 6958 O O . TYR B 1 190 ? 25.203 15.148 -5.262 1 98.19 190 TYR B O 1
ATOM 6966 N N . TYR B 1 191 ? 26.469 14.414 -6.934 1 98.56 191 TYR B N 1
ATOM 6967 C CA . TYR B 1 191 ? 26.641 13.078 -6.383 1 98.56 191 TYR B CA 1
ATOM 6968 C C . TYR B 1 191 ? 27.391 13.133 -5.051 1 98.56 191 TYR B C 1
ATOM 6970 O O . TYR B 1 191 ? 27.016 12.445 -4.098 1 98.56 191 TYR B O 1
ATOM 6978 N N . PRO B 1 192 ? 28.438 13.953 -4.891 1 98.25 192 PRO B N 1
ATOM 6979 C CA . PRO B 1 192 ? 29.109 14.023 -3.592 1 98.25 192 PRO B CA 1
ATOM 6980 C C . PRO B 1 192 ? 28.188 14.5 -2.473 1 98.25 192 PRO B C 1
ATOM 6982 O O . PRO B 1 192 ? 28.266 14 -1.347 1 98.25 192 PRO B O 1
ATOM 6985 N N . TYR B 1 193 ? 27.375 15.461 -2.779 1 98.06 193 TYR B N 1
ATOM 6986 C CA . TYR B 1 193 ? 26.422 15.93 -1.775 1 98.06 193 TYR B CA 1
ATOM 6987 C C . TYR B 1 193 ? 25.453 14.82 -1.368 1 98.06 193 TYR B C 1
ATOM 6989 O O . TYR B 1 193 ? 25.141 14.672 -0.187 1 98.06 193 TYR B O 1
ATOM 6997 N N . PHE B 1 194 ? 25.031 14.047 -2.326 1 98.31 194 PHE B N 1
ATOM 6998 C CA . PHE B 1 194 ? 24.141 12.93 -2.062 1 98.31 194 PHE B CA 1
ATOM 6999 C C . PHE B 1 194 ? 24.797 11.914 -1.142 1 98.31 194 PHE B C 1
ATOM 7001 O O . PHE B 1 194 ? 24.188 11.461 -0.168 1 98.31 194 PHE B O 1
ATOM 7008 N N . VAL B 1 195 ? 25.953 11.594 -1.441 1 98 195 VAL B N 1
ATOM 7009 C CA . VAL B 1 195 ? 26.688 10.562 -0.709 1 98 195 VAL B CA 1
ATOM 7010 C C . VAL B 1 195 ? 26.938 11.031 0.721 1 98 195 VAL B C 1
ATOM 7012 O O . VAL B 1 195 ? 26.781 10.266 1.673 1 98 195 VAL B O 1
ATOM 7015 N N . ASP B 1 196 ? 27.219 12.273 0.877 1 96.44 196 ASP B N 1
ATOM 7016 C CA . ASP B 1 196 ? 27.688 12.781 2.166 1 96.44 196 ASP B CA 1
ATOM 7017 C C . ASP B 1 196 ? 26.5 13.148 3.066 1 96.44 196 ASP B C 1
ATOM 7019 O O . ASP B 1 196 ? 26.531 12.883 4.27 1 96.44 196 ASP B O 1
ATOM 7023 N N . LYS B 1 197 ? 25.469 13.719 2.479 1 96.69 197 LYS B N 1
ATOM 7024 C CA . LYS B 1 197 ? 24.469 14.344 3.33 1 96.69 197 LYS B CA 1
ATOM 7025 C C . LYS B 1 197 ? 23.125 13.617 3.213 1 96.69 197 LYS B C 1
ATOM 7027 O O . LYS B 1 197 ? 22.328 13.633 4.148 1 96.69 197 LYS B O 1
ATOM 7032 N N . ILE B 1 198 ? 22.859 13.023 2.1 1 97.75 198 ILE B N 1
ATOM 7033 C CA . ILE B 1 198 ? 21.516 12.508 1.856 1 97.75 198 ILE B CA 1
ATOM 7034 C C . ILE B 1 198 ? 21.484 11.008 2.107 1 97.75 198 ILE B C 1
ATOM 7036 O O . ILE B 1 198 ? 20.641 10.516 2.859 1 97.75 198 ILE B O 1
ATOM 7040 N N . HIS B 1 199 ? 22.406 10.266 1.554 1 97 199 HIS B N 1
ATOM 7041 C CA . HIS B 1 199 ? 22.391 8.805 1.582 1 97 199 HIS B CA 1
ATOM 7042 C C . HIS B 1 199 ? 22.391 8.281 3.016 1 97 199 HIS B C 1
ATOM 7044 O O . HIS B 1 199 ? 21.719 7.289 3.312 1 97 199 HIS B O 1
ATOM 7050 N N . PRO B 1 200 ? 23.047 8.938 3.967 1 94.75 200 PRO B N 1
ATOM 7051 C CA . PRO B 1 200 ? 23 8.445 5.344 1 94.75 200 PRO B CA 1
ATOM 7052 C C . PRO B 1 200 ? 21.594 8.484 5.938 1 94.75 200 PRO B C 1
ATOM 7054 O O . PRO B 1 200 ? 21.297 7.742 6.879 1 94.75 200 PRO B O 1
ATOM 7057 N N . LEU B 1 201 ? 20.766 9.328 5.414 1 95.56 201 LEU B N 1
ATOM 7058 C CA . LEU B 1 201 ? 19.406 9.453 5.926 1 95.56 201 LEU B CA 1
ATOM 7059 C C . LEU B 1 201 ? 18.469 8.5 5.207 1 95.56 201 LEU B C 1
ATOM 7061 O O . LEU B 1 201 ? 17.375 8.195 5.707 1 95.56 201 LEU B O 1
ATOM 7065 N N . VAL B 1 202 ? 18.812 8.07 4.047 1 96.12 202 VAL B N 1
ATOM 7066 C CA . VAL B 1 202 ? 18.062 7.09 3.268 1 96.12 202 VAL B CA 1
ATOM 7067 C C . VAL B 1 202 ? 19.031 6.059 2.682 1 96.12 202 VAL B C 1
ATOM 7069 O O . VAL B 1 202 ? 19.188 5.973 1.461 1 96.12 202 VAL B O 1
ATOM 7072 N N . PRO B 1 203 ? 19.594 5.25 3.498 1 94.88 203 PRO B N 1
ATOM 7073 C CA . PRO B 1 203 ? 20.656 4.34 3.08 1 94.88 203 PRO B CA 1
ATOM 7074 C C . PRO B 1 203 ? 20.125 3.09 2.377 1 94.88 203 PRO B C 1
ATOM 7076 O O . PRO B 1 203 ? 20.359 1.971 2.842 1 94.88 203 PRO B O 1
ATOM 7079 N N . VAL B 1 204 ? 19.672 3.199 1.197 1 96.06 204 VAL B N 1
ATOM 7080 C CA . VAL B 1 204 ? 19.016 2.078 0.53 1 96.06 204 VAL B CA 1
ATOM 7081 C C . VAL B 1 204 ? 19.922 1.533 -0.572 1 96.06 204 VAL B C 1
ATOM 7083 O O . VAL B 1 204 ? 19.594 0.53 -1.212 1 96.06 204 VAL B O 1
ATOM 7086 N N . PHE B 1 205 ? 21.094 2.234 -0.798 1 96.12 205 PHE B N 1
ATOM 7087 C CA . PHE B 1 205 ? 22.016 1.795 -1.846 1 96.12 205 PHE B CA 1
ATOM 7088 C C . PHE B 1 205 ? 23.359 1.403 -1.256 1 96.12 205 PHE B C 1
ATOM 7090 O O . PHE B 1 205 ? 23.812 1.99 -0.268 1 96.12 205 PHE B O 1
ATOM 7097 N N . ASN B 1 206 ? 23.922 0.357 -1.866 1 94.38 206 ASN B N 1
ATOM 7098 C CA . ASN B 1 206 ? 25.375 0.229 -1.791 1 94.38 206 ASN B CA 1
ATOM 7099 C C . ASN B 1 206 ? 26.078 1.234 -2.701 1 94.38 206 ASN B C 1
ATOM 7101 O O . ASN B 1 206 ? 25.953 1.164 -3.924 1 94.38 206 ASN B O 1
ATOM 7105 N N . LEU B 1 207 ? 26.844 2.053 -2.195 1 96 207 LEU B N 1
ATOM 7106 C CA . LEU B 1 207 ? 27.344 3.223 -2.918 1 96 207 LEU B CA 1
ATOM 7107 C C . LEU B 1 207 ? 28.328 2.816 -4 1 96 207 LEU B C 1
ATOM 7109 O O . LEU B 1 207 ? 28.422 3.471 -5.043 1 96 207 LEU B O 1
ATOM 7113 N N . ILE B 1 208 ? 29.062 1.783 -3.736 1 95.75 208 ILE B N 1
ATOM 7114 C CA . ILE B 1 208 ? 30 1.311 -4.746 1 95.75 208 ILE B CA 1
ATOM 7115 C C . ILE B 1 208 ? 29.25 0.792 -5.961 1 95.75 208 ILE B C 1
ATOM 7117 O O . ILE B 1 208 ? 29.562 1.148 -7.098 1 95.75 208 ILE B O 1
ATOM 7121 N N . GLU B 1 209 ? 28.281 0.062 -5.66 1 93.62 209 GLU B N 1
ATOM 7122 C CA . GLU B 1 209 ? 27.453 -0.494 -6.73 1 93.62 209 GLU B CA 1
ATOM 7123 C C . GLU B 1 209 ? 26.688 0.604 -7.465 1 93.62 209 GLU B C 1
ATOM 7125 O O . GLU B 1 209 ? 26.547 0.56 -8.688 1 93.62 209 GLU B O 1
ATOM 7130 N N . LEU B 1 210 ? 26.172 1.498 -6.742 1 96.5 210 LEU B N 1
ATOM 7131 C CA . LEU B 1 210 ? 25.422 2.588 -7.344 1 96.5 210 LEU B CA 1
ATOM 7132 C C . LEU B 1 210 ? 26.297 3.418 -8.273 1 96.5 210 LEU B C 1
ATOM 7134 O O . LEU B 1 210 ? 25.891 3.771 -9.375 1 96.5 210 LEU B O 1
ATOM 7138 N N . LYS B 1 211 ? 27.469 3.723 -7.781 1 97.38 211 LYS B N 1
ATOM 7139 C CA . LYS B 1 211 ? 28.391 4.5 -8.602 1 97.38 211 LYS B CA 1
ATOM 7140 C C . LYS B 1 211 ? 28.703 3.781 -9.906 1 97.38 211 LYS B C 1
ATOM 7142 O O . LYS B 1 211 ? 28.734 4.398 -10.969 1 97.38 211 LYS B O 1
ATOM 7147 N N . ASP B 1 212 ? 28.938 2.521 -9.773 1 96.44 212 ASP B N 1
ATOM 7148 C CA . ASP B 1 212 ? 29.234 1.718 -10.953 1 96.44 212 ASP B CA 1
ATOM 7149 C C . ASP B 1 212 ? 28.078 1.762 -11.953 1 96.44 212 ASP B C 1
ATOM 7151 O O . ASP B 1 212 ? 28.297 1.942 -13.156 1 96.44 212 ASP B O 1
ATOM 7155 N N . LEU B 1 213 ? 26.875 1.639 -11.508 1 95.75 213 LEU B N 1
ATOM 7156 C CA . LEU B 1 213 ? 25.688 1.667 -12.352 1 95.75 213 LEU B CA 1
ATOM 7157 C C . LEU B 1 213 ? 25.547 3.021 -13.039 1 95.75 213 LEU B C 1
ATOM 7159 O O . LEU B 1 213 ? 25.234 3.088 -14.227 1 95.75 213 LEU B O 1
ATOM 7163 N N . LEU B 1 214 ? 25.75 4.027 -12.305 1 97.5 214 LEU B N 1
ATOM 7164 C CA . LEU B 1 214 ? 25.594 5.375 -12.852 1 97.5 214 LEU B CA 1
ATOM 7165 C C . LEU B 1 214 ? 26.688 5.684 -13.859 1 97.5 214 LEU B C 1
ATOM 7167 O O . LEU B 1 214 ? 26.453 6.355 -14.867 1 97.5 214 LEU B O 1
ATOM 7171 N N . GLU B 1 215 ? 27.891 5.211 -13.578 1 97.25 215 GLU B N 1
ATOM 7172 C CA . GLU B 1 215 ? 28.984 5.387 -14.539 1 97.25 215 GLU B CA 1
ATOM 7173 C C . GLU B 1 215 ? 28.672 4.691 -15.859 1 97.25 215 GLU B C 1
ATOM 7175 O O . GLU B 1 215 ? 28.875 5.258 -16.938 1 97.25 215 GLU B O 1
ATOM 7180 N N . LYS B 1 216 ? 28.188 3.52 -15.75 1 95.75 216 LYS B N 1
ATOM 7181 C CA . LYS B 1 216 ? 27.797 2.785 -16.953 1 95.75 216 LYS B CA 1
ATOM 7182 C C . LYS B 1 216 ? 26.672 3.508 -17.688 1 95.75 216 LYS B C 1
ATOM 7184 O O . LYS B 1 216 ? 26.656 3.531 -18.922 1 95.75 216 LYS B O 1
ATOM 7189 N N . PHE B 1 217 ? 25.797 4.047 -16.953 1 96.38 217 PHE B N 1
ATOM 7190 C CA . PHE B 1 217 ? 24.688 4.801 -17.547 1 96.38 217 PHE B CA 1
ATOM 7191 C C . PHE B 1 217 ? 25.219 5.984 -18.344 1 96.38 217 PHE B C 1
ATOM 7193 O O . PHE B 1 217 ? 24.859 6.164 -19.516 1 96.38 217 PHE B O 1
ATOM 7200 N N . PHE B 1 218 ? 26.062 6.758 -17.734 1 96.56 218 PHE B N 1
ATOM 7201 C CA . PHE B 1 218 ? 26.594 7.93 -18.422 1 96.56 218 PHE B CA 1
ATOM 7202 C C . PHE B 1 218 ? 27.438 7.523 -19.625 1 96.56 218 PHE B C 1
ATOM 7204 O O . PHE B 1 218 ? 27.391 8.18 -20.672 1 96.56 218 PHE B O 1
ATOM 7211 N N . GLN B 1 219 ? 28.172 6.449 -19.453 1 95.81 219 GLN B N 1
ATOM 7212 C CA . GLN B 1 219 ? 28.969 5.969 -20.578 1 95.81 219 GLN B CA 1
ATOM 7213 C C . GLN B 1 219 ? 28.078 5.57 -21.75 1 95.81 219 GLN B C 1
ATOM 7215 O O . GLN B 1 219 ? 28.375 5.914 -22.891 1 95.81 219 GLN B O 1
ATOM 7220 N N . ARG B 1 220 ? 27.047 4.883 -21.484 1 94.12 220 ARG B N 1
ATOM 7221 C CA . ARG B 1 220 ? 26.141 4.449 -22.547 1 94.12 220 ARG B CA 1
ATOM 7222 C C . ARG B 1 220 ? 25.469 5.648 -23.203 1 94.12 220 ARG B C 1
ATOM 7224 O O . ARG B 1 220 ? 25.172 5.617 -24.406 1 94.12 220 ARG B O 1
ATOM 7231 N N . GLN B 1 221 ? 25.188 6.629 -22.438 1 92.94 221 GLN B N 1
ATOM 7232 C CA . GLN B 1 221 ? 24.531 7.82 -22.969 1 92.94 221 GLN B CA 1
ATOM 7233 C C . GLN B 1 221 ? 25.5 8.641 -23.812 1 92.94 221 GLN B C 1
ATOM 7235 O O . GLN B 1 221 ? 25.062 9.406 -24.688 1 92.94 221 GLN B O 1
ATOM 7240 N N . LYS B 1 222 ? 26.766 8.453 -23.594 1 92.06 222 LYS B N 1
ATOM 7241 C CA . LYS B 1 222 ? 27.766 9.047 -24.469 1 92.06 222 LYS B CA 1
ATOM 7242 C C . LYS B 1 222 ? 27.828 8.305 -25.812 1 92.06 222 LYS B C 1
ATOM 7244 O O . LYS B 1 222 ? 27.938 8.93 -26.859 1 92.06 222 LYS B O 1
ATOM 7249 N N . ASP B 1 223 ? 27.703 7.004 -25.672 1 91.94 223 ASP B N 1
ATOM 7250 C CA . ASP B 1 223 ? 27.766 6.164 -26.859 1 91.94 223 ASP B CA 1
ATOM 7251 C C . ASP B 1 223 ? 26.484 6.273 -27.688 1 91.94 223 ASP B C 1
ATOM 7253 O O . ASP B 1 223 ? 26.531 6.238 -28.922 1 91.94 223 ASP B O 1
ATOM 7257 N N . HIS B 1 224 ? 25.312 6.332 -27 1 91.31 224 HIS B N 1
ATOM 7258 C CA . HIS B 1 224 ? 24 6.418 -27.641 1 91.31 224 HIS B CA 1
ATOM 7259 C C . HIS B 1 224 ? 23.156 7.516 -27.016 1 91.31 224 HIS B C 1
ATOM 7261 O O . HIS B 1 224 ? 22.219 7.23 -26.266 1 91.31 224 HIS B O 1
ATOM 7267 N N . PRO B 1 225 ? 23.375 8.719 -27.438 1 86.81 225 PRO B N 1
ATOM 7268 C CA . PRO B 1 225 ? 22.703 9.836 -26.781 1 86.81 225 PRO B CA 1
ATOM 7269 C C . PRO B 1 225 ? 21.188 9.828 -26.984 1 86.81 225 PRO B C 1
ATOM 7271 O O . PRO B 1 225 ? 20.719 9.547 -28.094 1 86.81 225 PRO B O 1
ATOM 7274 N N . GLY B 1 226 ? 20.438 10.109 -25.969 1 81.62 226 GLY B N 1
ATOM 7275 C CA . GLY B 1 226 ? 19 10.344 -26.016 1 81.62 226 GLY B CA 1
ATOM 7276 C C . GLY B 1 226 ? 18.188 9.062 -26 1 81.62 226 GLY B C 1
ATOM 7277 O O . GLY B 1 226 ? 16.969 9.102 -25.812 1 81.62 226 GLY B O 1
ATOM 7278 N N . LYS B 1 227 ? 18.656 7.969 -26.203 1 85.62 227 LYS B N 1
ATOM 7279 C CA . LYS B 1 227 ? 17.922 6.703 -26.25 1 85.62 227 LYS B CA 1
ATOM 7280 C C . LYS B 1 227 ? 18.062 5.949 -24.922 1 85.62 227 LYS B C 1
ATOM 7282 O O . LYS B 1 227 ? 19.172 5.59 -24.516 1 85.62 227 LYS B O 1
ATOM 7287 N N . LEU B 1 228 ? 16.984 5.801 -24.234 1 90.12 228 LEU B N 1
ATOM 7288 C CA . LEU B 1 228 ? 17.031 5.086 -22.953 1 90.12 228 LEU B CA 1
ATOM 7289 C C . LEU B 1 228 ? 16.734 3.604 -23.156 1 90.12 228 LEU B C 1
ATOM 7291 O O . LEU B 1 228 ? 15.742 3.242 -23.797 1 90.12 228 LEU B O 1
ATOM 7295 N N . ASN B 1 229 ? 17.594 2.801 -22.75 1 88.5 229 ASN B N 1
ATOM 7296 C CA . ASN B 1 229 ? 17.453 1.35 -22.797 1 88.5 229 ASN B CA 1
ATOM 7297 C C . ASN B 1 229 ? 16.906 0.794 -21.484 1 88.5 229 ASN B C 1
ATOM 7299 O O . ASN B 1 229 ? 17.656 0.59 -20.531 1 88.5 229 ASN B O 1
ATOM 7303 N N . ASP B 1 230 ? 15.742 0.352 -21.438 1 84.31 230 ASP B N 1
ATOM 7304 C CA . ASP B 1 230 ? 15.094 -0.082 -20.203 1 84.31 230 ASP B CA 1
ATOM 7305 C C . ASP B 1 230 ? 15.477 -1.52 -19.859 1 84.31 230 ASP B C 1
ATOM 7307 O O . ASP B 1 230 ? 15.25 -1.979 -18.734 1 84.31 230 ASP B O 1
ATOM 7311 N N . LYS B 1 231 ? 16.078 -2.176 -20.75 1 81.62 231 LYS B N 1
ATOM 7312 C CA . LYS B 1 231 ? 16.578 -3.514 -20.438 1 81.62 231 LYS B CA 1
ATOM 7313 C C . LYS B 1 231 ? 17.688 -3.455 -19.406 1 81.62 231 LYS B C 1
ATOM 7315 O O . LYS B 1 231 ? 17.922 -4.418 -18.672 1 81.62 231 LYS B O 1
ATOM 7320 N N . VAL B 1 232 ? 18.312 -2.293 -19.406 1 87.12 232 VAL B N 1
ATOM 7321 C CA . VAL B 1 232 ? 19.375 -2.129 -18.438 1 87.12 232 VAL B CA 1
ATOM 7322 C C . VAL B 1 232 ? 19 -1.032 -17.438 1 87.12 232 VAL B C 1
ATOM 7324 O O . VAL B 1 232 ? 19.875 -0.417 -16.828 1 87.12 232 VAL B O 1
ATOM 7327 N N . HIS B 1 233 ? 17.781 -0.614 -17.297 1 90 233 HIS B N 1
ATOM 7328 C CA . HIS B 1 233 ? 17.172 0.221 -16.281 1 90 233 HIS B CA 1
ATOM 7329 C C . HIS B 1 233 ? 17.609 1.677 -16.422 1 90 233 HIS B C 1
ATOM 7331 O O . HIS B 1 233 ? 17.75 2.389 -15.422 1 90 233 HIS B O 1
ATOM 7337 N N . GLU B 1 234 ? 17.828 2.082 -17.609 1 92.62 234 GLU B N 1
ATOM 7338 C CA . GLU B 1 234 ? 18.344 3.432 -17.812 1 92.62 234 GLU B CA 1
ATOM 7339 C C . GLU B 1 234 ? 17.297 4.484 -17.422 1 92.62 234 GLU B C 1
ATOM 7341 O O . GLU B 1 234 ? 17.656 5.547 -16.906 1 92.62 234 GLU B O 1
ATOM 7346 N N . SER B 1 235 ? 16.031 4.234 -17.703 1 92.06 235 SER B N 1
ATOM 7347 C CA . SER B 1 235 ? 15.016 5.191 -17.297 1 92.06 235 SER B CA 1
ATOM 7348 C C . SER B 1 235 ? 15.008 5.375 -15.773 1 92.06 235 SER B C 1
ATOM 7350 O O . SER B 1 235 ? 14.914 6.5 -15.281 1 92.06 235 SER B O 1
ATOM 7352 N N . THR B 1 236 ? 15.094 4.27 -15.055 1 93.12 236 THR B N 1
ATOM 7353 C CA . THR B 1 236 ? 15.109 4.305 -13.602 1 93.12 236 THR B CA 1
ATOM 7354 C C . THR B 1 236 ? 16.344 5.059 -13.086 1 93.12 236 THR B C 1
ATOM 7356 O O . THR B 1 236 ? 16.234 5.859 -12.156 1 93.12 236 THR B O 1
ATOM 7359 N N . LEU B 1 237 ? 17.422 4.84 -13.727 1 96.19 237 LEU B N 1
ATOM 7360 C CA . LEU B 1 237 ? 18.656 5.5 -13.328 1 96.19 237 LEU B CA 1
ATOM 7361 C C . LEU B 1 237 ? 18.594 6.996 -13.617 1 96.19 237 LEU B C 1
ATOM 7363 O O . LEU B 1 237 ? 19.109 7.805 -12.844 1 96.19 237 LEU B O 1
ATOM 7367 N N . LEU B 1 238 ? 18.031 7.301 -14.711 1 96.81 238 LEU B N 1
ATOM 7368 C CA . LEU B 1 238 ? 17.859 8.711 -15.039 1 96.81 238 LEU B CA 1
ATOM 7369 C C . LEU B 1 238 ? 16.984 9.414 -14 1 96.81 238 LEU B C 1
ATOM 7371 O O . LEU B 1 238 ? 17.297 10.531 -13.57 1 96.81 238 LEU B O 1
ATOM 7375 N N . MET B 1 239 ? 15.906 8.828 -13.57 1 96.44 239 MET B N 1
ATOM 7376 C CA . MET B 1 239 ? 15.047 9.398 -12.539 1 96.44 239 MET B CA 1
ATOM 7377 C C . MET B 1 239 ? 15.812 9.594 -11.234 1 96.44 239 MET B C 1
ATOM 7379 O O . MET B 1 239 ? 15.648 10.602 -10.555 1 96.44 239 MET B O 1
ATOM 7383 N N . LEU B 1 240 ? 16.594 8.609 -10.93 1 97.94 240 LEU B N 1
ATOM 7384 C CA . LEU B 1 240 ? 17.422 8.711 -9.734 1 97.94 240 LEU B CA 1
ATOM 7385 C C . LEU B 1 240 ? 18.391 9.898 -9.836 1 97.94 240 LEU B C 1
ATOM 7387 O O . LEU B 1 240 ? 18.594 10.625 -8.867 1 97.94 240 LEU B O 1
ATOM 7391 N N . THR B 1 241 ? 18.969 10.086 -11.008 1 98.44 241 THR B N 1
ATOM 7392 C CA . THR B 1 241 ? 19.875 11.203 -11.219 1 98.44 241 THR B CA 1
ATOM 7393 C C . THR B 1 241 ? 19.156 12.531 -11 1 98.44 241 THR B C 1
ATOM 7395 O O . THR B 1 241 ? 19.703 13.453 -10.406 1 98.44 241 THR B O 1
ATOM 7398 N N . TYR B 1 242 ? 17.922 12.633 -11.477 1 98.19 242 TYR B N 1
ATOM 7399 C CA . TYR B 1 242 ? 17.125 13.828 -11.258 1 98.19 242 TYR B CA 1
ATOM 7400 C C . TYR B 1 242 ? 16.906 14.078 -9.766 1 98.19 242 TYR B C 1
ATOM 7402 O O . TYR B 1 242 ? 17 15.219 -9.297 1 98.19 242 TYR B O 1
ATOM 7410 N N . LEU B 1 243 ? 16.625 13.055 -9.023 1 98.31 243 LEU B N 1
ATOM 7411 C CA . LEU B 1 243 ? 16.406 13.188 -7.586 1 98.31 243 LEU B CA 1
ATOM 7412 C C . LEU B 1 243 ? 17.672 13.641 -6.875 1 98.31 243 LEU B C 1
ATOM 7414 O O . LEU B 1 243 ? 17.625 14.508 -5.996 1 98.31 243 LEU B O 1
ATOM 7418 N N . ILE B 1 244 ? 18.75 13.07 -7.297 1 98.75 244 ILE B N 1
ATOM 7419 C CA . ILE B 1 244 ? 20.031 13.43 -6.699 1 98.75 244 ILE B CA 1
ATOM 7420 C C . ILE B 1 244 ? 20.328 14.906 -6.949 1 98.75 244 ILE B C 1
ATOM 7422 O O . ILE B 1 244 ? 20.734 15.625 -6.039 1 98.75 244 ILE B O 1
ATOM 7426 N N . ILE B 1 245 ? 20.078 15.328 -8.125 1 98.62 245 ILE B N 1
ATOM 7427 C CA . ILE B 1 245 ? 20.266 16.734 -8.453 1 98.62 245 ILE B CA 1
ATOM 7428 C C . ILE B 1 245 ? 19.328 17.594 -7.613 1 98.62 245 ILE B C 1
ATOM 7430 O O . ILE B 1 245 ? 19.75 18.625 -7.074 1 98.62 245 ILE B O 1
ATOM 7434 N N . ASN B 1 246 ? 18.141 17.203 -7.469 1 98.12 246 ASN B N 1
ATOM 7435 C CA . ASN B 1 246 ? 17.141 17.953 -6.719 1 98.12 246 ASN B CA 1
ATOM 7436 C C . ASN B 1 246 ? 17.562 18.156 -5.27 1 98.12 246 ASN B C 1
ATOM 7438 O O . ASN B 1 246 ? 17.297 19.203 -4.68 1 98.12 246 ASN B O 1
ATOM 7442 N N . PHE B 1 247 ? 18.188 17.172 -4.688 1 98.12 247 PHE B N 1
ATOM 7443 C CA . PHE B 1 247 ? 18.594 17.297 -3.293 1 98.12 247 PHE B CA 1
ATOM 7444 C C . PHE B 1 247 ? 19.594 18.438 -3.117 1 98.12 247 PHE B C 1
ATOM 7446 O O . PHE B 1 247 ? 19.547 19.172 -2.129 1 98.12 247 PHE B O 1
ATOM 7453 N N . PHE B 1 248 ? 20.484 18.469 -4.066 1 98.12 248 PHE B N 1
ATOM 7454 C CA . PHE B 1 248 ? 21.453 19.578 -4.035 1 98.12 248 PHE B CA 1
ATOM 7455 C C . PHE B 1 248 ? 20.75 20.906 -4.211 1 98.12 248 PHE B C 1
ATOM 7457 O O . PHE B 1 248 ? 21.016 21.859 -3.471 1 98.12 248 PHE B O 1
ATOM 7464 N N . LEU B 1 249 ? 19.844 20.984 -5.133 1 97.06 249 LEU B N 1
ATOM 7465 C CA . LEU B 1 249 ? 19.141 22.234 -5.422 1 97.06 249 LEU B CA 1
ATOM 7466 C C . LEU B 1 249 ? 18.25 22.641 -4.242 1 97.06 249 LEU B C 1
ATOM 7468 O O . LEU B 1 249 ? 18.141 23.828 -3.932 1 97.06 249 LEU B O 1
ATOM 7472 N N . LEU B 1 250 ? 17.656 21.734 -3.576 1 96.31 250 LEU B N 1
ATOM 7473 C CA . LEU B 1 250 ? 16.812 22.016 -2.424 1 96.31 250 LEU B CA 1
ATOM 7474 C C . LEU B 1 250 ? 17.594 22.688 -1.311 1 96.31 250 LEU B C 1
ATOM 7476 O O . LEU B 1 250 ? 17.062 23.5 -0.56 1 96.31 250 LEU B O 1
ATOM 7480 N N . GLU B 1 251 ? 18.844 22.328 -1.243 1 95.56 251 GLU B N 1
ATOM 7481 C CA . GLU B 1 251 ? 19.688 22.859 -0.176 1 95.56 251 GLU B CA 1
ATOM 7482 C C . GLU B 1 251 ? 20.25 24.234 -0.545 1 95.56 251 GLU B C 1
ATOM 7484 O O . GLU B 1 251 ? 20.312 25.125 0.298 1 95.56 251 GLU B O 1
ATOM 7489 N N . PHE B 1 252 ? 20.562 24.438 -1.812 1 95.5 252 PHE B N 1
ATOM 7490 C CA . PHE B 1 252 ? 21.359 25.609 -2.15 1 95.5 252 PHE B CA 1
ATOM 7491 C C . PHE B 1 252 ? 20.578 26.562 -3.045 1 95.5 252 PHE B C 1
ATOM 7493 O O . PHE B 1 252 ? 20.938 27.734 -3.186 1 95.5 252 PHE B O 1
ATOM 7500 N N . ASP B 1 253 ? 19.516 26.062 -3.664 1 93.12 253 ASP B N 1
ATOM 7501 C CA . ASP B 1 253 ? 18.656 26.844 -4.539 1 93.12 253 ASP B CA 1
ATOM 7502 C C . ASP B 1 253 ? 17.234 26.281 -4.543 1 93.12 253 ASP B C 1
ATOM 7504 O O . ASP B 1 253 ? 16.734 25.844 -5.582 1 93.12 253 ASP B O 1
ATOM 7508 N N . SER B 1 254 ? 16.594 26.422 -3.459 1 88.25 254 SER B N 1
ATOM 7509 C CA . SER B 1 254 ? 15.336 25.734 -3.193 1 88.25 254 SER B CA 1
ATOM 7510 C C . SER B 1 254 ? 14.219 26.219 -4.109 1 88.25 254 SER B C 1
ATOM 7512 O O . SER B 1 254 ? 13.203 25.562 -4.273 1 88.25 254 SER B O 1
ATOM 7514 N N . HIS B 1 255 ? 14.383 27.312 -4.871 1 83.75 255 HIS B N 1
ATOM 7515 C CA . HIS B 1 255 ? 13.344 27.844 -5.734 1 83.75 255 HIS B CA 1
ATOM 7516 C C . HIS B 1 255 ? 13.656 27.594 -7.207 1 83.75 255 HIS B C 1
ATOM 7518 O O . HIS B 1 255 ? 12.969 28.094 -8.094 1 83.75 255 HIS B O 1
ATOM 7524 N N . ASN B 1 256 ? 14.602 26.766 -7.316 1 88.69 256 ASN B N 1
ATOM 7525 C CA . ASN B 1 256 ? 14.961 26.438 -8.688 1 88.69 256 ASN B CA 1
ATOM 7526 C C . ASN B 1 256 ? 13.844 25.688 -9.398 1 88.69 256 ASN B C 1
ATOM 7528 O O . ASN B 1 256 ? 13.375 24.656 -8.906 1 88.69 256 ASN B O 1
ATOM 7532 N N . ARG B 1 257 ? 13.523 26.094 -10.539 1 86.81 257 ARG B N 1
ATOM 7533 C CA . ARG B 1 257 ? 12.422 25.516 -11.305 1 86.81 257 ARG B CA 1
ATOM 7534 C C . ARG B 1 257 ? 12.734 24.078 -11.719 1 86.81 257 ARG B C 1
ATOM 7536 O O . ARG B 1 257 ? 11.828 23.281 -11.953 1 86.81 257 ARG B O 1
ATOM 7543 N N . LEU B 1 258 ? 13.93 23.766 -11.773 1 91.56 258 LEU B N 1
ATOM 7544 C CA . LEU B 1 258 ? 14.359 22.438 -12.188 1 91.56 258 LEU B CA 1
ATOM 7545 C C . LEU B 1 258 ? 13.836 21.375 -11.227 1 91.56 258 LEU B C 1
ATOM 7547 O O . LEU B 1 258 ? 13.594 20.234 -11.633 1 91.56 258 LEU B O 1
ATOM 7551 N N . ILE B 1 259 ? 13.664 21.75 -10.031 1 93.12 259 ILE B N 1
ATOM 7552 C CA . ILE B 1 259 ? 13.195 20.797 -9.031 1 93.12 259 ILE B CA 1
ATOM 7553 C C . ILE B 1 259 ? 11.82 20.266 -9.438 1 93.12 259 ILE B C 1
ATOM 7555 O O . ILE B 1 259 ? 11.609 19.047 -9.492 1 93.12 259 ILE B O 1
ATOM 7559 N N . GLN B 1 260 ? 10.961 21.172 -9.805 1 89.62 260 GLN B N 1
ATOM 7560 C CA . GLN B 1 260 ? 9.617 20.781 -10.188 1 89.62 260 GLN B CA 1
ATOM 7561 C C . GLN B 1 260 ? 9.609 20.094 -11.555 1 89.62 260 GLN B C 1
ATOM 7563 O O . GLN B 1 260 ? 8.828 19.172 -11.797 1 89.62 260 GLN B O 1
ATOM 7568 N N . ASP B 1 261 ? 10.375 20.578 -12.398 1 91.81 261 ASP B N 1
ATOM 7569 C CA . ASP B 1 261 ? 10.484 19.953 -13.711 1 91.81 261 ASP B CA 1
ATOM 7570 C C . ASP B 1 261 ? 10.859 18.469 -13.586 1 91.81 261 ASP B C 1
ATOM 7572 O O . ASP B 1 261 ? 10.25 17.625 -14.227 1 91.81 261 ASP B O 1
ATOM 7576 N N . HIS B 1 262 ? 11.875 18.25 -12.781 1 94.25 262 HIS B N 1
ATOM 7577 C CA . HIS B 1 262 ? 12.32 16.875 -12.562 1 94.25 262 HIS B CA 1
ATOM 7578 C C . HIS B 1 262 ? 11.188 16.016 -12 1 94.25 262 HIS B C 1
ATOM 7580 O O . HIS B 1 262 ? 10.984 14.883 -12.445 1 94.25 262 HIS B O 1
ATOM 7586 N N . ILE B 1 263 ? 10.461 16.531 -11.086 1 90.1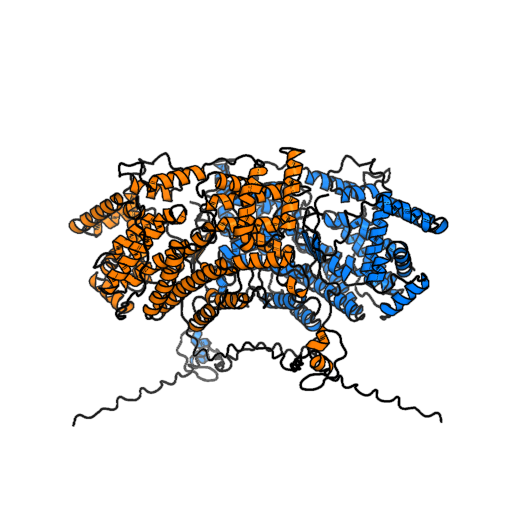2 263 ILE B N 1
ATOM 7587 C CA . ILE B 1 263 ? 9.391 15.773 -10.445 1 90.12 263 ILE B CA 1
ATOM 7588 C C . ILE B 1 263 ? 8.289 15.492 -11.461 1 90.12 263 ILE B C 1
ATOM 7590 O O . ILE B 1 263 ? 7.711 14.398 -11.477 1 90.12 263 ILE B O 1
ATOM 7594 N N . ASN B 1 264 ? 8.023 16.469 -12.266 1 87.62 264 ASN B N 1
ATOM 7595 C CA . ASN B 1 264 ? 7.02 16.266 -13.305 1 87.62 264 ASN B CA 1
ATOM 7596 C C . ASN B 1 264 ? 7.438 15.156 -14.273 1 87.62 264 ASN B C 1
ATOM 7598 O O . ASN B 1 264 ? 6.609 14.344 -14.688 1 87.62 264 ASN B O 1
ATOM 7602 N N . ILE B 1 265 ? 8.664 15.117 -14.609 1 91 265 ILE B N 1
ATOM 7603 C CA . ILE B 1 265 ? 9.18 14.07 -15.484 1 91 265 ILE B CA 1
ATOM 7604 C C . ILE B 1 265 ? 9.086 12.719 -14.789 1 91 265 ILE B C 1
ATOM 7606 O O . ILE B 1 265 ? 8.68 11.727 -15.406 1 91 265 ILE B O 1
ATOM 7610 N N . ILE B 1 266 ? 9.477 12.695 -13.555 1 89.81 266 ILE B N 1
ATOM 7611 C CA . ILE B 1 266 ? 9.453 11.453 -12.781 1 89.81 266 ILE B CA 1
ATOM 7612 C C . ILE B 1 266 ? 8.016 10.945 -12.664 1 89.81 266 ILE B C 1
ATOM 7614 O O . ILE B 1 266 ? 7.762 9.75 -12.836 1 89.81 266 ILE B O 1
ATOM 7618 N N . LYS B 1 267 ? 7.145 11.805 -12.398 1 81.06 267 LYS B N 1
ATOM 7619 C CA . LYS B 1 267 ? 5.742 11.414 -12.297 1 81.06 267 LYS B CA 1
ATOM 7620 C C . LYS B 1 267 ? 5.234 10.852 -13.625 1 81.06 267 LYS B C 1
ATOM 7622 O O . LYS B 1 267 ? 4.496 9.859 -13.641 1 81.06 267 LYS B O 1
ATOM 7627 N N . LYS B 1 268 ? 5.605 11.492 -14.664 1 80.06 268 LYS B N 1
ATOM 7628 C CA . LYS B 1 268 ? 5.242 10.984 -15.992 1 80.06 268 LYS B CA 1
ATOM 7629 C C . LYS B 1 268 ? 5.805 9.586 -16.219 1 80.06 268 LYS B C 1
ATOM 7631 O O . LYS B 1 268 ? 5.109 8.711 -16.734 1 80.06 268 LYS B O 1
ATOM 7636 N N . TRP B 1 269 ? 6.984 9.391 -15.82 1 82.31 269 TRP B N 1
ATOM 7637 C CA . TRP B 1 269 ? 7.641 8.094 -15.953 1 82.31 269 TRP B CA 1
ATOM 7638 C C . TRP B 1 269 ? 6.945 7.039 -15.094 1 82.31 269 TRP B C 1
ATOM 7640 O O . TRP B 1 269 ? 6.777 5.895 -15.523 1 82.31 269 TRP B O 1
ATOM 7650 N N . LEU B 1 270 ? 6.637 7.324 -13.93 1 75.5 270 LEU B N 1
ATOM 7651 C CA . LEU B 1 270 ? 5.961 6.402 -13.023 1 75.5 270 LEU B CA 1
ATOM 7652 C C . LEU B 1 270 ? 4.648 5.914 -13.633 1 75.5 270 LEU B C 1
ATOM 7654 O O . LEU B 1 270 ? 4.305 4.738 -13.508 1 75.5 270 LEU B O 1
ATOM 7658 N N . VAL B 1 271 ? 4.051 6.77 -14.344 1 66.62 271 VAL B N 1
ATOM 7659 C CA . VAL B 1 271 ? 2.748 6.457 -14.922 1 66.62 271 VAL B CA 1
ATOM 7660 C C . VAL B 1 271 ? 2.926 5.508 -16.109 1 66.62 271 VAL B C 1
ATOM 7662 O O . VAL B 1 271 ? 2.078 4.645 -16.344 1 66.62 271 VAL B O 1
ATOM 7665 N N . GLN B 1 272 ? 4.008 5.598 -16.719 1 67.75 272 GLN B N 1
ATOM 7666 C CA . GLN B 1 272 ? 4.246 4.789 -17.922 1 67.75 272 GLN B CA 1
ATOM 7667 C C . GLN B 1 272 ? 4.805 3.416 -17.547 1 67.75 272 GLN B C 1
ATOM 7669 O O . GLN B 1 272 ? 4.781 2.492 -18.359 1 67.75 272 GLN B O 1
ATOM 7674 N N . SER B 1 273 ? 5.082 3.283 -16.359 1 70.19 273 SER B N 1
ATOM 7675 C CA . SER B 1 273 ? 5.66 2.02 -15.922 1 70.19 273 SER B CA 1
ATOM 7676 C C . SER B 1 273 ? 4.582 1.072 -15.398 1 70.19 273 SER B C 1
ATOM 7678 O O . SER B 1 273 ? 3.469 1.5 -15.086 1 70.19 273 SER B O 1
ATOM 7680 N N . LYS B 1 274 ? 4.73 -0.298 -15.453 1 71.12 274 LYS B N 1
ATOM 7681 C CA . LYS B 1 274 ? 3.805 -1.332 -15 1 71.12 274 LYS B CA 1
ATOM 7682 C C . LYS B 1 274 ? 3.914 -1.546 -13.492 1 71.12 274 LYS B C 1
ATOM 7684 O O . LYS B 1 274 ? 3.967 -2.686 -13.023 1 71.12 274 LYS B O 1
ATOM 7689 N N . TRP B 1 275 ? 3.826 -0.489 -12.812 1 70.12 275 TRP B N 1
ATOM 7690 C CA . TRP B 1 275 ? 4.215 -0.561 -11.406 1 70.12 275 TRP B CA 1
ATOM 7691 C C . TRP B 1 275 ? 3.111 -1.2 -10.57 1 70.12 275 TRP B C 1
ATOM 7693 O O . TRP B 1 275 ? 3.33 -1.548 -9.406 1 70.12 275 TRP B O 1
ATOM 7703 N N . PHE B 1 276 ? 1.97 -1.402 -11.117 1 74.38 276 PHE B N 1
ATOM 7704 C CA . PHE B 1 276 ? 0.944 -2.09 -10.344 1 74.38 276 PHE B CA 1
ATOM 7705 C C . PHE B 1 276 ? 1.203 -3.592 -10.312 1 74.38 276 PHE B C 1
ATOM 7707 O O . PHE B 1 276 ? 0.777 -4.281 -9.383 1 74.38 276 PHE B O 1
ATOM 7714 N N . GLN B 1 277 ? 1.938 -4 -11.281 1 75.12 277 GLN B N 1
ATOM 7715 C CA . GLN B 1 277 ? 2.029 -5.449 -11.438 1 75.12 277 GLN B CA 1
ATOM 7716 C C . GLN B 1 277 ? 3.402 -5.961 -11.016 1 75.12 277 GLN B C 1
ATOM 7718 O O . GLN B 1 277 ? 3.52 -7.07 -10.492 1 75.12 277 GLN B O 1
ATOM 7723 N N . LYS B 1 278 ? 4.406 -5.234 -11.336 1 80.44 278 LYS B N 1
ATOM 7724 C CA . LYS B 1 278 ? 5.742 -5.727 -11.016 1 80.44 278 LYS B CA 1
ATOM 7725 C C . LYS B 1 278 ? 6.691 -4.574 -10.695 1 80.44 278 LYS B C 1
ATOM 7727 O O . LYS B 1 278 ? 6.438 -3.43 -11.07 1 80.44 278 LYS B O 1
ATOM 7732 N N . THR B 1 279 ? 7.727 -4.926 -9.922 1 87.38 279 THR B N 1
ATOM 7733 C CA . THR B 1 279 ? 8.75 -3.953 -9.555 1 87.38 279 THR B CA 1
ATOM 7734 C C . THR B 1 279 ? 10.117 -4.625 -9.43 1 87.38 279 THR B C 1
ATOM 7736 O O . THR B 1 279 ? 10.203 -5.848 -9.281 1 87.38 279 THR B O 1
ATOM 7739 N N . THR B 1 280 ? 11.109 -3.896 -9.695 1 89 280 THR B N 1
ATOM 7740 C CA . THR B 1 280 ? 12.469 -4.355 -9.422 1 89 280 THR B CA 1
ATOM 7741 C C . THR B 1 280 ? 12.977 -3.77 -8.109 1 89 280 THR B C 1
ATOM 7743 O O . THR B 1 280 ? 12.422 -2.795 -7.602 1 89 280 THR B O 1
ATOM 7746 N N . LEU B 1 281 ? 14.023 -4.332 -7.637 1 90.69 281 LEU B N 1
ATOM 7747 C CA . LEU B 1 281 ? 14.633 -3.816 -6.414 1 90.69 281 LEU B CA 1
ATOM 7748 C C . LEU B 1 281 ? 15.133 -2.391 -6.617 1 90.69 281 LEU B C 1
ATOM 7750 O O . LEU B 1 281 ? 15.016 -1.553 -5.719 1 90.69 281 LEU B O 1
ATOM 7754 N N . LEU B 1 282 ? 15.711 -2.164 -7.777 1 92.88 282 LEU B N 1
ATOM 7755 C CA . LEU B 1 282 ? 16.219 -0.829 -8.078 1 92.88 282 LEU B CA 1
ATOM 7756 C C . LEU B 1 282 ? 15.086 0.193 -8.078 1 92.88 282 LEU B C 1
ATOM 7758 O O . LEU B 1 282 ? 15.227 1.28 -7.512 1 92.88 282 LEU B O 1
ATOM 7762 N N . GLN B 1 283 ? 14.031 -0.165 -8.703 1 92.12 283 GLN B N 1
ATOM 7763 C CA . GLN B 1 283 ? 12.883 0.728 -8.75 1 92.12 283 GLN B CA 1
ATOM 7764 C C . GLN B 1 283 ? 12.359 1.011 -7.344 1 92.12 283 GLN B C 1
ATOM 7766 O O . GLN B 1 283 ? 12.023 2.152 -7.02 1 92.12 283 GLN B O 1
ATOM 7771 N N . LEU B 1 284 ? 12.219 -0.015 -6.574 1 93.75 284 LEU B N 1
ATOM 7772 C CA . LEU B 1 284 ? 11.734 0.149 -5.207 1 93.75 284 LEU B CA 1
ATOM 7773 C C . LEU B 1 284 ? 12.633 1.099 -4.422 1 93.75 284 LEU B C 1
ATOM 7775 O O . LEU B 1 284 ? 12.148 1.944 -3.67 1 93.75 284 LEU B O 1
ATOM 7779 N N . ARG B 1 285 ? 13.914 0.979 -4.562 1 96 285 ARG B N 1
ATOM 7780 C CA . ARG B 1 285 ? 14.867 1.87 -3.908 1 96 285 ARG B CA 1
ATOM 7781 C C . ARG B 1 285 ? 14.672 3.311 -4.367 1 96 285 ARG B C 1
ATOM 7783 O O . ARG B 1 285 ? 14.703 4.238 -3.553 1 96 285 ARG B O 1
ATOM 7790 N N . VAL B 1 286 ? 14.484 3.457 -5.602 1 95.5 286 VAL B N 1
ATOM 7791 C CA . VAL B 1 286 ? 14.305 4.793 -6.152 1 95.5 286 VAL B CA 1
ATOM 7792 C C . VAL B 1 286 ? 13 5.395 -5.625 1 95.5 286 VAL B C 1
ATOM 7794 O O . VAL B 1 286 ? 12.922 6.602 -5.371 1 95.5 286 VAL B O 1
ATOM 7797 N N . TRP B 1 287 ? 11.984 4.59 -5.441 1 93.75 287 TRP B N 1
ATOM 7798 C CA . TRP B 1 287 ? 10.734 5.074 -4.871 1 93.75 287 TRP B CA 1
ATOM 7799 C C . TRP B 1 287 ? 10.93 5.535 -3.432 1 93.75 287 TRP B C 1
ATOM 7801 O O . TRP B 1 287 ? 10.305 6.504 -2.99 1 93.75 287 TRP B O 1
ATOM 7811 N N . LEU B 1 288 ? 11.734 4.879 -2.715 1 96.94 288 LEU B N 1
ATOM 7812 C CA . LEU B 1 288 ? 12.031 5.297 -1.351 1 96.94 288 LEU B CA 1
ATOM 7813 C C . LEU B 1 288 ? 12.781 6.625 -1.342 1 96.94 288 LEU B C 1
ATOM 7815 O O . LEU B 1 288 ? 12.547 7.469 -0.475 1 96.94 288 LEU B O 1
ATOM 7819 N N . VAL B 1 289 ? 13.672 6.793 -2.312 1 97.88 289 VAL B N 1
ATOM 7820 C CA . VAL B 1 289 ? 14.375 8.062 -2.439 1 97.88 289 VAL B CA 1
ATOM 7821 C C . VAL B 1 289 ? 13.391 9.164 -2.822 1 97.88 289 VAL B C 1
ATOM 7823 O O . VAL B 1 289 ? 13.492 10.297 -2.34 1 97.88 289 VAL B O 1
ATOM 7826 N N . LEU B 1 290 ? 12.477 8.828 -3.695 1 95.94 290 LEU B N 1
ATOM 7827 C CA . LEU B 1 290 ? 11.438 9.781 -4.055 1 95.94 290 LEU B CA 1
ATOM 7828 C C . LEU B 1 290 ? 10.609 10.172 -2.83 1 95.94 290 LEU B C 1
ATOM 7830 O O . LEU B 1 290 ? 10.297 11.344 -2.641 1 95.94 290 LEU B O 1
ATOM 7834 N N . ARG B 1 291 ? 10.234 9.203 -2.035 1 95.38 291 ARG B N 1
ATOM 7835 C CA . ARG B 1 291 ? 9.5 9.469 -0.803 1 95.38 291 ARG B CA 1
ATOM 7836 C C . ARG B 1 291 ? 10.273 10.43 0.101 1 95.38 291 ARG B C 1
ATOM 7838 O O . ARG B 1 291 ? 9.688 11.32 0.712 1 95.38 291 ARG B O 1
ATOM 7845 N N . PHE B 1 292 ? 11.562 10.211 0.221 1 97.19 292 PHE B N 1
ATOM 7846 C CA . PHE B 1 292 ? 12.43 11.102 0.982 1 97.19 292 PHE B CA 1
ATOM 7847 C C . PHE B 1 292 ? 12.414 12.508 0.395 1 97.19 292 PHE B C 1
ATOM 7849 O O . PHE B 1 292 ? 12.32 13.492 1.131 1 97.19 292 PHE B O 1
ATOM 7856 N N . HIS B 1 293 ? 12.492 12.516 -0.893 1 97.25 293 HIS B N 1
ATOM 7857 C CA . HIS B 1 293 ? 12.453 13.797 -1.583 1 97.25 293 HIS B CA 1
ATOM 7858 C C . HIS B 1 293 ? 11.164 14.555 -1.275 1 97.25 293 HIS B C 1
ATOM 7860 O O . HIS B 1 293 ? 11.18 15.766 -1.056 1 97.25 293 HIS B O 1
ATOM 7866 N N . ASN B 1 294 ? 10.07 13.883 -1.253 1 94 294 ASN B N 1
ATOM 7867 C CA . ASN B 1 294 ? 8.773 14.5 -1.01 1 94 294 ASN B CA 1
ATOM 7868 C C . ASN B 1 294 ? 8.695 15.109 0.389 1 94 294 ASN B C 1
ATOM 7870 O O . ASN B 1 294 ? 7.957 16.062 0.615 1 94 294 ASN B O 1
ATOM 7874 N N . TRP B 1 295 ? 9.438 14.617 1.281 1 95.75 295 TRP B N 1
ATOM 7875 C CA . TRP B 1 295 ? 9.516 15.18 2.623 1 95.75 295 TRP B CA 1
ATOM 7876 C C . TRP B 1 295 ? 10.312 16.484 2.623 1 95.75 295 TRP B C 1
ATOM 7878 O O . TRP B 1 295 ? 9.961 17.422 3.334 1 95.75 295 TRP B O 1
ATOM 7888 N N . CYS B 1 296 ? 11.289 16.531 1.767 1 96.06 296 CYS B N 1
ATOM 7889 C CA . CYS B 1 296 ? 12.242 17.625 1.787 1 96.06 296 CYS B CA 1
ATOM 7890 C C . CYS B 1 296 ? 11.727 18.812 0.988 1 96.06 296 CYS B C 1
ATOM 7892 O O . CYS B 1 296 ? 12.156 19.953 1.2 1 96.06 296 CYS B O 1
ATOM 7894 N N . THR B 1 297 ? 10.82 18.578 0.091 1 93.69 297 THR B N 1
ATOM 7895 C CA . THR B 1 297 ? 10.477 19.609 -0.878 1 93.69 297 THR B CA 1
ATOM 7896 C C . THR B 1 297 ? 9.305 20.438 -0.376 1 93.69 297 THR B C 1
ATOM 7898 O O . THR B 1 297 ? 8.555 20.016 0.505 1 93.69 297 THR B O 1
ATOM 7901 N N . TYR B 1 298 ? 9.062 21.625 -0.953 1 88.81 298 TYR B N 1
ATOM 7902 C CA . TYR B 1 298 ? 7.957 22.516 -0.624 1 88.81 298 TYR B CA 1
ATOM 7903 C C . TYR B 1 298 ? 6.699 22.156 -1.399 1 88.81 298 TYR B C 1
ATOM 7905 O O . TYR B 1 298 ? 5.586 22.422 -0.949 1 88.81 298 TYR B O 1
ATOM 7913 N N . HIS B 1 299 ? 6.797 21.594 -2.525 1 78.19 299 HIS B N 1
ATOM 7914 C CA . HIS B 1 299 ? 5.648 21.453 -3.412 1 78.19 299 HIS B CA 1
ATOM 7915 C C . HIS B 1 299 ? 5.047 20.047 -3.309 1 78.19 299 HIS B C 1
ATOM 7917 O O . HIS B 1 299 ? 3.83 19.906 -3.174 1 78.19 299 HIS B O 1
ATOM 7923 N N . ASP B 1 300 ? 5.633 18.938 -3.463 1 79.94 300 ASP B N 1
ATOM 7924 C CA . ASP B 1 300 ? 5.125 17.562 -3.463 1 79.94 300 ASP B CA 1
ATOM 7925 C C . ASP B 1 300 ? 5.348 16.906 -2.105 1 79.94 300 ASP B C 1
ATOM 7927 O O . ASP B 1 300 ? 5.672 15.719 -2.037 1 79.94 300 ASP B O 1
ATOM 7931 N N . ASN B 1 301 ? 5.062 17.688 -1.19 1 86.31 301 ASN B N 1
ATOM 7932 C CA . ASN B 1 301 ? 5.262 17.172 0.157 1 86.31 301 ASN B CA 1
ATOM 7933 C C . ASN B 1 301 ? 4.004 16.484 0.686 1 86.31 301 ASN B C 1
ATOM 7935 O O . ASN B 1 301 ? 3.117 16.125 -0.089 1 86.31 301 ASN B O 1
ATOM 7939 N N . ASP B 1 302 ? 3.902 16.203 1.994 1 87.62 302 ASP B N 1
ATOM 7940 C CA . ASP B 1 302 ? 2.809 15.445 2.59 1 87.62 302 ASP B CA 1
ATOM 7941 C C . ASP B 1 302 ? 1.615 16.344 2.895 1 87.62 302 ASP B C 1
ATOM 7943 O O . ASP B 1 302 ? 0.626 15.898 3.48 1 87.62 302 ASP B O 1
ATOM 7947 N N . GLY B 1 303 ? 1.698 17.594 2.623 1 87.56 303 GLY B N 1
ATOM 7948 C CA . GLY B 1 303 ? 0.585 18.516 2.801 1 87.56 303 GLY B CA 1
ATOM 7949 C C . GLY B 1 303 ? 0.304 18.844 4.254 1 87.56 303 GLY B C 1
ATOM 7950 O O . GLY B 1 303 ? 1.133 18.578 5.129 1 87.56 303 GLY B O 1
ATOM 7951 N N . ASN B 1 304 ? -0.876 19.438 4.461 1 84.94 304 ASN B N 1
ATOM 7952 C CA . ASN B 1 304 ? -1.263 19.938 5.777 1 84.94 304 ASN B CA 1
ATOM 7953 C C . ASN B 1 304 ? -1.61 18.781 6.723 1 84.94 304 ASN B C 1
ATOM 7955 O O . ASN B 1 304 ? -1.423 18.891 7.938 1 84.94 304 ASN B O 1
ATOM 7959 N N . ARG B 1 305 ? -2.018 17.75 6.207 1 86.62 305 ARG B N 1
ATOM 7960 C CA . ARG B 1 305 ? -2.494 16.641 7.023 1 86.62 305 ARG B CA 1
ATOM 7961 C C . ARG B 1 305 ? -1.486 15.492 7.035 1 86.62 305 ARG B C 1
ATOM 7963 O O . ARG B 1 305 ? -1.698 14.477 7.699 1 86.62 305 ARG B O 1
ATOM 7970 N N . MET B 1 306 ? -0.432 15.68 6.312 1 88.75 306 MET B N 1
ATOM 7971 C CA . MET B 1 306 ? 0.67 14.719 6.234 1 88.75 306 MET B CA 1
ATOM 7972 C C . MET B 1 306 ? 0.199 13.391 5.656 1 88.75 306 MET B C 1
ATOM 7974 O O . MET B 1 306 ? 0.622 12.328 6.113 1 88.75 306 MET B O 1
ATOM 7978 N N . ASN B 1 307 ? -0.755 13.406 4.777 1 84.88 307 ASN B N 1
ATOM 7979 C CA . ASN B 1 307 ? -1.264 12.172 4.199 1 84.88 307 ASN B CA 1
ATOM 7980 C C . ASN B 1 307 ? -1.19 12.195 2.676 1 84.88 307 ASN B C 1
ATOM 7982 O O . ASN B 1 307 ? -1.59 11.234 2.018 1 84.88 307 ASN B O 1
ATOM 7986 N N . ALA B 1 308 ? -0.699 13.258 2.086 1 86.31 308 ALA B N 1
ATOM 7987 C CA . ALA B 1 308 ? -0.717 13.438 0.635 1 86.31 308 ALA B CA 1
ATOM 7988 C C . ALA B 1 308 ? 0.132 12.375 -0.057 1 86.31 308 ALA B C 1
ATOM 7990 O O . ALA B 1 308 ? -0.049 12.102 -1.246 1 86.31 308 ALA B O 1
ATOM 7991 N N . ASN B 1 309 ? 1.057 11.719 0.54 1 89.88 309 ASN B N 1
ATOM 7992 C CA . ASN B 1 309 ? 1.911 10.727 -0.094 1 89.88 309 ASN B CA 1
ATOM 7993 C C . ASN B 1 309 ? 1.608 9.32 0.421 1 89.88 309 ASN B C 1
ATOM 7995 O O . ASN B 1 309 ? 2.422 8.406 0.265 1 89.88 309 ASN B O 1
ATOM 7999 N N . ASP B 1 310 ? 0.409 9.141 0.968 1 90.06 310 ASP B N 1
ATOM 8000 C CA . ASP B 1 310 ? 0.045 7.836 1.52 1 90.06 310 ASP B CA 1
ATOM 8001 C C . ASP B 1 310 ? -0.146 6.805 0.411 1 90.06 310 ASP B C 1
ATOM 8003 O O . ASP B 1 310 ? 0.125 5.617 0.607 1 90.06 310 ASP B O 1
ATOM 8007 N N . GLY B 1 311 ? -0.669 7.32 -0.728 1 88.44 311 GLY B N 1
ATOM 8008 C CA . GLY B 1 311 ? -0.77 6.418 -1.862 1 88.44 311 GLY B CA 1
ATOM 8009 C C . GLY B 1 311 ? 0.569 5.844 -2.289 1 88.44 311 GLY B C 1
ATOM 8010 O O . GLY B 1 311 ? 0.686 4.641 -2.529 1 88.44 311 GLY B O 1
ATOM 8011 N N . LEU B 1 312 ? 1.588 6.695 -2.396 1 90.38 312 LEU B N 1
ATOM 8012 C CA . LEU B 1 312 ? 2.939 6.254 -2.73 1 90.38 312 LEU B CA 1
ATOM 8013 C C . LEU B 1 312 ? 3.479 5.305 -1.668 1 90.38 312 LEU B C 1
ATOM 8015 O O . LEU B 1 312 ? 4.082 4.277 -1.995 1 90.38 312 LEU B O 1
ATOM 8019 N N . MET B 1 313 ? 3.242 5.645 -0.421 1 93.25 313 MET B N 1
ATOM 8020 C CA . MET B 1 313 ? 3.699 4.781 0.665 1 93.25 313 MET B CA 1
ATOM 8021 C C . MET B 1 313 ? 3.02 3.416 0.597 1 93.25 313 MET B C 1
ATOM 8023 O O . MET B 1 313 ? 3.65 2.389 0.854 1 93.25 313 MET B O 1
ATOM 8027 N N . GLY B 1 314 ? 1.736 3.443 0.339 1 92.44 314 GLY B N 1
ATOM 8028 C CA . GLY B 1 314 ? 1.03 2.186 0.162 1 92.44 314 GLY B CA 1
ATOM 8029 C C . GLY B 1 314 ? 1.606 1.328 -0.949 1 92.44 314 GLY B C 1
ATOM 8030 O O . GLY B 1 314 ? 1.759 0.116 -0.791 1 92.44 314 GLY B O 1
ATOM 8031 N N . LEU B 1 315 ? 1.889 1.947 -2.055 1 91.62 315 LEU B N 1
ATOM 8032 C CA . LEU B 1 315 ? 2.504 1.248 -3.178 1 91.62 315 LEU B CA 1
ATOM 8033 C C . LEU B 1 315 ? 3.842 0.64 -2.773 1 91.62 315 LEU B C 1
ATOM 8035 O O . LEU B 1 315 ? 4.125 -0.517 -3.092 1 91.62 315 LEU B O 1
ATOM 8039 N N . ILE B 1 316 ? 4.66 1.426 -2.074 1 94.19 316 ILE B N 1
ATOM 8040 C CA . ILE B 1 316 ? 5.961 0.965 -1.607 1 94.19 316 ILE B CA 1
ATOM 8041 C C . ILE B 1 316 ? 5.781 -0.233 -0.678 1 94.19 316 ILE B C 1
ATOM 8043 O O . ILE B 1 316 ? 6.438 -1.265 -0.851 1 94.19 316 ILE B O 1
ATOM 8047 N N . MET B 1 317 ? 4.891 -0.13 0.224 1 93.75 317 MET B N 1
ATOM 8048 C CA . MET B 1 317 ? 4.645 -1.213 1.173 1 93.75 317 MET B CA 1
ATOM 8049 C C . MET B 1 317 ? 4.117 -2.453 0.459 1 93.75 317 MET B C 1
ATOM 8051 O O . MET B 1 317 ? 4.441 -3.578 0.842 1 93.75 317 MET B O 1
ATOM 8055 N N . GLY B 1 318 ? 3.26 -2.205 -0.482 1 91.62 318 GLY B N 1
ATOM 8056 C CA . GLY B 1 318 ? 2.756 -3.314 -1.275 1 91.62 318 GLY B CA 1
ATOM 8057 C C . GLY B 1 318 ? 3.852 -4.086 -1.989 1 91.62 318 GLY B C 1
ATOM 8058 O O . GLY B 1 318 ? 3.85 -5.316 -1.993 1 91.62 318 GLY B O 1
ATOM 8059 N N . HIS B 1 319 ? 4.762 -3.387 -2.549 1 92.5 319 HIS B N 1
ATOM 8060 C CA . HIS B 1 319 ? 5.863 -4.039 -3.248 1 92.5 319 HIS B CA 1
ATOM 8061 C C . HIS B 1 319 ? 6.836 -4.684 -2.266 1 92.5 319 HIS B C 1
ATOM 8063 O O . HIS B 1 319 ? 7.43 -5.723 -2.564 1 92.5 319 HIS B O 1
ATOM 8069 N N . CYS B 1 320 ? 7.012 -4.059 -1.108 1 93.06 320 CYS B N 1
ATOM 8070 C CA . CYS B 1 320 ? 7.797 -4.727 -0.077 1 93.06 320 CYS B CA 1
ATOM 8071 C C . CYS B 1 320 ? 7.211 -6.09 0.262 1 93.06 320 CYS B C 1
ATOM 8073 O O . CYS B 1 320 ? 7.934 -7.086 0.319 1 93.06 320 CYS B O 1
ATOM 8075 N N . ALA B 1 321 ? 5.953 -6.129 0.407 1 88.88 321 ALA B N 1
ATOM 8076 C CA . ALA B 1 321 ? 5.285 -7.391 0.719 1 88.88 321 ALA B CA 1
ATOM 8077 C C . ALA B 1 321 ? 5.445 -8.391 -0.42 1 88.88 321 ALA B C 1
ATOM 8079 O O . ALA B 1 321 ? 5.707 -9.57 -0.183 1 88.88 321 ALA B O 1
ATOM 8080 N N . SER B 1 322 ? 5.309 -7.879 -1.593 1 88.56 322 SER B N 1
ATOM 8081 C CA . SER B 1 322 ? 5.406 -8.727 -2.777 1 88.56 322 SER B CA 1
ATOM 8082 C C . SER B 1 322 ? 6.797 -9.344 -2.902 1 88.56 322 SER B C 1
ATOM 8084 O O . SER B 1 322 ? 6.941 -10.461 -3.398 1 88.56 322 SER B O 1
ATOM 8086 N N . LEU B 1 323 ? 7.773 -8.602 -2.438 1 90.06 323 LEU B N 1
ATOM 8087 C CA . LEU B 1 323 ? 9.164 -9.023 -2.588 1 90.06 323 LEU B CA 1
ATOM 8088 C C . LEU B 1 323 ? 9.648 -9.742 -1.334 1 90.06 323 LEU B C 1
ATOM 8090 O O . LEU B 1 323 ? 10.812 -10.148 -1.259 1 90.06 323 LEU B O 1
ATOM 8094 N N . GLY B 1 324 ? 8.789 -9.898 -0.421 1 87.75 324 GLY B N 1
ATOM 8095 C CA . GLY B 1 324 ? 9.188 -10.547 0.823 1 87.75 324 GLY B CA 1
ATOM 8096 C C . GLY B 1 324 ? 10.07 -9.672 1.691 1 87.75 324 GLY B C 1
ATOM 8097 O O . GLY B 1 324 ? 10.773 -10.172 2.568 1 87.75 324 GLY B O 1
ATOM 8098 N N . ILE B 1 325 ? 10.117 -8.406 1.354 1 91.25 325 ILE B N 1
ATOM 8099 C CA . ILE B 1 325 ? 10.883 -7.445 2.146 1 91.25 325 ILE B CA 1
ATOM 8100 C C . ILE B 1 325 ? 10.062 -7.008 3.357 1 91.25 325 ILE B C 1
ATOM 8102 O O . ILE B 1 325 ? 9.516 -5.902 3.377 1 91.25 325 ILE B O 1
ATOM 8106 N N . THR B 1 326 ? 9.984 -7.836 4.25 1 89.75 326 THR B N 1
ATOM 8107 C CA . THR B 1 326 ? 9.227 -7.672 5.484 1 89.75 326 THR B CA 1
ATOM 8108 C C . THR B 1 326 ? 10.016 -8.219 6.676 1 89.75 326 THR B C 1
ATOM 8110 O O . THR B 1 326 ? 11.227 -8.391 6.594 1 89.75 326 THR B O 1
ATOM 8113 N N . TRP B 1 327 ? 9.375 -8.484 7.742 1 83.75 327 TRP B N 1
ATOM 8114 C CA . TRP B 1 327 ? 10.023 -8.945 8.961 1 83.75 327 TRP B CA 1
ATOM 8115 C C . TRP B 1 327 ? 10.641 -10.328 8.766 1 83.75 327 TRP B C 1
ATOM 8117 O O . TRP B 1 327 ? 11.531 -10.734 9.516 1 83.75 327 TRP B O 1
ATOM 8127 N N . GLN B 1 328 ? 10.266 -11.031 7.699 1 79.62 328 GLN B N 1
ATOM 8128 C CA . GLN B 1 328 ? 10.781 -12.367 7.414 1 79.62 328 GLN B CA 1
ATOM 8129 C C . GLN B 1 328 ? 12.266 -12.32 7.074 1 79.62 328 GLN B C 1
ATOM 8131 O O . GLN B 1 328 ? 12.945 -13.352 7.098 1 79.62 328 GLN B O 1
ATOM 8136 N N . LEU B 1 329 ? 12.742 -11.164 6.797 1 84.25 329 LEU B N 1
ATOM 8137 C CA . LEU B 1 329 ? 14.148 -10.977 6.438 1 84.25 329 LEU B CA 1
ATOM 8138 C C . LEU B 1 329 ? 15.062 -11.367 7.598 1 84.25 329 LEU B C 1
ATOM 8140 O O . LEU B 1 329 ? 16.234 -11.672 7.391 1 84.25 329 LEU B O 1
ATOM 8144 N N . TRP B 1 330 ? 14.656 -11.32 8.773 1 80.56 330 TRP B N 1
ATOM 8145 C CA . TRP B 1 330 ? 15.469 -11.648 9.938 1 80.56 330 TRP B CA 1
ATOM 8146 C C . TRP B 1 330 ? 15.32 -13.117 10.312 1 80.56 330 TRP B C 1
ATOM 8148 O O . TRP B 1 330 ? 16.062 -13.625 11.164 1 80.56 330 TRP B O 1
ATOM 8158 N N . THR B 1 331 ? 14.453 -13.836 9.672 1 72.81 331 THR B N 1
ATOM 8159 C CA . THR B 1 331 ? 14.242 -15.234 10.039 1 72.81 331 THR B CA 1
ATOM 8160 C C . THR B 1 331 ? 14.625 -16.156 8.891 1 72.81 331 THR B C 1
ATOM 8162 O O . THR B 1 331 ? 15.133 -17.266 9.117 1 72.81 331 THR B O 1
ATOM 8165 N N . ASN B 1 332 ? 14.391 -15.672 7.695 1 69.81 332 ASN B N 1
ATOM 8166 C CA . ASN B 1 332 ? 14.422 -16.656 6.621 1 69.81 332 ASN B CA 1
ATOM 8167 C C . ASN B 1 332 ? 15.266 -16.172 5.445 1 69.81 332 ASN B C 1
ATOM 8169 O O . ASN B 1 332 ? 15.68 -16.984 4.605 1 69.81 332 ASN B O 1
ATOM 8173 N N . VAL B 1 333 ? 15.398 -14.945 5.34 1 68.56 333 VAL B N 1
ATOM 8174 C CA . VAL B 1 333 ? 16.094 -14.383 4.184 1 68.56 333 VAL B CA 1
ATOM 8175 C C . VAL B 1 333 ? 17.219 -13.461 4.648 1 68.56 333 VAL B C 1
ATOM 8177 O O . VAL B 1 333 ? 16.969 -12.508 5.391 1 68.56 333 VAL B O 1
ATOM 8180 N N . ASP B 1 334 ? 18.328 -13.875 4.492 1 66.5 334 ASP B N 1
ATOM 8181 C CA . ASP B 1 334 ? 19.391 -13 4.977 1 66.5 334 ASP B CA 1
ATOM 8182 C C . ASP B 1 334 ? 19.938 -12.125 3.852 1 66.5 334 ASP B C 1
ATOM 8184 O O . ASP B 1 334 ? 20.703 -12.602 3.016 1 66.5 334 ASP B O 1
ATOM 8188 N N . SER B 1 335 ? 19.453 -10.875 3.814 1 82.06 335 SER B N 1
ATOM 8189 C CA . SER B 1 335 ? 19.922 -9.859 2.879 1 82.06 335 SER B CA 1
ATOM 8190 C C . SER B 1 335 ? 19.984 -8.484 3.535 1 82.06 335 SER B C 1
ATOM 8192 O O . SER B 1 335 ? 18.953 -7.828 3.707 1 82.06 335 SER B O 1
ATOM 8194 N N . ASP B 1 336 ? 21.141 -8 3.719 1 82.81 336 ASP B N 1
ATOM 8195 C CA . ASP B 1 336 ? 21.312 -6.699 4.355 1 82.81 336 ASP B CA 1
ATOM 8196 C C . ASP B 1 336 ? 20.719 -5.586 3.504 1 82.81 336 ASP B C 1
ATOM 8198 O O . ASP B 1 336 ? 20.156 -4.621 4.039 1 82.81 336 ASP B O 1
ATOM 8202 N N . GLU B 1 337 ? 20.828 -5.801 2.293 1 85.62 337 GLU B N 1
ATOM 8203 C CA . GLU B 1 337 ? 20.297 -4.793 1.384 1 85.62 337 GLU B CA 1
ATOM 8204 C C . GLU B 1 337 ? 18.781 -4.691 1.509 1 85.62 337 GLU B C 1
ATOM 8206 O O . GLU B 1 337 ? 18.219 -3.592 1.519 1 85.62 337 GLU B O 1
ATOM 8211 N N . CYS B 1 338 ? 18.156 -5.809 1.593 1 91 338 CYS B N 1
ATOM 8212 C CA . CYS B 1 338 ? 16.703 -5.832 1.714 1 91 338 CYS B CA 1
ATOM 8213 C C . CYS B 1 338 ? 16.266 -5.371 3.1 1 91 338 CYS B C 1
ATOM 8215 O O . CYS B 1 338 ? 15.219 -4.734 3.242 1 91 338 CYS B O 1
ATOM 8217 N N . LYS B 1 339 ? 17.109 -5.672 4.055 1 91.94 339 LYS B N 1
ATOM 8218 C CA . LYS B 1 339 ? 16.828 -5.191 5.402 1 91.94 339 LYS B CA 1
ATOM 8219 C C . LYS B 1 339 ? 16.812 -3.666 5.453 1 91.94 339 LYS B C 1
ATOM 8221 O O . LYS B 1 339 ? 15.938 -3.066 6.07 1 91.94 339 LYS B O 1
ATOM 8226 N N . ASN B 1 340 ? 17.75 -3.066 4.777 1 93.5 340 ASN B N 1
ATOM 8227 C CA . ASN B 1 340 ? 17.828 -1.609 4.754 1 93.5 340 ASN B CA 1
ATOM 8228 C C . ASN B 1 340 ? 16.594 -0.995 4.09 1 93.5 340 ASN B C 1
ATOM 8230 O O . ASN B 1 340 ? 16.109 0.053 4.523 1 93.5 340 ASN B O 1
ATOM 8234 N N . ILE B 1 341 ? 16.141 -1.656 3.115 1 95.31 341 ILE B N 1
ATOM 8235 C CA . ILE B 1 341 ? 14.93 -1.195 2.434 1 95.31 341 ILE B CA 1
ATOM 8236 C C . ILE B 1 341 ? 13.742 -1.24 3.393 1 95.31 341 ILE B C 1
ATOM 8238 O O . ILE B 1 341 ? 13 -0.267 3.512 1 95.31 341 ILE B O 1
ATOM 8242 N N . TRP B 1 342 ? 13.617 -2.318 4.066 1 95 342 TRP B N 1
ATOM 8243 C CA . TRP B 1 342 ? 12.5 -2.496 4.98 1 95 342 TRP B CA 1
ATOM 8244 C C . TRP B 1 342 ? 12.578 -1.505 6.137 1 95 342 TRP B C 1
ATOM 8246 O O . TRP B 1 342 ? 11.57 -0.89 6.504 1 95 342 TRP B O 1
ATOM 8256 N N . ILE B 1 343 ? 13.734 -1.316 6.629 1 94.75 343 ILE B N 1
ATOM 8257 C CA . ILE B 1 343 ? 13.953 -0.396 7.738 1 94.75 343 ILE B CA 1
ATOM 8258 C C . ILE B 1 343 ? 13.562 1.02 7.32 1 94.75 343 ILE B C 1
ATOM 8260 O O . ILE B 1 343 ? 12.898 1.735 8.078 1 94.75 343 ILE B O 1
ATOM 8264 N N . ASN B 1 344 ? 13.969 1.372 6.156 1 95.75 344 ASN B N 1
ATOM 8265 C CA . ASN B 1 344 ? 13.625 2.701 5.66 1 95.75 344 ASN B CA 1
ATOM 8266 C C . ASN B 1 344 ? 12.117 2.857 5.465 1 95.75 344 ASN B C 1
ATOM 8268 O O . ASN B 1 344 ? 11.555 3.9 5.793 1 95.75 344 ASN B O 1
ATOM 8272 N N . ALA B 1 345 ? 11.484 1.853 4.91 1 96.31 345 ALA B N 1
ATOM 8273 C CA . ALA B 1 345 ? 10.039 1.893 4.738 1 96.31 345 ALA B CA 1
ATOM 8274 C C . ALA B 1 345 ? 9.328 2.01 6.082 1 96.31 345 ALA B C 1
ATOM 8276 O O . ALA B 1 345 ? 8.383 2.793 6.227 1 96.31 345 ALA B O 1
ATOM 8277 N N . LEU B 1 346 ? 9.789 1.287 7.059 1 95 346 LEU B N 1
ATOM 8278 C CA . LEU B 1 346 ? 9.188 1.293 8.383 1 95 346 LEU B CA 1
ATOM 8279 C C . LEU B 1 346 ? 9.383 2.643 9.07 1 95 346 LEU B C 1
ATOM 8281 O O . LEU B 1 346 ? 8.5 3.107 9.797 1 95 346 LEU B O 1
ATOM 8285 N N . HIS B 1 347 ? 10.5 3.18 8.844 1 94.25 347 HIS B N 1
ATOM 8286 C CA . HIS B 1 347 ? 10.766 4.488 9.422 1 94.25 347 HIS B CA 1
ATOM 8287 C C . HIS B 1 347 ? 9.727 5.512 8.984 1 94.25 347 HIS B C 1
ATOM 8289 O O . HIS B 1 347 ? 9.227 6.289 9.797 1 94.25 347 HIS B O 1
ATOM 8295 N N . TRP B 1 348 ? 9.445 5.516 7.758 1 94.69 348 TRP B N 1
ATOM 8296 C CA . TRP B 1 348 ? 8.438 6.438 7.246 1 94.69 348 TRP B CA 1
ATOM 8297 C C . TRP B 1 348 ? 7.062 6.113 7.828 1 94.69 348 TRP B C 1
ATOM 8299 O O . TRP B 1 348 ? 6.324 7.016 8.227 1 94.69 348 TRP B O 1
ATOM 8309 N N . ASP B 1 349 ? 6.746 4.855 7.84 1 94.38 349 ASP B N 1
ATOM 8310 C CA . ASP B 1 349 ? 5.461 4.398 8.359 1 94.38 349 ASP B CA 1
ATOM 8311 C C . ASP B 1 349 ? 5.262 4.852 9.805 1 94.38 349 ASP B C 1
ATOM 8313 O O . ASP B 1 349 ? 4.223 5.418 10.141 1 94.38 349 ASP B O 1
ATOM 8317 N N . ARG B 1 350 ? 6.273 4.66 10.641 1 95.25 350 ARG B N 1
ATOM 8318 C CA . ARG B 1 350 ? 6.195 4.969 12.062 1 95.25 350 ARG B CA 1
ATOM 8319 C C . ARG B 1 350 ? 6.172 6.473 12.305 1 95.25 350 ARG B C 1
ATOM 8321 O O . ARG B 1 350 ? 5.344 6.973 13.07 1 95.25 350 ARG B O 1
ATOM 8328 N N . LYS B 1 351 ? 7.055 7.137 11.641 1 95.19 351 LYS B N 1
ATOM 8329 C CA . LYS B 1 351 ? 7.188 8.578 11.812 1 95.19 351 LYS B CA 1
ATOM 8330 C C . LYS B 1 351 ? 5.879 9.297 11.484 1 95.19 351 LYS B C 1
ATOM 8332 O O . LYS B 1 351 ? 5.395 10.102 12.281 1 95.19 351 LYS B O 1
ATOM 8337 N N . LEU B 1 352 ? 5.312 8.961 10.445 1 95 352 LEU B N 1
ATOM 8338 C CA . LEU B 1 352 ? 4.094 9.641 10.023 1 95 352 LEU B CA 1
ATOM 8339 C C . LEU B 1 352 ? 2.922 9.266 10.922 1 95 352 LEU B C 1
ATOM 8341 O O . LEU B 1 352 ? 2.076 10.117 11.234 1 95 352 LEU B O 1
ATOM 8345 N N . ALA B 1 353 ? 2.881 8.031 11.32 1 93.88 353 ALA B N 1
ATOM 8346 C CA . ALA B 1 353 ? 1.801 7.598 12.195 1 93.88 353 ALA B CA 1
ATOM 8347 C C . ALA B 1 353 ? 1.842 8.344 13.531 1 93.88 353 ALA B C 1
ATOM 8349 O O . ALA B 1 353 ? 0.799 8.719 14.07 1 93.88 353 ALA B O 1
ATOM 8350 N N . VAL B 1 354 ? 3.006 8.586 14.031 1 96 354 VAL B N 1
ATOM 8351 C CA . VAL B 1 354 ? 3.146 9.289 15.305 1 96 354 VAL B CA 1
ATOM 8352 C C . VAL B 1 354 ? 2.773 10.758 15.125 1 96 354 VAL B C 1
ATOM 8354 O O . VAL B 1 354 ? 2.217 11.375 16.031 1 96 354 VAL B O 1
ATOM 8357 N N . LEU B 1 355 ? 3.039 11.266 13.984 1 96.19 355 LEU B N 1
ATOM 8358 C CA . LEU B 1 355 ? 2.818 12.688 13.75 1 96.19 355 LEU B CA 1
ATOM 8359 C C . LEU B 1 355 ? 1.345 12.969 13.469 1 96.19 355 LEU B C 1
ATOM 8361 O O . LEU B 1 355 ? 0.821 14.008 13.867 1 96.19 355 LEU B O 1
ATOM 8365 N N . ASN B 1 356 ? 0.678 12.078 12.805 1 93.06 356 ASN B N 1
ATOM 8366 C CA . ASN B 1 356 ? -0.686 12.398 12.398 1 93.06 356 ASN B CA 1
ATOM 8367 C C . ASN B 1 356 ? -1.71 11.586 13.188 1 93.06 356 ASN B C 1
ATOM 8369 O O . ASN B 1 356 ? -2.889 11.945 13.227 1 93.06 356 ASN B O 1
ATOM 8373 N N . GLY B 1 357 ? -1.264 10.547 13.82 1 92.06 357 GLY B N 1
ATOM 8374 C CA . GLY B 1 357 ? -2.172 9.758 14.633 1 92.06 357 GLY B CA 1
ATOM 8375 C C . GLY B 1 357 ? -2.98 8.758 13.828 1 92.06 357 GLY B C 1
ATOM 8376 O O . GLY B 1 357 ? -4.02 8.281 14.289 1 92.06 357 GLY B O 1
ATOM 8377 N N . ASN B 1 358 ? -2.6 8.438 12.57 1 89.5 358 ASN B N 1
ATOM 8378 C CA . ASN B 1 358 ? -3.215 7.387 11.766 1 89.5 358 ASN B CA 1
ATOM 8379 C C . ASN B 1 358 ? -2.693 6.004 12.141 1 89.5 358 ASN B C 1
ATOM 8381 O O . ASN B 1 358 ? -1.687 5.891 12.844 1 89.5 358 ASN B O 1
ATOM 8385 N N . ASP B 1 359 ? -3.426 5.031 11.672 1 87.81 359 ASP B N 1
ATOM 8386 C CA . ASP B 1 359 ? -2.922 3.672 11.828 1 87.81 359 ASP B CA 1
ATOM 8387 C C . ASP B 1 359 ? -1.694 3.436 10.953 1 87.81 359 ASP B C 1
ATOM 8389 O O . ASP B 1 359 ? -1.526 4.09 9.922 1 87.81 359 ASP B O 1
ATOM 8393 N N . THR B 1 360 ? -0.877 2.535 11.398 1 90.69 360 THR B N 1
ATOM 8394 C CA . THR B 1 360 ? 0.311 2.207 10.617 1 90.69 360 THR B CA 1
ATOM 8395 C C . THR B 1 360 ? -0.048 1.313 9.438 1 90.69 360 THR B C 1
ATOM 8397 O O . THR B 1 360 ? -1.061 0.611 9.469 1 90.69 360 THR B O 1
ATOM 8400 N N . PHE B 1 361 ? 0.782 1.362 8.43 1 89.44 361 PHE B N 1
ATOM 8401 C CA . PHE B 1 361 ? 0.645 0.437 7.312 1 89.44 361 PHE B CA 1
ATOM 8402 C C . PHE B 1 361 ? 0.962 -0.989 7.746 1 89.44 361 PHE B C 1
ATOM 8404 O O . PHE B 1 361 ? 0.273 -1.932 7.352 1 89.44 361 PHE B O 1
ATOM 8411 N N . ASN B 1 362 ? 2.014 -1.083 8.445 1 88.62 362 ASN B N 1
ATOM 8412 C CA . ASN B 1 362 ? 2.387 -2.371 9.023 1 88.62 362 ASN B CA 1
ATOM 8413 C C . ASN B 1 362 ? 2.207 -2.381 10.539 1 88.62 362 ASN B C 1
ATOM 8415 O O . ASN B 1 362 ? 2.904 -1.658 11.258 1 88.62 362 ASN B O 1
ATOM 8419 N N . GLY B 1 363 ? 1.364 -3.207 11.016 1 83.44 363 GLY B N 1
ATOM 8420 C CA . GLY B 1 363 ? 1.002 -3.211 12.422 1 83.44 363 GLY B CA 1
ATOM 8421 C C . GLY B 1 363 ? 1.808 -4.199 13.242 1 83.44 363 GLY B C 1
ATOM 8422 O O . GLY B 1 363 ? 1.49 -4.453 14.406 1 83.44 363 GLY B O 1
ATOM 8423 N N . ARG B 1 364 ? 2.848 -4.699 12.672 1 82.88 364 ARG B N 1
ATOM 8424 C CA . ARG B 1 364 ? 3.666 -5.684 13.375 1 82.88 364 ARG B CA 1
ATOM 8425 C C . ARG B 1 364 ? 5.047 -5.121 13.688 1 82.88 364 ARG B C 1
ATOM 8427 O O . ARG B 1 364 ? 5.465 -4.121 13.102 1 82.88 364 ARG B O 1
ATOM 8434 N N . THR B 1 365 ? 5.633 -5.734 14.688 1 86.81 365 THR B N 1
ATOM 8435 C CA . THR B 1 365 ? 7 -5.379 15.047 1 86.81 365 THR B CA 1
ATOM 8436 C C . THR B 1 365 ? 7.773 -6.613 15.508 1 86.81 365 THR B C 1
ATOM 8438 O O . THR B 1 365 ? 7.176 -7.641 15.836 1 86.81 365 THR B O 1
ATOM 8441 N N . MET B 1 366 ? 9.039 -6.504 15.297 1 83 366 MET B N 1
ATOM 8442 C CA . MET B 1 366 ? 9.984 -7.5 15.797 1 83 366 MET B CA 1
ATOM 8443 C C . MET B 1 366 ? 11.164 -6.824 16.484 1 83 366 MET B C 1
ATOM 8445 O O . MET B 1 366 ? 11.641 -5.785 16.031 1 83 366 MET B O 1
ATOM 8449 N N . ARG B 1 367 ? 11.594 -7.406 17.562 1 85.06 367 ARG B N 1
ATOM 8450 C CA . ARG B 1 367 ? 12.75 -6.844 18.25 1 85.06 367 ARG B CA 1
ATOM 8451 C C . ARG B 1 367 ? 14.047 -7.215 17.531 1 85.06 367 ARG B C 1
ATOM 8453 O O . ARG B 1 367 ? 14.516 -8.352 17.625 1 85.06 367 ARG B O 1
ATOM 8460 N N . VAL B 1 368 ? 14.531 -6.277 16.906 1 85.25 368 VAL B N 1
ATOM 8461 C CA . VAL B 1 368 ? 15.781 -6.48 16.188 1 85.25 368 VAL B CA 1
ATOM 8462 C C . VAL B 1 368 ? 16.766 -5.367 16.531 1 85.25 368 VAL B C 1
ATOM 8464 O O . VAL B 1 368 ? 16.359 -4.25 16.875 1 85.25 368 VAL B O 1
ATOM 8467 N N . PRO B 1 369 ? 18 -5.633 16.484 1 83.69 369 PRO B N 1
ATOM 8468 C CA . PRO B 1 369 ? 19 -4.637 16.906 1 83.69 369 PRO B CA 1
ATOM 8469 C C . PRO B 1 369 ? 19 -3.395 16.016 1 83.69 369 PRO B C 1
ATOM 8471 O O . PRO B 1 369 ? 19.297 -2.295 16.484 1 83.69 369 PRO B O 1
ATOM 8474 N N . GLU B 1 370 ? 18.625 -3.549 14.781 1 86.44 370 GLU B N 1
ATOM 8475 C CA . GLU B 1 370 ? 18.656 -2.432 13.844 1 86.44 370 GLU B CA 1
ATOM 8476 C C . GLU B 1 370 ? 17.531 -1.449 14.109 1 86.44 370 GLU B C 1
ATOM 8478 O O . GLU B 1 370 ? 17.578 -0.295 13.68 1 86.44 370 GLU B O 1
ATOM 8483 N N . LEU B 1 371 ? 16.484 -1.963 14.805 1 89.5 371 LEU B N 1
ATOM 8484 C CA . LEU B 1 371 ? 15.328 -1.137 15.125 1 89.5 371 LEU B CA 1
ATOM 8485 C C . LEU B 1 371 ? 14.953 -1.282 16.594 1 89.5 371 LEU B C 1
ATOM 8487 O O . LEU B 1 371 ? 13.867 -1.763 16.922 1 89.5 371 LEU B O 1
ATOM 8491 N N . PRO B 1 372 ? 15.719 -0.761 17.438 1 87.19 372 PRO B N 1
ATOM 8492 C CA . PRO B 1 372 ? 15.531 -1.014 18.859 1 87.19 372 PRO B CA 1
ATOM 8493 C C . PRO B 1 372 ? 14.281 -0.34 19.422 1 87.19 372 PRO B C 1
ATOM 8495 O O . PRO B 1 372 ? 13.711 -0.812 20.422 1 87.19 372 PRO B O 1
ATOM 8498 N N . ASN B 1 373 ? 13.82 0.742 18.812 1 92.81 373 ASN B N 1
ATOM 8499 C CA . ASN B 1 373 ? 12.727 1.518 19.375 1 92.81 373 ASN B CA 1
ATOM 8500 C C . ASN B 1 373 ? 11.406 1.205 18.672 1 92.81 373 ASN B C 1
ATOM 8502 O O . ASN B 1 373 ? 10.352 1.712 19.062 1 92.81 373 ASN B O 1
ATOM 8506 N N . ASP B 1 374 ? 11.406 0.362 17.672 1 92.62 374 ASP B N 1
ATOM 8507 C CA . ASP B 1 374 ? 10.219 0.151 16.844 1 92.62 374 ASP B CA 1
ATOM 8508 C C . ASP B 1 374 ? 9.062 -0.402 17.688 1 92.62 374 ASP B C 1
ATOM 8510 O O . ASP B 1 374 ? 7.918 0.018 17.516 1 92.62 374 ASP B O 1
ATOM 8514 N N . HIS B 1 375 ? 9.375 -1.352 18.562 1 90.44 375 HIS B N 1
ATOM 8515 C CA . HIS B 1 375 ? 8.328 -1.95 19.375 1 90.44 375 HIS B CA 1
ATOM 8516 C C . HIS B 1 375 ? 7.711 -0.925 20.328 1 90.44 375 HIS B C 1
ATOM 8518 O O . HIS B 1 375 ? 6.512 -0.975 20.609 1 90.44 375 HIS B O 1
ATOM 8524 N N . LEU B 1 376 ? 8.469 0.009 20.781 1 94.25 376 LEU B N 1
ATOM 8525 C CA . LEU B 1 376 ? 7.977 1.063 21.656 1 94.25 376 LEU B CA 1
ATOM 8526 C C . LEU B 1 376 ? 7.082 2.033 20.891 1 94.25 376 LEU B C 1
ATOM 8528 O O . LEU B 1 376 ? 6.031 2.443 21.391 1 94.25 376 LEU B O 1
ATOM 8532 N N . VAL B 1 377 ? 7.516 2.354 19.703 1 96.12 377 VAL B N 1
ATOM 8533 C CA . VAL B 1 377 ? 6.727 3.254 18.875 1 96.12 377 VAL B CA 1
ATOM 8534 C C . VAL B 1 377 ? 5.363 2.629 18.578 1 96.12 377 VAL B C 1
ATOM 8536 O O . VAL B 1 377 ? 4.328 3.295 18.688 1 96.12 377 VAL B O 1
ATOM 8539 N N . LEU B 1 378 ? 5.387 1.365 18.219 1 92.69 378 LEU B N 1
ATOM 8540 C CA . LEU B 1 378 ? 4.129 0.691 17.938 1 92.69 378 LEU B CA 1
ATOM 8541 C C . LEU B 1 378 ? 3.262 0.59 19.188 1 92.69 378 LEU B C 1
ATOM 8543 O O . LEU B 1 378 ? 2.037 0.713 19.109 1 92.69 378 LEU B O 1
ATOM 8547 N N . LYS B 1 379 ? 3.873 0.327 20.281 1 91.75 379 LYS B N 1
ATOM 8548 C CA . LYS B 1 379 ? 3.143 0.274 21.547 1 91.75 379 LYS B CA 1
ATOM 8549 C C . LYS B 1 379 ? 2.475 1.611 21.844 1 91.75 379 LYS B C 1
ATOM 8551 O O . LYS B 1 379 ? 1.327 1.65 22.297 1 91.75 379 LYS B O 1
ATOM 8556 N N . PHE B 1 380 ? 3.195 2.678 21.625 1 94.88 380 PHE B N 1
ATOM 8557 C CA . PHE B 1 380 ? 2.643 4.016 21.812 1 94.88 380 PHE B CA 1
ATOM 8558 C C . PHE B 1 380 ? 1.432 4.227 20.906 1 94.88 380 PHE B C 1
ATOM 8560 O O . PHE B 1 380 ? 0.39 4.707 21.359 1 94.88 380 PHE B O 1
ATOM 8567 N N . LEU B 1 381 ? 1.609 3.857 19.703 1 92.56 381 LEU B N 1
ATOM 8568 C CA . LEU B 1 381 ? 0.538 4.055 18.734 1 92.56 381 LEU B CA 1
ATOM 8569 C C . LEU B 1 381 ? -0.681 3.209 19.094 1 92.56 381 LEU B C 1
ATOM 8571 O O . LEU B 1 381 ? -1.817 3.674 18.984 1 92.56 381 LEU B O 1
ATOM 8575 N N . LYS B 1 382 ? -0.449 2.059 19.516 1 85.94 382 LYS B N 1
ATOM 8576 C CA . LYS B 1 382 ? -1.555 1.202 19.938 1 85.94 382 LYS B CA 1
ATOM 8577 C C . LYS B 1 382 ? -2.283 1.797 21.141 1 85.94 382 LYS B C 1
ATOM 8579 O O . LYS B 1 382 ? -3.512 1.724 21.234 1 85.94 382 LYS B O 1
ATOM 8584 N N . CYS B 1 383 ? -1.553 2.359 21.938 1 90.31 383 CYS B N 1
ATOM 8585 C CA . CYS B 1 383 ? -2.092 2.986 23.141 1 90.31 383 CYS B CA 1
ATOM 8586 C C . CYS B 1 383 ? -2.992 4.164 22.781 1 90.31 383 CYS B C 1
ATOM 8588 O O . CYS B 1 383 ? -4.016 4.387 23.422 1 90.31 383 CYS B O 1
ATOM 8590 N N . CYS B 1 384 ? -2.678 4.832 21.734 1 91.88 384 CYS B N 1
ATOM 8591 C CA . CYS B 1 384 ? -3.346 6.094 21.438 1 91.88 384 CYS B CA 1
ATOM 8592 C C . CYS B 1 384 ? -4.367 5.922 20.328 1 91.88 384 CYS B C 1
ATOM 8594 O O . CYS B 1 384 ? -5.465 6.477 20.391 1 91.88 384 CYS B O 1
ATOM 8596 N N . VAL B 1 385 ? -4.07 5.133 19.375 1 86.12 385 VAL B N 1
ATOM 8597 C CA . VAL B 1 385 ? -4.824 5.141 18.125 1 86.12 385 VAL B CA 1
ATOM 8598 C C . VAL B 1 385 ? -5.906 4.062 18.172 1 86.12 385 VAL B C 1
ATOM 8600 O O . VAL B 1 385 ? -6.973 4.223 17.562 1 86.12 385 VAL B O 1
ATOM 8603 N N . ASP B 1 386 ? -5.691 3.021 18.891 1 77.06 386 ASP B N 1
ATOM 8604 C CA . ASP B 1 386 ? -6.648 1.92 18.922 1 77.06 386 ASP B CA 1
ATOM 8605 C C . ASP B 1 386 ? -7.969 2.354 19.562 1 77.06 386 ASP B C 1
ATOM 8607 O O . ASP B 1 386 ? -9.039 1.968 19.094 1 77.06 386 ASP B O 1
ATOM 8611 N N . ASP B 1 387 ? -7.832 3.131 20.625 1 82.75 387 ASP B N 1
ATOM 8612 C CA . ASP B 1 387 ? -9 3.705 21.281 1 82.75 387 ASP B CA 1
ATOM 8613 C C . ASP B 1 387 ? -8.711 5.113 21.781 1 82.75 387 ASP B C 1
ATOM 8615 O O . ASP B 1 387 ? -8.398 5.305 22.969 1 82.75 387 ASP B O 1
ATOM 8619 N N . PRO B 1 388 ? -8.906 6.055 20.969 1 89.81 388 PRO B N 1
ATOM 8620 C CA . PRO B 1 388 ? -8.578 7.434 21.328 1 89.81 388 PRO B CA 1
ATOM 8621 C C . PRO B 1 388 ? -9.43 7.969 22.484 1 89.81 388 PRO B C 1
ATOM 8623 O O . PRO B 1 388 ? -9.109 9.008 23.062 1 89.81 388 PRO B O 1
ATOM 8626 N N . THR B 1 389 ? -10.523 7.297 22.797 1 89 389 THR B N 1
ATOM 8627 C CA . THR B 1 389 ? -11.391 7.754 23.875 1 89 389 THR B CA 1
ATOM 8628 C C . THR B 1 389 ? -10.891 7.23 25.219 1 89 389 THR B C 1
ATOM 8630 O O . THR B 1 389 ? -11.32 7.707 26.281 1 89 389 THR B O 1
ATOM 8633 N N . HIS B 1 390 ? -9.984 6.227 25.188 1 90 390 HIS B N 1
ATOM 8634 C CA . HIS B 1 390 ? -9.414 5.652 26.406 1 90 390 HIS B CA 1
ATOM 8635 C C . HIS B 1 390 ? -7.895 5.523 26.281 1 90 390 HIS B C 1
ATOM 8637 O O . HIS B 1 390 ? -7.352 4.418 26.375 1 90 390 HIS B O 1
ATOM 8643 N N . VAL B 1 391 ? -7.266 6.629 26.281 1 94 391 VAL B N 1
ATOM 8644 C CA . VAL B 1 391 ? -5.812 6.648 26.156 1 94 391 VAL B CA 1
ATOM 8645 C C . VAL B 1 391 ? -5.176 6.578 27.547 1 94 391 VAL B C 1
ATOM 8647 O O . VAL B 1 391 ? -5.488 7.387 28.422 1 94 391 VAL B O 1
ATOM 8650 N N . ASN B 1 392 ? -4.336 5.586 27.75 1 94.62 392 ASN B N 1
ATOM 8651 C CA . ASN B 1 392 ? -3.564 5.531 28.984 1 94.62 392 ASN B CA 1
ATOM 8652 C C . ASN B 1 392 ? -2.465 6.586 29 1 94.62 392 ASN B C 1
ATOM 8654 O O . ASN B 1 392 ? -1.359 6.348 28.516 1 94.62 392 ASN B O 1
ATOM 8658 N N . TYR B 1 393 ? -2.736 7.676 29.688 1 96.12 393 TYR B N 1
ATOM 8659 C CA . TYR B 1 393 ? -1.863 8.844 29.703 1 96.12 393 TYR B CA 1
ATOM 8660 C C . TYR B 1 393 ? -0.497 8.5 30.281 1 96.12 393 TYR B C 1
ATOM 8662 O O . TYR B 1 393 ? 0.536 8.836 29.703 1 96.12 393 TYR B O 1
ATOM 8670 N N . LYS B 1 394 ? -0.457 7.828 31.344 1 94.81 394 LYS B N 1
ATOM 8671 C CA . LYS B 1 394 ? 0.796 7.504 32 1 94.81 394 LYS B CA 1
ATOM 8672 C C . LYS B 1 394 ? 1.665 6.594 31.156 1 94.81 394 LYS B C 1
ATOM 8674 O O . LYS B 1 394 ? 2.873 6.809 31.031 1 94.81 394 LYS B O 1
ATOM 8679 N N . LEU B 1 395 ? 1.014 5.652 30.562 1 94.75 395 LEU B N 1
ATOM 8680 C CA . LEU B 1 395 ? 1.737 4.734 29.703 1 94.75 395 LEU B CA 1
ATOM 8681 C C . LEU B 1 395 ? 2.305 5.465 28.484 1 94.75 395 LEU B C 1
ATOM 8683 O O . LEU B 1 395 ? 3.451 5.234 28.094 1 94.75 395 LEU B O 1
ATOM 8687 N N . ALA B 1 396 ? 1.513 6.293 27.875 1 96.69 396 ALA B N 1
ATOM 8688 C CA . ALA B 1 396 ? 1.936 7.035 26.703 1 96.69 396 ALA B CA 1
ATOM 8689 C C . ALA B 1 396 ? 3.16 7.898 27 1 96.69 396 ALA B C 1
ATOM 8691 O O . ALA B 1 396 ? 4.145 7.871 26.25 1 96.69 396 ALA B O 1
ATOM 8692 N N . ILE B 1 397 ? 3.1 8.625 28.109 1 96.56 397 ILE B N 1
ATOM 8693 C CA . ILE B 1 397 ? 4.184 9.523 28.484 1 96.56 397 ILE B CA 1
ATOM 8694 C C . ILE B 1 397 ? 5.43 8.711 28.828 1 96.56 397 ILE B C 1
ATOM 8696 O O . ILE B 1 397 ? 6.547 9.086 28.469 1 96.56 397 ILE B O 1
ATOM 8700 N N . GLU B 1 398 ? 5.211 7.629 29.453 1 95.06 398 GLU B N 1
ATOM 8701 C CA . GLU B 1 398 ? 6.336 6.77 29.828 1 95.06 398 GLU B CA 1
ATOM 8702 C C . GLU B 1 398 ? 7.051 6.234 28.594 1 95.06 398 GLU B C 1
ATOM 8704 O O . GLU B 1 398 ? 8.281 6.234 28.531 1 95.06 398 GLU B O 1
ATOM 8709 N N . ILE B 1 399 ? 6.297 5.742 27.672 1 96.12 399 ILE B N 1
ATOM 8710 C CA . ILE B 1 399 ? 6.875 5.203 26.453 1 96.12 399 ILE B CA 1
ATOM 8711 C C . ILE B 1 399 ? 7.664 6.293 25.734 1 96.12 399 ILE B C 1
ATOM 8713 O O . ILE B 1 399 ? 8.789 6.055 25.266 1 96.12 399 ILE B O 1
ATOM 8717 N N . LEU B 1 400 ? 7.094 7.488 25.625 1 96.81 400 LEU B N 1
ATOM 8718 C CA . LEU B 1 400 ? 7.754 8.594 24.938 1 96.81 400 LEU B CA 1
ATOM 8719 C C . LEU B 1 400 ? 9.07 8.945 25.625 1 96.81 400 LEU B C 1
ATOM 8721 O O . LEU B 1 400 ? 10.055 9.289 24.953 1 96.81 400 LEU B O 1
ATOM 8725 N N . ASN B 1 401 ? 9.078 8.828 26.875 1 95.19 401 ASN B N 1
ATOM 8726 C CA . ASN B 1 401 ? 10.289 9.133 27.625 1 95.19 401 ASN B CA 1
ATOM 8727 C C . ASN B 1 401 ? 11.367 8.07 27.422 1 95.19 401 ASN B C 1
ATOM 8729 O O . ASN B 1 401 ? 12.555 8.352 27.547 1 95.19 401 ASN B O 1
ATOM 8733 N N . LYS B 1 402 ? 10.93 6.906 27.047 1 93.44 402 LYS B N 1
ATOM 8734 C CA . LYS B 1 402 ? 11.859 5.789 26.891 1 93.44 402 LYS B CA 1
ATOM 8735 C C . LYS B 1 402 ? 12.461 5.762 25.5 1 93.44 402 LYS B C 1
ATOM 8737 O O . LYS B 1 402 ? 13.469 5.094 25.25 1 93.44 402 LYS B O 1
ATOM 8742 N N . LEU B 1 403 ? 11.805 6.434 24.578 1 92.31 403 LEU B N 1
ATOM 8743 C CA . LEU B 1 403 ? 12.312 6.426 23.219 1 92.31 403 LEU B CA 1
ATOM 8744 C C . LEU B 1 403 ? 13.688 7.07 23.141 1 92.31 403 LEU B C 1
ATOM 8746 O O . LEU B 1 403 ? 13.883 8.188 23.625 1 92.31 403 LEU B O 1
ATOM 8750 N N . ASN B 1 404 ? 14.68 6.273 22.703 1 82.94 404 ASN B N 1
ATOM 8751 C CA . ASN B 1 404 ? 16.062 6.719 22.578 1 82.94 404 ASN B CA 1
ATOM 8752 C C . ASN B 1 404 ? 16.641 6.398 21.203 1 82.94 404 ASN B C 1
ATOM 8754 O O . ASN B 1 404 ? 16.828 5.23 20.875 1 82.94 404 ASN B O 1
ATOM 8758 N N . PHE B 1 405 ? 16.984 7.426 20.469 1 77.12 405 PHE B N 1
ATOM 8759 C CA . PHE B 1 405 ? 17.5 7.219 19.125 1 77.12 405 PHE B CA 1
ATOM 8760 C C . PHE B 1 405 ? 18.969 7.586 19.031 1 77.12 405 PHE B C 1
ATOM 8762 O O . PHE B 1 405 ? 19.469 7.938 17.969 1 77.12 405 PHE B O 1
ATOM 8769 N N . GLU B 1 406 ? 19.734 7.488 20.047 1 71.88 406 GLU B N 1
ATOM 8770 C CA . GLU B 1 406 ? 21.094 7.98 20.156 1 71.88 406 GLU B CA 1
ATOM 8771 C C . GLU B 1 406 ? 22.031 7.184 19.25 1 71.88 406 GLU B C 1
ATOM 8773 O O . GLU B 1 406 ? 23.016 7.723 18.734 1 71.88 406 GLU B O 1
ATOM 8778 N N . GLU B 1 407 ? 21.812 6.039 18.953 1 69.06 407 GLU B N 1
ATOM 8779 C CA . GLU B 1 407 ? 22.719 5.23 18.156 1 69.06 407 GLU B CA 1
ATOM 8780 C C . GLU B 1 407 ? 22.453 5.406 16.656 1 69.06 407 GLU B C 1
ATOM 8782 O O . GLU B 1 407 ? 23.188 4.871 15.828 1 69.06 407 GLU B O 1
ATOM 8787 N N . GLN B 1 408 ? 21.719 6.316 16.391 1 74.81 408 GLN B N 1
ATOM 8788 C CA . GLN B 1 408 ? 21.375 6.527 14.984 1 74.81 408 GLN B CA 1
ATOM 8789 C C . GLN B 1 408 ? 22.062 7.777 14.438 1 74.81 408 GLN B C 1
ATOM 8791 O O . GLN B 1 408 ? 22.938 8.352 15.094 1 74.81 408 GLN B O 1
ATOM 8796 N N . ASN B 1 409 ? 21.844 8.125 13.25 1 85.62 409 ASN B N 1
ATOM 8797 C CA . ASN B 1 409 ? 22.25 9.367 12.617 1 85.62 409 ASN B CA 1
ATOM 8798 C C . ASN B 1 409 ? 21.828 10.586 13.438 1 85.62 409 ASN B C 1
ATOM 8800 O O . ASN B 1 409 ? 20.719 10.625 13.969 1 85.62 409 ASN B O 1
ATOM 8804 N N . PRO B 1 410 ? 22.766 11.508 13.688 1 90.62 410 PRO B N 1
ATOM 8805 C CA . PRO B 1 410 ? 22.453 12.68 14.508 1 90.62 410 PRO B CA 1
ATOM 8806 C C . PRO B 1 410 ? 21.203 13.414 14.047 1 90.62 410 PRO B C 1
ATOM 8808 O O . PRO B 1 410 ? 20.422 13.898 14.875 1 90.62 410 PRO B O 1
ATOM 8811 N N . MET B 1 411 ? 21.078 13.539 12.781 1 93.88 411 MET B N 1
ATOM 8812 C CA . MET B 1 411 ? 19.891 14.195 12.242 1 93.88 411 MET B CA 1
ATOM 8813 C C . MET B 1 411 ? 18.625 13.438 12.625 1 93.88 411 MET B C 1
ATOM 8815 O O . MET B 1 411 ? 17.625 14.039 13.023 1 93.88 411 MET B O 1
ATOM 8819 N N . VAL B 1 412 ? 18.625 12.172 12.539 1 92.12 412 VAL B N 1
ATOM 8820 C CA . VAL B 1 412 ? 17.469 11.336 12.867 1 92.12 412 VAL B CA 1
ATOM 8821 C C . VAL B 1 412 ? 17.188 11.406 14.367 1 92.12 412 VAL B C 1
ATOM 8823 O O . VAL B 1 412 ? 16.031 11.492 14.789 1 92.12 412 VAL B O 1
ATOM 8826 N N . THR B 1 413 ? 18.234 11.375 15.133 1 93.31 413 THR B N 1
ATOM 8827 C CA . THR B 1 413 ? 18.109 11.492 16.578 1 93.31 413 THR B CA 1
ATOM 8828 C C . THR B 1 413 ? 17.453 12.82 16.953 1 93.31 413 THR B C 1
ATOM 8830 O O . THR B 1 413 ? 16.516 12.844 17.766 1 93.31 413 THR B O 1
ATOM 8833 N N . TRP B 1 414 ? 17.953 13.828 16.391 1 95 414 TRP B N 1
ATOM 8834 C CA . TRP B 1 414 ? 17.422 15.156 16.656 1 95 414 TRP B CA 1
ATOM 8835 C C . TRP B 1 414 ? 15.961 15.258 16.219 1 95 414 TRP B C 1
ATOM 8837 O O . TRP B 1 414 ? 15.125 15.82 16.922 1 95 414 TRP B O 1
ATOM 8847 N N . GLU B 1 415 ? 15.641 14.781 15.039 1 95.94 415 GLU B N 1
ATOM 8848 C CA . GLU B 1 415 ? 14.273 14.812 14.531 1 95.94 415 GLU B CA 1
ATOM 8849 C C . GLU B 1 415 ? 13.312 14.117 15.492 1 95.94 415 GLU B C 1
ATOM 8851 O O . GLU B 1 415 ? 12.211 14.609 15.75 1 95.94 415 GLU B O 1
ATOM 8856 N N . TRP B 1 416 ? 13.703 13 16.031 1 95.56 416 TRP B N 1
ATOM 8857 C CA . TRP B 1 416 ? 12.836 12.242 16.922 1 95.56 416 TRP B CA 1
ATOM 8858 C C . TRP B 1 416 ? 12.656 12.961 18.25 1 95.56 416 TRP B C 1
ATOM 8860 O O . TRP B 1 416 ? 11.625 12.82 18.906 1 95.56 416 TRP B O 1
ATOM 8870 N N . LYS B 1 417 ? 13.633 13.75 18.641 1 96.31 417 LYS B N 1
ATOM 8871 C CA . LYS B 1 417 ? 13.422 14.602 19.812 1 96.31 417 LYS B CA 1
ATOM 8872 C C . LYS B 1 417 ? 12.281 15.586 19.578 1 96.31 417 LYS B C 1
ATOM 8874 O O . LYS B 1 417 ? 11.469 15.828 20.469 1 96.31 417 LYS B O 1
ATOM 8879 N N . VAL B 1 418 ? 12.289 16.125 18.375 1 97.75 418 VAL B N 1
ATOM 8880 C CA . VAL B 1 418 ? 11.219 17.062 18.031 1 97.75 418 VAL B CA 1
ATOM 8881 C C . VAL B 1 418 ? 9.883 16.328 18 1 97.75 418 VAL B C 1
ATOM 8883 O O . VAL B 1 418 ? 8.883 16.812 18.516 1 97.75 418 VAL B O 1
ATOM 8886 N N . ILE B 1 419 ? 9.859 15.133 17.406 1 97.56 419 ILE B N 1
ATOM 8887 C CA . ILE B 1 419 ? 8.641 14.344 17.266 1 97.56 419 ILE B CA 1
ATOM 8888 C C . ILE B 1 419 ? 8.102 14 18.656 1 97.56 419 ILE B C 1
ATOM 8890 O O . ILE B 1 419 ? 6.902 14.141 18.906 1 97.56 419 ILE B O 1
ATOM 8894 N N . VAL B 1 420 ? 8.969 13.602 19.516 1 97.31 420 VAL B N 1
ATOM 8895 C CA . VAL B 1 420 ? 8.57 13.234 20.875 1 97.31 420 VAL B CA 1
ATOM 8896 C C . VAL B 1 420 ? 8.023 14.469 21.594 1 97.31 420 VAL B C 1
ATOM 8898 O O . VAL B 1 420 ? 6.984 14.391 22.25 1 97.31 420 VAL B O 1
ATOM 8901 N N . ALA B 1 421 ? 8.711 15.562 21.453 1 97.75 421 ALA B N 1
ATOM 8902 C CA . ALA B 1 421 ? 8.289 16.781 22.125 1 97.75 421 ALA B CA 1
ATOM 8903 C C . ALA B 1 421 ? 6.914 17.234 21.656 1 97.75 421 ALA B C 1
ATOM 8905 O O . ALA B 1 421 ? 6.062 17.609 22.453 1 97.75 421 ALA B O 1
ATOM 8906 N N . VAL B 1 422 ? 6.715 17.219 20.391 1 98.12 422 VAL B N 1
ATOM 8907 C CA . VAL B 1 422 ? 5.438 17.688 19.859 1 98.12 422 VAL B CA 1
ATOM 8908 C C . VAL B 1 422 ? 4.332 16.703 20.234 1 98.12 422 VAL B C 1
ATOM 8910 O O . VAL B 1 422 ? 3.193 17.094 20.484 1 98.12 422 VAL B O 1
ATOM 8913 N N . THR B 1 423 ? 4.648 15.43 20.25 1 98 423 THR B N 1
ATOM 8914 C CA . THR B 1 423 ? 3.678 14.414 20.641 1 98 423 THR B CA 1
ATOM 8915 C C . THR B 1 423 ? 3.303 14.578 22.125 1 98 423 THR B C 1
ATOM 8917 O O . THR B 1 423 ? 2.127 14.484 22.484 1 98 423 THR B O 1
ATOM 8920 N N . LYS B 1 424 ? 4.254 14.883 22.922 1 97.88 424 LYS B N 1
ATOM 8921 C CA . LYS B 1 424 ? 3.988 15.148 24.344 1 97.88 424 LYS B CA 1
ATOM 8922 C C . LYS B 1 424 ? 3.084 16.359 24.516 1 97.88 424 LYS B C 1
ATOM 8924 O O . LYS B 1 424 ? 2.193 16.359 25.359 1 97.88 424 LYS B O 1
ATOM 8929 N N . LEU B 1 425 ? 3.367 17.344 23.734 1 98 425 LEU B N 1
ATOM 8930 C CA . LEU B 1 425 ? 2.531 18.531 23.766 1 98 425 LEU B CA 1
ATOM 8931 C C . LEU B 1 425 ? 1.067 18.188 23.531 1 98 425 LEU B C 1
ATOM 8933 O O . LEU B 1 425 ? 0.188 18.641 24.266 1 98 425 LEU B O 1
ATOM 8937 N N . GLN B 1 426 ? 0.828 17.344 22.641 1 97.31 426 GLN B N 1
ATOM 8938 C CA . GLN B 1 426 ? -0.536 16.984 22.266 1 97.31 426 GLN B CA 1
ATOM 8939 C C . GLN B 1 426 ? -1.18 16.078 23.312 1 97.31 426 GLN B C 1
ATOM 8941 O O . GLN B 1 426 ? -2.369 16.203 23.609 1 97.31 426 GLN B O 1
ATOM 8946 N N . ILE B 1 427 ? -0.388 15.164 23.828 1 97.44 427 ILE B N 1
ATOM 8947 C CA . ILE B 1 427 ? -0.897 14.266 24.859 1 97.44 427 ILE B CA 1
ATOM 8948 C C . ILE B 1 427 ? -1.227 15.055 26.125 1 97.44 427 ILE B C 1
ATOM 8950 O O . ILE B 1 427 ? -2.271 14.844 26.75 1 97.44 427 ILE B O 1
ATOM 8954 N N . ASN B 1 428 ? -0.394 15.977 26.484 1 96.69 428 ASN B N 1
ATOM 8955 C CA . ASN B 1 428 ? -0.643 16.844 27.641 1 96.69 428 ASN B CA 1
ATOM 8956 C C . ASN B 1 428 ? -1.854 17.734 27.406 1 96.69 428 ASN B C 1
ATOM 8958 O O . ASN B 1 428 ? -2.621 18 28.344 1 96.69 428 ASN B O 1
ATOM 8962 N N . HIS B 1 429 ? -1.944 18.219 26.234 1 96.69 429 HIS B N 1
ATOM 8963 C CA . HIS B 1 429 ? -3.137 18.984 25.906 1 96.69 429 HIS B CA 1
ATOM 8964 C C . HIS B 1 429 ? -4.398 18.141 26.047 1 96.69 429 HIS B C 1
ATOM 8966 O O . HIS B 1 429 ? -5.426 18.625 26.516 1 96.69 429 HIS B O 1
ATOM 8972 N N . GLY B 1 430 ? -4.309 16.891 25.562 1 95.62 430 GLY B N 1
ATOM 8973 C CA . GLY B 1 430 ? -5.43 15.977 25.75 1 95.62 430 GLY B CA 1
ATOM 8974 C C . GLY B 1 430 ? -5.809 15.789 27.203 1 95.62 430 GLY B C 1
ATOM 8975 O O . GLY B 1 430 ? -6.992 15.773 27.547 1 95.62 430 GLY B O 1
ATOM 8976 N N . ARG B 1 431 ? -4.84 15.688 28.016 1 94.75 431 ARG B N 1
ATOM 8977 C CA . ARG B 1 431 ? -5.086 15.539 29.453 1 94.75 431 ARG B CA 1
ATOM 8978 C C . ARG B 1 431 ? -5.711 16.797 30.031 1 94.75 431 ARG B C 1
ATOM 8980 O O . ARG B 1 431 ? -6.652 16.719 30.828 1 94.75 431 ARG B O 1
ATOM 8987 N N . LEU B 1 432 ? -5.168 17.922 29.641 1 92 432 LEU B N 1
ATOM 8988 C CA . LEU B 1 432 ? -5.711 19.203 30.078 1 92 432 LEU B CA 1
ATOM 8989 C C . LEU B 1 432 ? -7.199 19.297 29.781 1 92 432 LEU B C 1
ATOM 8991 O O . LEU B 1 432 ? -7.992 19.703 30.625 1 92 432 LEU B O 1
ATOM 8995 N N . ASN B 1 433 ? -7.523 18.891 28.641 1 91.5 433 ASN B N 1
ATOM 8996 C CA . ASN B 1 433 ? -8.914 18.969 28.234 1 91.5 433 ASN B CA 1
ATOM 8997 C C . ASN B 1 433 ? -9.789 17.969 28.984 1 91.5 433 ASN B C 1
ATOM 8999 O O . ASN B 1 433 ? -10.961 18.234 29.234 1 91.5 433 ASN B O 1
ATOM 9003 N N . HIS B 1 434 ? -9.195 16.891 29.234 1 91 434 HIS B N 1
ATOM 9004 C CA . HIS B 1 434 ? -9.953 15.82 29.875 1 91 434 HIS B CA 1
ATOM 9005 C C . HIS B 1 434 ? -10.195 16.125 31.344 1 91 434 HIS B C 1
ATOM 9007 O O . HIS B 1 434 ? -11.297 15.898 31.859 1 91 434 HIS B O 1
ATOM 9013 N N . ILE B 1 435 ? -9.203 16.594 32.062 1 86.31 435 ILE B N 1
ATOM 9014 C CA . ILE B 1 435 ? -9.328 16.75 33.531 1 86.31 435 ILE B CA 1
ATOM 9015 C C . ILE B 1 435 ? -9.414 18.219 33.875 1 86.31 435 ILE B C 1
ATOM 9017 O O . ILE B 1 435 ? -9.625 18.578 35.062 1 86.31 435 ILE B O 1
ATOM 9021 N N . ASN B 1 436 ? -9.234 19.125 32.938 1 81.75 436 ASN B N 1
ATOM 9022 C CA . ASN B 1 436 ? -9.273 20.562 33.125 1 81.75 436 ASN B CA 1
ATOM 9023 C C . ASN B 1 436 ? -8.18 21.047 34.062 1 81.75 436 ASN B C 1
ATOM 9025 O O . ASN B 1 436 ? -8.406 21.938 34.875 1 81.75 436 ASN B O 1
ATOM 9029 N N . GLU B 1 437 ? -7.07 20.234 34.062 1 81.12 437 GLU B N 1
ATOM 9030 C CA . GLU B 1 437 ? -5.867 20.594 34.812 1 81.12 437 GLU B CA 1
ATOM 9031 C C . GLU B 1 437 ? -4.605 20.172 34.062 1 81.12 437 GLU B C 1
ATOM 9033 O O . GLU B 1 437 ? -4.648 19.281 33.219 1 81.12 437 GLU B O 1
ATOM 9038 N N . GLY B 1 438 ? -3.564 20.906 34.25 1 85.31 438 GLY B N 1
ATOM 9039 C CA . GLY B 1 438 ? -2.301 20.438 33.688 1 85.31 438 GLY B CA 1
ATOM 9040 C C . GLY B 1 438 ? -1.721 21.391 32.656 1 85.31 438 GLY B C 1
ATOM 9041 O O . GLY B 1 438 ? -1.002 20.953 31.766 1 85.31 438 GLY B O 1
ATOM 9042 N N . ILE B 1 439 ? -2.027 22.625 32.688 1 88 439 ILE B N 1
ATOM 9043 C CA . ILE B 1 439 ? -1.496 23.609 31.75 1 88 439 ILE B CA 1
ATOM 9044 C C . ILE B 1 439 ? 0.026 23.672 31.875 1 88 439 ILE B C 1
ATOM 9046 O O . ILE B 1 439 ? 0.723 23.906 30.891 1 88 439 ILE B O 1
ATOM 9050 N N . SER B 1 440 ? 0.539 23.406 33.125 1 87.25 440 SER B N 1
ATOM 9051 C CA . SER B 1 440 ? 1.979 23.438 33.344 1 87.25 440 SER B CA 1
ATOM 9052 C C . SER B 1 440 ? 2.703 22.406 32.5 1 87.25 440 SER B C 1
ATOM 9054 O O . SER B 1 440 ? 3.797 22.656 31.984 1 87.25 440 SER B O 1
ATOM 9056 N N . ALA B 1 441 ? 2.045 21.266 32.375 1 91.44 441 ALA B N 1
ATOM 9057 C CA . ALA B 1 441 ? 2.648 20.219 31.547 1 91.44 441 ALA B CA 1
ATOM 9058 C C . ALA B 1 441 ? 2.664 20.609 30.078 1 91.44 441 ALA B C 1
ATOM 9060 O O . ALA B 1 441 ? 3.605 20.281 29.344 1 91.44 441 ALA B O 1
ATOM 9061 N N . VAL B 1 442 ? 1.667 21.281 29.609 1 93.75 442 VAL B N 1
ATOM 9062 C CA . VAL B 1 442 ? 1.588 21.766 28.234 1 93.75 442 VAL B CA 1
ATOM 9063 C C . VAL B 1 442 ? 2.684 22.797 27.984 1 93.75 442 VAL B C 1
ATOM 9065 O O . VAL B 1 442 ? 3.395 22.734 26.984 1 93.75 442 VAL B O 1
ATOM 9068 N N . ILE B 1 443 ? 2.861 23.672 28.922 1 91.94 443 ILE B N 1
ATOM 9069 C CA . ILE B 1 443 ? 3.855 24.734 28.812 1 91.94 443 ILE B CA 1
ATOM 9070 C C . ILE B 1 443 ? 5.258 24.125 28.828 1 91.94 443 ILE B C 1
ATOM 9072 O O . ILE B 1 443 ? 6.141 24.562 28.094 1 91.94 443 ILE B O 1
ATOM 9076 N N . ALA B 1 444 ? 5.426 23.156 29.656 1 93.31 444 ALA B N 1
ATOM 9077 C CA . ALA B 1 444 ? 6.723 22.484 29.719 1 93.31 444 ALA B CA 1
ATOM 9078 C C . ALA B 1 444 ? 7.07 21.859 28.375 1 93.31 444 ALA B C 1
ATOM 9080 O O . ALA B 1 444 ? 8.219 21.906 27.938 1 93.31 444 ALA B O 1
ATOM 9081 N N . SER B 1 445 ? 6.09 21.219 27.781 1 95.19 445 SER B N 1
ATOM 9082 C CA . SER B 1 445 ? 6.301 20.625 26.469 1 95.19 445 SER B CA 1
ATOM 9083 C C . SER B 1 445 ? 6.602 21.688 25.422 1 95.19 445 SER B C 1
ATOM 9085 O O . SER B 1 445 ? 7.406 21.469 24.516 1 95.19 445 SER B O 1
ATOM 9087 N N . LEU B 1 446 ? 5.98 22.812 25.516 1 95.44 446 LEU B N 1
ATOM 9088 C CA . LEU B 1 446 ? 6.23 23.922 24.609 1 95.44 446 LEU B CA 1
ATOM 9089 C C . LEU B 1 446 ? 7.648 24.453 24.781 1 95.44 446 LEU B C 1
ATOM 9091 O O . LEU B 1 446 ? 8.312 24.781 23.781 1 95.44 446 LEU B O 1
ATOM 9095 N N . GLU B 1 447 ? 8.062 24.531 26 1 96.12 447 GLU B N 1
ATOM 9096 C CA . GLU B 1 447 ? 9.43 24.969 26.281 1 96.12 447 GLU B CA 1
ATOM 9097 C C . GLU B 1 447 ? 10.453 24.031 25.656 1 96.12 447 GLU B C 1
ATOM 9099 O O . GLU B 1 447 ? 11.461 24.484 25.109 1 96.12 447 GLU B O 1
ATOM 9104 N N . ASP B 1 448 ? 10.141 22.734 25.719 1 96.62 448 ASP B N 1
ATOM 9105 C CA . ASP B 1 448 ? 11.016 21.766 25.047 1 96.62 448 ASP B CA 1
ATOM 9106 C C . ASP B 1 448 ? 11.102 22.031 23.547 1 96.62 448 ASP B C 1
ATOM 9108 O O . ASP B 1 448 ? 12.18 21.984 22.969 1 96.62 448 ASP B O 1
ATOM 9112 N N . LEU B 1 449 ? 10.008 22.359 22.953 1 97.88 449 LEU B N 1
ATOM 9113 C CA . LEU B 1 449 ? 9.953 22.609 21.516 1 97.88 449 LEU B CA 1
ATOM 9114 C C . LEU B 1 449 ? 10.703 23.891 21.172 1 97.88 449 LEU B C 1
ATOM 9116 O O . LEU B 1 449 ? 11.438 23.938 20.188 1 97.88 449 LEU B O 1
ATOM 9120 N N . ILE B 1 450 ? 10.508 24.906 22 1 97.5 450 ILE B N 1
ATOM 9121 C CA . ILE B 1 450 ? 11.172 26.172 21.75 1 97.5 450 ILE B CA 1
ATOM 9122 C C . ILE B 1 450 ? 12.688 25.984 21.797 1 97.5 450 ILE B C 1
ATOM 9124 O O . ILE B 1 450 ? 13.414 26.531 20.953 1 97.5 450 ILE B O 1
ATOM 9128 N N . THR B 1 451 ? 13.109 25.188 22.719 1 97.25 451 THR B N 1
ATOM 9129 C CA . THR B 1 451 ? 14.531 24.875 22.812 1 97.25 451 THR B CA 1
ATOM 9130 C C . THR B 1 451 ? 15.031 24.219 21.531 1 97.25 451 THR B C 1
ATOM 9132 O O . THR B 1 451 ? 16.078 24.594 21 1 97.25 451 THR B O 1
ATOM 9135 N N . LEU B 1 452 ? 14.305 23.328 21.031 1 96.94 452 LEU B N 1
ATOM 9136 C CA . LEU B 1 452 ? 14.68 22.609 19.828 1 96.94 452 LEU B CA 1
ATOM 9137 C C . LEU B 1 452 ? 14.594 23.5 18.594 1 96.94 452 LEU B C 1
ATOM 9139 O O . LEU B 1 452 ? 15.422 23.391 17.688 1 96.94 452 LEU B O 1
ATOM 9143 N N . TRP B 1 453 ? 13.578 24.391 18.578 1 97.75 453 TRP B N 1
ATOM 9144 C CA . TRP B 1 453 ? 13.477 25.344 17.484 1 97.75 453 TRP B CA 1
ATOM 9145 C C . TRP B 1 453 ? 14.688 26.266 17.453 1 97.75 453 TRP B C 1
ATOM 9147 O O . TRP B 1 453 ? 15.266 26.516 16.391 1 97.75 453 TRP B O 1
ATOM 9157 N N . ASN B 1 454 ? 15.008 26.75 18.609 1 96.75 454 ASN B N 1
ATOM 9158 C CA . ASN B 1 454 ? 16.172 27.625 18.719 1 96.75 454 ASN B CA 1
ATOM 9159 C C . ASN B 1 454 ? 17.438 26.938 18.234 1 96.75 454 ASN B C 1
ATOM 9161 O O . ASN B 1 454 ? 18.25 27.547 17.531 1 96.75 454 ASN B O 1
ATOM 9165 N N . GLU B 1 455 ? 17.594 25.688 18.547 1 95.44 455 GLU B N 1
ATOM 9166 C CA . GLU B 1 455 ? 18.734 24.906 18.062 1 95.44 455 GLU B CA 1
ATOM 9167 C C . GLU B 1 455 ? 18.766 24.859 16.547 1 95.44 455 GLU B C 1
ATOM 9169 O O . GLU B 1 455 ? 19.828 25.016 15.93 1 95.44 455 GLU B O 1
ATOM 9174 N N . HIS B 1 456 ? 17.656 24.656 15.93 1 95.81 456 HIS B N 1
ATOM 9175 C CA . HIS B 1 456 ? 17.547 24.547 14.477 1 95.81 456 HIS B CA 1
ATOM 9176 C C . HIS B 1 456 ? 17.859 25.875 13.805 1 95.81 456 HIS B C 1
ATOM 9178 O O . HIS B 1 456 ? 18.516 25.922 12.766 1 95.81 456 HIS B O 1
ATOM 9184 N N . PHE B 1 457 ? 17.375 26.984 14.336 1 94.56 457 PHE B N 1
ATOM 9185 C CA . PHE B 1 457 ? 17.5 28.266 13.672 1 94.56 457 PHE B CA 1
ATOM 9186 C C . PHE B 1 457 ? 18.875 28.859 13.898 1 94.56 457 PHE B C 1
ATOM 9188 O O . PHE B 1 457 ? 19.375 29.625 13.07 1 94.56 457 PHE B O 1
ATOM 9195 N N . ILE B 1 458 ? 19.578 28.516 14.984 1 92.19 458 ILE B N 1
ATOM 9196 C CA . ILE B 1 458 ? 20.906 29.031 15.289 1 92.19 458 ILE B CA 1
ATOM 9197 C C . ILE B 1 458 ? 21.969 28.219 14.539 1 92.19 458 ILE B C 1
ATOM 9199 O O . ILE B 1 458 ? 22.828 28.797 13.867 1 92.19 458 ILE B O 1
ATOM 9203 N N . ARG B 1 459 ? 21.844 26.906 14.695 1 91.56 459 ARG B N 1
ATOM 9204 C CA . ARG B 1 459 ? 22.812 26 14.055 1 91.56 459 ARG B CA 1
ATOM 9205 C C . ARG B 1 459 ? 22.109 24.766 13.492 1 91.56 459 ARG B C 1
ATOM 9207 O O . ARG B 1 459 ? 22.25 23.672 14.023 1 91.56 459 ARG B O 1
ATOM 9214 N N . PRO B 1 460 ? 21.562 24.984 12.312 1 89.56 460 PRO B N 1
ATOM 9215 C CA . PRO B 1 460 ? 20.828 23.859 11.75 1 89.56 460 PRO B CA 1
ATOM 9216 C C . PRO B 1 460 ? 21.75 22.719 11.297 1 89.56 460 PRO B C 1
ATOM 9218 O O . PRO B 1 460 ? 22.844 22.969 10.789 1 89.56 460 PRO B O 1
ATOM 9221 N N . LEU B 1 461 ? 21.266 21.562 11.562 1 88.94 461 LEU B N 1
ATOM 9222 C CA . LEU B 1 461 ? 21.922 20.406 10.977 1 88.94 461 LEU B CA 1
ATOM 9223 C C . LEU B 1 461 ? 21.609 20.281 9.492 1 88.94 461 LEU B C 1
ATOM 9225 O O . LEU B 1 461 ? 20.484 20.562 9.07 1 88.94 461 LEU B O 1
ATOM 9229 N N . ALA B 1 462 ? 22.641 19.969 8.758 1 87.94 462 ALA B N 1
ATOM 9230 C CA . ALA B 1 462 ? 22.406 19.719 7.332 1 87.94 462 ALA B CA 1
ATOM 9231 C C . ALA B 1 462 ? 21.969 18.297 7.078 1 87.94 462 ALA B C 1
ATOM 9233 O O . ALA B 1 462 ? 22.438 17.359 7.73 1 87.94 462 ALA B O 1
ATOM 9234 N N . PRO B 1 463 ? 21.078 17.984 6.051 1 95.06 463 PRO B N 1
ATOM 9235 C CA . PRO B 1 463 ? 20.453 18.984 5.18 1 95.06 463 PRO B CA 1
ATOM 9236 C C . PRO B 1 463 ? 19.297 19.719 5.852 1 95.06 463 PRO B C 1
ATOM 9238 O O . PRO B 1 463 ? 18.438 19.094 6.461 1 95.06 463 PRO B O 1
ATOM 9241 N N . VAL B 1 464 ? 19.188 21 5.598 1 95.25 464 VAL B N 1
ATOM 9242 C CA . VAL B 1 464 ? 18.156 21.844 6.207 1 95.25 464 VAL B CA 1
ATOM 9243 C C . VAL B 1 464 ? 16.797 21.547 5.562 1 95.25 464 VAL B C 1
ATOM 9245 O O . VAL B 1 464 ? 15.766 21.625 6.227 1 95.25 464 VAL B O 1
ATOM 9248 N N . SER B 1 465 ? 16.859 21.203 4.324 1 94.56 465 SER B N 1
ATOM 9249 C CA . SER B 1 465 ? 15.641 20.859 3.607 1 94.56 465 SER B CA 1
ATOM 9250 C C . SER B 1 465 ? 14.898 19.703 4.285 1 94.56 465 SER B C 1
ATOM 9252 O O . SER B 1 465 ? 13.672 19.641 4.238 1 94.56 465 SER B O 1
ATOM 9254 N N . TYR B 1 466 ? 15.625 18.859 4.91 1 96.06 466 TYR B N 1
ATOM 9255 C CA . TYR B 1 466 ? 15.031 17.719 5.602 1 96.06 466 TYR B CA 1
ATOM 9256 C C . TYR B 1 466 ? 14.445 18.141 6.941 1 96.06 466 TYR B C 1
ATOM 9258 O O . TYR B 1 466 ? 13.297 17.812 7.254 1 96.06 466 TYR B O 1
ATOM 9266 N N . SER B 1 467 ? 15.164 18.891 7.746 1 95.88 467 SER B N 1
ATOM 9267 C CA . SER B 1 467 ? 14.766 19.234 9.109 1 95.88 467 SER B CA 1
ATOM 9268 C C . SER B 1 467 ? 13.68 20.312 9.109 1 95.88 467 SER B C 1
ATOM 9270 O O . SER B 1 467 ? 12.891 20.391 10.055 1 95.88 467 SER B O 1
ATOM 9272 N N . SER B 1 468 ? 13.57 21.062 8.07 1 95.5 468 SER B N 1
ATOM 9273 C CA . SER B 1 468 ? 12.617 22.172 8.008 1 95.5 468 SER B CA 1
ATOM 9274 C C . SER B 1 468 ? 11.18 21.672 8.133 1 95.5 468 SER B C 1
ATOM 9276 O O . SER B 1 468 ? 10.344 22.328 8.742 1 95.5 468 SER B O 1
ATOM 9278 N N . ARG B 1 469 ? 10.938 20.547 7.609 1 96.12 469 ARG B N 1
ATOM 9279 C CA . ARG B 1 469 ? 9.57 20.047 7.582 1 96.12 469 ARG B CA 1
ATOM 9280 C C . ARG B 1 469 ? 9.07 19.734 8.992 1 96.12 469 ARG B C 1
ATOM 9282 O O . ARG B 1 469 ? 7.953 20.078 9.359 1 96.12 469 ARG B O 1
ATOM 9289 N N . ILE B 1 470 ? 9.883 19.094 9.758 1 96.88 470 ILE B N 1
ATOM 9290 C CA . ILE B 1 470 ? 9.445 18.703 11.094 1 96.88 470 ILE B CA 1
ATOM 9291 C C . ILE B 1 470 ? 9.305 19.953 11.969 1 96.88 470 ILE B C 1
ATOM 9293 O O . ILE B 1 470 ? 8.438 20 12.844 1 96.88 470 ILE B O 1
ATOM 9297 N N . ILE B 1 471 ? 10.094 20.969 11.727 1 97.38 471 ILE B N 1
ATOM 9298 C CA . ILE B 1 471 ? 9.984 22.234 12.461 1 97.38 471 ILE B CA 1
ATOM 9299 C C . ILE B 1 471 ? 8.68 22.938 12.078 1 97.38 471 ILE B C 1
ATOM 9301 O O . ILE B 1 471 ? 7.949 23.406 12.953 1 97.38 471 ILE B O 1
ATOM 9305 N N . GLU B 1 472 ? 8.484 22.953 10.82 1 97.38 472 GLU B N 1
ATOM 9306 C CA . GLU B 1 472 ? 7.242 23.547 10.352 1 97.38 472 GLU B CA 1
ATOM 9307 C C . GLU B 1 472 ? 6.027 22.875 10.977 1 97.38 472 GLU B C 1
ATOM 9309 O O . GLU B 1 472 ? 5.109 23.547 11.453 1 97.38 472 GLU B O 1
ATOM 9314 N N . ILE B 1 473 ? 5.996 21.562 11.039 1 97.5 473 ILE B N 1
ATOM 9315 C CA . ILE B 1 473 ? 4.887 20.797 11.578 1 97.5 473 ILE B CA 1
ATOM 9316 C C . ILE B 1 473 ? 4.742 21.078 13.078 1 97.5 473 ILE B C 1
ATOM 9318 O O . ILE B 1 473 ? 3.637 21.312 13.562 1 97.5 473 ILE B O 1
ATOM 9322 N N . SER B 1 474 ? 5.844 21.062 13.789 1 98.19 474 SER B N 1
ATOM 9323 C CA . SER B 1 474 ? 5.797 21.234 15.234 1 98.19 474 SER B CA 1
ATOM 9324 C C . SER B 1 474 ? 5.363 22.656 15.602 1 98.19 474 SER B C 1
ATOM 9326 O O . SER B 1 474 ? 4.59 22.844 16.547 1 98.19 474 SER B O 1
ATOM 9328 N N . MET B 1 475 ? 5.809 23.641 14.852 1 98 475 MET B N 1
ATOM 9329 C CA . MET B 1 475 ? 5.387 25.016 15.102 1 98 475 MET B CA 1
ATOM 9330 C C . MET B 1 475 ? 3.896 25.188 14.828 1 98 475 MET B C 1
ATOM 9332 O O . MET B 1 475 ? 3.195 25.859 15.586 1 98 475 MET B O 1
ATOM 9336 N N . ASN B 1 476 ? 3.51 24.594 13.789 1 97.88 476 ASN B N 1
ATOM 9337 C CA . ASN B 1 476 ? 2.084 24.672 13.484 1 97.88 476 ASN B CA 1
ATOM 9338 C C . ASN B 1 476 ? 1.239 24.047 14.602 1 97.88 476 ASN B C 1
ATOM 9340 O O . ASN B 1 476 ? 0.203 24.609 14.977 1 97.88 476 ASN B O 1
ATOM 9344 N N . LYS B 1 477 ? 1.623 22.938 15.102 1 97.69 477 LYS B N 1
ATOM 9345 C CA . LYS B 1 477 ? 0.872 22.297 16.172 1 97.69 477 LYS B CA 1
ATOM 9346 C C . LYS B 1 477 ? 0.768 23.203 17.391 1 97.69 477 LYS B C 1
ATOM 9348 O O . LYS B 1 477 ? -0.291 23.297 18.016 1 97.69 477 LYS B O 1
ATOM 9353 N N . ALA B 1 478 ? 1.834 23.844 17.688 1 97.88 478 ALA B N 1
ATOM 9354 C CA . ALA B 1 478 ? 1.826 24.812 18.781 1 97.88 478 ALA B CA 1
ATOM 9355 C C . ALA B 1 478 ? 0.859 25.953 18.5 1 97.88 478 ALA B C 1
ATOM 9357 O O . ALA B 1 478 ? 0.087 26.344 19.375 1 97.88 478 ALA B O 1
ATOM 9358 N N . LEU B 1 479 ? 0.935 26.406 17.312 1 97.81 479 LEU B N 1
ATOM 9359 C CA . LEU B 1 479 ? 0.098 27.547 16.938 1 97.81 479 LEU B CA 1
ATOM 9360 C C . LEU B 1 479 ? -1.38 27.172 17 1 97.81 479 LEU B C 1
ATOM 9362 O O . LEU B 1 479 ? -2.221 28.016 17.312 1 97.81 479 LEU B O 1
ATOM 9366 N N . VAL B 1 480 ? -1.689 25.938 16.719 1 97.25 480 VAL B N 1
ATOM 9367 C CA . VAL B 1 480 ? -3.068 25.469 16.766 1 97.25 480 VAL B CA 1
ATOM 9368 C C . VAL B 1 480 ? -3.551 25.422 18.219 1 97.25 480 VAL B C 1
ATOM 9370 O O . VAL B 1 480 ? -4.707 25.734 18.5 1 97.25 480 VAL B O 1
ATOM 9373 N N . LEU B 1 481 ? -2.68 25.172 19.125 1 96.75 481 LEU B N 1
ATOM 9374 C CA . LEU B 1 481 ? -3.047 24.891 20.516 1 96.75 481 LEU B CA 1
ATOM 9375 C C . LEU B 1 481 ? -3.023 26.172 21.344 1 96.75 481 LEU B C 1
ATOM 9377 O O . LEU B 1 481 ? -3.764 26.297 22.312 1 96.75 481 LEU B O 1
ATOM 9381 N N . LEU B 1 482 ? -2.236 27.156 21.016 1 95.75 482 LEU B N 1
ATOM 9382 C CA . LEU B 1 482 ? -1.892 28.281 21.875 1 95.75 482 LEU B CA 1
ATOM 9383 C C . LEU B 1 482 ? -3.119 29.141 22.156 1 95.75 482 LEU B C 1
ATOM 9385 O O . LEU B 1 482 ? -3.275 29.656 23.266 1 95.75 482 LEU B O 1
ATOM 9389 N N . PRO B 1 483 ? -4.031 29.297 21.188 1 95.56 483 PRO B N 1
ATOM 9390 C CA . PRO B 1 483 ? -5.219 30.094 21.516 1 95.56 483 PRO B CA 1
ATOM 9391 C C . PRO B 1 483 ? -5.977 29.547 22.734 1 95.56 483 PRO B C 1
ATOM 9393 O O . PRO B 1 483 ? -6.469 30.312 23.547 1 95.56 483 PRO B O 1
ATOM 9396 N N . ALA B 1 484 ? -6.051 28.25 22.859 1 93.81 484 ALA B N 1
ATOM 9397 C CA . ALA B 1 484 ? -6.746 27.641 23.984 1 93.81 484 ALA B CA 1
ATOM 9398 C C . ALA B 1 484 ? -6.039 27.938 25.297 1 93.81 484 ALA B C 1
ATOM 9400 O O . ALA B 1 484 ? -6.688 28.172 26.328 1 93.81 484 ALA B O 1
ATOM 9401 N N . ILE B 1 485 ? -4.746 27.953 25.234 1 91.12 485 ILE B N 1
ATOM 9402 C CA . ILE B 1 485 ? -3.961 28.234 26.438 1 91.12 485 ILE B CA 1
ATOM 9403 C C . ILE B 1 485 ? -4.094 29.703 26.812 1 91.12 485 ILE B C 1
ATOM 9405 O O . ILE B 1 485 ? -4.246 30.047 27.984 1 91.12 485 ILE B O 1
ATOM 9409 N N . ILE B 1 486 ? -4.074 30.547 25.844 1 91.19 486 ILE B N 1
ATOM 9410 C CA . ILE B 1 486 ? -4.172 31.984 26.047 1 91.19 486 ILE B CA 1
ATOM 9411 C C . ILE B 1 486 ? -5.539 32.344 26.641 1 91.19 486 ILE B C 1
ATOM 9413 O O . ILE B 1 486 ? -5.633 33.156 27.562 1 91.19 486 ILE B O 1
ATOM 9417 N N . LEU B 1 487 ? -6.551 31.703 26.172 1 89.94 487 LEU B N 1
ATOM 9418 C CA . LEU B 1 487 ? -7.914 31.984 26.609 1 89.94 487 LEU B CA 1
ATOM 9419 C C . LEU B 1 487 ? -8.141 31.469 28.031 1 89.94 487 LEU B C 1
ATOM 9421 O O . LEU B 1 487 ? -9.031 31.953 28.734 1 89.94 487 LEU B O 1
ATOM 9425 N N . ARG B 1 488 ? -7.309 30.547 28.469 1 86.81 488 ARG B N 1
ATOM 9426 C CA . ARG B 1 488 ? -7.422 29.984 29.812 1 86.81 488 ARG B CA 1
ATOM 9427 C C . ARG B 1 488 ? -6.555 30.766 30.797 1 86.81 488 ARG B C 1
ATOM 9429 O O . ARG B 1 488 ? -6.73 30.641 32 1 86.81 488 ARG B O 1
ATOM 9436 N N . ALA B 1 489 ? -5.645 31.531 30.234 1 82.19 489 ALA B N 1
ATOM 9437 C CA . ALA B 1 489 ? -4.66 32.219 31.078 1 82.19 489 ALA B CA 1
ATOM 9438 C C . ALA B 1 489 ? -5.156 33.594 31.516 1 82.19 489 ALA B C 1
ATOM 9440 O O . ALA B 1 489 ? -6.016 34.188 30.859 1 82.19 489 ALA B O 1
ATOM 9441 N N . ARG B 1 490 ? -4.586 34.094 32.688 1 78.62 490 ARG B N 1
ATOM 9442 C CA . ARG B 1 490 ? -4.836 35.438 33.188 1 78.62 490 ARG B CA 1
ATOM 9443 C C . ARG B 1 490 ? -3.59 36.312 33.062 1 78.62 490 ARG B C 1
ATOM 9445 O O . ARG B 1 490 ? -2.479 35.781 32.938 1 78.62 490 ARG B O 1
ATOM 9452 N N . ASN B 1 491 ? -3.83 37.594 33 1 78.38 491 ASN B N 1
ATOM 9453 C CA . ASN B 1 491 ? -2.684 38.5 33 1 78.38 491 ASN B CA 1
ATOM 9454 C C . ASN B 1 491 ? -1.832 38.344 34.25 1 78.38 491 ASN B C 1
ATOM 9456 O O . ASN B 1 491 ? -2.363 38.156 35.344 1 78.38 491 ASN B O 1
ATOM 9460 N N . PRO B 1 492 ? -0.595 38.438 34.219 1 82.06 492 PRO B N 1
ATOM 9461 C CA . PRO B 1 492 ? 0.258 38.812 33.062 1 82.06 492 PRO B CA 1
ATOM 9462 C C . PRO B 1 492 ? 0.64 37.625 32.188 1 82.06 492 PRO B C 1
ATOM 9464 O O . PRO B 1 492 ? 1.291 37.781 31.172 1 82.06 492 PRO B O 1
ATOM 9467 N N . CYS B 1 493 ? 0.345 36.438 32.625 1 80.81 493 CYS B N 1
ATOM 9468 C CA . CYS B 1 493 ? 0.69 35.219 31.906 1 80.81 493 CYS B CA 1
ATOM 9469 C C . CYS B 1 493 ? 0.094 35.25 30.5 1 80.81 493 CYS B C 1
ATOM 9471 O O . CYS B 1 493 ? 0.745 34.844 29.531 1 80.81 493 CYS B O 1
ATOM 9473 N N . LYS B 1 494 ? -1.084 35.656 30.375 1 85.06 494 LYS B N 1
ATOM 9474 C CA . LYS B 1 494 ? -1.758 35.75 29.078 1 85.06 494 LYS B CA 1
ATOM 9475 C C . LYS B 1 494 ? -0.93 36.562 28.094 1 85.06 494 LYS B C 1
ATOM 9477 O O . LYS B 1 494 ? -0.726 36.156 26.953 1 85.06 494 LYS B O 1
ATOM 9482 N N . GLN B 1 495 ? -0.414 37.719 28.594 1 86.81 495 GLN B N 1
ATOM 9483 C CA . GLN B 1 495 ? 0.345 38.594 27.719 1 86.81 495 GLN B CA 1
ATOM 9484 C C . GLN B 1 495 ? 1.659 37.969 27.281 1 86.81 495 GLN B C 1
ATOM 9486 O O . GLN B 1 495 ? 2.094 38.125 26.141 1 86.81 495 GLN B O 1
ATOM 9491 N N . LYS B 1 496 ? 2.234 37.25 28.156 1 87.81 496 LYS B N 1
ATOM 9492 C CA . LYS B 1 496 ? 3.496 36.594 27.844 1 87.81 496 LYS B CA 1
ATOM 9493 C C . LYS B 1 496 ? 3.297 35.531 26.766 1 87.81 496 LYS B C 1
ATOM 9495 O O . LYS B 1 496 ? 4.117 35.406 25.859 1 87.81 496 LYS B O 1
ATOM 9500 N N . ILE B 1 497 ? 2.232 34.781 26.906 1 90.94 497 ILE B N 1
ATOM 9501 C CA . ILE B 1 497 ? 1.966 33.719 25.938 1 90.94 497 ILE B CA 1
ATOM 9502 C C . ILE B 1 497 ? 1.534 34.312 24.609 1 90.94 497 ILE B C 1
ATOM 9504 O O . ILE B 1 497 ? 1.862 33.812 23.531 1 90.94 497 ILE B O 1
ATOM 9508 N N . LEU B 1 498 ? 0.858 35.406 24.656 1 92.12 498 LEU B N 1
ATOM 9509 C CA . LEU B 1 498 ? 0.48 36.125 23.453 1 92.12 498 LEU B CA 1
ATOM 9510 C C . LEU B 1 498 ? 1.715 36.594 22.688 1 92.12 498 LEU B C 1
ATOM 9512 O O . LEU B 1 498 ? 1.77 36.5 21.453 1 92.12 498 LEU B O 1
ATOM 9516 N N . GLN B 1 499 ? 2.65 37.125 23.422 1 92.38 499 GLN B N 1
ATOM 9517 C CA . GLN B 1 499 ? 3.9 37.531 22.797 1 92.38 499 GLN B CA 1
ATOM 9518 C C . GLN B 1 499 ? 4.637 36.375 22.172 1 92.38 499 GLN B C 1
ATOM 9520 O O . GLN B 1 499 ? 5.219 36.5 21.094 1 92.38 499 GLN B O 1
ATOM 9525 N N . LEU B 1 500 ? 4.625 35.312 22.875 1 94.06 500 LEU B N 1
ATOM 9526 C CA . LEU B 1 500 ? 5.23 34.094 22.344 1 94.06 500 LEU B CA 1
ATOM 9527 C C . LEU B 1 500 ? 4.547 33.688 21.047 1 94.06 500 LEU B C 1
ATOM 9529 O O . LEU B 1 500 ? 5.215 33.344 20.062 1 94.06 500 LEU B O 1
ATOM 9533 N N . MET B 1 501 ? 3.227 33.625 21.016 1 95.75 501 MET B N 1
ATOM 9534 C CA . MET B 1 501 ? 2.479 33.25 19.812 1 95.75 501 MET B CA 1
ATOM 9535 C C . MET B 1 501 ? 2.822 34.156 18.656 1 95.75 501 MET B C 1
ATOM 9537 O O . MET B 1 501 ? 2.99 33.688 17.516 1 95.75 501 MET B O 1
ATOM 9541 N N . ASP B 1 502 ? 2.943 35.438 18.953 1 94.69 502 ASP B N 1
ATOM 9542 C CA . ASP B 1 502 ? 3.299 36.406 17.922 1 94.69 502 ASP B CA 1
ATOM 9543 C C . ASP B 1 502 ? 4.68 36.094 17.344 1 94.69 502 ASP B C 1
ATOM 9545 O O . ASP B 1 502 ? 4.875 36.156 16.125 1 94.69 502 ASP B O 1
ATOM 9549 N N . LYS B 1 503 ? 5.594 35.781 18.203 1 96.12 503 LYS B N 1
ATOM 9550 C CA . LYS B 1 503 ? 6.938 35.438 17.75 1 96.12 503 LYS B CA 1
ATOM 9551 C C . LYS B 1 503 ? 6.922 34.156 16.906 1 96.12 503 LYS B C 1
ATOM 9553 O O . LYS B 1 503 ? 7.625 34.062 15.891 1 96.12 503 LYS B O 1
ATOM 9558 N N . ILE B 1 504 ? 6.18 33.188 17.312 1 97.56 504 ILE B N 1
ATOM 9559 C CA . ILE B 1 504 ? 6.086 31.922 16.562 1 97.56 504 ILE B CA 1
ATOM 9560 C C . ILE B 1 504 ? 5.453 32.188 15.203 1 97.56 504 ILE B C 1
ATOM 9562 O O . ILE B 1 504 ? 5.93 31.672 14.188 1 97.56 504 ILE B O 1
ATOM 9566 N N . LEU B 1 505 ? 4.395 32.969 15.164 1 97.31 505 LEU B N 1
ATOM 9567 C CA . LEU B 1 505 ? 3.729 33.312 13.906 1 97.31 505 LEU B CA 1
ATOM 9568 C C . LEU B 1 505 ? 4.68 34.031 12.961 1 97.31 505 LEU B C 1
ATOM 9570 O O . LEU B 1 505 ? 4.75 33.688 11.773 1 97.31 505 LEU B O 1
ATOM 9574 N N . THR B 1 506 ? 5.391 34.969 13.492 1 96.31 506 THR B N 1
ATOM 9575 C CA . THR B 1 506 ? 6.344 35.719 12.688 1 96.31 506 THR B CA 1
ATOM 9576 C C . THR B 1 506 ? 7.398 34.781 12.094 1 96.31 506 THR B C 1
ATOM 9578 O O . THR B 1 506 ? 7.676 34.844 10.891 1 96.31 506 THR B O 1
ATOM 9581 N N . THR B 1 507 ? 7.93 33.969 12.883 1 97.25 507 THR B N 1
ATOM 9582 C CA . THR B 1 507 ? 8.953 33.031 12.422 1 97.25 507 THR B CA 1
ATOM 9583 C C . THR B 1 507 ? 8.367 32 11.445 1 97.25 507 THR B C 1
ATOM 9585 O O . THR B 1 507 ? 8.953 31.734 10.398 1 97.25 507 THR B O 1
ATOM 9588 N N . TYR B 1 508 ? 7.242 31.453 11.742 1 97.12 508 TYR B N 1
ATOM 9589 C CA . TYR B 1 508 ? 6.574 30.406 10.969 1 97.12 508 TYR B CA 1
ATOM 9590 C C . TYR B 1 508 ? 6.316 30.875 9.539 1 97.12 508 TYR B C 1
ATOM 9592 O O . TYR B 1 508 ? 6.633 30.172 8.578 1 97.12 508 TYR B O 1
ATOM 9600 N N . PHE B 1 509 ? 5.828 32.062 9.336 1 95.56 509 PHE B N 1
ATOM 9601 C CA . PHE B 1 509 ? 5.402 32.5 8.016 1 95.56 509 PHE B CA 1
ATOM 9602 C C . PHE B 1 509 ? 6.582 33.062 7.234 1 95.56 509 PHE B C 1
ATOM 9604 O O . PHE B 1 509 ? 6.574 33.062 6 1 95.56 509 PHE B O 1
ATOM 9611 N N . ASN B 1 510 ? 7.582 33.531 7.945 1 95.06 510 ASN B N 1
ATOM 9612 C CA . ASN B 1 510 ? 8.727 34.094 7.238 1 95.06 510 ASN B CA 1
ATOM 9613 C C . ASN B 1 510 ? 9.75 33.031 6.887 1 95.06 510 ASN B C 1
ATOM 9615 O O . ASN B 1 510 ? 10.453 33.125 5.883 1 95.06 510 ASN B O 1
ATOM 9619 N N . GLU B 1 511 ? 9.844 31.953 7.676 1 94.25 511 GLU B N 1
ATOM 9620 C CA . GLU B 1 511 ? 10.812 30.891 7.43 1 94.25 511 GLU B CA 1
ATOM 9621 C C . GLU B 1 511 ? 10.258 29.844 6.465 1 94.25 511 GLU B C 1
ATOM 9623 O O . GLU B 1 511 ? 11.008 29.203 5.738 1 94.25 511 GLU B O 1
ATOM 9628 N N . PHE B 1 512 ? 8.922 29.703 6.418 1 94.12 512 PHE B N 1
ATOM 9629 C CA . PHE B 1 512 ? 8.359 28.594 5.66 1 94.12 512 PHE B CA 1
ATOM 9630 C C . PHE B 1 512 ? 7.297 29.078 4.684 1 94.12 512 PHE B C 1
ATOM 9632 O O . PHE B 1 512 ? 6.309 28.391 4.434 1 94.12 512 PHE B O 1
ATOM 9639 N N . PRO B 1 513 ? 7.406 30.188 4.059 1 91 513 PRO B N 1
ATOM 9640 C CA . PRO B 1 513 ? 6.336 30.766 3.244 1 91 513 PRO B CA 1
ATOM 9641 C C . PRO B 1 513 ? 6.031 29.938 1.994 1 91 513 PRO B C 1
ATOM 9643 O O . PRO B 1 513 ? 4.957 30.078 1.405 1 91 513 PRO B O 1
ATOM 9646 N N . TYR B 1 514 ? 6.91 29.016 1.643 1 89.56 514 TYR B N 1
ATOM 9647 C CA . TYR B 1 514 ? 6.77 28.375 0.34 1 89.56 514 TYR B CA 1
ATOM 9648 C C . TYR B 1 514 ? 6.07 27.031 0.465 1 89.56 514 TYR B C 1
ATOM 9650 O O . TYR B 1 514 ? 5.777 26.375 -0.541 1 89.56 514 TYR B O 1
ATOM 9658 N N . TYR B 1 515 ? 5.863 26.594 1.652 1 91.12 515 TYR B N 1
ATOM 9659 C CA . TYR B 1 515 ? 4.871 25.547 1.796 1 91.12 515 TYR B CA 1
ATOM 9660 C C . TYR B 1 515 ? 3.475 26.047 1.473 1 91.12 515 TYR B C 1
ATOM 9662 O O . TYR B 1 515 ? 2.984 26.984 2.117 1 91.12 515 TYR B O 1
ATOM 9670 N N . TYR B 1 516 ? 2.891 25.438 0.569 1 86.5 516 TYR B N 1
ATOM 9671 C CA . TYR B 1 516 ? 1.589 25.906 0.105 1 86.5 516 TYR B CA 1
ATOM 9672 C C . TYR B 1 516 ? 0.598 26 1.259 1 86.5 516 TYR B C 1
ATOM 9674 O O . TYR B 1 516 ? -0.148 26.969 1.37 1 86.5 516 TYR B O 1
ATOM 9682 N N . HIS B 1 517 ? 0.552 25.047 2.096 1 89.06 517 HIS B N 1
ATOM 9683 C CA . HIS B 1 517 ? -0.406 25.016 3.195 1 89.06 517 HIS B CA 1
ATOM 9684 C C . HIS B 1 517 ? -0.085 26.109 4.223 1 89.06 517 HIS B C 1
ATOM 9686 O O . HIS B 1 517 ? -0.982 26.594 4.906 1 89.06 517 HIS B O 1
ATOM 9692 N N . VAL B 1 518 ? 1.152 26.5 4.344 1 93 518 VAL B N 1
ATOM 9693 C CA . VAL B 1 518 ? 1.533 27.578 5.238 1 93 518 VAL B CA 1
ATOM 9694 C C . VAL B 1 518 ? 1 28.906 4.699 1 93 518 VAL B C 1
ATOM 9696 O O . VAL B 1 518 ? 0.396 29.688 5.438 1 93 518 VAL B O 1
ATOM 9699 N N . PHE B 1 519 ? 1.199 29.047 3.471 1 87.5 519 PHE B N 1
ATOM 9700 C CA . PHE B 1 519 ? 0.734 30.266 2.814 1 87.5 519 PHE B CA 1
ATOM 9701 C C . PHE B 1 519 ? -0.781 30.391 2.922 1 87.5 519 PHE B C 1
ATOM 9703 O O . PHE B 1 519 ? -1.301 31.484 3.191 1 87.5 519 PHE B O 1
ATOM 9710 N N . LYS B 1 520 ? -1.459 29.391 2.861 1 85.19 520 LYS B N 1
ATOM 9711 C CA . LYS B 1 520 ? -2.918 29.344 2.896 1 85.19 520 LYS B CA 1
ATOM 9712 C C . LYS B 1 520 ? -3.441 29.672 4.293 1 85.19 520 LYS B C 1
ATOM 9714 O O . LYS B 1 520 ? -4.531 30.234 4.441 1 85.19 520 LYS B O 1
ATOM 9719 N N . ARG B 1 521 ? -2.682 29.453 5.301 1 90.62 521 ARG B N 1
ATOM 9720 C CA . ARG B 1 521 ? -3.105 29.594 6.691 1 90.62 521 ARG B CA 1
ATOM 9721 C C . ARG B 1 521 ? -2.902 31.031 7.18 1 90.62 521 ARG B C 1
ATOM 9723 O O . ARG B 1 521 ? -3.445 31.422 8.219 1 90.62 521 ARG B O 1
ATOM 9730 N N . LEU B 1 522 ? -2.254 31.766 6.422 1 90.38 522 LEU B N 1
ATOM 9731 C CA . LEU B 1 522 ? -1.798 33.062 6.887 1 90.38 522 LEU B CA 1
ATOM 9732 C C . LEU B 1 522 ? -2.973 33.938 7.359 1 90.38 522 LEU B C 1
ATOM 9734 O O . LEU B 1 522 ? -2.938 34.469 8.461 1 90.38 522 LEU B O 1
ATOM 9738 N N . PHE B 1 523 ? -3.984 34 6.605 1 86.56 523 PHE B N 1
ATOM 9739 C CA . PHE B 1 523 ? -5.117 34.844 6.957 1 86.56 523 PHE B CA 1
ATOM 9740 C C . PHE B 1 523 ? -5.828 34.312 8.195 1 86.56 523 PHE B C 1
ATOM 9742 O O . PHE B 1 523 ? -6.219 35.094 9.07 1 86.56 523 PHE B O 1
ATOM 9749 N N . LYS B 1 524 ? -5.996 33.062 8.242 1 89.88 524 LYS B N 1
ATOM 9750 C CA . LYS B 1 524 ? -6.656 32.438 9.383 1 89.88 524 LYS B CA 1
ATOM 9751 C C . LYS B 1 524 ? -5.91 32.75 10.68 1 89.88 524 LYS B C 1
ATOM 9753 O O . LYS B 1 524 ? -6.531 33.094 11.695 1 89.88 524 LYS B O 1
ATOM 9758 N N . TYR B 1 525 ? -4.625 32.719 10.672 1 93.44 525 TYR B N 1
ATOM 9759 C CA . TYR B 1 525 ? -3.84 32.938 11.883 1 93.44 525 TYR B CA 1
ATOM 9760 C C . TYR B 1 525 ? -3.793 34.438 12.242 1 93.44 525 TYR B C 1
ATOM 9762 O O . TYR B 1 525 ? -3.734 34.781 13.422 1 93.44 525 TYR B O 1
ATOM 9770 N N . LYS B 1 526 ? -3.848 35.188 11.242 1 90.19 526 LYS B N 1
ATOM 9771 C CA . LYS B 1 526 ? -3.943 36.625 11.5 1 90.19 526 LYS B CA 1
ATOM 9772 C C . LYS B 1 526 ? -5.242 36.969 12.227 1 90.19 526 LYS B C 1
ATOM 9774 O O . LYS B 1 526 ? -5.234 37.719 13.219 1 90.19 526 LYS B O 1
ATOM 9779 N N . LEU B 1 527 ? -6.332 36.438 11.734 1 89.5 527 LEU B N 1
ATOM 9780 C CA . LEU B 1 527 ? -7.629 36.625 12.375 1 89.5 527 LEU B CA 1
ATOM 9781 C C . LEU B 1 527 ? -7.625 36.062 13.797 1 89.5 527 LEU B C 1
ATOM 9783 O O . LEU B 1 527 ? -8.18 36.688 14.703 1 89.5 527 LEU B O 1
ATOM 9787 N N . THR B 1 528 ? -7.008 35 13.938 1 94.12 528 THR B N 1
ATOM 9788 C CA . THR B 1 528 ? -6.973 34.344 15.242 1 94.12 528 THR B CA 1
ATOM 9789 C C . THR B 1 528 ? -6.227 35.188 16.25 1 94.12 528 THR B C 1
ATOM 9791 O O . THR B 1 528 ? -6.711 35.406 17.375 1 94.12 528 THR B O 1
ATOM 9794 N N . LEU B 1 529 ? -5.051 35.656 15.828 1 93.25 529 LEU B N 1
ATOM 9795 C CA . LEU B 1 529 ? -4.254 36.469 16.734 1 93.25 529 LEU B CA 1
ATOM 9796 C C . LEU B 1 529 ? -4.996 37.75 17.109 1 93.25 529 LEU B C 1
ATOM 9798 O O . LEU B 1 529 ? -4.984 38.156 18.281 1 93.25 529 LEU B O 1
ATOM 9802 N N . ASN B 1 530 ? -5.645 38.344 16.172 1 88.56 530 ASN B N 1
ATOM 9803 C CA . ASN B 1 530 ? -6.395 39.562 16.422 1 88.56 530 ASN B CA 1
ATOM 9804 C C . ASN B 1 530 ? -7.555 39.344 17.391 1 88.56 530 ASN B C 1
ATOM 9806 O O . ASN B 1 530 ? -7.855 40.188 18.234 1 88.56 530 ASN B O 1
ATOM 9810 N N . LEU B 1 531 ? -8.188 38.281 17.234 1 89.62 531 LEU B N 1
ATOM 9811 C CA . LEU B 1 531 ? -9.336 37.906 18.062 1 89.62 531 LEU B CA 1
ATOM 9812 C C . LEU B 1 531 ? -8.914 37.625 19.5 1 89.62 531 LEU B C 1
ATOM 9814 O O . LEU B 1 531 ? -9.539 38.125 20.438 1 89.62 531 LEU B O 1
ATOM 9818 N N . ILE B 1 532 ? -7.875 36.938 19.672 1 92.31 532 ILE B N 1
ATOM 9819 C CA . ILE B 1 532 ? -7.5 36.469 21.016 1 92.31 532 ILE B CA 1
ATOM 9820 C C . ILE B 1 532 ? -6.75 37.562 21.75 1 92.31 532 ILE B C 1
ATOM 9822 O O . ILE B 1 532 ? -6.648 37.531 22.984 1 92.31 532 ILE B O 1
ATOM 9826 N N . ASN B 1 533 ? -6.168 38.469 20.984 1 88.69 533 ASN B N 1
ATOM 9827 C CA . ASN B 1 533 ? -5.43 39.562 21.578 1 88.69 533 ASN B CA 1
ATOM 9828 C C . ASN B 1 533 ? -6.363 40.562 22.281 1 88.69 533 ASN B C 1
ATOM 9830 O O . ASN B 1 533 ? -5.922 41.344 23.109 1 88.69 533 ASN B O 1
ATOM 9834 N N . ARG B 1 534 ? -7.621 40.438 22.078 1 84.19 534 ARG B N 1
ATOM 9835 C CA . ARG B 1 534 ? -8.594 41.312 22.734 1 84.19 534 ARG B CA 1
ATOM 9836 C C . ARG B 1 534 ? -8.703 41 24.219 1 84.19 534 ARG B C 1
ATOM 9838 O O . ARG B 1 534 ? -8.609 39.844 24.625 1 84.19 534 ARG B O 1
ATOM 9845 N N . GLU B 1 535 ? -8.977 42 25 1 81 535 GLU B N 1
ATOM 9846 C CA . GLU B 1 535 ? -9.109 41.812 26.453 1 81 535 GLU B CA 1
ATOM 9847 C C . GLU B 1 535 ? -10.336 40.969 26.797 1 81 535 GLU B C 1
ATOM 9849 O O . GLU B 1 535 ? -10.281 40.125 27.688 1 81 535 GLU B O 1
ATOM 9854 N N . ASP B 1 536 ? -11.398 41.25 26.125 1 84.31 536 ASP B N 1
ATOM 9855 C CA . ASP B 1 536 ? -12.633 40.5 26.359 1 84.31 536 ASP B CA 1
ATOM 9856 C C . ASP B 1 536 ? -12.867 39.438 25.281 1 84.31 536 ASP B C 1
ATOM 9858 O O . ASP B 1 536 ? -14 39.25 24.828 1 84.31 536 ASP B O 1
ATOM 9862 N N . SER B 1 537 ? -11.797 38.812 24.859 1 88.62 537 SER B N 1
ATOM 9863 C CA . SER B 1 537 ? -11.836 37.938 23.688 1 88.62 537 SER B CA 1
ATOM 9864 C C . SER B 1 537 ? -12.859 36.812 23.875 1 88.62 537 SER B C 1
ATOM 9866 O O . SER B 1 537 ? -13.695 36.594 22.984 1 88.62 537 SER B O 1
ATOM 9868 N N . LEU B 1 538 ? -12.844 36.125 24.984 1 89.12 538 LEU B N 1
ATOM 9869 C CA . LEU B 1 538 ? -13.734 35 25.219 1 89.12 538 LEU B CA 1
ATOM 9870 C C . LEU B 1 538 ? -15.195 35.469 25.219 1 89.12 538 LEU B C 1
ATOM 9872 O O . LEU B 1 538 ? -16.031 34.875 24.531 1 89.12 538 LEU B O 1
ATOM 9876 N N . ASP B 1 539 ? -15.43 36.5 25.984 1 87.81 539 ASP B N 1
ATOM 9877 C CA . ASP B 1 539 ? -16.781 37.031 26.078 1 87.81 539 ASP B CA 1
ATOM 9878 C C . ASP B 1 539 ? -17.297 37.5 24.719 1 87.81 539 ASP B C 1
ATOM 9880 O O . ASP B 1 539 ? -18.453 37.25 24.359 1 87.81 539 ASP B O 1
ATOM 9884 N N . HIS B 1 540 ? -16.391 38.094 24.094 1 89.31 540 HIS B N 1
ATOM 9885 C CA . HIS B 1 540 ? -16.719 38.562 22.766 1 89.31 540 HIS B CA 1
ATOM 9886 C C . HIS B 1 540 ? -17.062 37.438 21.828 1 89.31 540 HIS B C 1
ATOM 9888 O O . HIS B 1 540 ? -18.047 37.5 21.078 1 89.31 540 HIS B O 1
ATOM 9894 N N . MET B 1 541 ? -16.344 36.375 21.844 1 91.81 541 MET B N 1
ATOM 9895 C CA . MET B 1 541 ? -16.562 35.219 20.984 1 91.81 541 MET B CA 1
ATOM 9896 C C . MET B 1 541 ? -17.875 34.531 21.312 1 91.81 541 MET B C 1
ATOM 9898 O O . MET B 1 541 ? -18.625 34.156 20.406 1 91.81 541 MET B O 1
ATOM 9902 N N . LEU B 1 542 ? -18.125 34.438 22.516 1 90.88 542 LEU B N 1
ATOM 9903 C CA . LEU B 1 542 ? -19.359 33.812 22.953 1 90.88 542 LEU B CA 1
ATOM 9904 C C . LEU B 1 542 ? -20.578 34.625 22.5 1 90.88 542 LEU B C 1
ATOM 9906 O O . LEU B 1 542 ? -21.594 34.062 22.078 1 90.88 542 LEU B O 1
ATOM 9910 N N . THR B 1 543 ? -20.422 35.875 22.547 1 87.56 543 THR B N 1
ATOM 9911 C CA . THR B 1 543 ? -21.5 36.75 22.109 1 87.56 543 THR B CA 1
ATOM 9912 C C . THR B 1 543 ? -21.719 36.625 20.609 1 87.56 543 THR B C 1
ATOM 9914 O O . THR B 1 543 ? -22.859 36.562 20.141 1 87.56 543 THR B O 1
ATOM 9917 N N . ILE B 1 544 ? -20.594 36.594 19.891 1 87.38 544 ILE B N 1
ATOM 9918 C CA . ILE B 1 544 ? -20.688 36.406 18.453 1 87.38 544 ILE B CA 1
ATOM 9919 C C . ILE B 1 544 ? -21.406 35.094 18.125 1 87.38 544 ILE B C 1
ATOM 9921 O O . ILE B 1 544 ? -22.312 35.094 17.281 1 87.38 544 ILE B O 1
ATOM 9925 N N . LEU B 1 545 ? -21.141 34.062 18.812 1 90 545 LEU B N 1
ATOM 9926 C CA . LEU B 1 545 ? -21.688 32.75 18.516 1 90 545 LEU B CA 1
ATOM 9927 C C . LEU B 1 545 ? -23.156 32.656 18.922 1 90 545 LEU B C 1
ATOM 9929 O O . LEU B 1 545 ? -23.938 32 18.25 1 90 545 LEU B O 1
ATOM 9933 N N . LYS B 1 546 ? -23.438 33.25 19.953 1 87.94 546 LYS B N 1
ATOM 9934 C CA . LYS B 1 546 ? -24.828 33.281 20.391 1 87.94 546 LYS B CA 1
ATOM 9935 C C . LYS B 1 546 ? -25.734 33.875 19.312 1 87.94 546 LYS B C 1
ATOM 9937 O O . LYS B 1 546 ? -26.828 33.375 19.062 1 87.94 546 LYS B O 1
ATOM 9942 N N . HIS B 1 547 ? -25.203 34.781 18.656 1 83.06 547 HIS B N 1
ATOM 9943 C CA . HIS B 1 547 ? -26.047 35.531 17.719 1 83.06 547 HIS B CA 1
ATOM 9944 C C . HIS B 1 547 ? -25.906 34.969 16.297 1 83.06 547 HIS B C 1
ATOM 9946 O O . HIS B 1 547 ? -26.844 35.062 15.5 1 83.06 547 HIS B O 1
ATOM 9952 N N . GLU B 1 548 ? -24.734 34.5 15.953 1 82.44 548 GLU B N 1
ATOM 9953 C CA . GLU B 1 548 ? -24.453 34.125 14.57 1 82.44 548 GLU B CA 1
ATOM 9954 C C . GLU B 1 548 ? -24.484 32.625 14.359 1 82.44 548 GLU B C 1
ATOM 9956 O O . GLU B 1 548 ? -24.734 32.156 13.25 1 82.44 548 GLU B O 1
ATOM 9961 N N . ASN B 1 549 ? -24.156 31.891 15.297 1 86.75 549 ASN B N 1
ATOM 9962 C CA . ASN B 1 549 ? -24.062 30.438 15.188 1 86.75 549 ASN B CA 1
ATOM 9963 C C . ASN B 1 549 ? -24.312 29.766 16.531 1 86.75 549 ASN B C 1
ATOM 9965 O O . ASN B 1 549 ? -23.422 29.094 17.062 1 86.75 549 ASN B O 1
ATOM 9969 N N . HIS B 1 550 ? -25.469 29.781 16.984 1 84.75 550 HIS B N 1
ATOM 9970 C CA . HIS B 1 550 ? -25.812 29.297 18.312 1 84.75 550 HIS B CA 1
ATOM 9971 C C . HIS B 1 550 ? -25.656 27.781 18.406 1 84.75 550 HIS B C 1
ATOM 9973 O O . HIS B 1 550 ? -25.516 27.234 19.516 1 84.75 550 HIS B O 1
ATOM 9979 N N . GLN B 1 551 ? -25.609 27.125 17.297 1 86.25 551 GLN B N 1
ATOM 9980 C CA . GLN B 1 551 ? -25.531 25.672 17.25 1 86.25 551 GLN B CA 1
ATOM 9981 C C . GLN B 1 551 ? -24.25 25.172 17.906 1 86.25 551 GLN B C 1
ATOM 9983 O O . GLN B 1 551 ? -24.219 24.094 18.516 1 86.25 551 GLN B O 1
ATOM 9988 N N . VAL B 1 552 ? -23.234 25.938 17.703 1 88.62 552 VAL B N 1
ATOM 9989 C CA . VAL B 1 552 ? -21.953 25.562 18.281 1 88.62 552 VAL B CA 1
ATOM 9990 C C . VAL B 1 552 ? -22.047 25.531 19.797 1 88.62 552 VAL B C 1
ATOM 9992 O O . VAL B 1 552 ? -21.516 24.609 20.438 1 88.62 552 VAL B O 1
ATOM 9995 N N . LEU B 1 553 ? -22.719 26.5 20.359 1 90.31 553 LEU B N 1
ATOM 9996 C CA . LEU B 1 553 ? -22.875 26.594 21.812 1 90.31 553 LEU B CA 1
ATOM 9997 C C . LEU B 1 553 ? -23.828 25.516 22.312 1 90.31 553 LEU B C 1
ATOM 9999 O O . LEU B 1 553 ? -23.625 24.969 23.406 1 90.31 553 LEU B O 1
ATOM 10003 N N . GLU B 1 554 ? -24.781 25.188 21.484 1 88.38 554 GLU B N 1
ATOM 10004 C CA . GLU B 1 554 ? -25.703 24.109 21.828 1 88.38 554 GLU B CA 1
ATOM 10005 C C . GLU B 1 554 ? -25 22.766 21.938 1 88.38 554 GLU B C 1
ATOM 10007 O O . GLU B 1 554 ? -25.234 22 22.875 1 88.38 554 GLU B O 1
ATOM 10012 N N . LYS B 1 555 ? -24.156 22.562 21.016 1 85.56 555 LYS B N 1
ATOM 10013 C CA . LYS B 1 555 ? -23.422 21.297 20.984 1 85.56 555 LYS B CA 1
ATOM 10014 C C . LYS B 1 555 ? -22.469 21.172 22.156 1 85.56 555 LYS B C 1
ATOM 10016 O O . LYS B 1 555 ? -22.125 20.078 22.578 1 85.56 555 LYS B O 1
ATOM 10021 N N . LEU B 1 556 ? -22.125 22.328 22.672 1 87.38 556 LEU B N 1
ATOM 10022 C CA . LEU B 1 556 ? -21.219 22.344 23.812 1 87.38 556 LEU B CA 1
ATOM 10023 C C . LEU B 1 556 ? -22 22.328 25.125 1 87.38 556 LEU B C 1
ATOM 10025 O O . LEU B 1 556 ? -21.422 22.312 26.203 1 87.38 556 LEU B O 1
ATOM 10029 N N . GLY B 1 557 ? -23.312 22.359 25 1 80.75 557 GLY B N 1
ATOM 10030 C CA . GLY B 1 557 ? -24.172 22.297 26.156 1 80.75 557 GLY B CA 1
ATOM 10031 C C . GLY B 1 557 ? -24.297 23.625 26.891 1 80.75 557 GLY B C 1
ATOM 10032 O O . GLY B 1 557 ? -24.625 23.656 28.078 1 80.75 557 GLY B O 1
ATOM 10033 N N . ILE B 1 558 ? -24.016 24.656 26.219 1 86.69 558 ILE B N 1
ATOM 10034 C CA . ILE B 1 558 ? -24.062 25.984 26.844 1 86.69 558 ILE B CA 1
ATOM 10035 C C . ILE B 1 558 ? -25.453 26.578 26.703 1 86.69 558 ILE B C 1
ATOM 10037 O O . ILE B 1 558 ? -25.938 27.25 27.609 1 86.69 558 ILE B O 1
ATOM 10041 N N . THR B 1 559 ? -26.016 26.312 25.531 1 83.81 559 THR B N 1
ATOM 10042 C CA . THR B 1 559 ? -27.359 26.797 25.281 1 83.81 559 THR B CA 1
ATOM 10043 C C . THR B 1 559 ? -28.297 25.641 24.938 1 83.81 559 THR B C 1
ATOM 10045 O O . THR B 1 559 ? -27.844 24.5 24.75 1 83.81 559 THR B O 1
ATOM 10048 N N . SER B 1 560 ? -29.625 25.922 25.203 1 77.56 560 SER B N 1
ATOM 10049 C CA . SER B 1 560 ? -30.609 24.969 24.734 1 77.56 560 SER B CA 1
ATOM 10050 C C . SER B 1 560 ? -31.422 25.547 23.578 1 77.56 560 SER B C 1
ATOM 10052 O O . SER B 1 560 ? -31.609 26.766 23.484 1 77.56 560 SER B O 1
ATOM 10054 N N . LYS B 1 561 ? -31.766 24.719 22.703 1 69 561 LYS B N 1
ATOM 10055 C CA . LYS B 1 561 ? -32.531 25.125 21.531 1 69 561 LYS B CA 1
ATOM 10056 C C . LYS B 1 561 ? -33.719 26 21.938 1 69 561 LYS B C 1
ATOM 10058 O O . LYS B 1 561 ? -34.062 26.953 21.25 1 69 561 LYS B O 1
ATOM 10063 N N . ASP B 1 562 ? -34.219 25.766 23.109 1 67.19 562 ASP B N 1
ATOM 10064 C CA . ASP B 1 562 ? -35.5 26.391 23.5 1 67.19 562 ASP B CA 1
ATOM 10065 C C . ASP B 1 562 ? -35.281 27.547 24.469 1 67.19 562 ASP B C 1
ATOM 10067 O O . ASP B 1 562 ? -36.219 28.266 24.797 1 67.19 562 ASP B O 1
ATOM 10071 N N . ALA B 1 563 ? -34.094 27.812 24.766 1 67.19 563 ALA B N 1
ATOM 10072 C CA . ALA B 1 563 ? -33.906 28.781 25.828 1 67.19 563 ALA B CA 1
ATOM 10073 C C . ALA B 1 563 ? -33.312 30.078 25.297 1 67.19 563 ALA B C 1
ATOM 10075 O O . ALA B 1 563 ? -32.344 30.062 24.562 1 67.19 563 ALA B O 1
ATOM 10076 N N . GLU B 1 564 ? -34.031 31.062 25.562 1 77.69 564 GLU B N 1
ATOM 10077 C CA . GLU B 1 564 ? -33.469 32.375 25.312 1 77.69 564 GLU B CA 1
ATOM 10078 C C . GLU B 1 564 ? -32.562 32.844 26.453 1 77.69 564 GLU B C 1
ATOM 10080 O O . GLU B 1 564 ? -33.031 32.969 27.594 1 77.69 564 GLU B O 1
ATOM 10085 N N . MET B 1 565 ? -31.312 32.938 26.234 1 88.06 565 MET B N 1
ATOM 10086 C CA . MET B 1 565 ? -30.359 33.312 27.266 1 88.06 565 MET B CA 1
ATOM 10087 C C . MET B 1 565 ? -29.719 34.656 26.938 1 88.06 565 MET B C 1
ATOM 10089 O O . MET B 1 565 ? -29.422 34.938 25.766 1 88.06 565 MET B O 1
ATOM 10093 N N . SER B 1 566 ? -29.562 35.5 27.984 1 88.19 566 SER B N 1
ATOM 10094 C CA . SER B 1 566 ? -28.812 36.75 27.797 1 88.19 566 SER B CA 1
ATOM 10095 C C . SER B 1 566 ? -27.328 36.438 27.531 1 88.19 566 SER B C 1
ATOM 10097 O O . SER B 1 566 ? -26.844 35.344 27.812 1 88.19 566 SER B O 1
ATOM 10099 N N . ASP B 1 567 ? -26.672 37.438 27.078 1 87.62 567 ASP B N 1
ATOM 10100 C CA . ASP B 1 567 ? -25.234 37.312 26.859 1 87.62 567 ASP B CA 1
ATOM 10101 C C . ASP B 1 567 ? -24.516 37 28.172 1 87.62 567 ASP B C 1
ATOM 10103 O O . ASP B 1 567 ? -23.609 36.125 28.188 1 87.62 567 ASP B O 1
ATOM 10107 N N . ASP B 1 568 ? -24.969 37.656 29.141 1 89.75 568 ASP B N 1
ATOM 10108 C CA . ASP B 1 568 ? -24.344 37.438 30.438 1 89.75 568 ASP B CA 1
ATOM 10109 C C . ASP B 1 568 ? -24.594 36.031 30.953 1 89.75 568 ASP B C 1
ATOM 10111 O O . ASP B 1 568 ? -23.719 35.438 31.609 1 89.75 568 ASP B O 1
ATOM 10115 N N . ASP B 1 569 ? -25.656 35.531 30.672 1 90.31 569 ASP B N 1
ATOM 10116 C CA . ASP B 1 569 ? -26 34.188 31.109 1 90.31 569 ASP B CA 1
ATOM 10117 C C . ASP B 1 569 ? -25.156 33.156 30.359 1 90.31 569 ASP B C 1
ATOM 10119 O O . ASP B 1 569 ? -24.734 32.156 30.953 1 90.31 569 ASP B O 1
ATOM 10123 N N . VAL B 1 570 ? -24.953 33.406 29.141 1 91.19 570 VAL B N 1
ATOM 10124 C CA . VAL B 1 570 ? -24.141 32.5 28.328 1 91.19 570 VAL B CA 1
ATOM 10125 C C . VAL B 1 570 ? -22.719 32.438 28.875 1 91.19 570 VAL B C 1
ATOM 10127 O O . VAL B 1 570 ? -22.125 31.375 28.984 1 91.19 570 VAL B O 1
ATOM 10130 N N . ILE B 1 571 ? -22.25 33.594 29.156 1 90.19 571 ILE B N 1
ATOM 10131 C CA . ILE B 1 571 ? -20.891 33.719 29.688 1 90.19 571 ILE B CA 1
ATOM 10132 C C . ILE B 1 571 ? -20.797 33 31.031 1 90.19 571 ILE B C 1
ATOM 10134 O O . ILE B 1 571 ? -19.812 32.312 31.312 1 90.19 571 ILE B O 1
ATOM 10138 N N . LYS B 1 572 ? -21.797 33.125 31.844 1 89.19 572 LYS B N 1
ATOM 10139 C CA . LYS B 1 572 ? -21.828 32.5 33.156 1 89.19 572 LYS B CA 1
ATOM 10140 C C . LYS B 1 572 ? -21.844 30.984 33.031 1 89.19 572 LYS B C 1
ATOM 10142 O O . LYS B 1 572 ? -21.172 30.297 33.781 1 89.19 572 LYS B O 1
ATOM 10147 N N . VAL B 1 573 ? -22.609 30.531 32.156 1 89.62 573 VAL B N 1
ATOM 10148 C CA . VAL B 1 573 ? -22.703 29.078 31.953 1 89.62 573 VAL B CA 1
ATOM 10149 C C . VAL B 1 573 ? -21.375 28.531 31.453 1 89.62 573 VAL B C 1
ATOM 10151 O O . VAL B 1 573 ? -20.922 27.469 31.891 1 89.62 573 VAL B O 1
ATOM 10154 N N . TRP B 1 574 ? -20.75 29.219 30.516 1 90.69 574 TRP B N 1
ATOM 10155 C CA . TRP B 1 574 ? -19.438 28.812 30 1 90.69 574 TRP B CA 1
ATOM 10156 C C . TRP B 1 574 ? -18.422 28.719 31.141 1 90.69 574 TRP B C 1
ATOM 10158 O O . TRP B 1 574 ? -17.703 27.734 31.25 1 90.69 574 TRP B O 1
ATOM 10168 N N . ASN B 1 575 ? -18.391 29.766 31.891 1 86.25 575 ASN B N 1
ATOM 10169 C CA . ASN B 1 575 ? -17.406 29.828 32.969 1 86.25 575 ASN B CA 1
ATOM 10170 C C . ASN B 1 575 ? -17.641 28.734 34 1 86.25 575 ASN B C 1
ATOM 10172 O O . ASN B 1 575 ? -16.688 28.203 34.594 1 86.25 575 ASN B O 1
ATOM 10176 N N . ALA B 1 576 ? -18.922 28.422 34.219 1 83.06 576 ALA B N 1
ATOM 10177 C CA . ALA B 1 576 ? -19.25 27.375 35.188 1 83.06 576 ALA B CA 1
ATOM 10178 C C . ALA B 1 576 ? -18.781 26.016 34.688 1 83.06 576 ALA B C 1
ATOM 10180 O O . ALA B 1 576 ? -18.391 25.156 35.469 1 83.06 576 ALA B O 1
ATOM 10181 N N . ARG B 1 577 ? -18.703 25.953 33.469 1 83.62 577 ARG B N 1
ATOM 10182 C CA . ARG B 1 577 ? -18.422 24.641 32.875 1 83.62 577 ARG B CA 1
ATOM 10183 C C . ARG B 1 577 ? -16.938 24.484 32.594 1 83.62 577 ARG B C 1
ATOM 10185 O O . ARG B 1 577 ? -16.391 23.391 32.75 1 83.62 577 ARG B O 1
ATOM 10192 N N . PHE B 1 578 ? -16.375 25.531 32.062 1 81.12 578 PHE B N 1
ATOM 10193 C CA . PHE B 1 578 ? -15.047 25.359 31.484 1 81.12 578 PHE B CA 1
ATOM 10194 C C . PHE B 1 578 ? -14.008 26.172 32.25 1 81.12 578 PHE B C 1
ATOM 10196 O O . PHE B 1 578 ? -12.805 25.969 32.062 1 81.12 578 PHE B O 1
ATOM 10203 N N . SER B 1 579 ? -14.492 27.156 32.969 1 69.69 579 SER B N 1
ATOM 10204 C CA . SER B 1 579 ? -13.547 28.109 33.531 1 69.69 579 SER B CA 1
ATOM 10205 C C . SER B 1 579 ? -12.523 27.406 34.438 1 69.69 579 SER B C 1
ATOM 10207 O O . SER B 1 579 ? -12.883 26.516 35.219 1 69.69 579 SER B O 1
ATOM 10209 N N . PHE B 1 580 ? -11.281 27.656 34.031 1 63.22 580 PHE B N 1
ATOM 10210 C CA . PHE B 1 580 ? -10.109 27.031 34.656 1 63.22 580 PHE B CA 1
ATOM 10211 C C . PHE B 1 580 ? -9.297 28.062 35.438 1 63.22 580 PHE B C 1
ATOM 10213 O O . PHE B 1 580 ? -9.133 29.203 34.969 1 63.22 580 PHE B O 1
ATOM 10220 N N . THR B 1 581 ? -9.086 27.922 36.781 1 56.75 581 THR B N 1
ATOM 10221 C CA . THR B 1 581 ? -8.352 28.859 37.625 1 56.75 581 THR B CA 1
ATOM 10222 C C . THR B 1 581 ? -6.883 28.453 37.719 1 56.75 581 THR B C 1
ATOM 10224 O O . THR B 1 581 ? -6.395 28.172 38.812 1 56.75 581 THR B O 1
ATOM 10227 N N . GLU B 1 582 ? -6.281 27.828 36.719 1 58.38 582 GLU B N 1
ATOM 10228 C CA . GLU B 1 582 ? -4.957 27.422 37.156 1 58.38 582 GLU B CA 1
ATOM 10229 C C . GLU B 1 582 ? -4.07 28.641 37.438 1 58.38 582 GLU B C 1
ATOM 10231 O O . GLU B 1 582 ? -4.27 29.703 36.844 1 58.38 582 GLU B O 1
ATOM 10236 N N . LYS B 1 583 ? -3.152 28.516 38.375 1 57.84 583 LYS B N 1
ATOM 10237 C CA . LYS B 1 583 ? -2.105 29.391 38.906 1 57.84 583 LYS B CA 1
ATOM 10238 C C . LYS B 1 583 ? -1.2 29.891 37.781 1 57.84 583 LYS B C 1
ATOM 10240 O O . LYS B 1 583 ? -1.163 29.297 36.688 1 57.84 583 LYS B O 1
ATOM 10245 N N . VAL B 1 584 ? -0.378 30.844 38.062 1 57.47 584 VAL B N 1
ATOM 10246 C CA . VAL B 1 584 ? 0.571 31.609 37.281 1 57.47 584 VAL B CA 1
ATOM 10247 C C . VAL B 1 584 ? 1.542 30.656 36.562 1 57.47 584 VAL B C 1
ATOM 10249 O O . VAL B 1 584 ? 2.105 29.766 37.219 1 57.47 584 VAL B O 1
ATOM 10252 N N . VAL B 1 585 ? 1.461 30.578 35.156 1 63.72 585 VAL B N 1
ATOM 10253 C CA . VAL B 1 585 ? 2.408 29.797 34.344 1 63.72 585 VAL B CA 1
ATOM 10254 C C . VAL B 1 585 ? 3.557 30.688 33.906 1 63.72 585 VAL B C 1
ATOM 10256 O O . VAL B 1 585 ? 3.328 31.797 33.375 1 63.72 585 VAL B O 1
ATOM 10259 N N . ASN B 1 586 ? 4.789 30.359 34.406 1 70.75 586 ASN B N 1
ATOM 10260 C CA . ASN B 1 586 ? 5.977 31.078 33.938 1 70.75 586 ASN B CA 1
ATOM 10261 C C . ASN B 1 586 ? 6.676 30.344 32.812 1 70.75 586 ASN B C 1
ATOM 10263 O O . ASN B 1 586 ? 6.883 29.141 32.875 1 70.75 586 ASN B O 1
ATOM 10267 N N . LEU B 1 587 ? 6.832 31.016 31.656 1 81.44 587 LEU B N 1
ATOM 10268 C CA . LEU B 1 587 ? 7.66 30.531 30.547 1 81.44 587 LEU B CA 1
ATOM 10269 C C . LEU B 1 587 ? 9.141 30.75 30.844 1 81.44 587 LEU B C 1
ATOM 10271 O O . LEU B 1 587 ? 9.586 31.875 31.031 1 81.44 587 LEU B O 1
ATOM 10275 N N . LYS B 1 588 ? 9.898 29.688 30.828 1 82.88 588 LYS B N 1
ATOM 10276 C CA . LYS B 1 588 ? 11.305 29.75 31.219 1 82.88 588 LYS B CA 1
ATOM 10277 C C . LYS B 1 588 ? 12.211 29.953 30.016 1 82.88 588 LYS B C 1
ATOM 10279 O O . LYS B 1 588 ? 13.336 30.422 30.141 1 82.88 588 LYS B O 1
ATOM 10284 N N . VAL B 1 589 ? 11.727 29.594 28.875 1 86.88 589 VAL B N 1
ATOM 10285 C CA . VAL B 1 589 ? 12.57 29.641 27.688 1 86.88 589 VAL B CA 1
ATOM 10286 C C . VAL B 1 589 ? 12.07 30.734 26.734 1 86.88 589 VAL B C 1
ATOM 10288 O O . VAL B 1 589 ? 10.859 30.891 26.562 1 86.88 589 VAL B O 1
ATOM 10291 N N . GLU B 1 590 ? 13.055 31.484 26.203 1 89 590 GLU B N 1
ATOM 10292 C CA . GLU B 1 590 ? 12.719 32.531 25.234 1 89 590 GLU B CA 1
ATOM 10293 C C . GLU B 1 590 ? 12.93 32.031 23.812 1 89 590 GLU B C 1
ATOM 10295 O O . GLU B 1 590 ? 13.938 31.375 23.516 1 89 590 GLU B O 1
ATOM 10300 N N . MET B 1 591 ? 11.977 32.281 23.031 1 92.25 591 MET B N 1
ATOM 10301 C CA . MET B 1 591 ? 12.102 31.938 21.609 1 92.25 591 MET B CA 1
ATOM 10302 C C . MET B 1 591 ? 12.898 33 20.859 1 92.25 591 MET B C 1
ATOM 10304 O O . MET B 1 591 ? 12.617 34.188 20.969 1 92.25 591 MET B O 1
ATOM 10308 N N . MET B 1 592 ? 13.812 32.469 20.125 1 89.62 592 MET B N 1
ATOM 10309 C CA . MET B 1 592 ? 14.562 33.375 19.25 1 89.62 592 MET B CA 1
ATOM 10310 C C . MET B 1 592 ? 13.758 33.719 18 1 89.62 592 MET B C 1
ATOM 10312 O O . MET B 1 592 ? 13.125 32.844 17.406 1 89.62 592 MET B O 1
ATOM 10316 N N . CYS B 1 593 ? 13.633 34.938 17.688 1 89.62 593 CYS B N 1
ATOM 10317 C CA . CYS B 1 593 ? 12.922 35.438 16.516 1 89.62 593 CYS B CA 1
ATOM 10318 C C . CYS B 1 593 ? 13.758 36.469 15.773 1 89.62 593 CYS B C 1
ATOM 10320 O O . CYS B 1 593 ? 14.156 37.5 16.344 1 89.62 593 CYS B O 1
ATOM 10322 N N . LYS B 1 594 ? 14.047 36.219 14.586 1 90.81 594 LYS B N 1
ATOM 10323 C CA . LYS B 1 594 ? 14.812 37.156 13.75 1 90.81 594 LYS B CA 1
ATOM 10324 C C . LYS B 1 594 ? 13.969 38.344 13.344 1 90.81 594 LYS B C 1
ATOM 10326 O O . LYS B 1 594 ? 12.742 38.312 13.453 1 90.81 594 LYS B O 1
ATOM 10331 N N . ASN B 1 595 ? 14.766 39.375 12.961 1 90.5 595 ASN B N 1
ATOM 10332 C CA . ASN B 1 595 ? 14.094 40.5 12.336 1 90.5 595 ASN B CA 1
ATOM 10333 C C . ASN B 1 595 ? 13.953 40.312 10.828 1 90.5 595 ASN B C 1
ATOM 10335 O O . ASN B 1 595 ? 14.953 40.312 10.102 1 90.5 595 ASN B O 1
ATOM 10339 N N . TYR B 1 596 ? 12.773 40.094 10.5 1 91.5 596 TYR B N 1
ATOM 10340 C CA . TYR B 1 596 ? 12.531 39.844 9.078 1 91.5 596 TYR B CA 1
ATOM 10341 C C . TYR B 1 596 ? 12.133 41.125 8.367 1 91.5 596 TYR B C 1
ATOM 10343 O O . TYR B 1 596 ? 11.289 41.906 8.852 1 91.5 596 TYR B O 1
ATOM 10351 N N . GLU B 1 597 ? 12.828 41.469 7.133 1 87.75 597 GLU B N 1
ATOM 10352 C CA . GLU B 1 597 ? 12.492 42.594 6.273 1 87.75 597 GLU B CA 1
ATOM 10353 C C . GLU B 1 597 ? 12.508 42.188 4.801 1 87.75 597 GLU B C 1
ATOM 10355 O O . GLU B 1 597 ? 13.57 41.906 4.242 1 87.75 597 GLU B O 1
ATOM 10360 N N . PRO B 1 598 ? 11.398 42.156 4.23 1 86 598 PRO B N 1
ATOM 10361 C CA . PRO B 1 598 ? 10.023 42.375 4.688 1 86 598 PRO B CA 1
ATOM 10362 C C . PRO B 1 598 ? 9.508 41.219 5.566 1 86 598 PRO B C 1
ATOM 10364 O O . PRO B 1 598 ? 10.016 40.125 5.496 1 86 598 PRO B O 1
ATOM 10367 N N . ASN B 1 599 ? 8.648 41.625 6.414 1 90.19 599 ASN B N 1
ATOM 10368 C CA . ASN B 1 599 ? 7.973 40.656 7.273 1 90.19 599 ASN B CA 1
ATOM 10369 C C . ASN B 1 599 ? 6.625 40.219 6.688 1 90.19 599 ASN B C 1
ATOM 10371 O O . ASN B 1 599 ? 5.656 40.969 6.742 1 90.19 599 ASN B O 1
ATOM 10375 N N . LEU B 1 600 ? 6.562 39.031 6.297 1 90.56 600 LEU B N 1
ATOM 10376 C CA . LEU B 1 600 ? 5.387 38.531 5.598 1 90.56 600 LEU B CA 1
ATOM 10377 C C . LEU B 1 600 ? 4.164 38.562 6.508 1 90.56 600 LEU B C 1
ATOM 10379 O O . LEU B 1 600 ? 3.068 38.906 6.074 1 90.56 600 LEU B O 1
ATOM 10383 N N . PHE B 1 601 ? 4.293 38.188 7.754 1 91.5 601 PHE B N 1
ATOM 10384 C CA . PHE B 1 601 ? 3.158 38.062 8.664 1 91.5 601 PHE B CA 1
ATOM 10385 C C . PHE B 1 601 ? 2.598 39.438 9.008 1 91.5 601 PHE B C 1
ATOM 10387 O O . PHE B 1 601 ? 1.393 39.688 8.898 1 91.5 601 PHE B O 1
ATOM 10394 N N . SER B 1 602 ? 3.451 40.344 9.352 1 86.38 602 SER B N 1
ATOM 10395 C CA . SER B 1 602 ? 3.004 41.656 9.805 1 86.38 602 SER B CA 1
ATOM 10396 C C . SER B 1 602 ? 2.457 42.469 8.648 1 86.38 602 SER B C 1
ATOM 10398 O O . SER B 1 602 ? 1.516 43.25 8.82 1 86.38 602 SER B O 1
ATOM 10400 N N . SER B 1 603 ? 2.951 42.281 7.516 1 81.88 603 SER B N 1
ATOM 10401 C CA . SER B 1 603 ? 2.613 43.156 6.387 1 81.88 603 SER B CA 1
ATOM 10402 C C . SER B 1 603 ? 1.399 42.625 5.633 1 81.88 603 SER B C 1
ATOM 10404 O O . SER B 1 603 ? 0.86 43.312 4.758 1 81.88 603 SER B O 1
ATOM 10406 N N . SER B 1 604 ? 0.957 41.5 6.055 1 83 604 SER B N 1
ATOM 10407 C CA . SER B 1 604 ? -0.106 40.875 5.262 1 83 604 SER B CA 1
ATOM 10408 C C . SER B 1 604 ? -1.481 41.219 5.828 1 83 604 SER B C 1
ATOM 10410 O O . SER B 1 604 ? -1.651 41.312 7.043 1 83 604 SER B O 1
ATOM 10412 N N . TYR B 1 605 ? -2.498 41.469 4.941 1 80 605 TYR B N 1
ATOM 10413 C CA . TYR B 1 605 ? -3.938 41.531 5.168 1 80 605 TYR B CA 1
ATOM 10414 C C . TYR B 1 605 ? -4.285 42.688 6.094 1 80 605 TYR B C 1
ATOM 10416 O O . TYR B 1 605 ? -5.277 42.625 6.824 1 80 605 TYR B O 1
ATOM 10424 N N . GLN B 1 606 ? -3.459 43.625 6.184 1 71.69 606 GLN B N 1
ATOM 10425 C CA . GLN B 1 606 ? -3.742 44.75 7.051 1 71.69 606 GLN B CA 1
ATOM 10426 C C . GLN B 1 606 ? -5.016 45.469 6.617 1 71.69 606 GLN B C 1
ATOM 10428 O O . GLN B 1 606 ? -5.863 45.812 7.449 1 71.69 606 GLN B O 1
ATOM 10433 N N . HIS B 1 607 ? -5.156 45.625 5.383 1 69.62 607 HIS B N 1
ATOM 10434 C CA . HIS B 1 607 ? -6.32 46.312 4.855 1 69.62 607 HIS B CA 1
ATOM 10435 C C . HIS B 1 607 ? -7.598 45.531 5.086 1 69.62 607 HIS B C 1
ATOM 10437 O O . HIS B 1 607 ? -8.641 46.094 5.414 1 69.62 607 HIS B O 1
ATOM 10443 N N . ALA B 1 608 ? -7.535 44.219 4.906 1 72.38 608 ALA B N 1
ATOM 10444 C CA . ALA B 1 608 ? -8.695 43.344 5.102 1 72.38 608 ALA B CA 1
ATOM 10445 C C . ALA B 1 608 ? -9.141 43.344 6.559 1 72.38 608 ALA B C 1
ATOM 10447 O O . ALA B 1 608 ? -10.344 43.312 6.848 1 72.38 608 ALA B O 1
ATOM 10448 N N . LEU B 1 609 ? -8.25 43.438 7.445 1 75.88 609 LEU B N 1
ATOM 10449 C CA . LEU B 1 609 ? -8.547 43.469 8.875 1 75.88 609 LEU B CA 1
ATOM 10450 C C . LEU B 1 609 ? -9.203 44.781 9.273 1 75.88 609 LEU B C 1
ATOM 10452 O O . LEU B 1 609 ? -10.133 44.812 10.094 1 75.88 609 LEU B O 1
ATOM 10456 N N . GLU B 1 610 ? -8.719 45.781 8.672 1 70.19 610 GLU B N 1
ATOM 10457 C CA . GLU B 1 610 ? -9.289 47.094 8.945 1 70.19 610 GLU B CA 1
ATOM 10458 C C . GLU B 1 610 ? -10.727 47.188 8.453 1 70.19 610 GLU B C 1
ATOM 10460 O O . GLU B 1 610 ? -11.594 47.719 9.156 1 70.19 610 GLU B O 1
ATOM 10465 N N . LYS B 1 611 ? -10.93 46.625 7.336 1 70.38 611 LYS B N 1
ATOM 10466 C CA . LYS B 1 611 ? -12.281 46.625 6.773 1 70.38 611 LYS B CA 1
ATOM 10467 C C . LYS B 1 611 ? -13.234 45.781 7.609 1 70.38 611 LYS B C 1
ATOM 10469 O O . LYS B 1 611 ? -14.414 46.125 7.746 1 70.38 611 LYS B O 1
ATOM 10474 N N . LEU B 1 612 ? -12.758 44.688 8.133 1 74.25 612 LEU B N 1
ATOM 10475 C CA . LEU B 1 612 ? -13.562 43.812 8.977 1 74.25 612 LEU B CA 1
ATOM 10476 C C . LEU B 1 612 ? -13.922 44.5 10.289 1 74.25 612 LEU B C 1
ATOM 10478 O O . LEU B 1 612 ? -15.039 44.375 10.789 1 74.25 612 LEU B O 1
ATOM 10482 N N . GLU B 1 613 ? -12.977 45.219 10.773 1 68.44 613 GLU B N 1
ATOM 10483 C CA . GLU B 1 613 ? -13.211 45.969 12.008 1 68.44 613 GLU B CA 1
ATOM 10484 C C . GLU B 1 613 ? -14.242 47.094 11.789 1 68.44 613 GLU B C 1
ATOM 10486 O O . GLU B 1 613 ? -15.086 47.312 12.648 1 68.44 613 GLU B O 1
ATOM 10491 N N . GLU B 1 614 ? -14.125 47.719 10.68 1 65.81 614 GLU B N 1
ATOM 10492 C CA . GLU B 1 614 ? -15.078 48.781 10.336 1 65.81 614 GLU B CA 1
ATOM 10493 C C . GLU B 1 614 ? -16.5 48.25 10.211 1 65.81 614 GLU B C 1
ATOM 10495 O O . GLU B 1 614 ? -17.453 48.875 10.672 1 65.81 614 GLU B O 1
ATOM 10500 N N . ARG B 1 615 ? -16.547 47.094 9.648 1 63.06 615 ARG B N 1
ATOM 10501 C CA . ARG B 1 615 ? -17.844 46.469 9.438 1 63.06 615 ARG B CA 1
ATOM 10502 C C . ARG B 1 615 ? -18.453 46 10.758 1 63.06 615 ARG B C 1
ATOM 10504 O O . ARG B 1 615 ? -19.656 46.125 10.961 1 63.06 615 ARG B O 1
ATOM 10511 N N . HIS B 1 616 ? -17.641 45.531 11.578 1 58.84 616 HIS B N 1
ATOM 10512 C CA . HIS B 1 616 ? -18.125 45.031 12.859 1 58.84 616 HIS B CA 1
ATOM 10513 C C . HIS B 1 616 ? -18.375 46.188 13.836 1 58.84 616 HIS B C 1
ATOM 10515 O O . HIS B 1 616 ? -19.312 46.125 14.641 1 58.84 616 HIS B O 1
ATOM 10521 N N . SER B 1 617 ? -17.516 47.219 13.773 1 51.78 617 SER B N 1
ATOM 10522 C CA . SER B 1 617 ? -17.766 48.406 14.602 1 51.78 617 SER B CA 1
ATOM 10523 C C . SER B 1 617 ? -19.031 49.125 14.148 1 51.78 617 SER B C 1
ATOM 10525 O O . SER B 1 617 ? -19.797 49.625 14.977 1 51.78 617 SER B O 1
ATOM 10527 N N . ALA B 1 618 ? -19.172 49.312 12.945 1 44.84 618 ALA B N 1
ATOM 10528 C CA . ALA B 1 618 ? -20.391 49.969 12.438 1 44.84 618 ALA B CA 1
ATOM 10529 C C . ALA B 1 618 ? -21.625 49.156 12.812 1 44.84 618 ALA B C 1
ATOM 10531 O O . ALA B 1 618 ? -22.688 49.719 13.07 1 44.84 618 ALA B O 1
ATOM 10532 N N . LYS B 1 619 ? -21.531 47.875 12.773 1 41.75 619 LYS B N 1
ATOM 10533 C CA . LYS B 1 619 ? -22.641 47.031 13.172 1 41.75 619 LYS B CA 1
ATOM 10534 C C . LYS B 1 619 ? -22.875 47.094 14.68 1 41.75 619 LYS B C 1
ATOM 10536 O O . LYS B 1 619 ? -23.984 46.844 15.148 1 41.75 619 LYS B O 1
ATOM 10541 N N . ALA B 1 620 ? -21.922 47.25 15.438 1 36.91 620 ALA B N 1
ATOM 10542 C CA . ALA B 1 620 ? -22.141 47.438 16.875 1 36.91 620 ALA B CA 1
ATOM 10543 C C . ALA B 1 620 ? -22.984 48.656 17.156 1 36.91 620 ALA B C 1
ATOM 10545 O O . ALA B 1 620 ? -23.797 48.688 18.094 1 36.91 620 ALA B O 1
ATOM 10546 N N . ASP B 1 621 ? -22.828 49.844 16.562 1 35.31 621 ASP B N 1
ATOM 10547 C CA . ASP B 1 621 ? -23.641 51.031 16.844 1 35.31 621 ASP B CA 1
ATOM 10548 C C . ASP B 1 621 ? -25.047 50.875 16.25 1 35.31 621 ASP B C 1
ATOM 10550 O O . ASP B 1 621 ? -26.016 51.406 16.812 1 35.31 621 ASP B O 1
ATOM 10554 N N . ALA B 1 622 ? -25.359 50.812 14.922 1 32.31 622 ALA B N 1
ATOM 10555 C CA . ALA B 1 622 ? -26.688 50.844 14.297 1 32.31 622 ALA B CA 1
ATOM 10556 C C . ALA B 1 622 ? -27.375 49.469 14.398 1 32.31 622 ALA B C 1
ATOM 10558 O O . ALA B 1 622 ? -28.516 49.312 13.977 1 32.31 622 ALA B O 1
ATOM 10559 N N . ILE B 1 623 ? -26.719 48.406 14.102 1 30.38 623 ILE B N 1
ATOM 10560 C CA . ILE B 1 623 ? -27.438 47.156 13.828 1 30.38 623 ILE B CA 1
ATOM 10561 C C . ILE B 1 623 ? -28.141 46.656 15.094 1 30.38 623 ILE B C 1
ATOM 10563 O O . ILE B 1 623 ? -27.5 46.375 16.094 1 30.38 623 ILE B O 1
ATOM 10567 N N . ASP B 1 624 ? -29.328 47.031 15.281 1 28.47 624 ASP B N 1
ATOM 10568 C CA . ASP B 1 624 ? -30.312 46.062 15.766 1 28.47 624 ASP B CA 1
ATOM 10569 C C . ASP B 1 624 ? -30.016 44.656 15.234 1 28.47 624 ASP B C 1
ATOM 10571 O O . ASP B 1 624 ? -29.969 44.438 14.023 1 28.47 624 ASP B O 1
ATOM 10575 N N . VAL B 1 625 ? -29.328 43.75 15.852 1 29.72 625 VAL B N 1
ATOM 10576 C CA . VAL B 1 625 ? -28.859 42.406 15.625 1 29.72 625 VAL B CA 1
ATOM 10577 C C . VAL B 1 625 ? -29.891 41.625 14.781 1 29.72 625 VAL B C 1
ATOM 10579 O O . VAL B 1 625 ? -29.562 40.625 14.141 1 29.72 625 VAL B O 1
ATOM 10582 N N . THR B 1 626 ? -31.203 42.062 14.766 1 26.98 626 THR B N 1
ATOM 10583 C CA . THR B 1 626 ? -32.312 41.312 14.172 1 26.98 626 THR B CA 1
ATOM 10584 C C . THR B 1 626 ? -32.25 41.375 12.648 1 26.98 626 THR B C 1
ATOM 10586 O O . THR B 1 626 ? -32.438 40.375 11.969 1 26.98 626 THR B O 1
ATOM 10589 N N . GLN B 1 627 ? -32.219 42.656 12.078 1 30.06 627 GLN B N 1
ATOM 10590 C CA . GLN B 1 627 ? -32.469 42.781 10.656 1 30.06 627 GLN B CA 1
ATOM 10591 C C . GLN B 1 627 ? -31.281 42.312 9.82 1 30.06 627 GLN B C 1
ATOM 10593 O O . GLN B 1 627 ? -31.453 41.906 8.672 1 30.06 62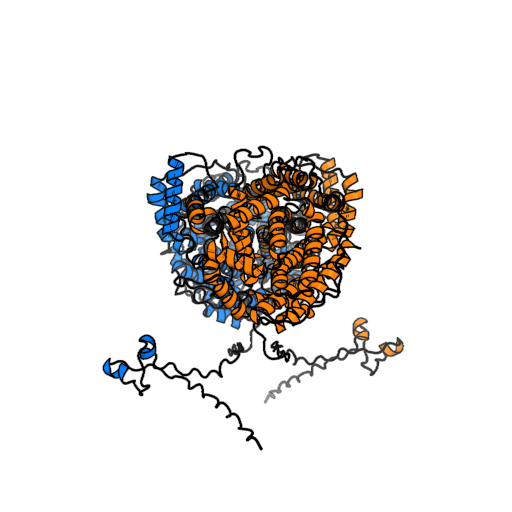7 GLN B O 1
ATOM 10598 N N . PHE B 1 628 ? -30.125 42.5 10.273 1 29.73 628 PHE B N 1
ATOM 10599 C CA . PHE B 1 628 ? -28.953 42.125 9.508 1 29.73 628 PHE B CA 1
ATOM 10600 C C . PHE B 1 628 ? -28.797 40.625 9.414 1 29.73 628 PHE B C 1
ATOM 10602 O O . PHE B 1 628 ? -28.422 40.094 8.367 1 29.73 628 PHE B O 1
ATOM 10609 N N . LEU B 1 629 ? -29.203 39.844 10.391 1 29.05 629 LEU B N 1
ATOM 10610 C CA . LEU B 1 629 ? -29.156 38.406 10.414 1 29.05 629 LEU B CA 1
ATOM 10611 C C . LEU B 1 629 ? -30.062 37.812 9.336 1 29.05 629 LEU B C 1
ATOM 10613 O O . LEU B 1 629 ? -29.781 36.719 8.828 1 29.05 629 LEU B O 1
ATOM 10617 N N . GLN B 1 630 ? -31.141 38.531 8.93 1 27.36 630 GLN B N 1
ATOM 10618 C CA . GLN B 1 630 ? -32.094 37.969 7.953 1 27.36 630 GLN B CA 1
ATOM 10619 C C . GLN B 1 630 ? -31.469 37.969 6.555 1 27.36 630 GLN B C 1
ATOM 10621 O O . GLN B 1 630 ? -31.656 37 5.805 1 27.36 630 GLN B O 1
ATOM 10626 N N . GLN B 1 631 ? -30.75 39 6.16 1 28.77 631 GLN B N 1
ATOM 10627 C CA . GLN B 1 631 ? -30.312 39.062 4.77 1 28.77 631 GLN B CA 1
ATOM 10628 C C . GLN B 1 631 ? -29.125 38.125 4.523 1 28.77 631 GLN B C 1
ATOM 10630 O O . GLN B 1 631 ? -28.906 37.688 3.391 1 28.77 631 GLN B O 1
ATOM 10635 N N . VAL B 1 632 ? -28.266 38 5.445 1 30.05 632 VAL B N 1
ATOM 10636 C CA . VAL B 1 632 ? -27.094 37.156 5.246 1 30.05 632 VAL B CA 1
ATOM 10637 C C . VAL B 1 632 ? -27.516 35.688 5.16 1 30.05 632 VAL B C 1
ATOM 10639 O O . VAL B 1 632 ? -26.922 34.906 4.418 1 30.05 632 VAL B O 1
ATOM 10642 N N . PHE B 1 633 ? -28.547 35.281 5.891 1 28.09 633 PHE B N 1
ATOM 10643 C CA . PHE B 1 633 ? -29.031 33.906 5.84 1 28.09 633 PHE B CA 1
ATOM 10644 C C . PHE B 1 633 ? -29.547 33.562 4.449 1 28.09 633 PHE B C 1
ATOM 10646 O O . PHE B 1 633 ? -29.656 32.406 4.094 1 28.09 633 PHE B O 1
ATOM 10653 N N . ASP B 1 634 ? -30.188 34.562 3.758 1 26.81 634 ASP B N 1
ATOM 10654 C CA . ASP B 1 634 ? -30.797 34.125 2.498 1 26.81 634 ASP B CA 1
ATOM 10655 C C . ASP B 1 634 ? -29.734 33.75 1.482 1 26.81 634 ASP B C 1
ATOM 10657 O O . ASP B 1 634 ? -30 32.938 0.579 1 26.81 634 ASP B O 1
ATOM 10661 N N . SER B 1 635 ? -28.688 34.594 1.344 1 26.52 635 SER B N 1
ATOM 10662 C CA . SER B 1 635 ? -27.844 34.344 0.181 1 26.52 635 SER B CA 1
ATOM 10663 C C . SER B 1 635 ? -26.797 33.281 0.479 1 26.52 635 SER B C 1
ATOM 10665 O O . SER B 1 635 ? -25.938 33 -0.359 1 26.52 635 SER B O 1
ATOM 10667 N N . THR B 1 636 ? -26.5 33 1.756 1 25.64 636 THR B N 1
ATOM 10668 C CA . THR B 1 636 ? -25.375 32.094 1.983 1 25.64 636 THR B CA 1
ATOM 10669 C C . THR B 1 636 ? -25.75 30.672 1.585 1 25.64 636 THR B C 1
ATOM 10671 O O . THR B 1 636 ? -26.656 30.078 2.152 1 25.64 636 THR B O 1
ATOM 10674 N N . ASP B 1 637 ? -25.5 30.375 0.349 1 24.48 637 ASP B N 1
ATOM 10675 C CA . ASP B 1 637 ? -25.453 28.984 -0.068 1 24.48 637 ASP B CA 1
ATOM 10676 C C . ASP B 1 637 ? -24.5 28.172 0.812 1 24.48 637 ASP B C 1
ATOM 10678 O O . ASP B 1 637 ? -23.297 28.203 0.616 1 24.48 637 ASP B O 1
ATOM 10682 N N . PHE B 1 638 ? -24.734 28.125 2.152 1 22.83 638 PHE B N 1
ATOM 10683 C CA . PHE B 1 638 ? -24.031 27.375 3.188 1 22.83 638 PHE B CA 1
ATOM 10684 C C . PHE B 1 638 ? -23.703 25.969 2.711 1 22.83 638 PHE B C 1
ATOM 10686 O O . PHE B 1 638 ? -23.109 25.188 3.451 1 22.83 638 PHE B O 1
ATOM 10693 N N . ASP B 1 639 ? -24.406 25.469 1.745 1 24.25 639 ASP B N 1
ATOM 10694 C CA . ASP B 1 639 ? -24.281 24.031 1.501 1 24.25 639 ASP B CA 1
ATOM 10695 C C . ASP B 1 639 ? -22.844 23.672 1.125 1 24.25 639 ASP B C 1
ATOM 10697 O O . ASP B 1 639 ? -22.516 22.5 0.968 1 24.25 639 ASP B O 1
ATOM 10701 N N . LEU B 1 640 ? -22.125 24.703 0.709 1 23.22 640 LEU B N 1
ATOM 10702 C CA . LEU B 1 640 ? -20.906 24.25 0.053 1 23.22 640 LEU B CA 1
ATOM 10703 C C . LEU B 1 640 ? -19.844 23.844 1.081 1 23.22 640 LEU B C 1
ATOM 10705 O O . LEU B 1 640 ? -18.891 23.125 0.755 1 23.22 640 LEU B O 1
ATOM 10709 N N . PHE B 1 641 ? -19.656 24.688 2.113 1 21.8 641 PHE B N 1
ATOM 10710 C CA . PHE B 1 641 ? -18.406 24.453 2.824 1 21.8 641 PHE B CA 1
ATOM 10711 C C . PHE B 1 641 ? -18.562 23.344 3.859 1 21.8 641 PHE B C 1
ATOM 10713 O O . PHE B 1 641 ? -17.594 22.938 4.492 1 21.8 641 PHE B O 1
ATOM 10720 N N . TYR B 1 642 ? -19.609 23.516 4.809 1 23.36 642 TYR B N 1
ATOM 10721 C CA . TYR B 1 642 ? -19.594 22.703 6.012 1 23.36 642 TYR B CA 1
ATOM 10722 C C . TYR B 1 642 ? -19.625 21.219 5.66 1 23.36 642 TYR B C 1
ATOM 10724 O O . TYR B 1 642 ? -20.406 20.781 4.812 1 23.36 642 TYR B O 1
ATOM 10732 N N . GLY B 1 643 ? -18.547 20.578 6.098 1 25 643 GLY B N 1
ATOM 10733 C CA . GLY B 1 643 ? -18.328 19.141 6.145 1 25 643 GLY B CA 1
ATOM 10734 C C . GLY B 1 643 ? -19.484 18.391 6.773 1 25 643 GLY B C 1
ATOM 10735 O O . GLY B 1 643 ? -20.141 18.906 7.688 1 25 643 GLY B O 1
ATOM 10736 N N . MET B 1 644 ? -20.172 17.578 6.062 1 23.42 644 MET B N 1
ATOM 10737 C CA . MET B 1 644 ? -21.219 16.609 6.371 1 23.42 644 MET B CA 1
ATOM 10738 C C . MET B 1 644 ? -20.922 15.875 7.676 1 23.42 644 MET B C 1
ATOM 10740 O O . MET B 1 644 ? -19.781 15.508 7.934 1 23.42 644 MET B O 1
ATOM 10744 N N . ASP B 1 645 ? -21.562 16.25 8.727 1 23 645 ASP B N 1
ATOM 10745 C CA . ASP B 1 645 ? -21.688 15.305 9.828 1 23 645 ASP B CA 1
ATOM 10746 C C . ASP B 1 645 ? -21.656 13.867 9.32 1 23 645 ASP B C 1
ATOM 10748 O O . ASP B 1 645 ? -22.328 13.523 8.352 1 23 645 ASP B O 1
ATOM 10752 N N . VAL B 1 646 ? -20.656 13.188 9.57 1 26.27 646 VAL B N 1
ATOM 10753 C CA . VAL B 1 646 ? -20.453 11.797 9.195 1 26.27 646 VAL B CA 1
ATOM 10754 C C . VAL B 1 646 ? -21.703 10.984 9.547 1 26.27 646 VAL B C 1
ATOM 10756 O O . VAL B 1 646 ? -21.703 9.758 9.422 1 26.27 646 VAL B O 1
ATOM 10759 N N . GLY B 1 647 ? -22.609 11.484 10.406 1 26.78 647 GLY B N 1
ATOM 10760 C CA . GLY B 1 647 ? -23.625 10.469 10.641 1 26.78 647 GLY B CA 1
ATOM 10761 C C . GLY B 1 647 ? -24.266 9.953 9.359 1 26.78 647 GLY B C 1
ATOM 10762 O O . GLY B 1 647 ? -24.531 8.758 9.234 1 26.78 647 GLY B O 1
ATOM 10763 N N . GLU B 1 648 ? -25.172 10.805 8.727 1 26.3 648 GLU B N 1
ATOM 10764 C CA . GLU B 1 648 ? -25.828 10.367 7.492 1 26.3 648 GLU B CA 1
ATOM 10765 C C . GLU B 1 648 ? -24.844 10.352 6.328 1 26.3 648 GLU B C 1
ATOM 10767 O O . GLU B 1 648 ? -24.297 11.398 5.949 1 26.3 648 GLU B O 1
ATOM 10772 N N . LEU B 1 649 ? -24.016 9.43 6.234 1 25.98 649 LEU B N 1
ATOM 10773 C CA . LEU B 1 649 ? -23.203 9.156 5.055 1 25.98 649 LEU B CA 1
ATOM 10774 C C . LEU B 1 649 ? -23.766 9.867 3.828 1 25.98 649 LEU B C 1
ATOM 10776 O O . LEU B 1 649 ? -24.953 9.75 3.535 1 25.98 649 LEU B O 1
ATOM 10780 N N . PRO B 1 650 ? -23.312 10.984 3.344 1 28.73 650 PRO B N 1
ATOM 10781 C CA . PRO B 1 650 ? -24 11.477 2.143 1 28.73 650 PRO B CA 1
ATOM 10782 C C . PRO B 1 650 ? -24.453 10.352 1.219 1 28.73 650 PRO B C 1
ATOM 10784 O O . PRO B 1 650 ? -23.719 9.383 1.016 1 28.73 650 PRO B O 1
ATOM 10787 N N . LYS B 1 651 ? -25.703 10.086 1.107 1 28.92 651 LYS B N 1
ATOM 10788 C CA . LYS B 1 651 ? -26.172 9.289 -0.019 1 28.92 651 LYS B CA 1
ATOM 10789 C C . LYS B 1 651 ? -25.438 9.648 -1.301 1 28.92 651 LYS B C 1
ATOM 10791 O O . LYS B 1 651 ? -24.922 10.766 -1.436 1 28.92 651 LYS B O 1
ATOM 10796 N N . MET B 1 652 ? -24.938 8.711 -2.078 1 24.53 652 MET B N 1
ATOM 10797 C CA . MET B 1 652 ? -24.359 8.93 -3.402 1 24.53 652 MET B CA 1
ATOM 10798 C C . MET B 1 652 ? -24.906 10.211 -4.023 1 24.53 652 MET B C 1
ATOM 10800 O O . MET B 1 652 ? -24.359 10.703 -5.016 1 24.53 652 MET B O 1
ATOM 10804 N N . ASP B 1 653 ? -25.984 10.711 -3.648 1 25.08 653 ASP B N 1
ATOM 10805 C CA . ASP B 1 653 ? -26.688 11.781 -4.348 1 25.08 653 ASP B CA 1
ATOM 10806 C C . ASP B 1 653 ? -26 13.125 -4.133 1 25.08 653 ASP B C 1
ATOM 10808 O O . ASP B 1 653 ? -26.172 14.055 -4.93 1 25.08 653 ASP B O 1
ATOM 10812 N N . SER B 1 654 ? -25.766 13.422 -2.936 1 28.39 654 SER B N 1
ATOM 10813 C CA . SER B 1 654 ? -25.484 14.844 -2.736 1 28.39 654 SER B CA 1
ATOM 10814 C C . SER B 1 654 ? -24.109 15.219 -3.25 1 28.39 654 SER B C 1
ATOM 10816 O O . SER B 1 654 ? -23.641 16.344 -3.033 1 28.39 654 SER B O 1
ATOM 10818 N N . ILE B 1 655 ? -23.406 14.422 -3.473 1 25.95 655 ILE B N 1
ATOM 10819 C CA . ILE B 1 655 ? -22.141 14.742 -4.105 1 25.95 655 ILE B CA 1
ATOM 10820 C C . ILE B 1 655 ? -22.391 15.359 -5.48 1 25.95 655 ILE B C 1
ATOM 10822 O O . ILE B 1 655 ? -21.453 15.812 -6.145 1 25.95 655 ILE B O 1
ATOM 10826 N N . LEU B 1 656 ? -23.531 14.984 -6.148 1 21.73 656 LEU B N 1
ATOM 10827 C CA . LEU B 1 656 ? -23.828 15.688 -7.387 1 21.73 656 LEU B CA 1
ATOM 10828 C C . LEU B 1 656 ? -24.516 17.031 -7.102 1 21.73 656 LEU B C 1
ATOM 10830 O O . LEU B 1 656 ? -25.453 17.094 -6.32 1 21.73 656 LEU B O 1
ATOM 10834 N N . PRO B 1 657 ? -23.953 18.125 -7.379 1 24.16 657 PRO B N 1
ATOM 10835 C CA . PRO B 1 657 ? -24.891 19.25 -7.355 1 24.16 657 PRO B CA 1
ATOM 10836 C C . PRO B 1 657 ? -26.203 18.938 -8.062 1 24.16 657 PRO B C 1
ATOM 10838 O O . PRO B 1 657 ? -26.234 18.125 -8.984 1 24.16 657 PRO B O 1
#

InterPro domains:
  IPR001138 Zn(2)Cys(6) fungal-type DNA-binding domain [PF00172] (20-55)
  IPR001138 Zn(2)Cys(6) fungal-type DNA-binding domain [PS00463] (20-48)
  IPR001138 Zn(2)Cys(6) fungal-type DNA-binding domain [PS50048] (20-50)
  IPR001138 Zn(2)Cys(6) fungal-type DNA-binding domain [SM00066] (15-59)
  IPR001138 Zn(2)Cys(6) fungal-type DNA-binding domain [cd00067] (16-51)
  IPR036864 Zn(2)-C6 fungal-type DNA-binding domain superfamily [G3DSA:4.10.240.10] (11-70)
  IPR036864 Zn(2)-C6 fungal-type DNA-binding domain superfamily [SSF57701] (12-53)

Organism: Kluyveromyces lactis (strain ATCC 8585 / CBS 2359 / DSM 70799 / NBRC 1267 / NRRL Y-1140 / WM37) (NCBI:txid284590)

Sequence (1314 aa):
MVYEMLSPVPVKKRHRPTLVCLNCRRRKTKCDRGKPSCSNCLKLGETCVYSEDTDENASKKVRYEYMDDLGLPEFINMAPKGLHLLSKRSASWFNGLFSDIAICDRDPYLRITNAVIDILRKSASKGIDRSERDTVLQLPNSLKTVTMYNRSEKSEDQLYHQIAREFSALRSAPIPETYVPYEYEFWSKYYPYFVDKIHPLVPVFNLIELKDLLEKFFQRQKDHPGKLNDKVHESTLLMLTYLIINFFLLEFDSHNRLIQDHINIIKKWLVQSKWFQKTTLLQLRVWLVLRFHNWCTYHDNDGNRMNANDGLMGLIMGHCASLGITWQLWTNVDSDECKNIWINALHWDRKLAVLNGNDTFNGRTMRVPELPNDHLVLKFLKCCVDDPTHVNYKLAIEILNKLNFEEQNPMVTWEWKVIVAVTKLQINHGRLNHINEGISAVIASLEDLITLWNEHFIRPLAPVSYSSRIIEISMNKALVLLPAIILRARNPCKQKILQLMDKILTTYFNEFPYYYHVFKRLFKYKLTLNLINREDSLDHMLTILKHENHQVLEKLGITSKDAEMSDDDVIKVWNARFSFTEKVVNLKVEMMCKNYEPNLFSSSYQHALEKLEERHSAKADAIDVTQFLQQVFDSTDFDLFYGMDVGELPKMDSILPMVYEMLSPVPVKKRHRPTLVCLNCRRRKTKCDRGKPSCSNCLKLGETCVYSEDTDENASKKVRYEYMDDLGLPEFINMAPKGLHLLSKRSASWFNGLFSDIAICDRDPYLRITNAVIDILRKSASKGIDRSERDTVLQLPNSLKTVTMYNRSEKSEDQLYHQIAREFSALRSAPIPETYVPYEYEFWSKYYPYFVDKIHPLVPVFNLIELKDLLEKFFQRQKDHPGKLNDKVHESTLLMLTYLIINFFLLEFDSHNRLIQDHINIIKKWLVQSKWFQKTTLLQLRVWLVLRFHNWCTYHDNDGNRMNANDGLMGLIMGHCASLGITWQLWTNVDSDECKNIWINALHWDRKLAVLNGNDTFNGRTMRVPELPNDHLVLKFLKCCVDDPTHVNYKLAIEILNKLNFEEQNPMVTWEWKVIVAVTKLQINHGRLNHINEGISAVIASLEDLITLWNEHFIRPLAPVSYSSRIIEISMNKALVLLPAIILRARNPCKQKILQLMDKILTTYFNEFPYYYHVFKRLFKYKLTLNLINREDSLDHMLTILKHENHQVLEKLGITSKDAEMSDDDVIKVWNARFSFTEKVVNLKVEMMCKNYEPNLFSSSYQHALEKLEERHSAKADAIDVTQFLQQVFDSTDFDLFYGMDVGELPKMDSILP